Protein 4ZG4 (pdb70)

GO terms:
  GO:0005654 nucleoplasm (C, IDA)
  GO:0005829 cytosol (C, IDA)
  GO:0070062 extracellular exosome (C, HDA)

Sequence (1416 aa):
MAVAELYTQYNRVWIPDPEEVWKSAEIAKDYRVGKVLRLLLEDGELDYSVNPESLPPLRNPDILVGEENDLTALSYLHEPAVLHNLRIRFAESKLIYTYSGIILVAMNPYKQLPIYGDAIIHAYSGQNMGDMDPHIFAVAEEAYKQMARNNRNQSIIVSGESGAGKTVSARYAMRYFATVSKSGSHVEDKVLASNPITEAVGNAKTTRNDNSSRFGKYTEISFDEQNQIIGANMSTYLLEKSRVVFQSENERNYHIFYQLCASAQQSEFKHLKLGSAEEEFNYTRMGGNTVIEGVNDRAEMVETQKTFTLLGFKEDFQMDVFKILAAILHLGNVQITAVGNERSSVSEDDSHLKVFCELLGLESGRVAQWLCNRKIVTSSETVVKPMTRPQAVNARDALAKKIYAHLFDFIVERINQALQFSGKQHTFIGVLDIYGFETFDVNSFEQFCINYANEKLQQQFNMHVFKLEQEEYMKEDIPWTLIDFYDNQPVIDLIEAKMGILELLDEECLLPHGTDENWLQKLYNNFVNRNPLFEKPRMSNNTSFVIQHFADKVEYKCEGFLEKNRDTVYDMLVEILRASKFHLCANFFQENRTTVGSKFRSSLYLLMETLNATTPHYVRCIKPNDEKLPFEFDSKRIVQQLRACGVLETIRISAQSYPSRYIEFYSRYKKEVCKVVLHRLIQDSNQYQFGKTKIFFRGQVAYLEKLRMAVAELYTQYNRVWIPDPEEVWKSAEIAKDYRVGDKVLRLLLELDYSVNPESLPPLRNPDILVGENDLTALSYLHEPAVLHNLRIRFAESKLIYTYSGIILVAMNPYKQLPIYGDAIIHAYSGQNMGDMDPHIFAVAEEAYKQMARNNRNQSIIVSGESGAGKTVSARYAMRYFATVSKSGSNAHVEDKVLASNPITEAVGNAKTTRNDNSSRFGKYTEISFDEQNQIIGANMSTYLLEKSRVVFQSENERNYHIFYQLCASAQQSEFKHLKLGSAEEEFNYTRMGGNTVIEGVNDRAEMVETQKTFTLLGFKEDFQMDVFKILAAILHLGNVQITAVGNERSSVSEDDSHLKVFCELLGLESGRVAQWLCNRKIVTSSETVVKPMTRPQAVNARDALAKKIYAHLFDFIVERINQALQFSGKQHTFIGVLDIYGFETFDVNSFEQFCINYANEKLQQQFNMHVFKLEQEEYMKEDIWTLIDFYDNQPVIDLIEAKMGILELLDEECLLPHGTDENWLQKLYNNFVNRNPLFEKPRMSNTSFVIQHFADKVEYKCEGFLEKNRDTVYDMLVEILRASKFHLCANFFQENRTTVGSKFRSSLYLLMETLNATTPHYVRCIKPNDEKLPFEFDSKRIVQQLRACGVLETIRISAQSYPWTYIEFYSRYGILKQELSFVCKVVLHRLIQDSNQYQFGKTKIFFRAVAYLEKLRLD

Solvent-accessible surface area: 63047 Å² total; per-residue (Å²): 132,71,83,16,74,77,10,40,48,80,54,74,1,14,10,84,34,111,113,79,21,54,48,38,3,71,4,59,61,92,28,76,92,56,76,57,7,35,0,88,45,116,96,40,97,75,109,50,86,20,74,56,158,74,27,8,32,23,46,21,97,99,95,107,73,9,76,55,40,0,40,59,18,91,65,37,27,32,5,0,4,2,40,15,2,48,29,2,0,37,126,41,102,64,9,10,1,7,1,22,105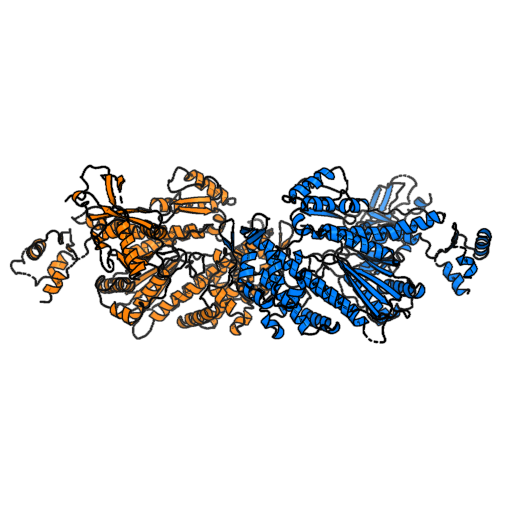,14,0,1,6,3,24,22,53,116,156,27,127,50,29,40,78,86,55,0,103,48,14,39,68,72,92,51,53,93,58,92,10,9,0,0,7,1,0,14,25,0,36,58,42,0,41,185,82,91,99,42,0,0,0,5,0,15,10,30,8,10,1,18,14,22,86,6,5,89,48,0,4,104,0,0,4,20,26,5,66,96,15,142,134,59,2,60,68,1,35,5,1,7,42,1,0,20,4,1,0,1,0,26,0,65,69,38,44,55,4,14,1,5,0,11,4,2,39,1,3,0,32,93,106,24,72,9,34,0,3,73,6,41,41,27,49,9,16,46,19,15,0,17,117,5,54,64,41,12,1,0,0,20,0,0,5,10,0,6,52,0,9,129,69,92,73,0,114,91,0,133,22,11,42,10,34,20,2,50,5,3,39,89,3,38,49,24,88,7,164,91,57,94,16,67,47,69,0,50,86,12,37,123,19,0,84,88,4,52,19,90,109,111,33,6,27,31,0,0,49,0,0,0,0,0,0,3,0,1,12,3,31,2,22,53,74,72,104,65,127,13,46,13,65,97,113,19,74,22,0,110,17,0,7,131,10,0,22,20,97,30,29,81,1,6,73,24,0,4,27,78,83,53,107,74,130,104,103,78,51,72,94,45,1,38,91,95,86,0,36,69,4,18,23,15,0,0,26,51,0,1,14,58,1,4,84,22,0,11,67,85,0,23,93,35,3,129,71,116,49,89,81,66,2,18,0,0,4,0,8,9,10,4,11,4,28,45,144,98,3,16,8,23,16,1,2,5,0,0,2,11,0,15,11,12,37,8,1,7,47,69,18,2,44,97,66,8,77,95,6,81,137,18,103,12,103,25,106,108,18,122,61,122,75,1,65,69,2,0,57,7,0,26,39,74,138,2,0,2,54,12,0,24,76,0,16,150,73,127,161,13,53,24,87,71,0,2,76,72,0,13,96,60,18,39,149,176,37,122,22,5,68,74,34,103,182,26,91,59,0,0,18,0,57,2,37,30,72,98,1,69,0,59,0,86,19,0,10,79,54,0,88,45,102,22,89,120,20,1,31,78,4,0,97,64,13,172,18,122,6,0,26,60,17,7,90,141,166,157,87,20,14,0,22,119,6,16,61,40,6,88,114,4,16,109,42,0,87,59,5,37,12,3,11,0,8,2,0,5,0,5,66,127,71,71,75,26,81,27,48,5,93,50,0,4,84,12,10,128,15,11,6,3,32,37,2,0,102,5,29,57,75,31,46,100,35,105,47,96,79,54,80,97,90,126,122,50,80,66,37,33,63,62,62,80,95,85,56,120,51,87,89,31,48,54,49,12,102,83,21,50,5,17,49,72,43,46,66,75,74,69,97,93,122,163,72,94,18,69,65,14,55,78,163,54,68,0,14,25,91,29,113,87,78,23,52,92,37,5,62,1,53,57,90,19,53,118,61,57,66,68,3,26,11,110,76,152,102,116,65,84,17,90,59,163,72,29,14,31,9,46,20,93,105,84,109,91,3,41,62,39,0,41,61,22,86,65,41,30,35,3,5,3,2,50,6,2,47,32,2,0,36,135,40,107,68,7,12,2,8,0,22,81,5,1,1,6,3,24,22,55,120,156,27,126,51,31,40,92,82,49,0,106,46,15,43,67,71,99,60,62,71,54,92,10,9,0,0,7,8,0,10,22,0,36,63,43,0,42,174,69,93,97,45,0,0,0,5,0,13,8,26,8,10,1,18,14,23,87,5,6,86,47,0,4,114,0,0,12,37,32,2,101,6,25,121,98,71,84,34,6,57,68,2,34,5,0,4,39,2,0,22,5,2,0,1,0,26,0,67,68,38,46,54,4,15,1,4,0,12,4,2,41,1,4,0,36,152,142,21,55,4,34,0,3,70,6,43,42,25,49,9,16,46,18,14,0,17,117,5,54,65,44,13,1,0,0,21,0,0,4,10,0,7,49,1,10,135,67,89,75,0,116,78,0,107,23,8,41,9,38,23,1,49,5,4,42,88,4,42,53,25,89,3,168,87,58,91,19,74,44,68,0,50,83,11,33,120,19,1,88,89,3,58,16,79,100,66,27,6,28,29,0,0,52,0,0,0,0,0,0,2,0,1,11,4,26,2,23,51,77,63,157,67,129,13,45,13,66,101,105,18,63,23,0,102,15,0,4,98,8,0,19,24,101,23,16,88,2,9,74,24,0,4,23,75,82,55,109,63,130,101,103,77,45,73,90,44,1,38,94,95,83,0,34,66,2,19,25,18,0,0,27,60,0,2,17,46,2,5,74,14,0,10,102,91,0,23,99,32,3,130,68,132,46,96,80,65,2,20,0,0,3,0,6,6,11,4,11,3,27,48,144,100,4,16,10,25,15,1,4,6,0,1,1,8,0,13,11,16,32,8,1,8,59,65,21,3,49,96,66,14,105,106,22,106,73,34,84,57,82,107,129,11,118,59,118,80,2,65,68,2,0,55,5,0,30,34,87,141,2,0,4,48,16,1,17,81,1,13,147,75,123,156,11,54,24,96,70,0,4,97,76,0,21,86,48,18,44,147,170,41,120,25,5,73,82,29,105,162,26,113,48,0,0,19,0,65,2,39,30,69,101,1,60,0,60,0,94,18,1,9,84,52,0,87,62,100,22,89,118,14,2,22,72,6,1,114,70,12,141,18,117,6,0,26,69,15,6,101,69,184,155,79,15,16,2,24,106,8,24,59,38,4,86,113,3,16,109,46,0,90,60,4,37,21,13,11,0,7,1,0,6,0,8,63,126,74,69,69,28,85,32,49,4,103,49,0,4,82,12,10,134,13,9,7,5,40,36,3,0,95,6,24,61,63,40,73,122,120,48,64,78,36,28,64,86,20,22,48,115,92,76,98,96,66,71,140,106,31,91,68,49,37,54,91,88,57,100,52,94,90,41,43,29,81,18,77,95,43,29,25,34,42,140,45,83,85,56,70,69,68,144,87,169

B-factor: mean 79.87, std 28.93, range [34.48, 226.2]

Organism: Homo sapiens (NCBI:txid9606)

Structure (mmCIF, N/CA/C/O backbone):
data_4ZG4
#
_entry.id   4ZG4
#
_cell.length_a   118.280
_cell.length_b   67.320
_cell.length_c   133.180
_cell.angle_alpha   90.00
_cell.angle_beta   108.48
_cell.angle_gamma   90.00
#
_symmetry.space_group_name_H-M   'P 1 21 1'
#
loop_
_entity.id
_entity.type
_entity.pdbx_description
1 polymer myosin-Vc
2 non-polymer 'MAGNESIUM ION'
3 non-polymer 'VANADATE ION'
4 non-polymer "ADENOSINE-5'-DIPHOSPHATE"
5 non-polymer 1,2-ETHANEDIOL
6 water water
#
loop_
_atom_site.group_PDB
_atom_site.id
_atom_site.type_symbol
_atom_site.label_atom_id
_atom_site.label_alt_id
_atom_site.label_comp_id
_atom_site.label_asym_id
_atom_site.label_entity_id
_atom_site.label_seq_id
_atom_site.pdbx_PDB_ins_code
_atom_site.Cartn_x
_atom_site.Cartn_y
_atom_site.Cartn_z
_atom_site.occupancy
_atom_site.B_iso_or_equiv
_atom_site.auth_seq_id
_atom_site.auth_comp_id
_atom_site.auth_asym_id
_atom_site.auth_atom_id
_atom_site.pdbx_PDB_model_num
ATOM 1 N N . MET A 1 1 ? 53.251 27.966 26.511 1.00 129.21 1 MET B N 1
ATOM 2 C CA . MET A 1 1 ? 54.208 28.392 25.450 1.00 133.55 1 MET B CA 1
ATOM 3 C C . MET A 1 1 ? 53.564 29.447 24.548 1.00 134.95 1 MET B C 1
ATOM 4 O O . MET A 1 1 ? 53.299 30.566 24.990 1.00 130.41 1 MET B O 1
ATOM 10 N N . ALA A 1 2 ? 53.314 29.096 23.289 1.00 146.24 2 ALA B N 1
ATOM 11 C CA . ALA A 1 2 ? 52.654 30.007 22.359 1.00 148.22 2 ALA B CA 1
ATOM 12 C C . ALA A 1 2 ? 51.167 30.111 22.675 1.00 147.99 2 ALA B C 1
ATOM 13 O O . ALA A 1 2 ? 50.499 31.061 22.264 1.00 147.29 2 ALA B O 1
ATOM 20 N N . VAL A 1 3 ? 50.664 29.119 23.404 1.00 143.63 3 VAL B N 1
ATOM 21 C CA . VAL A 1 3 ? 49.249 29.021 23.754 1.00 140.04 3 VAL B CA 1
ATOM 22 C C . VAL A 1 3 ? 48.649 30.326 24.279 1.00 137.23 3 VAL B C 1
ATOM 23 O O . VAL A 1 3 ? 47.539 30.696 23.899 1.00 135.68 3 VAL B O 1
ATOM 36 N N . ALA A 1 4 ? 49.380 31.020 25.144 1.00 125.11 4 ALA B N 1
ATOM 37 C CA . ALA A 1 4 ? 48.888 32.263 25.728 1.00 122.07 4 ALA B CA 1
ATOM 38 C C . ALA A 1 4 ? 48.785 33.356 24.669 1.00 123.13 4 ALA B C 1
ATOM 39 O O . ALA A 1 4 ? 47.911 34.221 24.737 1.00 114.14 4 ALA B O 1
ATOM 46 N N . GLU A 1 5 ? 49.682 33.305 23.688 1.00 122.19 5 GLU B N 1
ATOM 47 C CA . GLU A 1 5 ? 49.722 34.305 22.627 1.00 117.64 5 GLU B CA 1
ATOM 48 C C . GLU A 1 5 ? 48.498 34.220 21.716 1.00 112.70 5 GLU B C 1
ATOM 49 O O . GLU A 1 5 ? 48.222 35.146 20.952 1.00 107.22 5 GLU B O 1
ATOM 53 N N . LEU A 1 6 ? 47.770 33.111 21.796 1.00 115.24 6 LEU B N 1
ATOM 54 C CA . LEU A 1 6 ? 46.566 32.925 20.991 1.00 109.31 6 LEU B CA 1
ATOM 55 C C . LEU A 1 6 ? 45.354 33.597 21.637 1.00 101.60 6 LEU B C 1
ATOM 56 O O . LEU A 1 6 ? 44.402 33.965 20.948 1.00 100.16 6 LEU B O 1
ATOM 72 N N . TYR A 1 7 ? 45.396 33.752 22.958 1.00 99.09 7 TYR B N 1
ATOM 73 C CA . TYR A 1 7 ? 44.320 34.411 23.694 1.00 98.39 7 TYR B CA 1
ATOM 74 C C . TYR A 1 7 ? 44.593 35.908 23.795 1.00 101.82 7 TYR B C 1
ATOM 75 O O . TYR A 1 7 ? 45.254 36.366 24.729 1.00 111.66 7 TYR B O 1
ATOM 93 N N . THR A 1 8 ? 44.074 36.660 22.829 1.00 111.00 8 THR B N 1
ATOM 94 C CA . THR A 1 8 ? 44.354 38.088 22.713 1.00 115.14 8 THR B CA 1
ATOM 95 C C . THR A 1 8 ? 43.070 38.893 22.576 1.00 115.06 8 THR B C 1
ATOM 96 O O . THR A 1 8 ? 41.978 38.334 22.566 1.00 116.90 8 THR B O 1
ATOM 107 N N . GLN A 1 9 ? 43.209 40.211 22.474 1.00 117.27 9 GLN B N 1
ATOM 108 C CA . GLN A 1 9 ? 42.069 41.075 22.197 1.00 114.44 9 GLN B CA 1
ATOM 109 C C . GLN A 1 9 ? 41.458 40.698 20.852 1.00 111.53 9 GLN B C 1
ATOM 110 O O . GLN A 1 9 ? 42.155 40.197 19.969 1.00 106.35 9 GLN B O 1
ATOM 114 N N . TYR A 1 10 ? 40.153 40.923 20.717 1.00 115.68 10 TYR B N 1
ATOM 115 C CA . TYR A 1 10 ? 39.416 40.630 19.485 1.00 112.47 10 TYR B CA 1
ATOM 116 C C . TYR A 1 10 ? 39.138 39.135 19.294 1.00 114.84 10 TYR B C 1
ATOM 117 O O . TYR A 1 10 ? 38.337 38.761 18.437 1.00 105.11 10 TYR B O 1
ATOM 121 N N . ASN A 1 11 ? 39.788 38.285 20.088 1.00 125.98 11 ASN B N 1
ATOM 122 C CA . ASN A 1 11 ? 39.573 36.842 19.997 1.00 120.82 11 ASN B CA 1
ATOM 123 C C . ASN A 1 11 ? 38.414 36.386 20.876 1.00 114.16 11 ASN B C 1
ATOM 124 O O . ASN A 1 11 ? 38.061 37.050 21.853 1.00 117.70 11 ASN B O 1
ATOM 135 N N . ARG A 1 12 ? 37.835 35.243 20.517 1.00 97.16 12 ARG B N 1
ATOM 136 C CA . ARG A 1 12 ? 36.641 34.723 21.175 1.00 91.52 12 ARG B CA 1
ATOM 137 C C . ARG A 1 12 ? 36.875 33.321 21.732 1.00 80.66 12 ARG B C 1
ATOM 138 O O . ARG A 1 12 ? 37.645 32.542 21.168 1.00 79.13 12 ARG B O 1
ATOM 159 N N . VAL A 1 13 ? 36.203 33.007 22.836 1.00 81.49 13 VAL B N 1
ATOM 160 C CA . VAL A 1 13 ? 36.274 31.677 23.436 1.00 88.19 13 VAL B CA 1
ATOM 161 C C . VAL A 1 13 ? 34.886 31.171 23.813 1.00 87.40 13 VAL B C 1
ATOM 162 O O . VAL A 1 13 ? 33.911 31.924 23.793 1.00 84.84 13 VAL B O 1
ATOM 175 N N . TRP A 1 14 ? 34.813 29.888 24.157 1.00 81.91 14 TRP B N 1
ATOM 176 C CA . TRP A 1 14 ? 33.573 29.262 24.599 1.00 83.99 14 TRP B CA 1
ATOM 177 C C . TRP A 1 14 ? 33.583 29.104 26.116 1.00 74.37 14 TRP B C 1
ATOM 178 O O . TRP A 1 14 ? 34.575 28.652 26.685 1.00 79.02 14 TRP B O 1
ATOM 199 N N . ILE A 1 15 ? 32.488 29.485 26.766 1.00 71.07 15 ILE B N 1
ATOM 200 C CA . ILE A 1 15 ? 32.336 29.267 28.202 1.00 73.63 15 ILE B CA 1
ATOM 201 C C . ILE A 1 15 ? 30.994 28.595 28.485 1.00 78.10 15 ILE B C 1
ATOM 202 O O . ILE A 1 15 ? 30.040 28.783 27.731 1.00 86.25 15 ILE B O 1
ATOM 218 N N . PRO A 1 16 ? 30.920 27.800 29.568 1.00 78.09 16 PRO B N 1
ATOM 219 C CA . PRO A 1 16 ? 29.687 27.097 29.939 1.00 81.04 16 PRO B CA 1
ATOM 220 C C . PRO A 1 16 ? 28.444 27.977 30.001 1.00 88.66 16 PRO B C 1
ATOM 221 O O . PRO A 1 16 ? 28.473 29.064 30.580 1.00 98.72 16 PRO B O 1
ATOM 232 N N . ASP A 1 17 ? 27.365 27.494 29.393 1.00 76.01 17 ASP B N 1
ATOM 233 C CA . ASP A 1 17 ? 26.053 28.113 29.514 1.00 75.93 17 ASP B CA 1
ATOM 234 C C . ASP A 1 17 ? 25.031 27.018 29.793 1.00 86.37 17 ASP B C 1
ATOM 235 O O . ASP A 1 17 ? 25.106 25.944 29.195 1.00 84.34 17 ASP B O 1
ATOM 244 N N . PRO A 1 18 ? 24.083 27.272 30.712 1.00 92.41 18 PRO B N 1
ATOM 245 C CA . PRO A 1 18 ? 23.065 26.253 31.000 1.00 89.89 18 PRO B CA 1
ATOM 246 C C . PRO A 1 18 ? 22.273 25.828 29.767 1.00 86.74 18 PRO B C 1
ATOM 247 O O . PRO A 1 18 ? 22.121 24.634 29.508 1.00 85.09 18 PRO B O 1
ATOM 258 N N . GLU A 1 19 ? 21.785 26.807 29.014 1.00 97.50 19 GLU B N 1
ATOM 259 C CA . GLU A 1 19 ? 20.854 26.551 27.921 1.00 100.98 19 GLU B CA 1
ATOM 260 C C . GLU A 1 19 ? 21.512 25.937 26.687 1.00 94.72 19 GLU B C 1
ATOM 261 O O . GLU A 1 19 ? 21.098 24.873 26.227 1.00 90.22 19 GLU B O 1
ATOM 273 N N . GLU A 1 20 ? 22.528 26.608 26.151 1.00 89.75 20 GLU B N 1
ATOM 274 C CA . GLU A 1 20 ? 23.168 26.168 24.915 1.00 78.51 20 GLU B CA 1
ATOM 275 C C . GLU A 1 20 ? 24.443 25.373 25.181 1.00 75.89 20 GLU B C 1
ATOM 276 O O . GLU A 1 20 ? 25.259 25.188 24.279 1.00 75.68 20 GLU B O 1
ATOM 288 N N . VAL A 1 21 ? 24.603 24.907 26.420 1.00 64.52 21 VAL B N 1
ATOM 289 C CA . VAL A 1 21 ? 25.783 24.148 26.846 1.00 65.98 21 VAL B CA 1
ATOM 290 C C . VAL A 1 21 ? 27.032 25.035 26.873 1.00 76.40 21 VAL B C 1
ATOM 291 O O . VAL A 1 21 ? 27.714 25.122 27.895 1.00 75.02 21 VAL B O 1
ATOM 304 N N . TRP A 1 22 ? 27.328 25.678 25.747 1.00 75.31 22 TRP B N 1
ATOM 305 C CA . TRP A 1 22 ? 28.435 26.625 25.654 1.00 77.44 22 TRP B CA 1
ATOM 306 C C . TRP A 1 22 ? 27.945 27.949 25.070 1.00 79.72 22 TRP B C 1
ATOM 307 O O . TRP A 1 22 ? 27.066 27.960 24.207 1.00 74.57 22 TRP B O 1
ATOM 328 N N . LYS A 1 23 ? 28.510 29.056 25.546 1.00 73.23 23 LYS B N 1
ATOM 329 C CA . LYS A 1 23 ? 28.220 30.376 24.989 1.00 75.04 23 LYS B CA 1
ATOM 330 C C . LYS A 1 23 ? 29.519 31.087 24.632 1.00 81.30 23 LYS B C 1
ATOM 331 O O . LYS A 1 23 ? 30.561 30.836 25.239 1.00 79.41 23 LYS B O 1
ATOM 341 N N . SER A 1 24 ? 29.452 31.974 23.645 1.00 80.68 24 SER B N 1
ATOM 342 C CA . SER A 1 24 ? 30.634 32.694 23.188 1.00 85.94 24 SER B CA 1
ATOM 343 C C . SER A 1 24 ? 30.924 33.903 24.073 1.00 87.50 24 SER B C 1
ATOM 344 O O . SER A 1 24 ? 30.017 34.472 24.683 1.00 93.72 24 SER B O 1
ATOM 352 N N . ALA A 1 25 ? 32.195 34.287 24.133 1.00 96.95 25 ALA B N 1
ATOM 353 C CA . ALA A 1 25 ? 32.627 35.434 24.925 1.00 100.54 25 ALA B CA 1
ATOM 354 C C . ALA A 1 25 ? 33.921 36.006 24.356 1.00 105.66 25 ALA B C 1
ATOM 355 O O . ALA A 1 25 ? 34.879 35.269 24.122 1.00 105.23 25 ALA B O 1
ATOM 362 N N . GLU A 1 26 ? 33.945 37.318 24.138 1.00 110.37 26 GLU B N 1
ATOM 363 C CA . GLU A 1 26 ? 35.092 37.971 23.514 1.00 112.18 26 GLU B CA 1
ATOM 364 C C . GLU A 1 26 ? 36.106 38.441 24.551 1.00 111.28 26 GLU B C 1
ATOM 365 O O . GLU A 1 26 ? 35.741 38.978 25.595 1.00 110.98 26 GLU B O 1
ATOM 377 N N . ILE A 1 27 ? 37.384 38.238 24.248 1.00 108.49 27 ILE B N 1
ATOM 378 C CA . ILE A 1 27 ? 38.467 38.642 25.136 1.00 119.74 27 ILE B CA 1
ATOM 379 C C . ILE A 1 27 ? 38.657 40.157 25.107 1.00 123.13 27 ILE B C 1
ATOM 380 O O . ILE A 1 27 ? 38.815 40.752 24.040 1.00 115.59 27 ILE B O 1
ATOM 396 N N . ALA A 1 28 ? 38.643 40.773 26.285 1.00 128.87 28 ALA B N 1
ATOM 397 C CA . ALA A 1 28 ? 38.819 42.216 26.402 1.00 135.67 28 ALA B CA 1
ATOM 398 C C . ALA A 1 28 ? 40.295 42.594 26.314 1.00 130.81 28 ALA B C 1
ATOM 399 O O . ALA A 1 28 ? 40.696 43.354 25.432 1.00 129.29 28 ALA B O 1
ATOM 406 N N . LYS A 1 29 ? 41.093 42.059 27.235 1.00 118.96 29 LYS B N 1
ATOM 407 C CA . LYS A 1 29 ? 42.530 42.317 27.271 1.00 119.71 29 LYS B CA 1
ATOM 408 C C . LYS A 1 29 ? 43.316 41.022 27.105 1.00 121.73 29 LYS B C 1
ATOM 409 O O . LYS A 1 29 ? 42.882 39.962 27.556 1.00 114.11 29 LYS B O 1
ATOM 413 N N . ASP A 1 30 ? 44.475 41.122 26.458 1.00 133.28 30 ASP B N 1
ATOM 414 C CA . ASP A 1 30 ? 45.331 39.968 26.196 1.00 134.96 30 ASP B CA 1
ATOM 415 C C . ASP A 1 30 ? 45.658 39.189 27.469 1.00 129.56 30 ASP B C 1
ATOM 416 O O . ASP A 1 30 ? 45.650 39.742 28.569 1.00 131.25 30 ASP B O 1
ATOM 425 N N . TYR A 1 31 ? 45.953 37.903 27.304 1.00 115.47 31 TYR B N 1
ATOM 426 C CA . TYR A 1 31 ? 46.189 37.011 28.434 1.00 110.06 31 TYR B CA 1
ATOM 427 C C . TYR A 1 31 ? 47.655 37.001 28.856 1.00 108.46 31 TYR B C 1
ATOM 428 O O . TYR A 1 31 ? 48.552 37.133 28.023 1.00 108.58 31 TYR B O 1
ATOM 446 N N . ARG A 1 32 ? 47.881 36.845 30.158 1.00 123.31 32 ARG B N 1
ATOM 447 C CA . ARG A 1 32 ? 49.225 36.735 30.716 1.00 132.55 32 ARG B CA 1
ATOM 448 C C . ARG A 1 32 ? 49.471 35.307 31.188 1.00 132.29 32 ARG B C 1
ATOM 449 O O . ARG A 1 32 ? 48.674 34.755 31.948 1.00 126.36 32 ARG B O 1
ATOM 453 N N . VAL A 1 33 ? 50.571 34.716 30.726 1.00 130.39 33 VAL B N 1
ATOM 454 C CA . VAL A 1 33 ? 50.937 33.350 31.095 1.00 124.24 33 VAL B CA 1
ATOM 455 C C . VAL A 1 33 ? 50.907 33.163 32.609 1.00 125.61 33 VAL B C 1
ATOM 456 O O . VAL A 1 33 ? 51.519 33.933 33.350 1.00 134.85 33 VAL B O 1
ATOM 460 N N . GLY A 1 34 ? 50.193 32.137 33.061 1.00 114.11 34 GLY B N 1
ATOM 461 C CA . GLY A 1 34 ? 49.968 31.936 34.479 1.00 106.75 34 GLY B CA 1
ATOM 462 C C . GLY A 1 34 ? 48.998 32.967 35.024 1.00 106.91 34 GLY B C 1
ATOM 463 O O . GLY A 1 34 ? 48.257 32.699 35.967 1.00 110.29 34 GLY B O 1
ATOM 467 N N . LYS A 1 36 ? 46.016 33.385 35.781 1.00 131.10 36 LYS B N 1
ATOM 468 C CA . LYS A 1 36 ? 45.068 32.709 36.659 1.00 130.77 36 LYS B CA 1
ATOM 469 C C . LYS A 1 36 ? 43.634 33.127 36.344 1.00 131.14 36 LYS B C 1
ATOM 470 O O . LYS A 1 36 ? 42.686 32.406 36.658 1.00 131.37 36 LYS B O 1
ATOM 473 N N . VAL A 1 37 ? 43.489 34.296 35.725 1.00 122.88 37 VAL B N 1
ATOM 474 C CA . VAL A 1 37 ? 42.180 34.816 35.340 1.00 115.01 37 VAL B CA 1
ATOM 475 C C . VAL A 1 37 ? 42.198 35.310 33.897 1.00 115.25 37 VAL B C 1
ATOM 476 O O . VAL A 1 37 ? 43.252 35.377 33.264 1.00 106.16 37 VAL B O 1
ATOM 480 N N . LEU A 1 38 ? 41.020 35.654 33.388 1.00 117.03 38 LEU B N 1
ATOM 481 C CA . LEU A 1 38 ? 40.876 36.129 32.018 1.00 111.61 38 LEU B CA 1
ATOM 482 C C . LEU A 1 38 ? 39.623 36.988 31.881 1.00 111.09 38 LEU B C 1
ATOM 483 O O . LEU A 1 38 ? 38.511 36.523 32.126 1.00 104.29 38 LEU B O 1
ATOM 499 N N . ARG A 1 39 ? 39.814 38.246 31.492 1.00 131.07 39 ARG B N 1
ATOM 500 C CA . ARG A 1 39 ? 38.706 39.181 31.338 1.00 131.30 39 ARG B CA 1
ATOM 501 C C . ARG A 1 39 ? 38.055 39.040 29.966 1.00 119.90 39 ARG B C 1
ATOM 502 O O . ARG A 1 39 ? 38.723 39.159 28.938 1.00 119.84 39 ARG B O 1
ATOM 506 N N . LEU A 1 40 ? 36.748 38.789 29.964 1.00 100.87 40 LEU B N 1
ATOM 507 C CA . LEU A 1 40 ? 35.988 38.620 28.729 1.00 102.88 40 LEU B CA 1
ATOM 508 C C . LEU A 1 40 ? 34.805 39.583 28.673 1.00 110.57 40 LEU B C 1
ATOM 509 O O . LEU A 1 40 ? 34.227 39.927 29.703 1.00 113.60 40 LEU B O 1
ATOM 525 N N . LEU A 1 41 ? 34.462 40.018 27.463 1.00 128.14 41 LEU B N 1
ATOM 526 C CA . LEU A 1 41 ? 33.249 40.794 27.225 1.00 131.15 41 LEU B CA 1
ATOM 527 C C . LEU A 1 41 ? 32.162 39.897 26.637 1.00 124.66 41 LEU B C 1
ATOM 528 O O . LEU A 1 41 ? 32.258 39.468 25.487 1.00 124.00 41 LEU B O 1
ATOM 544 N N . LEU A 1 42 ? 31.133 39.611 27.430 1.00 115.47 42 LEU B N 1
ATOM 545 C CA . LEU A 1 42 ? 30.010 38.795 26.967 1.00 109.95 42 LEU B CA 1
ATOM 546 C C . LEU A 1 42 ? 29.219 39.524 25.888 1.00 110.16 42 LEU B C 1
ATOM 547 O O . LEU A 1 42 ? 29.550 40.648 25.508 1.00 111.40 42 LEU B O 1
ATOM 563 N N . GLU A 1 43 ? 28.168 38.874 25.400 1.00 113.11 43 GLU B N 1
ATOM 564 C CA . GLU A 1 43 ? 27.239 39.515 24.481 1.00 115.81 43 GLU B CA 1
ATOM 565 C C . GLU A 1 43 ? 26.526 40.645 25.218 1.00 123.12 43 GLU B C 1
ATOM 566 O O . GLU A 1 43 ? 26.122 41.638 24.615 1.00 116.63 43 GLU B O 1
ATOM 570 N N . ASP A 1 44 ? 26.375 40.474 26.531 1.00 147.64 44 ASP B N 1
ATOM 571 C CA . ASP A 1 44 ? 25.793 41.501 27.395 1.00 148.83 44 ASP B CA 1
ATOM 572 C C . ASP A 1 44 ? 26.573 41.673 28.698 1.00 146.94 44 ASP B C 1
ATOM 573 O O . ASP A 1 44 ? 26.177 41.152 29.741 1.00 146.06 44 ASP B O 1
ATOM 577 N N . GLY A 1 45 ? 27.673 42.420 28.628 1.00 134.48 45 GLY B N 1
ATOM 578 C CA . GLY A 1 45 ? 28.476 42.729 29.799 1.00 129.83 45 GLY B CA 1
ATOM 579 C C . GLY A 1 45 ? 29.773 41.954 29.854 1.00 135.03 45 GLY B C 1
ATOM 580 O O . GLY A 1 45 ? 30.089 41.180 28.953 1.00 137.67 45 GLY B O 1
ATOM 584 N N . GLU A 1 47 ? 30.525 42.170 30.928 1.00 147.31 47 GLU B N 1
ATOM 585 C CA . GLU A 1 47 ? 31.857 41.598 31.067 1.00 150.29 47 GLU B CA 1
ATOM 586 C C . GLU A 1 47 ? 32.101 41.028 32.454 1.00 149.29 47 GLU B C 1
ATOM 587 O O . GLU A 1 47 ? 31.425 41.392 33.418 1.00 152.32 47 GLU B O 1
ATOM 593 N N . LEU A 1 48 ? 33.084 40.133 32.527 1.00 139.94 48 LEU B N 1
ATOM 594 C CA . LEU A 1 48 ? 33.504 39.501 33.778 1.00 138.21 48 LEU B CA 1
ATOM 595 C C . LEU A 1 48 ? 34.923 38.925 33.686 1.00 138.63 48 LEU B C 1
ATOM 596 O O . LEU A 1 48 ? 35.382 38.563 32.601 1.00 139.82 48 LEU B O 1
ATOM 612 N N . ASP A 1 49 ? 35.604 38.838 34.829 1.00 139.51 49 ASP B N 1
ATOM 613 C CA . ASP A 1 49 ? 36.903 38.169 34.910 1.00 143.02 49 ASP B CA 1
ATOM 614 C C . ASP A 1 49 ? 36.711 36.665 35.063 1.00 142.58 49 ASP B C 1
ATOM 615 O O . ASP A 1 49 ? 36.535 36.156 36.171 1.00 144.52 49 ASP B O 1
ATOM 624 N N . TYR A 1 50 ? 36.762 35.966 33.935 1.00 125.74 50 TYR B N 1
ATOM 625 C CA . TYR A 1 50 ? 36.520 34.531 33.892 1.00 110.34 50 TYR B CA 1
ATOM 626 C C . TYR A 1 50 ? 37.616 33.786 34.637 1.00 105.68 50 TYR B C 1
ATOM 627 O O . TYR A 1 50 ? 38.797 33.930 34.325 1.00 98.42 50 TYR B O 1
ATOM 645 N N . SER A 1 51 ? 37.222 33.009 35.641 1.00 124.91 51 SER B N 1
ATOM 646 C CA . SER A 1 51 ? 38.160 32.142 36.338 1.00 127.93 51 SER B CA 1
ATOM 647 C C . SER A 1 51 ? 38.708 31.119 35.351 1.00 129.80 51 SER B C 1
ATOM 648 O O . SER A 1 51 ? 37.949 30.521 34.588 1.00 136.56 51 SER B O 1
ATOM 652 N N . VAL A 1 52 ? 40.024 30.929 35.366 1.00 122.13 52 VAL B N 1
ATOM 653 C CA . VAL A 1 52 ? 40.689 30.105 34.362 1.00 116.98 52 VAL B CA 1
ATOM 654 C C . VAL A 1 52 ? 41.793 29.242 34.961 1.00 122.69 52 VAL B C 1
ATOM 655 O O . VAL A 1 52 ? 42.484 29.649 35.895 1.00 128.60 52 VAL B O 1
ATOM 668 N N . ASN A 1 53 ? 41.939 28.042 34.406 1.00 127.57 53 ASN B N 1
ATOM 669 C CA . ASN A 1 53 ? 43.042 27.153 34.734 1.00 131.07 53 ASN B CA 1
ATOM 670 C C . ASN A 1 53 ? 44.185 27.355 33.737 1.00 130.40 53 ASN B C 1
ATOM 671 O O . ASN A 1 53 ? 44.031 27.034 32.558 1.00 130.52 53 ASN B O 1
ATOM 682 N N . PRO A 1 54 ? 45.331 27.896 34.199 1.00 119.89 54 PRO B N 1
ATOM 683 C CA . PRO A 1 54 ? 46.450 28.195 33.292 1.00 115.07 54 PRO B CA 1
ATOM 684 C C . PRO A 1 54 ? 46.911 27.010 32.440 1.00 115.85 54 PRO B C 1
ATOM 685 O O . PRO A 1 54 ? 47.608 27.217 31.446 1.00 109.45 54 PRO B O 1
ATOM 696 N N . GLU A 1 55 ? 46.528 25.796 32.823 1.00 145.87 55 GLU B N 1
ATOM 697 C CA . GLU A 1 55 ? 46.876 24.606 32.053 1.00 150.20 55 GLU B CA 1
ATOM 698 C C . GLU A 1 55 ? 45.834 24.346 30.969 1.00 140.08 55 GLU B C 1
ATOM 699 O O . GLU A 1 55 ? 46.178 24.113 29.809 1.00 142.14 55 GLU B O 1
ATOM 711 N N . SER A 1 56 ? 44.562 24.391 31.358 1.00 113.93 56 SER B N 1
ATOM 712 C CA . SER A 1 56 ? 43.452 24.164 30.438 1.00 99.26 56 SER B CA 1
ATOM 713 C C . SER A 1 56 ? 42.643 25.440 30.234 1.00 94.12 56 SER B C 1
ATOM 714 O O . SER A 1 56 ? 41.577 25.612 30.825 1.00 86.51 56 SER B O 1
ATOM 718 N N . LEU A 1 57 ? 43.156 26.331 29.393 1.00 92.56 57 LEU B N 1
ATOM 719 C CA . LEU A 1 57 ? 42.481 27.589 29.101 1.00 89.77 57 LEU B CA 1
ATOM 720 C C . LEU A 1 57 ? 41.180 27.323 28.343 1.00 96.91 57 LEU B C 1
ATOM 721 O O . LEU A 1 57 ? 41.016 26.249 27.759 1.00 87.29 57 LEU B O 1
ATOM 737 N N . PRO A 1 58 ? 40.249 28.294 28.353 1.00 98.40 58 PRO B N 1
ATOM 738 C CA . PRO A 1 58 ? 38.962 28.126 27.664 1.00 90.03 58 PRO B CA 1
ATOM 739 C C . PRO A 1 58 ? 39.129 27.747 26.190 1.00 89.41 58 PRO B C 1
ATOM 740 O O . PRO A 1 58 ? 40.092 28.195 25.568 1.00 94.63 58 PRO B O 1
ATOM 751 N N . PRO A 1 59 ? 38.210 26.931 25.639 1.00 78.95 59 PRO B N 1
ATOM 752 C CA . PRO A 1 59 ? 38.354 26.501 24.242 1.00 79.47 59 PRO B CA 1
ATOM 753 C C . PRO A 1 59 ? 38.344 27.665 23.254 1.00 74.61 59 PRO B C 1
ATOM 754 O O . PRO A 1 59 ? 37.396 28.451 23.242 1.00 73.73 59 PRO B O 1
ATOM 765 N N . LEU A 1 60 ? 39.389 27.769 22.439 1.00 76.31 60 LEU B N 1
ATOM 766 C CA . LEU A 1 60 ? 39.452 28.804 21.414 1.00 83.38 60 LEU B CA 1
ATOM 767 C C . LEU A 1 60 ? 38.353 28.611 20.380 1.00 82.64 60 LEU B C 1
ATOM 768 O O . LEU A 1 60 ? 38.010 27.483 20.027 1.00 85.19 60 LEU B O 1
ATOM 784 N N . ARG A 1 61 ? 37.806 29.721 19.898 1.00 81.73 61 ARG B N 1
ATOM 785 C CA . ARG A 1 61 ? 36.808 29.683 18.841 1.00 82.10 61 ARG B CA 1
ATOM 786 C C . ARG A 1 61 ? 37.471 29.674 17.469 1.00 84.05 61 ARG B C 1
ATOM 787 O O . ARG A 1 61 ? 38.530 30.272 17.276 1.00 87.55 61 ARG B O 1
ATOM 808 N N . ASN A 1 62 ? 36.840 28.992 16.520 1.00 82.64 62 ASN B N 1
ATOM 809 C CA . ASN A 1 62 ? 37.340 28.933 15.153 1.00 84.33 62 ASN B CA 1
ATOM 810 C C . ASN A 1 62 ? 36.882 30.148 14.349 1.00 83.87 62 ASN B C 1
ATOM 811 O O . ASN A 1 62 ? 35.874 30.770 14.685 1.00 82.70 62 ASN B O 1
ATOM 822 N N . PRO A 1 63 ? 37.622 30.495 13.284 1.00 97.69 63 PRO B N 1
ATOM 823 C CA . PRO A 1 63 ? 37.213 31.606 12.419 1.00 100.58 63 PRO B CA 1
ATOM 824 C C . PRO A 1 63 ? 35.930 31.298 11.655 1.00 104.82 63 PRO B C 1
ATOM 825 O O . PRO A 1 63 ? 35.791 30.201 11.113 1.00 108.40 63 PRO B O 1
ATOM 836 N N . ASP A 1 64 ? 35.004 32.251 11.622 1.00 99.53 64 ASP B N 1
ATOM 837 C CA . ASP A 1 64 ? 33.752 32.077 10.895 1.00 99.47 64 ASP B CA 1
ATOM 838 C C . ASP A 1 64 ? 33.995 31.843 9.407 1.00 108.63 64 ASP B C 1
ATOM 839 O O . ASP A 1 64 ? 34.902 32.426 8.812 1.00 114.39 64 ASP B O 1
ATOM 848 N N . ILE A 1 65 ? 33.176 30.974 8.825 1.00 112.20 65 ILE B N 1
ATOM 849 C CA . ILE A 1 65 ? 33.192 30.706 7.392 1.00 118.31 65 ILE B CA 1
ATOM 850 C C . ILE A 1 65 ? 31.749 30.761 6.894 1.00 121.21 65 ILE B C 1
ATOM 851 O O . ILE A 1 65 ? 30.818 30.548 7.672 1.00 117.55 65 ILE B O 1
ATOM 861 N N . LEU A 1 66 ? 31.570 31.062 5.611 1.00 113.00 66 LEU B N 1
ATOM 862 C CA . LEU A 1 66 ? 30.238 31.238 5.032 1.00 108.46 66 LEU B CA 1
ATOM 863 C C . LEU A 1 66 ? 29.329 30.039 5.302 1.00 115.57 66 LEU B C 1
ATOM 864 O O . LEU A 1 66 ? 28.140 30.199 5.580 1.00 108.64 66 LEU B O 1
ATOM 868 N N . VAL A 1 67 ? 29.901 28.842 5.217 1.00 119.24 67 VAL B N 1
ATOM 869 C CA . VAL A 1 67 ? 29.173 27.609 5.495 1.00 115.38 67 VAL B CA 1
ATOM 870 C C . VAL A 1 67 ? 30.044 26.700 6.352 1.00 115.27 67 VAL B C 1
ATOM 871 O O . VAL A 1 67 ? 31.256 26.625 6.146 1.00 115.39 67 VAL B O 1
ATOM 884 N N . GLY A 1 68 ? 29.427 26.026 7.319 1.00 88.08 68 GLY B N 1
ATOM 885 C CA . GLY A 1 68 ? 30.139 25.090 8.171 1.00 76.04 68 GLY B CA 1
ATOM 886 C C . GLY A 1 68 ? 30.891 24.076 7.334 1.00 81.22 68 GLY B C 1
ATOM 887 O O . GLY A 1 68 ? 30.368 23.581 6.336 1.00 91.97 68 GLY B O 1
ATOM 891 N N A GLU A 1 69 ? 32.120 23.769 7.741 0.50 91.46 69 GLU B N 1
ATOM 892 N N B GLU A 1 69 ? 32.121 23.771 7.736 0.50 91.43 69 GLU B N 1
ATOM 893 C CA A GLU A 1 69 ? 32.976 22.866 6.980 0.50 90.05 69 GLU B CA 1
ATOM 894 C CA B GLU A 1 69 ? 32.981 22.880 6.964 0.50 89.47 69 GLU B CA 1
ATOM 895 C C A GLU A 1 69 ? 32.335 21.493 6.813 0.50 85.34 69 GLU B C 1
ATOM 896 C C B GLU A 1 69 ? 32.375 21.485 6.821 0.50 84.60 69 GLU B C 1
ATOM 897 O O A GLU A 1 69 ? 31.757 20.945 7.753 0.50 86.97 69 GLU B O 1
ATOM 898 O O B GLU A 1 69 ? 31.859 20.917 7.784 0.50 87.69 69 GLU B O 1
ATOM 921 N N . ASN A 1 70 ? 32.437 20.949 5.605 1.00 85.26 70 ASN B N 1
ATOM 922 C CA . ASN A 1 70 ? 31.863 19.643 5.290 1.00 70.28 70 ASN B CA 1
ATOM 923 C C . ASN A 1 70 ? 32.436 18.503 6.128 1.00 76.14 70 ASN B C 1
ATOM 924 O O . ASN A 1 70 ? 31.739 17.527 6.407 1.00 61.34 70 ASN B O 1
ATOM 936 N N . ASP A 1 71 ? 33.703 18.629 6.517 1.00 82.76 71 ASP B N 1
ATOM 937 C CA . ASP A 1 71 ? 34.372 17.619 7.334 1.00 71.54 71 ASP B CA 1
ATOM 938 C C . ASP A 1 71 ? 34.924 18.264 8.602 1.00 72.20 71 ASP B C 1
ATOM 939 O O . ASP A 1 71 ? 35.653 19.256 8.543 1.00 69.93 71 ASP B O 1
ATOM 948 N N . LEU A 1 72 ? 34.574 17.688 9.748 1.00 56.50 72 LEU B N 1
ATOM 949 C CA . LEU A 1 72 ? 34.926 18.263 11.042 1.00 61.39 72 LEU B CA 1
ATOM 950 C C . LEU A 1 72 ? 36.411 18.116 11.373 1.00 59.62 72 LEU B C 1
ATOM 951 O O . LEU A 1 72 ? 36.917 18.782 12.275 1.00 63.93 72 LEU B O 1
ATOM 967 N N . THR A 1 73 ? 37.107 17.247 10.648 1.00 62.20 73 THR B N 1
ATOM 968 C CA . THR A 1 73 ? 38.547 17.106 10.828 1.00 66.81 73 THR B CA 1
ATOM 969 C C . THR A 1 73 ? 39.274 18.371 10.376 1.00 72.88 73 THR B C 1
ATOM 970 O O . THR A 1 73 ? 40.440 18.577 10.709 1.00 78.94 73 THR B O 1
ATOM 981 N N . ALA A 1 74 ? 38.576 19.216 9.621 1.00 68.57 74 ALA B N 1
ATOM 982 C CA . ALA A 1 74 ? 39.157 20.445 9.089 1.00 72.17 74 ALA B CA 1
ATOM 983 C C . ALA A 1 74 ? 39.241 21.554 10.137 1.00 75.87 74 ALA B C 1
ATOM 984 O O . ALA A 1 74 ? 39.897 22.572 9.917 1.00 79.38 74 ALA B O 1
ATOM 991 N N . LEU A 1 75 ? 38.576 21.361 11.272 1.00 67.37 75 LEU B N 1
ATOM 992 C CA . LEU A 1 75 ? 38.572 22.369 12.329 1.00 68.59 75 LEU B CA 1
ATOM 993 C C . LEU A 1 75 ? 39.963 22.552 12.926 1.00 76.93 75 LEU B C 1
ATOM 994 O O . LEU A 1 75 ? 40.604 21.587 13.342 1.00 82.21 75 LEU B O 1
ATOM 1010 N N . SER A 1 76 ? 40.423 23.798 12.960 1.00 79.99 76 SER B N 1
ATOM 1011 C CA . SER A 1 76 ? 41.725 24.123 13.530 1.00 89.86 76 SER B CA 1
ATOM 1012 C C . SER A 1 76 ? 41.754 23.785 15.016 1.00 80.29 76 SER B C 1
ATOM 1013 O O . SER A 1 76 ? 42.623 23.043 15.478 1.00 75.34 76 SER B O 1
ATOM 1021 N N . TYR A 1 77 ? 40.795 24.336 15.755 1.00 75.25 77 TYR B N 1
ATOM 1022 C CA . TYR A 1 77 ? 40.656 24.059 17.180 1.00 74.44 77 TYR B CA 1
ATOM 1023 C C . TYR A 1 77 ? 39.603 22.980 17.395 1.00 81.49 77 TYR B C 1
ATOM 1024 O O . TYR A 1 77 ? 38.404 23.262 17.416 1.00 73.56 77 TYR B O 1
ATOM 1042 N N . LEU A 1 78 ? 40.058 21.741 17.547 1.00 82.27 78 LEU B N 1
ATOM 1043 C CA . LEU A 1 78 ? 39.153 20.609 17.689 1.00 72.83 78 LEU B CA 1
ATOM 1044 C C . LEU A 1 78 ? 38.790 20.370 19.150 1.00 78.69 78 LEU B C 1
ATOM 1045 O O . LEU A 1 78 ? 39.604 19.883 19.935 1.00 71.31 78 LEU B O 1
ATOM 1061 N N . HIS A 1 79 ? 37.558 20.723 19.503 1.00 73.92 79 HIS B N 1
ATOM 1062 C CA . HIS A 1 79 ? 37.034 20.493 20.842 1.00 67.95 79 HIS B CA 1
ATOM 1063 C C . HIS A 1 79 ? 35.510 20.423 20.779 1.00 66.51 79 HIS B C 1
ATOM 1064 O O . HIS A 1 79 ? 34.918 20.654 19.724 1.00 63.57 79 HIS B O 1
ATOM 1078 N N . GLU A 1 80 ? 34.877 20.097 21.902 1.00 65.92 80 GLU B N 1
ATOM 1079 C CA . GLU A 1 80 ? 33.435 19.852 21.919 1.00 60.90 80 GLU B CA 1
ATOM 1080 C C . GLU A 1 80 ? 32.614 21.062 21.454 1.00 63.24 80 GLU B C 1
ATOM 1081 O O . GLU A 1 80 ? 31.720 20.911 20.622 1.00 67.65 80 GLU B O 1
ATOM 1093 N N . PRO A 1 81 ? 32.906 22.263 21.986 1.00 70.00 81 PRO B N 1
ATOM 1094 C CA . PRO A 1 81 ? 32.159 23.451 21.549 1.00 69.42 81 PRO B CA 1
ATOM 1095 C C . PRO A 1 81 ? 32.220 23.696 20.043 1.00 64.16 81 PRO B C 1
ATOM 1096 O O . PRO A 1 81 ? 31.251 24.187 19.463 1.00 70.42 81 PRO B O 1
ATOM 1107 N N . ALA A 1 82 ? 33.350 23.368 19.424 1.00 65.35 82 ALA B N 1
ATOM 1108 C CA . ALA A 1 82 ? 33.518 23.566 17.988 1.00 63.87 82 ALA B CA 1
ATOM 1109 C C . ALA A 1 82 ? 32.595 22.641 17.206 1.00 59.38 82 ALA B C 1
ATOM 1110 O O . ALA A 1 82 ? 31.928 23.066 16.262 1.00 62.75 82 ALA B O 1
ATOM 1117 N N . VAL A 1 83 ? 32.566 21.373 17.605 1.00 60.35 83 VAL B N 1
ATOM 1118 C CA . VAL A 1 83 ? 31.738 20.373 16.944 1.00 65.88 83 VAL B CA 1
ATOM 1119 C C . VAL A 1 83 ? 30.259 20.703 17.113 1.00 55.15 83 VAL B C 1
ATOM 1120 O O . VAL A 1 83 ? 29.492 20.651 16.152 1.00 62.89 83 VAL B O 1
ATOM 1133 N N . LEU A 1 84 ? 29.864 21.035 18.338 1.00 56.97 84 LEU B N 1
ATOM 1134 C CA . LEU A 1 84 ? 28.478 21.384 18.624 1.00 61.07 84 LEU B CA 1
ATOM 1135 C C . LEU A 1 84 ? 28.040 22.596 17.815 1.00 64.39 84 LEU B C 1
ATOM 1136 O O . LEU A 1 84 ? 26.908 22.659 17.340 1.00 67.90 84 LEU B O 1
ATOM 1152 N N . HIS A 1 85 ? 28.943 23.559 17.661 1.00 69.28 85 HIS B N 1
ATOM 1153 C CA . HIS A 1 85 ? 28.617 24.801 16.972 1.00 65.79 85 HIS B CA 1
ATOM 1154 C C . HIS A 1 85 ? 28.572 24.615 15.457 1.00 67.70 85 HIS B C 1
ATOM 1155 O O . HIS A 1 85 ? 27.698 25.167 14.785 1.00 61.55 85 HIS B O 1
ATOM 1169 N N . ASN A 1 86 ? 29.507 23.836 14.920 1.00 56.08 86 ASN B N 1
ATOM 1170 C CA . ASN A 1 86 ? 29.564 23.606 13.479 1.00 58.16 86 ASN B CA 1
ATOM 1171 C C . ASN A 1 86 ? 28.328 22.860 12.989 1.00 52.18 86 ASN B C 1
ATOM 1172 O O . ASN A 1 86 ? 27.795 23.156 11.921 1.00 58.01 86 ASN B O 1
ATOM 1183 N N . LEU A 1 87 ? 27.876 21.893 13.780 1.00 50.70 87 LEU B N 1
ATOM 1184 C CA . LEU A 1 87 ? 26.687 21.126 13.439 1.00 58.48 87 LEU B CA 1
ATOM 1185 C C . LEU A 1 87 ? 25.431 21.985 13.564 1.00 55.82 87 LEU B C 1
ATOM 1186 O O . LEU A 1 87 ? 24.517 21.871 12.749 1.00 56.53 87 LEU B O 1
ATOM 1202 N N . ARG A 1 88 ? 25.394 22.850 14.576 1.00 58.42 88 ARG B N 1
ATOM 1203 C CA . ARG A 1 88 ? 24.258 23.747 14.774 1.00 65.22 88 ARG B CA 1
ATOM 1204 C C . ARG A 1 88 ? 24.098 24.685 13.583 1.00 69.82 88 ARG B C 1
ATOM 1205 O O . ARG A 1 88 ? 22.988 24.910 13.100 1.00 64.93 88 ARG B O 1
ATOM 1226 N N . ILE A 1 89 ? 25.214 25.232 13.117 1.00 64.32 89 ILE B N 1
ATOM 1227 C CA . ILE A 1 89 ? 25.195 26.185 12.015 1.00 62.97 89 ILE B CA 1
ATOM 1228 C C . ILE A 1 89 ? 24.808 25.495 10.710 1.00 64.24 89 ILE B C 1
ATOM 1229 O O . ILE A 1 89 ? 24.060 26.047 9.906 1.00 61.96 89 ILE B O 1
ATOM 1239 N N . ARG A 1 90 ? 25.317 24.286 10.503 1.00 55.16 90 ARG B N 1
ATOM 1240 C CA . ARG A 1 90 ? 25.012 23.534 9.293 1.00 52.84 90 ARG B CA 1
ATOM 1241 C C . ARG A 1 90 ? 23.564 23.065 9.284 1.00 62.44 90 ARG B C 1
ATOM 1242 O O . ARG A 1 90 ? 22.952 22.912 8.227 1.00 56.30 90 ARG B O 1
ATOM 1263 N N . PHE A 1 91 ? 23.023 22.847 10.477 1.00 55.58 91 PHE B N 1
ATOM 1264 C CA . PHE A 1 91 ? 21.677 22.316 10.638 1.00 57.40 91 PHE B CA 1
ATOM 1265 C C . PHE A 1 91 ? 20.627 23.424 10.602 1.00 59.59 91 PHE B C 1
ATOM 1266 O O . PHE A 1 91 ? 19.812 23.490 9.684 1.00 64.09 91 PHE B O 1
ATOM 1283 N N . ALA A 1 92 ? 20.663 24.297 11.604 1.00 70.87 92 ALA B N 1
ATOM 1284 C CA . ALA A 1 92 ? 19.660 25.347 11.760 1.00 68.85 92 ALA B CA 1
ATOM 1285 C C . ALA A 1 92 ? 19.625 26.330 10.590 1.00 76.44 92 ALA B C 1
ATOM 1286 O O . ALA A 1 92 ? 18.549 26.760 10.172 1.00 89.92 92 ALA B O 1
ATOM 1293 N N . GLU A 1 93 ? 20.795 26.682 10.062 1.00 74.53 93 GLU B N 1
ATOM 1294 C CA . GLU A 1 93 ? 20.895 27.758 9.076 1.00 76.83 93 GLU B CA 1
ATOM 1295 C C . GLU A 1 93 ? 20.982 27.256 7.633 1.00 73.51 93 GLU B C 1
ATOM 1296 O O . GLU A 1 93 ? 20.277 27.760 6.757 1.00 80.19 93 GLU B O 1
ATOM 1308 N N . SER A 1 94 ? 21.841 26.270 7.385 1.00 67.16 94 SER B N 1
ATOM 1309 C CA . SER A 1 94 ? 22.082 25.793 6.023 1.00 62.95 94 SER B CA 1
ATOM 1310 C C . SER A 1 94 ? 21.189 24.606 5.647 1.00 56.84 94 SER B C 1
ATOM 1311 O O . SER A 1 94 ? 21.182 24.176 4.492 1.00 54.94 94 SER B O 1
ATOM 1319 N N . LYS A 1 95 ? 20.436 24.089 6.617 1.00 60.35 95 LYS B N 1
ATOM 1320 C CA . LYS A 1 95 ? 19.542 22.952 6.389 1.00 59.67 95 LYS B CA 1
ATOM 1321 C C . LYS A 1 95 ? 20.321 21.738 5.870 1.00 56.05 95 LYS B C 1
ATOM 1322 O O . LYS A 1 95 ? 19.842 20.983 5.022 1.00 57.04 95 LYS B O 1
ATOM 1341 N N . LEU A 1 96 ? 21.531 21.565 6.395 1.00 65.15 96 LEU B N 1
ATOM 1342 C CA . LEU A 1 96 ? 22.368 20.413 6.073 1.00 54.91 96 LEU B CA 1
ATOM 1343 C C . LEU A 1 96 ? 22.312 19.385 7.200 1.00 51.41 96 LEU B C 1
ATOM 1344 O O . LEU A 1 96 ? 22.714 19.674 8.327 1.00 62.71 96 LEU B O 1
ATOM 1360 N N . ILE A 1 97 ? 21.812 18.189 6.896 1.00 49.31 97 ILE B N 1
ATOM 1361 C CA . ILE A 1 97 ? 21.686 17.141 7.905 1.00 44.11 97 ILE B CA 1
ATOM 1362 C C . ILE A 1 97 ? 22.911 16.230 7.968 1.00 49.00 97 ILE B C 1
ATOM 1363 O O . ILE A 1 97 ? 23.143 15.564 8.980 1.00 54.19 97 ILE B O 1
ATOM 1379 N N . TYR A 1 98 ? 23.685 16.197 6.886 1.00 45.44 98 TYR B N 1
ATOM 1380 C CA . TYR A 1 98 ? 24.848 15.320 6.800 1.00 54.57 98 TYR B CA 1
ATOM 1381 C C . TYR A 1 98 ? 26.154 16.092 6.959 1.00 48.20 98 TYR B C 1
ATOM 1382 O O . TYR A 1 98 ? 26.326 17.170 6.391 1.00 49.62 98 TYR B O 1
ATOM 1400 N N . THR A 1 99 ? 27.070 15.523 7.738 1.00 53.56 99 THR B N 1
ATOM 1401 C CA . THR A 1 99 ? 28.392 16.104 7.941 1.00 47.04 99 THR B CA 1
ATOM 1402 C C . THR A 1 99 ? 29.410 14.995 8.177 1.00 45.77 99 THR B C 1
ATOM 1403 O O . THR A 1 99 ? 29.124 14.019 8.871 1.00 47.03 99 THR B O 1
ATOM 1414 N N . TYR A 1 100 ? 30.595 15.145 7.594 1.00 51.05 100 TYR B N 1
ATOM 1415 C CA . TYR A 1 100 ? 31.652 14.146 7.735 1.00 52.98 100 TYR B CA 1
ATOM 1416 C C . TYR A 1 100 ? 32.463 14.283 9.016 1.00 51.24 100 TYR B C 1
ATOM 1417 O O . TYR A 1 100 ? 32.711 15.386 9.502 1.00 53.66 100 TYR B O 1
ATOM 1435 N N . SER A 1 101 ? 32.864 13.133 9.547 1.00 64.94 101 SER B N 1
ATOM 1436 C CA . SER A 1 101 ? 33.942 13.040 10.522 1.00 65.57 101 SER B CA 1
ATOM 1437 C C . SER A 1 101 ? 34.939 12.022 9.984 1.00 62.18 101 SER B C 1
ATOM 1438 O O . SER A 1 101 ? 35.084 10.926 10.523 1.00 66.18 101 SER B O 1
ATOM 1446 N N . GLY A 1 102 ? 35.616 12.395 8.904 1.00 65.05 102 GLY B N 1
ATOM 1447 C CA . GLY A 1 102 ? 36.436 11.460 8.159 1.00 70.96 102 GLY B CA 1
ATOM 1448 C C . GLY A 1 102 ? 35.555 10.566 7.308 1.00 79.81 102 GLY B C 1
ATOM 1449 O O . GLY A 1 102 ? 34.771 11.049 6.491 1.00 85.18 102 GLY B O 1
ATOM 1453 N N . ILE A 1 103 ? 35.676 9.258 7.508 1.00 93.72 103 ILE B N 1
ATOM 1454 C CA . ILE A 1 103 ? 34.852 8.290 6.795 1.00 104.02 103 ILE B CA 1
ATOM 1455 C C . ILE A 1 103 ? 33.510 8.140 7.512 1.00 92.25 103 ILE B C 1
ATOM 1456 O O . ILE A 1 103 ? 32.499 7.801 6.897 1.00 96.73 103 ILE B O 1
ATOM 1472 N N . ILE A 1 104 ? 33.514 8.406 8.815 1.00 66.70 104 ILE B N 1
ATOM 1473 C CA . ILE A 1 104 ? 32.308 8.332 9.634 1.00 74.96 104 ILE B CA 1
ATOM 1474 C C . ILE A 1 104 ? 31.344 9.468 9.295 1.00 65.30 104 ILE B C 1
ATOM 1475 O O . ILE A 1 104 ? 31.729 10.637 9.298 1.00 54.52 104 ILE B O 1
ATOM 1485 N N . LEU A 1 105 ? 30.092 9.116 9.013 1.00 50.50 105 LEU B N 1
ATOM 1486 C CA . LEU A 1 105 ? 29.066 10.100 8.669 1.00 48.65 105 LEU B CA 1
ATOM 1487 C C . LEU A 1 105 ? 28.170 10.432 9.864 1.00 47.37 105 LEU B C 1
ATOM 1488 O O . LEU A 1 105 ? 27.709 9.537 10.571 1.00 49.51 105 LEU B O 1
ATOM 1504 N N . VAL A 1 106 ? 27.930 11.724 10.074 1.00 48.14 106 VAL B N 1
ATOM 1505 C CA . VAL A 1 106 ? 26.982 12.195 11.079 1.00 47.51 106 VAL B CA 1
ATOM 1506 C C . VAL A 1 106 ? 25.691 12.639 10.391 1.00 55.44 106 VAL B C 1
ATOM 1507 O O . VAL A 1 106 ? 25.729 13.480 9.493 1.00 51.14 106 VAL B O 1
ATOM 1520 N N . ALA A 1 107 ? 24.560 12.072 10.812 1.00 49.48 107 ALA B N 1
ATOM 1521 C CA . ALA A 1 107 ? 23.264 12.376 10.203 1.00 52.39 107 ALA B CA 1
ATOM 1522 C C . ALA A 1 107 ? 22.257 12.907 11.224 1.00 49.38 107 ALA B C 1
ATOM 1523 O O . ALA A 1 107 ? 21.867 12.205 12.154 1.00 48.04 107 ALA B O 1
ATOM 1530 N N . MET A 1 108 ? 21.833 14.150 11.028 1.00 53.70 108 MET B N 1
ATOM 1531 C CA . MET A 1 108 ? 20.862 14.787 11.909 1.00 48.32 108 MET B CA 1
ATOM 1532 C C . MET A 1 108 ? 19.444 14.596 11.373 1.00 46.46 108 MET B C 1
ATOM 1533 O O . MET A 1 108 ? 19.188 14.833 10.198 1.00 54.62 108 MET B O 1
ATOM 1547 N N . ASN A 1 109 ? 18.523 14.169 12.232 1.00 45.52 109 ASN B N 1
ATOM 1548 C CA . ASN A 1 109 ? 17.136 13.956 11.814 1.00 44.74 109 ASN B CA 1
ATOM 1549 C C . ASN A 1 109 ? 16.438 15.279 11.502 1.00 43.28 109 ASN B C 1
ATOM 1550 O O . ASN A 1 109 ? 16.233 16.093 12.400 1.00 44.63 109 ASN B O 1
ATOM 1561 N N . PRO A 1 110 ? 16.053 15.496 10.234 1.00 42.52 110 PRO B N 1
ATOM 1562 C CA . PRO A 1 110 ? 15.418 16.774 9.895 1.00 41.12 110 PRO B CA 1
ATOM 1563 C C . PRO A 1 110 ? 13.957 16.873 10.323 1.00 48.27 110 PRO B C 1
ATOM 1564 O O . PRO A 1 110 ? 13.461 17.986 10.483 1.00 46.73 110 PRO B O 1
ATOM 1575 N N . TYR A 1 111 ? 13.291 15.735 10.498 1.00 46.85 111 TYR B N 1
ATOM 1576 C CA . TYR A 1 111 ? 11.854 15.703 10.775 1.00 55.22 111 TYR B CA 1
ATOM 1577 C C . TYR A 1 111 ? 11.107 16.521 9.724 1.00 59.52 111 TYR B C 1
ATOM 1578 O O . TYR A 1 111 ? 10.191 17.284 10.028 1.00 56.25 111 TYR B O 1
ATOM 1596 N N . LYS A 1 112 ? 11.521 16.334 8.477 1.00 58.31 112 LYS B N 1
ATOM 1597 C CA . LYS A 1 112 ? 10.987 17.073 7.345 1.00 56.46 112 LYS B CA 1
ATOM 1598 C C . LYS A 1 112 ? 11.499 16.409 6.082 1.00 51.05 112 LYS B C 1
ATOM 1599 O O . LYS A 1 112 ? 12.676 16.063 6.002 1.00 52.49 112 LYS B O 1
ATOM 1618 N N . GLN A 1 113 ? 10.627 16.218 5.100 1.00 48.48 113 GLN B N 1
ATOM 1619 C CA . GLN A 1 113 ? 11.052 15.597 3.856 1.00 56.67 113 GLN B CA 1
ATOM 1620 C C . GLN A 1 113 ? 11.980 16.547 3.114 1.00 54.75 113 GLN B C 1
ATOM 1621 O O . GLN A 1 113 ? 11.711 17.744 3.011 1.00 54.93 113 GLN B O 1
ATOM 1635 N N . LEU A 1 114 ? 13.082 16.000 2.614 1.00 56.91 114 LEU B N 1
ATOM 1636 C CA . LEU A 1 114 ? 14.064 16.776 1.868 1.00 55.52 114 LEU B CA 1
ATOM 1637 C C . LEU A 1 114 ? 14.211 16.194 0.466 1.00 50.52 114 LEU B C 1
ATOM 1638 O O . LEU A 1 114 ? 14.292 14.975 0.311 1.00 53.34 114 LEU B O 1
ATOM 1654 N N . PRO A 1 115 ? 14.243 17.060 -0.565 1.00 50.60 115 PRO B N 1
ATOM 1655 C CA . PRO A 1 115 ? 14.314 16.572 -1.945 1.00 54.42 115 PRO B CA 1
ATOM 1656 C C . PRO A 1 115 ? 15.751 16.272 -2.387 1.00 48.87 115 PRO B C 1
ATOM 1657 O O . PRO A 1 115 ? 16.195 16.761 -3.425 1.00 55.55 115 PRO B O 1
ATOM 1668 N N . ILE A 1 116 ? 16.454 15.457 -1.605 1.00 55.97 116 ILE B N 1
ATOM 1669 C CA . ILE A 1 116 ? 17.871 15.183 -1.838 1.00 58.00 116 ILE B CA 1
ATOM 1670 C C . ILE A 1 116 ? 18.158 13.698 -2.062 1.00 58.66 116 ILE B C 1
ATOM 1671 O O . ILE A 1 116 ? 19.310 13.273 -1.978 1.00 52.35 116 ILE B O 1
ATOM 1687 N N . TYR A 1 117 ? 17.119 12.915 -2.346 1.00 50.28 117 TYR B N 1
ATOM 1688 C CA . TYR A 1 117 ? 17.269 11.467 -2.498 1.00 45.14 117 TYR B CA 1
ATOM 1689 C C . TYR A 1 117 ? 16.826 10.952 -3.868 1.00 55.22 117 TYR B C 1
ATOM 1690 O O . TYR A 1 117 ? 16.664 9.746 -4.053 1.00 47.53 117 TYR B O 1
ATOM 1708 N N . GLY A 1 118 ? 16.643 11.860 -4.824 1.00 52.65 118 GLY B N 1
ATOM 1709 C CA . GLY A 1 118 ? 16.211 11.485 -6.162 1.00 49.66 118 GLY B CA 1
ATOM 1710 C C . GLY A 1 118 ? 17.263 10.724 -6.956 1.00 59.39 118 GLY B C 1
ATOM 1711 O O . GLY A 1 118 ? 18.432 10.678 -6.574 1.00 55.62 118 GLY B O 1
ATOM 1715 N N . ASP A 1 119 ? 16.840 10.132 -8.070 1.00 58.47 119 ASP B N 1
ATOM 1716 C CA . ASP A 1 119 ? 17.723 9.333 -8.919 1.00 65.95 119 ASP B CA 1
ATOM 1717 C C . ASP A 1 119 ? 18.863 10.155 -9.519 1.00 62.49 119 ASP B C 1
ATOM 1718 O O . ASP A 1 119 ? 19.975 9.652 -9.683 1.00 69.21 119 ASP B O 1
ATOM 1727 N N . ALA A 1 120 ? 18.589 11.411 -9.858 1.00 61.09 120 ALA B N 1
ATOM 1728 C CA . ALA A 1 120 ? 19.605 12.267 -10.464 1.00 67.15 120 ALA B CA 1
ATOM 1729 C C . ALA A 1 120 ? 20.766 12.476 -9.497 1.00 64.11 120 ALA B C 1
ATOM 1730 O O . ALA A 1 120 ? 21.933 12.456 -9.890 1.00 64.36 120 ALA B O 1
ATOM 1737 N N . ILE A 1 121 ? 20.432 12.667 -8.227 1.00 59.40 121 ILE B N 1
ATOM 1738 C CA . ILE A 1 121 ? 21.433 12.863 -7.189 1.00 62.59 121 ILE B CA 1
ATOM 1739 C C . ILE A 1 121 ? 22.193 11.563 -6.926 1.00 67.64 121 ILE B C 1
ATOM 1740 O O . ILE A 1 121 ? 23.404 11.585 -6.707 1.00 56.80 121 ILE B O 1
ATOM 1756 N N . ILE A 1 122 ? 21.481 10.439 -6.953 1.00 54.39 122 ILE B N 1
ATOM 1757 C CA . ILE A 1 122 ? 22.102 9.121 -6.806 1.00 60.65 122 ILE B CA 1
ATOM 1758 C C . ILE A 1 122 ? 23.235 8.915 -7.810 1.00 63.28 122 ILE B C 1
ATOM 1759 O O . ILE A 1 122 ? 24.321 8.455 -7.454 1.00 60.32 122 ILE B O 1
ATOM 1775 N N . HIS A 1 123 ? 22.970 9.249 -9.067 1.00 59.33 123 HIS B N 1
ATOM 1776 C CA . HIS A 1 123 ? 23.934 9.023 -10.137 1.00 75.33 123 HIS B CA 1
ATOM 1777 C C . HIS A 1 123 ? 25.035 10.078 -10.143 1.00 61.90 123 HIS B C 1
ATOM 1778 O O . HIS A 1 123 ? 26.107 9.854 -10.700 1.00 73.05 123 HIS B O 1
ATOM 1792 N N . ALA A 1 124 ? 24.767 11.223 -9.524 1.00 61.40 124 ALA B N 1
ATOM 1793 C CA . ALA A 1 124 ? 25.787 12.252 -9.353 1.00 67.07 124 ALA B CA 1
ATOM 1794 C C . ALA A 1 124 ? 26.838 11.802 -8.341 1.00 64.81 124 ALA B C 1
ATOM 1795 O O . ALA A 1 124 ? 27.994 12.215 -8.411 1.00 63.35 124 ALA B O 1
ATOM 1802 N N . TYR A 1 125 ? 26.429 10.959 -7.397 1.00 58.85 125 TYR B N 1
ATOM 1803 C CA . TYR A 1 125 ? 27.349 10.436 -6.392 1.00 56.91 125 TYR B CA 1
ATOM 1804 C C . TYR A 1 125 ? 28.079 9.196 -6.898 1.00 59.92 125 TYR B C 1
ATOM 1805 O O . TYR A 1 125 ? 29.126 8.826 -6.368 1.00 62.42 125 TYR B O 1
ATOM 1823 N N . SER A 1 126 ? 27.527 8.564 -7.928 1.00 61.67 126 SER B N 1
ATOM 1824 C CA . SER A 1 126 ? 28.108 7.348 -8.481 1.00 72.45 126 SER B CA 1
ATOM 1825 C C . SER A 1 126 ? 29.380 7.655 -9.266 1.00 76.18 126 SER B C 1
ATOM 1826 O O . SER A 1 126 ? 29.404 8.559 -10.102 1.00 81.03 126 SER B O 1
ATOM 1834 N N . GLY A 1 127 ? 30.437 6.899 -8.985 1.00 78.44 127 GLY B N 1
ATOM 1835 C CA . GLY A 1 127 ? 31.706 7.062 -9.672 1.00 77.96 127 GLY B CA 1
ATOM 1836 C C . GLY A 1 127 ? 32.591 8.131 -9.057 1.00 77.88 127 GLY B C 1
ATOM 1837 O O . GLY A 1 127 ? 33.733 8.315 -9.479 1.00 88.81 127 GLY B O 1
ATOM 1841 N N . GLN A 1 128 ? 32.067 8.832 -8.055 1.00 73.39 128 GLN B N 1
ATOM 1842 C CA . GLN A 1 128 ? 32.811 9.889 -7.377 1.00 73.97 128 GLN B CA 1
ATOM 1843 C C . GLN A 1 128 ? 33.574 9.345 -6.176 1.00 82.20 128 GLN B C 1
ATOM 1844 O O . GLN A 1 128 ? 33.206 8.311 -5.617 1.00 77.12 128 GLN B O 1
ATOM 1858 N N . ASN A 1 129 ? 34.635 10.046 -5.784 1.00 82.00 129 ASN B N 1
ATOM 1859 C CA . ASN A 1 129 ? 35.394 9.681 -4.594 1.00 79.32 129 ASN B CA 1
ATOM 1860 C C . ASN A 1 129 ? 34.780 10.279 -3.338 1.00 77.23 129 ASN B C 1
ATOM 1861 O O . ASN A 1 129 ? 34.258 11.394 -3.359 1.00 75.21 129 ASN B O 1
ATOM 1872 N N . MET A 1 130 ? 34.839 9.517 -2.252 1.00 81.74 130 MET B N 1
ATOM 1873 C CA . MET A 1 130 ? 34.458 10.002 -0.934 1.00 88.12 130 MET B CA 1
ATOM 1874 C C . MET A 1 130 ? 35.170 11.317 -0.627 1.00 82.96 130 MET B C 1
ATOM 1875 O O . MET A 1 130 ? 36.397 11.361 -0.544 1.00 92.65 130 MET B O 1
ATOM 1889 N N . GLY A 1 131 ? 34.390 12.384 -0.473 1.00 82.13 131 GLY B N 1
ATOM 1890 C CA . GLY A 1 131 ? 34.929 13.700 -0.176 1.00 88.09 131 GLY B CA 1
ATOM 1891 C C . GLY A 1 131 ? 34.809 14.677 -1.331 1.00 83.48 131 GLY B C 1
ATOM 1892 O O . GLY A 1 131 ? 34.813 15.889 -1.123 1.00 85.99 131 GLY B O 1
ATOM 1896 N N . ASP A 1 132 ? 34.708 14.158 -2.551 1.00 81.46 132 ASP B N 1
ATOM 1897 C CA . ASP A 1 132 ? 34.517 15.012 -3.720 1.00 84.62 132 ASP B CA 1
ATOM 1898 C C . ASP A 1 132 ? 33.164 15.712 -3.663 1.00 86.19 132 ASP B C 1
ATOM 1899 O O . ASP A 1 132 ? 33.047 16.892 -3.994 1.00 89.88 132 ASP B O 1
ATOM 1908 N N . MET A 1 133 ? 32.145 14.971 -3.241 1.00 76.98 133 MET B N 1
ATOM 1909 C CA . MET A 1 133 ? 30.787 15.491 -3.159 1.00 73.44 133 MET B CA 1
ATOM 1910 C C . MET A 1 133 ? 30.471 15.953 -1.742 1.00 63.31 133 MET B C 1
ATOM 1911 O O . MET A 1 133 ? 31.189 15.619 -0.799 1.00 63.35 133 MET B O 1
ATOM 1925 N N . ASP A 1 134 ? 29.396 16.720 -1.595 1.00 59.46 134 ASP B N 1
ATOM 1926 C CA . ASP A 1 134 ? 28.906 17.095 -0.273 1.00 59.72 134 ASP B CA 1
ATOM 1927 C C . ASP A 1 134 ? 28.550 15.837 0.520 1.00 59.14 134 ASP B C 1
ATOM 1928 O O . ASP A 1 134 ? 28.186 14.815 -0.065 1.00 53.67 134 ASP B O 1
ATOM 1937 N N . PRO A 1 135 ? 28.656 15.900 1.855 1.00 49.06 135 PRO B N 1
ATOM 1938 C CA . PRO A 1 135 ? 28.347 14.715 2.663 1.00 48.04 135 PRO B CA 1
ATOM 1939 C C . PRO A 1 135 ? 26.906 14.245 2.461 1.00 55.21 135 PRO B C 1
ATOM 1940 O O . PRO A 1 135 ? 25.993 15.066 2.379 1.00 52.15 135 PRO B O 1
ATOM 1951 N N . HIS A 1 136 ? 26.718 12.932 2.379 1.00 55.29 136 HIS B N 1
ATOM 1952 C CA . HIS A 1 136 ? 25.423 12.351 2.042 1.00 50.77 136 HIS B CA 1
ATOM 1953 C C . HIS A 1 136 ? 25.473 10.851 2.305 1.00 47.21 136 HIS B C 1
ATOM 1954 O O . HIS A 1 136 ? 26.527 10.230 2.161 1.00 50.60 136 HIS B O 1
ATOM 1968 N N . ILE A 1 137 ? 24.345 10.271 2.699 1.00 42.05 137 ILE B N 1
ATOM 1969 C CA . ILE A 1 137 ? 24.277 8.835 2.962 1.00 45.23 137 ILE B CA 1
ATOM 1970 C C . ILE A 1 137 ? 24.652 8.038 1.706 1.00 44.96 137 ILE B C 1
ATOM 1971 O O . ILE A 1 137 ? 25.186 6.933 1.796 1.00 50.21 137 ILE B O 1
ATOM 1987 N N . PHE A 1 138 ? 24.387 8.618 0.540 1.00 42.73 138 PHE B N 1
ATOM 1988 C CA . PHE A 1 138 ? 24.726 7.996 -0.737 1.00 51.32 138 PHE B CA 1
ATOM 1989 C C . PHE A 1 138 ? 26.239 7.857 -0.884 1.00 53.41 138 PHE B C 1
ATOM 1990 O O . PHE A 1 138 ? 26.728 6.872 -1.437 1.00 54.82 138 PHE B O 1
ATOM 2007 N N . ALA A 1 139 ? 26.975 8.847 -0.388 1.00 49.30 139 ALA B N 1
ATOM 2008 C CA . ALA A 1 139 ? 28.431 8.833 -0.482 1.00 53.73 139 ALA B CA 1
ATOM 2009 C C . ALA A 1 139 ? 29.005 7.679 0.332 1.00 49.88 139 ALA B C 1
ATOM 2010 O O . ALA A 1 139 ? 29.922 6.988 -0.114 1.00 57.84 139 ALA B O 1
ATOM 2017 N N . VAL A 1 140 ? 28.459 7.479 1.528 1.00 54.91 140 VAL B N 1
ATOM 2018 C CA . VAL A 1 140 ? 28.832 6.347 2.366 1.00 53.23 140 VAL B CA 1
ATOM 2019 C C . VAL A 1 140 ? 28.537 5.046 1.630 1.00 54.19 140 VAL B C 1
ATOM 2020 O O . VAL A 1 140 ? 29.330 4.105 1.665 1.00 55.61 140 VAL B O 1
ATOM 2033 N N . ALA A 1 141 ? 27.390 5.003 0.963 1.00 50.43 141 ALA B N 1
ATOM 2034 C CA . ALA A 1 141 ? 26.967 3.811 0.239 1.00 52.88 141 ALA B CA 1
ATOM 2035 C C . ALA A 1 141 ? 27.824 3.579 -1.002 1.00 49.74 141 ALA B C 1
ATOM 2036 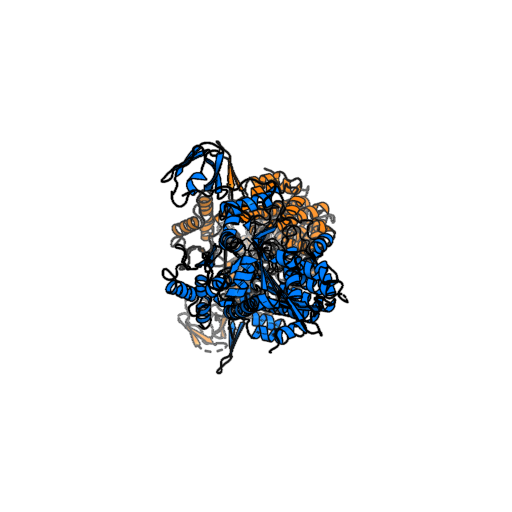O O . ALA A 1 141 ? 28.161 2.439 -1.322 1.00 48.04 141 ALA B O 1
ATOM 2043 N N . GLU A 1 142 ? 28.172 4.658 -1.697 1.00 52.68 142 GLU B N 1
ATOM 2044 C CA . GLU A 1 142 ? 29.029 4.566 -2.877 1.00 58.01 142 GLU B CA 1
ATOM 2045 C C . GLU A 1 142 ? 30.417 4.064 -2.500 1.00 52.74 142 GLU B C 1
ATOM 2046 O O . GLU A 1 142 ? 30.999 3.228 -3.191 1.00 60.72 142 GLU B O 1
ATOM 2058 N N . GLU A 1 143 ? 30.940 4.590 -1.398 1.00 51.57 143 GLU B N 1
ATOM 2059 C CA . GLU A 1 143 ? 32.274 4.232 -0.933 1.00 63.58 143 GLU B CA 1
ATOM 2060 C C . GLU A 1 143 ? 32.373 2.739 -0.631 1.00 54.59 143 GLU B C 1
ATOM 2061 O O . GLU A 1 143 ? 33.372 2.100 -0.952 1.00 62.56 143 GLU B O 1
ATOM 2073 N N . ALA A 1 144 ? 31.332 2.187 -0.016 1.00 63.95 144 ALA B N 1
ATOM 2074 C CA . ALA A 1 144 ? 31.297 0.760 0.281 1.00 59.56 144 ALA B CA 1
ATOM 2075 C C . ALA A 1 144 ? 31.210 -0.043 -1.015 1.00 55.85 144 ALA B C 1
ATOM 2076 O O . ALA A 1 144 ? 31.841 -1.089 -1.155 1.00 59.32 144 ALA B O 1
ATOM 2083 N N . TYR A 1 145 ? 30.429 0.463 -1.964 1.00 57.94 145 TYR B N 1
ATOM 2084 C CA . TYR A 1 145 ? 30.284 -0.173 -3.269 1.00 61.35 145 TYR B CA 1
ATOM 2085 C C . TYR A 1 145 ? 31.614 -0.135 -4.021 1.00 57.76 145 TYR B C 1
ATOM 2086 O O . TYR A 1 145 ? 32.020 -1.120 -4.642 1.00 57.00 145 TYR B O 1
ATOM 2104 N N . LYS A 1 146 ? 32.293 1.006 -3.951 1.00 63.36 146 LYS B N 1
ATOM 2105 C CA . LYS A 1 146 ? 33.587 1.174 -4.602 1.00 65.19 146 LYS B CA 1
ATOM 2106 C C . LYS A 1 146 ? 34.619 0.184 -4.067 1.00 64.41 146 LYS B C 1
ATOM 2107 O O . LYS A 1 146 ? 35.379 -0.405 -4.836 1.00 69.47 146 LYS B O 1
ATOM 2117 N N . GLN A 1 147 ? 34.644 0.008 -2.749 1.00 59.55 147 GLN B N 1
ATOM 2118 C CA . GLN A 1 147 ? 35.630 -0.858 -2.109 1.00 61.38 147 GLN B CA 1
ATOM 2119 C C . GLN A 1 147 ? 35.319 -2.334 -2.326 1.00 65.84 147 GLN B C 1
ATOM 2120 O O . GLN A 1 147 ? 36.232 -3.153 -2.444 1.00 65.14 147 GLN B O 1
ATOM 2134 N N . MET A 1 148 ? 34.034 -2.674 -2.371 1.00 62.05 148 MET B N 1
ATOM 2135 C CA . MET A 1 148 ? 33.625 -4.052 -2.609 1.00 65.70 148 MET B CA 1
ATOM 2136 C C . MET A 1 148 ? 34.106 -4.517 -3.977 1.00 67.52 148 MET B C 1
ATOM 2137 O O . MET A 1 148 ? 34.647 -5.611 -4.117 1.00 66.37 148 MET B O 1
ATOM 2151 N N . ALA A 1 149 ? 33.899 -3.677 -4.984 1.00 76.72 149 ALA B N 1
ATOM 2152 C CA . ALA A 1 149 ? 34.263 -4.015 -6.354 1.00 84.42 149 ALA B CA 1
ATOM 2153 C C . ALA A 1 149 ? 35.775 -4.077 -6.532 1.00 74.24 149 ALA B C 1
ATOM 2154 O O . ALA A 1 149 ? 36.293 -4.962 -7.212 1.00 68.20 149 ALA B O 1
ATOM 2161 N N . ARG A 1 150 ? 36.471 -3.134 -5.907 1.00 79.64 150 ARG B N 1
ATOM 2162 C CA . ARG A 1 150 ? 37.903 -2.948 -6.117 1.00 83.13 150 ARG B CA 1
ATOM 2163 C C . ARG A 1 150 ? 38.753 -3.917 -5.293 1.00 81.50 150 ARG B C 1
ATOM 2164 O O . ARG A 1 150 ? 39.871 -4.252 -5.686 1.00 87.20 150 ARG B O 1
ATOM 2185 N N . ASN A 1 151 ? 38.220 -4.368 -4.160 1.00 76.47 151 ASN B N 1
ATOM 2186 C CA . ASN A 1 151 ? 38.961 -5.246 -3.256 1.00 71.85 151 ASN B CA 1
ATOM 2187 C C . ASN A 1 151 ? 38.311 -6.619 -3.101 1.00 70.00 151 ASN B C 1
ATOM 2188 O O . ASN A 1 151 ? 38.872 -7.497 -2.446 1.00 67.82 151 ASN B O 1
ATOM 2199 N N . ASN A 1 152 ? 37.138 -6.803 -3.704 1.00 66.58 152 ASN B N 1
ATOM 2200 C CA . ASN A 1 152 ? 36.400 -8.058 -3.585 1.00 69.91 152 ASN B CA 1
ATOM 2201 C C . ASN A 1 152 ? 36.236 -8.449 -2.117 1.00 64.92 152 ASN B C 1
ATOM 2202 O O . ASN A 1 152 ? 36.361 -9.617 -1.747 1.00 72.69 152 ASN B O 1
ATOM 2213 N N . ARG A 1 153 ? 35.952 -7.440 -1.297 1.00 68.24 153 ARG B N 1
ATOM 2214 C CA . ARG A 1 153 ? 35.849 -7.575 0.153 1.00 67.50 153 ARG B CA 1
ATOM 2215 C C . ARG A 1 153 ? 34.434 -7.222 0.607 1.00 70.61 153 ARG B C 1
ATOM 2216 O O . ARG A 1 153 ? 33.844 -6.254 0.129 1.00 54.38 153 ARG B O 1
ATOM 2237 N N . ASN A 1 154 ? 33.890 -8.012 1.527 1.00 66.67 154 ASN B N 1
ATOM 2238 C CA . ASN A 1 154 ? 32.554 -7.764 2.049 1.00 61.17 154 ASN B CA 1
ATOM 2239 C C . ASN A 1 154 ? 32.499 -6.482 2.876 1.00 56.80 154 ASN B C 1
ATOM 2240 O O . ASN A 1 154 ? 33.432 -6.181 3.621 1.00 55.72 154 ASN B O 1
ATOM 2251 N N . GLN A 1 155 ? 31.400 -5.741 2.750 1.00 53.66 155 GLN B N 1
ATOM 2252 C CA . GLN A 1 155 ? 31.245 -4.466 3.445 1.00 53.13 155 GLN B CA 1
ATOM 2253 C C . GLN A 1 155 ? 30.042 -4.487 4.379 1.00 63.01 155 GLN B C 1
ATOM 2254 O O . GLN A 1 155 ? 29.149 -5.323 4.241 1.00 50.57 155 GLN B O 1
ATOM 2268 N N . SER A 1 156 ? 30.029 -3.559 5.331 1.00 55.96 156 SER B N 1
ATOM 2269 C CA . SER A 1 156 ? 28.873 -3.364 6.192 1.00 49.11 156 SER B CA 1
ATOM 2270 C C . SER A 1 156 ? 28.513 -1.889 6.300 1.00 49.98 156 SER B C 1
ATOM 2271 O O . SER A 1 156 ? 29.391 -1.043 6.467 1.00 55.92 156 SER B O 1
ATOM 2279 N N . ILE A 1 157 ? 27.221 -1.589 6.182 1.00 52.33 157 ILE B N 1
ATOM 2280 C CA . ILE A 1 157 ? 26.702 -0.275 6.543 1.00 45.96 157 ILE B CA 1
ATOM 2281 C C . ILE A 1 157 ? 26.099 -0.398 7.935 1.00 45.64 157 ILE B C 1
ATOM 2282 O O . ILE A 1 157 ? 25.117 -1.117 8.135 1.00 47.06 157 ILE B O 1
ATOM 2298 N N . ILE A 1 158 ? 26.699 0.300 8.892 1.00 49.98 158 ILE B N 1
ATOM 2299 C CA . ILE A 1 158 ? 26.313 0.183 10.292 1.00 47.48 158 ILE B CA 1
ATOM 2300 C C . ILE A 1 158 ? 25.856 1.527 10.829 1.00 46.46 158 ILE B C 1
ATOM 2301 O O . ILE A 1 158 ? 26.670 2.405 11.121 1.00 45.36 158 ILE B O 1
ATOM 2317 N N . VAL A 1 159 ? 24.542 1.670 10.961 1.00 49.28 159 VAL B N 1
ATOM 2318 C CA . VAL A 1 159 ? 23.943 2.903 11.448 1.00 45.07 159 VAL B CA 1
ATOM 2319 C C . VAL A 1 159 ? 23.635 2.773 12.938 1.00 45.77 159 VAL B C 1
ATOM 2320 O O . VAL A 1 159 ? 23.240 1.706 13.411 1.00 48.75 159 VAL B O 1
ATOM 2333 N N . SER A 1 160 ? 23.818 3.867 13.669 1.00 42.37 160 SER B N 1
ATOM 2334 C CA . SER A 1 160 ? 23.638 3.874 15.114 1.00 50.98 160 SER B CA 1
ATOM 2335 C C . SER A 1 160 ? 22.974 5.164 15.572 1.00 38.16 160 SER B C 1
ATOM 2336 O O . SER A 1 160 ? 22.843 6.117 14.806 1.00 43.20 160 SER B O 1
ATOM 2344 N N . GLY A 1 161 ? 22.573 5.181 16.839 1.00 43.89 161 GLY B N 1
ATOM 2345 C CA . GLY A 1 161 ? 21.867 6.306 17.423 1.00 43.65 161 GLY B CA 1
ATOM 2346 C C . GLY A 1 161 ? 20.679 5.815 18.225 1.00 38.70 161 GLY B C 1
ATOM 2347 O O . GLY A 1 161 ? 20.264 4.663 18.094 1.00 46.42 161 GLY B O 1
ATOM 2351 N N . GLU A 1 162 ? 20.139 6.692 19.064 1.00 36.21 162 GLU B N 1
ATOM 2352 C CA . GLU A 1 162 ? 19.031 6.339 19.935 1.00 59.20 162 GLU B CA 1
ATOM 2353 C C . GLU A 1 162 ? 17.731 6.295 19.147 1.00 44.80 162 GLU B C 1
ATOM 2354 O O . GLU A 1 162 ? 17.701 6.607 17.956 1.00 41.75 162 GLU B O 1
ATOM 2366 N N . SER A 1 163 ? 16.661 5.898 19.822 1.00 44.80 163 SER B N 1
ATOM 2367 C CA . SER A 1 163 ? 15.359 5.764 19.190 1.00 42.65 163 SER B CA 1
ATOM 2368 C C . SER A 1 163 ? 14.930 7.054 18.500 1.00 42.86 163 SER B C 1
ATOM 2369 O O . SER A 1 163 ? 14.978 8.134 19.089 1.00 43.88 163 SER B O 1
ATOM 2377 N N . GLY A 1 164 ? 14.528 6.927 17.241 1.00 35.14 164 GLY B N 1
ATOM 2378 C CA . GLY A 1 164 ? 14.016 8.046 16.468 1.00 42.37 164 GLY B CA 1
ATOM 2379 C C . GLY A 1 164 ? 15.085 8.941 15.868 1.00 43.55 164 GLY B C 1
ATOM 2380 O O . GLY A 1 164 ? 14.771 9.991 15.309 1.00 41.06 164 GLY B O 1
ATOM 2384 N N . ALA A 1 165 ? 16.346 8.534 15.971 1.00 39.40 165 ALA B N 1
ATOM 2385 C CA . ALA A 1 165 ? 17.440 9.347 15.451 1.00 44.22 165 ALA B CA 1
ATOM 2386 C C . ALA A 1 165 ? 17.476 9.327 13.926 1.00 42.67 165 ALA B C 1
ATOM 2387 O O . ALA A 1 165 ? 17.954 10.274 13.306 1.00 42.38 165 ALA B O 1
ATOM 2394 N N . GLY A 1 166 ? 16.982 8.243 13.329 1.00 40.62 166 GLY B N 1
ATOM 2395 C CA . GLY A 1 166 ? 16.882 8.140 11.881 1.00 38.96 166 GLY B CA 1
ATOM 2396 C C . GLY A 1 166 ? 17.643 6.972 11.273 1.00 39.19 166 GLY B C 1
ATOM 2397 O O . GLY A 1 166 ? 18.016 7.016 10.099 1.00 40.64 166 GLY B O 1
ATOM 2401 N N . LYS A 1 167 ? 17.867 5.922 12.059 1.00 42.58 167 LYS B N 1
ATOM 2402 C CA . LYS A 1 167 ? 18.629 4.767 11.589 1.00 42.32 167 LYS B CA 1
ATOM 2403 C C . LYS A 1 167 ? 17.935 4.033 10.439 1.00 45.97 167 LYS B C 1
ATOM 2404 O O . LYS A 1 167 ? 18.551 3.751 9.409 1.00 42.69 167 LYS B O 1
ATOM 2423 N N . THR A 1 168 ? 16.656 3.720 10.621 1.00 51.92 168 THR B N 1
ATOM 2424 C CA . THR A 1 168 ? 15.906 2.960 9.628 1.00 38.38 168 THR B CA 1
ATOM 2425 C C . THR A 1 168 ? 15.818 3.728 8.308 1.00 45.41 168 THR B C 1
ATOM 2426 O O . THR A 1 168 ? 15.967 3.148 7.233 1.00 42.34 168 THR B O 1
ATOM 2436 N N . VAL A 1 169 ? 15.588 5.033 8.395 1.00 43.04 169 VAL B N 1
ATOM 2437 C CA . VAL A 1 169 ? 15.557 5.890 7.212 1.00 38.91 169 VAL B CA 1
ATOM 2438 C C . VAL A 1 169 ? 16.914 5.914 6.497 1.00 40.34 169 VAL B C 1
ATOM 2439 O O . VAL A 1 169 ? 16.984 5.879 5.267 1.00 40.33 169 VAL B O 1
ATOM 2452 N N . SER A 1 170 ? 17.991 5.989 7.271 1.00 39.41 170 SER B N 1
ATOM 2453 C CA . SER A 1 170 ? 19.335 5.990 6.697 1.00 46.83 170 SER B CA 1
ATOM 2454 C C . SER A 1 170 ? 19.638 4.656 6.025 1.00 43.66 170 SER B C 1
ATOM 2455 O O . SER A 1 170 ? 20.215 4.612 4.938 1.00 46.39 170 SER B O 1
ATOM 2463 N N . ALA A 1 171 ? 19.255 3.571 6.688 1.00 41.70 171 ALA B N 1
ATOM 2464 C CA . ALA A 1 171 ? 19.460 2.230 6.156 1.00 46.02 171 ALA B CA 1
ATOM 2465 C C . ALA A 1 171 ? 18.712 2.026 4.842 1.00 48.71 171 ALA B C 1
ATOM 2466 O O . ALA A 1 171 ? 19.233 1.418 3.908 1.00 52.42 171 ALA B O 1
ATOM 2473 N N . ARG A 1 172 ? 17.489 2.536 4.770 1.00 42.14 172 ARG B N 1
ATOM 2474 C CA . ARG A 1 172 ? 16.673 2.358 3.572 1.00 43.22 172 ARG B CA 1
ATOM 2475 C C . ARG A 1 172 ? 17.217 3.148 2.385 1.00 38.78 172 ARG B C 1
ATOM 2476 O O . ARG A 1 172 ? 17.181 2.669 1.251 1.00 42.65 172 ARG B O 1
ATOM 2497 N N . TYR A 1 173 ? 17.719 4.352 2.640 1.00 41.68 173 TYR B N 1
ATOM 2498 C CA . TYR A 1 173 ? 18.266 5.182 1.573 1.00 55.31 173 TYR B CA 1
ATOM 2499 C C . TYR A 1 173 ? 19.589 4.619 1.064 1.00 43.92 173 TYR B C 1
ATOM 2500 O O . TYR A 1 173 ? 19.928 4.778 -0.109 1.00 46.34 173 TYR B O 1
ATOM 2518 N N . ALA A 1 174 ? 20.336 3.964 1.946 1.00 44.41 174 ALA B N 1
ATOM 2519 C CA . ALA A 1 174 ? 21.554 3.277 1.536 1.00 47.58 174 ALA B CA 1
ATOM 2520 C C . ALA A 1 174 ? 21.199 2.110 0.622 1.00 46.53 174 ALA B C 1
ATOM 2521 O O . ALA A 1 174 ? 21.862 1.871 -0.389 1.00 48.60 174 ALA B O 1
ATOM 2528 N N . MET A 1 175 ? 20.141 1.390 0.978 1.00 50.16 175 MET B N 1
ATOM 2529 C CA . MET A 1 175 ? 19.700 0.252 0.184 1.00 45.09 175 MET B CA 1
ATOM 2530 C C . MET A 1 175 ? 19.140 0.713 -1.153 1.00 55.14 175 MET B C 1
ATOM 2531 O O . MET A 1 175 ? 19.274 0.023 -2.165 1.00 57.26 175 MET B O 1
ATOM 2545 N N . ARG A 1 176 ? 18.518 1.886 -1.158 1.00 54.26 176 ARG B N 1
ATOM 2546 C CA . ARG A 1 176 ? 17.968 2.431 -2.389 1.00 51.63 176 ARG B CA 1
ATOM 2547 C C . ARG A 1 176 ? 19.093 2.790 -3.350 1.00 47.75 176 ARG B C 1
ATOM 2548 O O . ARG A 1 176 ? 18.979 2.584 -4.559 1.00 46.15 176 ARG B O 1
ATOM 2569 N N . TYR A 1 177 ? 20.177 3.333 -2.806 1.00 53.76 177 TYR B N 1
ATOM 2570 C CA . TYR A 1 177 ? 21.336 3.674 -3.617 1.00 62.93 177 TYR B CA 1
ATOM 2571 C C . TYR A 1 177 ? 21.890 2.436 -4.313 1.00 56.69 177 TYR B C 1
ATOM 2572 O O . TYR A 1 177 ? 22.072 2.433 -5.529 1.00 51.38 177 TYR B O 1
ATOM 2590 N N . PHE A 1 178 ? 22.163 1.393 -3.533 1.00 52.39 178 PHE B N 1
ATOM 2591 C CA . PHE A 1 178 ? 22.679 0.140 -4.074 1.00 49.62 178 PHE B CA 1
ATOM 2592 C C . PHE A 1 178 ? 21.776 -0.389 -5.182 1.00 54.79 178 PHE B C 1
ATOM 2593 O O . PHE A 1 178 ? 22.247 -0.778 -6.250 1.00 56.39 178 PHE B O 1
ATOM 2610 N N . ALA A 1 179 ? 20.474 -0.392 -4.916 1.00 49.50 179 ALA B N 1
ATOM 2611 C CA . ALA A 1 179 ? 19.493 -0.934 -5.849 1.00 54.05 179 ALA B CA 1
ATOM 2612 C C . ALA A 1 179 ? 19.459 -0.168 -7.167 1.00 64.87 179 ALA B C 1
ATOM 2613 O O . ALA A 1 179 ? 19.139 -0.736 -8.210 1.00 71.40 179 ALA B O 1
ATOM 2620 N N . THR A 1 180 ? 19.787 1.119 -7.122 1.00 55.55 180 THR B N 1
ATOM 2621 C CA . THR A 1 180 ? 19.695 1.961 -8.309 1.00 60.27 180 THR B CA 1
ATOM 2622 C C . THR A 1 180 ? 20.936 1.840 -9.196 1.00 60.41 180 THR B C 1
ATOM 2623 O O . THR A 1 180 ? 20.817 1.793 -10.420 1.00 62.52 180 THR B O 1
ATOM 2634 N N . VAL A 1 181 ? 22.119 1.783 -8.588 1.00 63.17 181 VAL B N 1
ATOM 2635 C CA . VAL A 1 181 ? 23.362 1.706 -9.356 1.00 70.18 181 VAL B CA 1
ATOM 2636 C C . VAL A 1 181 ? 23.648 0.282 -9.831 1.00 74.92 181 VAL B C 1
ATOM 2637 O O . VAL A 1 181 ? 24.454 0.078 -10.739 1.00 95.45 181 VAL B O 1
ATOM 2650 N N . SER A 1 182 ? 22.991 -0.698 -9.216 1.00 72.80 182 SER B N 1
ATOM 2651 C CA . SER A 1 182 ? 23.082 -2.081 -9.674 1.00 81.49 182 SER B CA 1
ATOM 2652 C C . SER A 1 182 ? 22.183 -2.286 -10.887 1.00 90.01 182 SER B C 1
ATOM 2653 O O . SER A 1 182 ? 22.428 -3.167 -11.712 1.00 101.17 182 SER B O 1
ATOM 2661 N N . LYS A 1 183 ? 21.140 -1.470 -10.990 1.00 89.52 183 LYS B N 1
ATOM 2662 C CA . LYS A 1 183 ? 20.243 -1.533 -12.136 1.00 99.61 183 LYS B CA 1
ATOM 2663 C C . LYS A 1 183 ? 20.939 -0.982 -13.381 1.00 108.33 183 LYS B C 1
ATOM 2664 O O . LYS A 1 183 ? 21.800 -0.111 -13.265 1.00 94.99 183 LYS B O 1
ATOM 2674 N N . SER A 1 184 ? 20.578 -1.473 -14.567 1.00 130.17 184 SER B N 1
ATOM 2675 C CA . SER A 1 184 ? 19.555 -2.500 -14.742 1.00 139.06 184 SER B CA 1
ATOM 2676 C C . SER A 1 184 ? 20.139 -3.903 -14.659 1.00 144.26 184 SER B C 1
ATOM 2677 O O . SER A 1 184 ? 20.938 -4.302 -15.507 1.00 147.18 184 SER B O 1
ATOM 2685 N N . GLY A 1 185 ? 19.741 -4.649 -13.633 1.00 128.76 185 GLY B N 1
ATOM 2686 C CA . GLY A 1 185 ? 19.976 -6.078 -13.617 1.00 122.36 185 GLY B CA 1
ATOM 2687 C C . GLY A 1 185 ? 19.211 -6.667 -14.786 1.00 132.24 185 GLY B C 1
ATOM 2688 O O . GLY A 1 185 ? 18.261 -6.051 -15.273 1.00 130.82 185 GLY B O 1
ATOM 2692 N N . SER A 1 186 ? 19.619 -7.849 -15.237 1.00 140.62 186 SER B N 1
ATOM 2693 C CA . SER A 1 186 ? 19.047 -8.465 -16.435 1.00 136.21 186 SER B CA 1
ATOM 2694 C C . SER A 1 186 ? 17.519 -8.502 -16.413 1.00 129.72 186 SER B C 1
ATOM 2695 O O . SER A 1 186 ? 16.898 -8.503 -15.349 1.00 125.54 186 SER B O 1
ATOM 2699 N N . HIS A 1 189 ? 14.025 -8.021 -12.289 1.00 87.01 189 HIS B N 1
ATOM 2700 C CA . HIS A 1 189 ? 14.200 -6.867 -11.415 1.00 91.48 189 HIS B CA 1
ATOM 2701 C C . HIS A 1 189 ? 14.248 -7.293 -9.949 1.00 86.09 189 HIS B C 1
ATOM 2702 O O . HIS A 1 189 ? 13.312 -7.061 -9.182 1.00 79.16 189 HIS B O 1
ATOM 2715 N N . VAL A 1 190 ? 15.357 -7.920 -9.573 1.00 70.96 190 VAL B N 1
ATOM 2716 C CA . VAL A 1 190 ? 15.574 -8.385 -8.209 1.00 62.42 190 VAL B CA 1
ATOM 2717 C C . VAL A 1 190 ? 15.704 -7.216 -7.236 1.00 63.08 190 VAL B C 1
ATOM 2718 O O . VAL A 1 190 ? 15.379 -7.341 -6.053 1.00 52.72 190 VAL B O 1
ATOM 2731 N N . GLU A 1 191 ? 16.178 -6.081 -7.737 1.00 61.31 191 GLU B N 1
ATOM 2732 C CA . GLU A 1 191 ? 16.419 -4.917 -6.890 1.00 57.88 191 GLU B CA 1
ATOM 2733 C C . GLU A 1 191 ? 15.138 -4.423 -6.221 1.00 56.14 191 GLU B C 1
ATOM 2734 O O . GLU A 1 191 ? 15.146 -4.061 -5.043 1.00 55.22 191 GLU B O 1
ATOM 2746 N N . ASP A 1 192 ? 14.040 -4.411 -6.970 1.00 65.26 192 ASP B N 1
ATOM 2747 C CA . ASP A 1 192 ? 12.756 -3.970 -6.438 1.00 61.65 192 ASP B CA 1
ATOM 2748 C C . ASP A 1 192 ? 12.317 -4.822 -5.250 1.00 58.31 192 ASP B C 1
ATOM 2749 O O . ASP A 1 192 ? 11.748 -4.309 -4.288 1.00 57.26 192 ASP B O 1
ATOM 2758 N N . LYS A 1 193 ? 12.589 -6.122 -5.319 1.00 52.26 193 LYS B N 1
ATOM 2759 C CA . LYS A 1 193 ? 12.168 -7.047 -4.272 1.00 50.19 193 LYS B CA 1
ATOM 2760 C C . LYS A 1 193 ? 12.992 -6.903 -2.996 1.00 57.06 193 LYS B C 1
ATOM 2761 O O . LYS A 1 193 ? 12.463 -7.038 -1.893 1.00 47.37 193 LYS B O 1
ATOM 2780 N N . VAL A 1 194 ? 14.289 -6.649 -3.145 1.00 50.67 194 VAL B N 1
ATOM 2781 C CA . VAL A 1 194 ? 15.156 -6.435 -1.993 1.00 54.73 194 VAL B CA 1
ATOM 2782 C C . VAL A 1 194 ? 14.668 -5.227 -1.202 1.00 47.47 194 VAL B C 1
ATOM 2783 O O . VAL A 1 194 ? 14.618 -5.254 0.026 1.00 53.50 194 VAL B O 1
ATOM 2796 N N . LEU A 1 195 ? 14.309 -4.170 -1.922 1.00 50.30 195 LEU B N 1
ATOM 2797 C CA . LEU A 1 195 ? 13.799 -2.953 -1.304 1.00 54.70 195 LEU B CA 1
ATOM 2798 C C . LEU A 1 195 ? 12.432 -3.177 -0.667 1.00 51.44 195 LEU B C 1
ATOM 2799 O O . LEU A 1 195 ? 12.105 -2.560 0.346 1.00 64.52 195 LEU B O 1
ATOM 2815 N N . ALA A 1 196 ? 11.640 -4.061 -1.265 1.00 50.88 196 ALA B N 1
ATOM 2816 C CA . ALA A 1 196 ? 10.295 -4.344 -0.769 1.00 57.54 196 ALA B CA 1
ATOM 2817 C C . ALA A 1 196 ? 10.324 -5.018 0.601 1.00 56.75 196 ALA B C 1
ATOM 2818 O O . ALA A 1 196 ? 9.347 -4.965 1.345 1.00 50.15 196 ALA B O 1
ATOM 2825 N N . SER A 1 197 ? 11.447 -5.644 0.936 1.00 52.64 197 SER B N 1
ATOM 2826 C CA . SER A 1 197 ? 11.555 -6.385 2.187 1.00 47.66 197 SER B CA 1
ATOM 2827 C C . SER A 1 197 ? 11.467 -5.465 3.402 1.00 52.91 197 SER B C 1
ATOM 2828 O O . SER A 1 197 ? 11.057 -5.893 4.479 1.00 50.28 197 SER B O 1
ATOM 2836 N N . ASN A 1 198 ? 11.840 -4.201 3.231 1.00 45.78 198 ASN B N 1
ATOM 2837 C CA . ASN A 1 198 ? 11.830 -3.262 4.346 1.00 44.44 198 ASN B CA 1
ATOM 2838 C C . ASN A 1 198 ? 10.414 -2.876 4.783 1.00 55.27 198 ASN B C 1
ATOM 2839 O O . ASN A 1 198 ? 10.065 -3.051 5.948 1.00 42.19 198 ASN B O 1
ATOM 2850 N N . PRO A 1 199 ? 9.588 -2.358 3.858 1.00 46.32 199 PRO B N 1
ATOM 2851 C CA . PRO A 1 199 ? 8.241 -1.947 4.278 1.00 49.81 199 PRO B CA 1
ATOM 2852 C C . PRO A 1 199 ? 7.359 -3.091 4.794 1.00 47.31 199 PRO B C 1
ATOM 2853 O O . PRO A 1 199 ? 6.512 -2.840 5.651 1.00 53.95 199 PRO B O 1
ATOM 2864 N N . ILE A 1 200 ? 7.545 -4.311 4.292 1.00 46.10 200 ILE B N 1
ATOM 2865 C CA . ILE A 1 200 ? 6.808 -5.458 4.820 1.00 44.81 200 ILE B CA 1
ATOM 2866 C C . ILE A 1 200 ? 7.157 -5.672 6.287 1.00 48.31 200 ILE B C 1
ATOM 2867 O O . ILE A 1 200 ? 6.268 -5.778 7.129 1.00 47.07 200 ILE B O 1
ATOM 2883 N N . THR A 1 201 ? 8.451 -5.727 6.594 1.00 40.27 201 THR B N 1
ATOM 2884 C CA . THR A 1 201 ? 8.884 -5.980 7.963 1.00 39.72 201 THR B CA 1
ATOM 2885 C C . THR A 1 201 ? 8.548 -4.802 8.873 1.00 37.30 201 THR B C 1
ATOM 2886 O O . THR A 1 201 ? 8.438 -4.968 10.087 1.00 44.07 201 THR B O 1
ATOM 2897 N N . GLU A 1 202 ? 8.394 -3.617 8.290 1.00 38.28 202 GLU B N 1
ATOM 2898 C CA . GLU A 1 202 ? 7.962 -2.461 9.064 1.00 52.84 202 GLU B CA 1
ATOM 2899 C C . GLU A 1 202 ? 6.509 -2.629 9.488 1.00 50.32 202 GLU B C 1
ATOM 2900 O O . GLU A 1 202 ? 6.144 -2.302 10.612 1.00 43.26 202 GLU B O 1
ATOM 2912 N N . ALA A 1 203 ? 5.684 -3.155 8.590 1.00 38.64 203 ALA B N 1
ATOM 2913 C CA . ALA A 1 203 ? 4.263 -3.333 8.871 1.00 47.49 203 ALA B CA 1
ATOM 2914 C C . ALA A 1 203 ? 4.033 -4.302 10.028 1.00 43.95 203 ALA B C 1
ATOM 2915 O O . ALA A 1 203 ? 3.159 -4.077 10.863 1.00 45.86 203 ALA B O 1
ATOM 2922 N N . VAL A 1 204 ? 4.821 -5.374 10.072 1.00 42.07 204 VAL B N 1
ATOM 2923 C CA . VAL A 1 204 ? 4.665 -6.399 11.104 1.00 39.12 204 VAL B CA 1
ATOM 2924 C C . VAL A 1 204 ? 5.688 -6.260 12.229 1.00 40.15 204 VAL B C 1
ATOM 2925 O O . VAL A 1 204 ? 5.599 -6.965 13.240 1.00 41.14 204 VAL B O 1
ATOM 2938 N N . GLY A 1 205 ? 6.644 -5.347 12.062 1.00 41.00 205 GLY B N 1
ATOM 2939 C CA . GLY A 1 205 ? 7.748 -5.217 13.002 1.00 37.77 205 GLY B CA 1
ATOM 2940 C C . GLY A 1 205 ? 7.903 -3.848 13.641 1.00 42.23 205 GLY B C 1
ATOM 2941 O O . GLY A 1 205 ? 8.641 -3.709 14.618 1.00 43.77 205 GLY B O 1
ATOM 2945 N N . ASN A 1 206 ? 7.228 -2.836 13.098 1.00 40.34 206 ASN B N 1
ATOM 2946 C CA . ASN A 1 206 ? 7.294 -1.491 13.669 1.00 40.26 206 ASN B CA 1
ATOM 2947 C C . ASN A 1 206 ? 5.987 -1.068 14.331 1.00 41.58 206 ASN B C 1
ATOM 2948 O O . ASN A 1 206 ? 4.915 -1.574 14.010 1.00 36.34 206 ASN B O 1
ATOM 2959 N N . ALA A 1 207 ? 6.096 -0.131 15.264 1.00 42.34 207 ALA B N 1
ATOM 2960 C CA . ALA A 1 207 ? 4.945 0.374 15.991 1.00 53.54 207 ALA B CA 1
ATOM 2961 C C . ALA A 1 207 ? 5.257 1.752 16.550 1.00 52.34 207 ALA B C 1
ATOM 2962 O O . ALA A 1 207 ? 6.422 2.111 16.717 1.00 38.48 207 ALA B O 1
ATOM 2969 N N . LYS A 1 208 ? 4.215 2.524 16.835 1.00 45.56 208 LYS B N 1
ATOM 2970 C CA . LYS A 1 208 ? 4.388 3.834 17.443 1.00 39.64 208 LYS B CA 1
ATOM 2971 C C . LYS A 1 208 ? 4.734 3.719 18.918 1.00 35.57 208 LYS B C 1
ATOM 2972 O O . LYS A 1 208 ? 3.997 3.115 19.696 1.00 40.45 208 LYS B O 1
ATOM 2991 N N . THR A 1 209 ? 5.861 4.312 19.287 1.00 37.35 209 THR B N 1
ATOM 2992 C CA . THR A 1 209 ? 6.195 4.555 20.681 1.00 41.46 209 THR B CA 1
ATOM 2993 C C . THR A 1 209 ? 6.158 6.060 20.887 1.00 37.34 209 THR B C 1
ATOM 2994 O O . THR A 1 209 ? 5.958 6.811 19.933 1.00 45.37 209 THR B O 1
ATOM 3005 N N . THR A 1 210 ? 6.362 6.510 22.119 1.00 43.28 210 THR B N 1
ATOM 3006 C CA . THR A 1 210 ? 6.358 7.941 22.393 1.00 46.40 210 THR B CA 1
ATOM 3007 C C . THR A 1 210 ? 7.646 8.607 21.904 1.00 50.53 210 THR B C 1
ATOM 3008 O O . THR A 1 210 ? 7.717 9.834 21.823 1.00 45.97 210 THR B O 1
ATOM 3019 N N . ARG A 1 211 ? 8.652 7.804 21.562 1.00 40.37 211 ARG B N 1
ATOM 3020 C CA . ARG A 1 211 ? 9.904 8.332 21.007 1.00 42.44 211 ARG B CA 1
ATOM 3021 C C . ARG A 1 211 ? 9.846 8.402 19.487 1.00 38.22 211 ARG B C 1
ATOM 3022 O O . ARG A 1 211 ? 10.466 9.272 18.873 1.00 49.47 211 ARG B O 1
ATOM 3043 N N . ASN A 1 212 ? 9.105 7.476 18.885 1.00 41.08 212 ASN B N 1
ATOM 3044 C CA . ASN A 1 212 ? 9.108 7.321 17.436 1.00 38.86 212 ASN B CA 1
ATOM 3045 C C . ASN A 1 212 ? 7.811 6.703 16.911 1.00 41.68 212 ASN B C 1
ATOM 3046 O O . ASN A 1 212 ? 7.452 5.582 17.271 1.00 44.51 212 ASN B O 1
ATOM 3057 N N . ASP A 1 213 ? 7.122 7.443 16.048 1.00 40.00 213 ASP B N 1
ATOM 3058 C CA . ASP A 1 213 ? 5.865 6.986 15.459 1.00 38.39 213 ASP B CA 1
ATOM 3059 C C . ASP A 1 213 ? 6.046 5.717 14.623 1.00 39.91 213 ASP B C 1
ATOM 3060 O O . ASP A 1 213 ? 5.084 4.984 14.389 1.00 45.36 213 ASP B O 1
ATOM 3069 N N . ASN A 1 214 ? 7.277 5.470 14.172 1.00 43.73 214 ASN B N 1
ATOM 3070 C CA . ASN A 1 214 ? 7.590 4.285 13.378 1.00 43.93 214 ASN B CA 1
ATOM 3071 C C . ASN A 1 214 ? 8.809 3.555 13.935 1.00 40.70 214 ASN B C 1
ATOM 3072 O O . ASN A 1 214 ? 9.765 3.267 13.217 1.00 39.14 214 ASN B O 1
ATOM 3083 N N . SER A 1 215 ? 8.754 3.256 15.228 1.00 45.39 215 SER B N 1
ATOM 3084 C CA . SER A 1 215 ? 9.839 2.585 15.937 1.00 55.02 215 SER B CA 1
ATOM 3085 C C . SER A 1 215 ? 10.000 1.125 15.517 1.00 54.10 215 SER B C 1
ATOM 3086 O O . SER A 1 215 ? 9.028 0.374 15.487 1.00 40.40 215 SER B O 1
ATOM 3094 N N . SER A 1 216 ? 11.230 0.729 15.200 1.00 40.88 216 SER B N 1
ATOM 3095 C CA . SER A 1 216 ? 11.548 -0.671 14.929 1.00 42.78 216 SER B CA 1
ATOM 3096 C C . SER A 1 216 ? 11.599 -1.449 16.240 1.00 39.69 216 SER B C 1
ATOM 3097 O O . SER A 1 216 ? 12.362 -1.098 17.136 1.00 46.35 216 SER B O 1
ATOM 3104 N N . ARG A 1 217 ? 10.791 -2.500 16.356 1.00 38.30 217 ARG B N 1
ATOM 3105 C CA . ARG A 1 217 ? 10.771 -3.308 17.571 1.00 37.13 217 ARG B CA 1
ATOM 3106 C C . ARG A 1 217 ? 11.510 -4.629 17.368 1.00 45.70 217 ARG B C 1
ATOM 3107 O O . ARG A 1 217 ? 11.317 -5.580 18.125 1.00 44.81 217 ARG B O 1
ATOM 3128 N N . PHE A 1 218 ? 12.355 -4.672 16.343 1.00 44.28 218 PHE B N 1
ATOM 3129 C CA . PHE A 1 218 ? 13.205 -5.825 16.077 1.00 36.08 218 PHE B CA 1
ATOM 3130 C C . PHE A 1 218 ? 14.514 -5.338 15.473 1.00 44.08 218 PHE B C 1
ATOM 3131 O O . PHE A 1 218 ? 14.593 -4.216 14.969 1.00 48.31 218 PHE B O 1
ATOM 3148 N N . GLY A 1 219 ? 15.537 -6.182 15.534 1.00 46.31 219 GLY B N 1
ATOM 3149 C CA . GLY A 1 219 ? 16.812 -5.877 14.918 1.00 49.71 219 GLY B CA 1
ATOM 3150 C C . GLY A 1 219 ? 16.875 -6.503 13.541 1.00 47.68 219 GLY B C 1
ATOM 3151 O O . GLY A 1 219 ? 16.289 -7.559 13.320 1.00 49.02 219 GLY B O 1
ATOM 3155 N N . LYS A 1 220 ? 17.585 -5.856 12.623 1.00 47.18 220 LYS B N 1
ATOM 3156 C CA . LYS A 1 220 ? 17.672 -6.329 11.246 1.00 46.40 220 LYS B CA 1
ATOM 3157 C C . LYS A 1 220 ? 19.092 -6.230 10.699 1.00 49.17 220 LYS B C 1
ATOM 3158 O O . LYS A 1 220 ? 19.726 -5.180 10.784 1.00 43.92 220 LYS B O 1
ATOM 3177 N N . TYR A 1 221 ? 19.583 -7.337 10.149 1.00 46.17 221 TYR B N 1
ATOM 3178 C CA . TYR A 1 221 ? 20.808 -7.334 9.357 1.00 42.43 221 TYR B CA 1
ATOM 3179 C C . TYR A 1 221 ? 20.506 -7.950 7.994 1.00 45.56 221 TYR B C 1
ATOM 3180 O O . TYR A 1 221 ? 20.162 -9.128 7.893 1.00 49.74 221 TYR B O 1
ATOM 3198 N N . THR A 1 222 ? 20.623 -7.132 6.953 1.00 48.17 222 THR B N 1
ATOM 3199 C CA . THR A 1 222 ? 20.310 -7.550 5.593 1.00 46.66 222 THR B CA 1
ATOM 3200 C C . THR A 1 222 ? 21.576 -7.683 4.756 1.00 47.51 222 THR B C 1
ATOM 3201 O O . THR A 1 222 ? 22.206 -6.686 4.407 1.00 49.62 222 THR B O 1
ATOM 3212 N N . GLU A 1 223 ? 21.938 -8.917 4.430 1.00 49.16 223 GLU B N 1
ATOM 3213 C CA . GLU A 1 223 ? 23.060 -9.163 3.536 1.00 54.35 223 GLU B CA 1
ATOM 3214 C C . GLU A 1 223 ? 22.602 -9.076 2.087 1.00 60.43 223 GLU B C 1
ATOM 3215 O O . GLU A 1 223 ? 21.799 -9.890 1.636 1.00 60.32 223 GLU B O 1
ATOM 3227 N N . ILE A 1 224 ? 23.115 -8.081 1.369 1.00 53.73 224 ILE B N 1
ATOM 3228 C CA . ILE A 1 224 ? 22.815 -7.903 -0.048 1.00 52.23 224 ILE B CA 1
ATOM 3229 C C . ILE A 1 224 ? 23.896 -8.574 -0.894 1.00 60.55 224 ILE B C 1
ATOM 3230 O O . ILE A 1 224 ? 25.053 -8.169 -0.853 1.00 56.72 224 ILE B O 1
ATOM 3246 N N . SER A 1 225 ? 23.511 -9.584 -1.670 1.00 62.29 225 SER B N 1
ATOM 3247 C CA . SER A 1 225 ? 24.471 -10.391 -2.424 1.00 56.29 225 SER B CA 1
ATOM 3248 C C . SER A 1 225 ? 24.752 -9.849 -3.829 1.00 59.19 225 SER B C 1
ATOM 3249 O O . SER A 1 225 ? 23.832 -9.451 -4.543 1.00 58.95 225 SER B O 1
ATOM 3257 N N . PHE A 1 226 ? 26.029 -9.856 -4.214 1.00 56.87 226 PHE B N 1
ATOM 3258 C CA . PHE A 1 226 ? 26.463 -9.379 -5.529 1.00 59.83 226 PHE B CA 1
ATOM 3259 C C . PHE A 1 226 ? 27.178 -10.477 -6.316 1.00 70.68 226 PHE B C 1
ATOM 3260 O O . PHE A 1 226 ? 27.789 -11.373 -5.730 1.00 64.86 226 PHE B O 1
ATOM 3277 N N . ASP A 1 227 ? 27.093 -10.404 -7.643 1.00 67.32 227 ASP B N 1
ATOM 3278 C CA . ASP A 1 227 ? 27.866 -11.287 -8.514 1.00 70.95 227 ASP B CA 1
ATOM 3279 C C . ASP A 1 227 ? 29.198 -10.624 -8.865 1.00 66.43 227 ASP B C 1
ATOM 3280 O O . ASP A 1 227 ? 29.493 -9.524 -8.394 1.00 64.87 227 ASP B O 1
ATOM 3289 N N . GLU A 1 228 ? 29.996 -11.291 -9.693 1.00 74.20 228 GLU B N 1
ATOM 3290 C CA . GLU A 1 228 ? 31.340 -10.815 -10.012 1.00 79.40 228 GLU B CA 1
ATOM 3291 C C . GLU A 1 228 ? 31.329 -9.483 -10.761 1.00 81.67 228 GLU B C 1
ATOM 3292 O O . GLU A 1 228 ? 32.310 -8.741 -10.722 1.00 89.59 228 GLU B O 1
ATOM 3299 N N . GLN A 1 229 ? 30.224 -9.185 -11.438 1.00 84.54 229 GLN B N 1
ATOM 3300 C CA . GLN A 1 229 ? 30.068 -7.908 -12.133 1.00 79.88 229 GLN B CA 1
ATOM 3301 C C . GLN A 1 229 ? 29.449 -6.860 -11.206 1.00 76.19 229 GLN B C 1
ATOM 3302 O O . GLN A 1 229 ? 29.024 -5.793 -11.654 1.00 72.99 229 GLN B O 1
ATOM 3312 N N . ASN A 1 230 ? 29.399 -7.180 -9.915 1.00 71.91 230 ASN B N 1
ATOM 3313 C CA . ASN A 1 230 ? 28.911 -6.263 -8.887 1.00 74.77 230 ASN B CA 1
ATOM 3314 C C . ASN A 1 230 ? 27.467 -5.806 -9.114 1.00 72.85 230 ASN B C 1
ATOM 3315 O O . ASN A 1 230 ? 27.113 -4.662 -8.825 1.00 66.91 230 ASN B O 1
ATOM 3326 N N . GLN A 1 231 ? 26.644 -6.711 -9.633 1.00 67.86 231 GLN B N 1
ATOM 3327 C CA . GLN A 1 231 ? 25.210 -6.481 -9.765 1.00 70.77 231 GLN B CA 1
ATOM 3328 C C . GLN A 1 231 ? 24.475 -7.288 -8.699 1.00 72.47 231 GLN B C 1
ATOM 3329 O O . GLN A 1 231 ? 24.854 -8.423 -8.410 1.00 64.59 231 GLN B O 1
ATOM 3343 N N . ILE A 1 232 ? 23.435 -6.705 -8.109 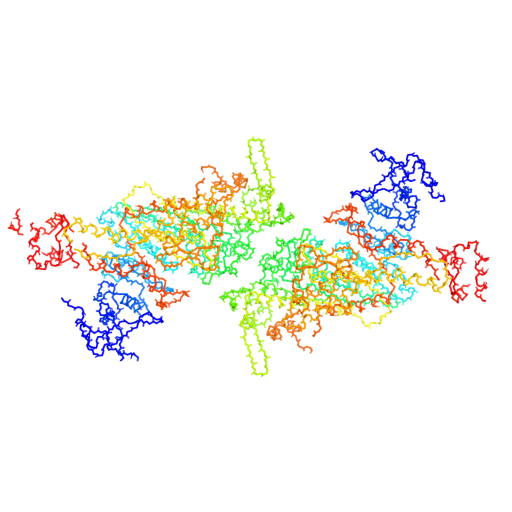1.00 64.38 232 ILE B N 1
ATOM 3344 C CA . ILE A 1 232 ? 22.656 -7.401 -7.088 1.00 63.13 232 ILE B CA 1
ATOM 3345 C C . ILE A 1 232 ? 21.992 -8.641 -7.681 1.00 61.85 232 ILE B C 1
ATOM 3346 O O . ILE A 1 232 ? 21.445 -8.588 -8.782 1.00 59.55 232 ILE B O 1
ATOM 3362 N N . ILE A 1 233 ? 22.042 -9.751 -6.947 1.00 54.90 233 ILE B N 1
ATOM 3363 C CA . ILE A 1 233 ? 21.430 -11.002 -7.392 1.00 58.43 233 ILE B CA 1
ATOM 3364 C C . ILE A 1 233 ? 20.474 -11.572 -6.350 1.00 57.17 233 ILE B C 1
ATOM 3365 O O . ILE A 1 233 ? 19.722 -12.503 -6.633 1.00 58.57 233 ILE B O 1
ATOM 3381 N N . GLY A 1 234 ? 20.501 -11.012 -5.146 1.00 61.78 234 GLY B N 1
ATOM 3382 C CA . GLY A 1 234 ? 19.628 -11.473 -4.083 1.00 60.03 234 GLY B CA 1
ATOM 3383 C C . GLY A 1 234 ? 19.978 -10.861 -2.743 1.00 67.15 234 GLY B C 1
ATOM 3384 O O . GLY A 1 234 ? 20.816 -9.961 -2.660 1.00 60.31 234 GLY B O 1
ATOM 3388 N N . ALA A 1 235 ? 19.333 -11.352 -1.690 1.00 51.48 235 ALA B N 1
ATOM 3389 C CA . ALA A 1 235 ? 19.590 -10.862 -0.341 1.00 50.60 235 ALA B CA 1
ATOM 3390 C C . ALA A 1 235 ? 19.082 -11.840 0.715 1.00 46.12 235 ALA B C 1
ATOM 3391 O O . ALA A 1 235 ? 18.300 -12.743 0.417 1.00 50.74 235 ALA B O 1
ATOM 3398 N N . ASN A 1 236 ? 19.543 -11.655 1.949 1.00 51.76 236 ASN B N 1
ATOM 3399 C CA . ASN A 1 236 ? 19.104 -12.475 3.071 1.00 56.68 236 ASN B CA 1
ATOM 3400 C C . ASN A 1 236 ? 18.997 -11.647 4.342 1.00 50.97 236 ASN B C 1
ATOM 3401 O O . ASN A 1 236 ? 19.946 -10.969 4.739 1.00 60.46 236 ASN B O 1
ATOM 3412 N N . MET A 1 237 ? 17.833 -11.721 4.976 1.00 50.41 237 MET B N 1
ATOM 3413 C CA . MET A 1 237 ? 17.537 -10.936 6.167 1.00 53.33 237 MET B CA 1
ATOM 3414 C C . MET A 1 237 ? 17.686 -11.771 7.431 1.00 56.98 237 MET B C 1
ATOM 3415 O O . MET A 1 237 ? 17.042 -12.812 7.572 1.00 52.76 237 MET B O 1
ATOM 3429 N N . SER A 1 238 ? 18.545 -11.314 8.338 1.00 50.05 238 SER B N 1
ATOM 3430 C CA . SER A 1 238 ? 18.624 -11.873 9.684 1.00 52.00 238 SER B CA 1
ATOM 3431 C C . SER A 1 238 ? 17.929 -10.919 10.648 1.00 49.15 238 SER B C 1
ATOM 3432 O O . SER A 1 238 ? 18.219 -9.723 10.650 1.00 51.43 238 SER B O 1
ATOM 3440 N N . THR A 1 239 ? 17.010 -11.446 11.455 1.00 56.00 239 THR B N 1
ATOM 3441 C CA . THR A 1 239 ? 16.271 -10.627 12.414 1.00 51.00 239 THR B CA 1
ATOM 3442 C C . THR A 1 239 ? 16.678 -10.939 13.843 1.00 52.24 239 THR B C 1
ATOM 3443 O O . THR A 1 239 ? 17.094 -12.056 14.156 1.00 52.74 239 THR B O 1
ATOM 3454 N N . TYR A 1 240 ? 16.534 -9.944 14.712 1.00 42.52 240 TYR B N 1
ATOM 3455 C CA . TYR A 1 240 ? 16.908 -10.086 16.110 1.00 44.91 240 TYR B CA 1
ATOM 3456 C C . TYR A 1 240 ? 15.759 -9.693 17.037 1.00 42.96 240 TYR B C 1
ATOM 3457 O O . TYR A 1 240 ? 15.006 -8.763 16.755 1.00 43.84 240 TYR B O 1
ATOM 3475 N N . LEU A 1 241 ? 15.675 -10.427 18.146 1.00 46.33 241 LEU B N 1
ATOM 3476 C CA . LEU A 1 241 ? 14.520 -10.491 19.052 1.00 46.43 241 LEU B CA 1
ATOM 3477 C C . LEU A 1 241 ? 13.420 -9.429 18.875 1.00 44.97 241 LEU B C 1
ATOM 3478 O O . LEU A 1 241 ? 13.593 -8.248 19.193 1.00 45.30 241 LEU B O 1
ATOM 3494 N N . LEU A 1 242 ? 12.284 -9.884 18.358 1.00 41.27 242 LEU B N 1
ATOM 3495 C CA . LEU A 1 242 ? 11.088 -9.058 18.227 1.00 44.81 242 LEU B CA 1
ATOM 3496 C C . LEU A 1 242 ? 10.440 -8.815 19.587 1.00 38.65 242 LEU B C 1
ATOM 3497 O O . LEU A 1 242 ? 10.388 -9.713 20.424 1.00 43.02 242 LEU B O 1
ATOM 3513 N N . GLU A 1 243 ? 9.943 -7.602 19.801 1.00 40.17 243 GLU B N 1
ATOM 3514 C CA . GLU A 1 243 ? 9.220 -7.273 21.028 1.00 38.33 243 GLU B CA 1
ATOM 3515 C C . GLU A 1 243 ? 7.835 -7.924 21.031 1.00 39.23 243 GLU B C 1
ATOM 3516 O O . GLU A 1 243 ? 6.924 -7.458 20.352 1.00 43.17 243 GLU B O 1
ATOM 3528 N N . LYS A 1 244 ? 7.675 -8.992 21.805 1.00 46.96 244 LYS B N 1
ATOM 3529 C CA . LYS A 1 244 ? 6.431 -9.760 21.788 1.00 53.32 244 LYS B CA 1
ATOM 3530 C C . LYS A 1 244 ? 5.328 -9.140 22.643 1.00 46.28 244 LYS B C 1
ATOM 3531 O O . LYS A 1 244 ? 4.155 -9.191 22.275 1.00 45.28 244 LYS B O 1
ATOM 3550 N N . SER A 1 245 ? 5.703 -8.555 23.777 1.00 48.75 245 SER B N 1
ATOM 3551 C CA . SER A 1 245 ? 4.731 -7.969 24.697 1.00 47.12 245 SER B CA 1
ATOM 3552 C C . SER A 1 245 ? 3.928 -6.854 24.027 1.00 43.27 245 SER B C 1
ATOM 3553 O O . SER A 1 245 ? 2.858 -6.471 24.503 1.00 41.82 245 SER B O 1
ATOM 3561 N N . ARG A 1 246 ? 4.456 -6.343 22.920 1.00 41.29 246 ARG B N 1
ATOM 3562 C CA . ARG A 1 246 ? 3.798 -5.306 22.133 1.00 46.16 246 ARG B CA 1
ATOM 3563 C C . ARG A 1 246 ? 2.445 -5.785 21.594 1.00 55.32 246 ARG B C 1
ATOM 3564 O O . ARG A 1 246 ? 1.535 -4.989 21.375 1.00 40.16 246 ARG B O 1
ATOM 3585 N N . VAL A 1 247 ? 2.322 -7.092 21.382 1.00 41.00 247 VAL B N 1
ATOM 3586 C CA . VAL A 1 247 ? 1.115 -7.667 20.797 1.00 48.84 247 VAL B CA 1
ATOM 3587 C C . VAL A 1 247 ? -0.076 -7.561 21.744 1.00 47.72 247 VAL B C 1
ATOM 3588 O O . VAL A 1 247 ? -1.210 -7.419 21.290 1.00 38.38 247 VAL B O 1
ATOM 3601 N N . VAL A 1 248 ? 0.182 -7.616 23.050 1.00 39.70 248 VAL B N 1
ATOM 3602 C CA . VAL A 1 248 ? -0.886 -7.677 24.047 1.00 42.63 248 VAL B CA 1
ATOM 3603 C C . VAL A 1 248 ? -0.875 -6.501 25.022 1.00 55.11 248 VAL B C 1
ATOM 3604 O O . VAL A 1 248 ? -1.703 -6.442 25.932 1.00 51.19 248 VAL B O 1
ATOM 3617 N N . PHE A 1 249 ? 0.057 -5.572 24.838 1.00 39.13 249 PHE B N 1
ATOM 3618 C CA . PHE A 1 249 ? 0.187 -4.442 25.753 1.00 38.22 249 PHE B CA 1
ATOM 3619 C C . PHE A 1 249 ? 0.742 -3.201 25.071 1.00 45.53 249 PHE B C 1
ATOM 3620 O O . PHE A 1 249 ? 1.695 -3.283 24.297 1.00 42.70 249 PHE B O 1
ATOM 3637 N N . GLN A 1 250 ? 0.141 -2.054 25.380 1.00 38.18 250 GLN B N 1
ATOM 3638 C CA . GLN A 1 250 ? 0.698 -0.759 25.006 1.00 37.34 250 GLN B CA 1
ATOM 3639 C C . GLN A 1 250 ? 0.501 0.233 26.143 1.00 45.30 250 GLN B C 1
ATOM 3640 O O . GLN A 1 250 ? -0.536 0.232 26.806 1.00 45.08 250 GLN B O 1
ATOM 3654 N N . SER A 1 251 ? 1.505 1.072 26.372 1.00 40.20 251 SER B N 1
ATOM 3655 C CA . SER A 1 251 ? 1.378 2.165 27.322 1.00 41.43 251 SER B CA 1
ATOM 3656 C C . SER A 1 251 ? 0.711 3.350 26.630 1.00 44.91 251 SER B C 1
ATOM 3657 O O . SER A 1 251 ? 0.451 3.309 25.426 1.00 39.16 251 SER B O 1
ATOM 3665 N N . GLU A 1 252 ? 0.440 4.401 27.395 1.00 37.60 252 GLU B N 1
ATOM 3666 C CA . GLU A 1 252 ? -0.261 5.573 26.887 1.00 44.36 252 GLU B CA 1
ATOM 3667 C C . GLU A 1 252 ? 0.355 6.120 25.598 1.00 42.98 252 GLU B C 1
ATOM 3668 O O . GLU A 1 252 ? 1.569 6.284 25.499 1.00 47.77 252 GLU B O 1
ATOM 3680 N N . ASN A 1 253 ? -0.511 6.385 24.620 1.00 45.09 253 ASN B N 1
ATOM 3681 C CA . ASN A 1 253 ? -0.138 6.966 23.324 1.00 41.75 253 ASN B CA 1
ATOM 3682 C C . ASN A 1 253 ? 0.737 6.072 22.442 1.00 40.13 253 ASN B C 1
ATOM 3683 O O . ASN A 1 253 ? 1.234 6.524 21.411 1.00 47.79 253 ASN B O 1
ATOM 3694 N N . GLU A 1 254 ? 0.908 4.809 22.825 1.00 43.95 254 GLU B N 1
ATOM 3695 C CA . GLU A 1 254 ? 1.627 3.855 21.984 1.00 46.11 254 GLU B CA 1
ATOM 3696 C C . GLU A 1 254 ? 0.648 2.931 21.272 1.00 39.51 254 GLU B C 1
ATOM 3697 O O . GLU A 1 254 ? -0.475 2.734 21.736 1.00 44.37 254 GLU B O 1
ATOM 3709 N N . ARG A 1 255 ? 1.079 2.379 20.141 1.00 43.62 255 ARG B N 1
ATOM 3710 C CA . ARG A 1 255 ? 0.253 1.465 19.366 1.00 44.42 255 ARG B CA 1
ATOM 3711 C C . ARG A 1 255 ? 0.861 0.074 19.293 1.00 41.15 255 ARG B C 1
ATOM 3712 O O . ARG A 1 255 ? 2.054 -0.118 19.538 1.00 44.62 255 ARG B O 1
ATOM 3733 N N . ASN A 1 256 ? 0.017 -0.893 18.952 1.00 37.74 256 ASN B N 1
ATOM 3734 C CA . ASN A 1 256 ? 0.472 -2.210 18.544 1.00 38.79 256 ASN B CA 1
ATOM 3735 C C . ASN A 1 256 ? 1.169 -2.074 17.198 1.00 38.42 256 ASN B C 1
ATOM 3736 O O . ASN A 1 256 ? 1.302 -0.968 16.673 1.00 38.26 256 ASN B O 1
ATOM 3747 N N . TYR A 1 257 ? 1.604 -3.193 16.635 1.00 38.80 257 TYR B N 1
ATOM 3748 C CA . TYR A 1 257 ? 2.234 -3.184 15.323 1.00 46.30 257 TYR B CA 1
ATOM 3749 C C . TYR A 1 257 ? 1.286 -2.628 14.263 1.00 43.01 257 TYR B C 1
ATOM 3750 O O . TYR A 1 257 ? 0.073 -2.826 14.335 1.00 42.99 257 TYR B O 1
ATOM 3768 N N . HIS A 1 258 ? 1.859 -1.916 13.295 1.00 38.35 258 HIS B N 1
ATOM 3769 C CA . HIS A 1 258 ? 1.097 -1.163 12.299 1.00 47.67 258 HIS B CA 1
ATOM 3770 C C . HIS A 1 258 ? 0.024 -1.991 11.600 1.00 43.52 258 HIS B C 1
ATOM 3771 O O . HIS A 1 258 ? -1.099 -1.520 11.403 1.00 46.12 258 HIS B O 1
ATOM 3785 N N . ILE A 1 259 ? 0.365 -3.224 11.233 1.00 39.80 259 ILE B N 1
ATOM 3786 C CA . ILE A 1 259 ? -0.481 -4.004 10.338 1.00 41.29 259 ILE B CA 1
ATOM 3787 C C . ILE A 1 259 ? -1.844 -4.309 10.956 1.00 39.58 259 ILE B C 1
ATOM 3788 O O . ILE A 1 259 ? -2.821 -4.517 10.239 1.00 45.85 259 ILE B O 1
ATOM 3804 N N . PHE A 1 260 ? -1.908 -4.329 12.283 1.00 41.25 260 PHE B N 1
ATOM 3805 C CA . PHE A 1 260 ? -3.179 -4.527 12.971 1.00 41.87 260 PHE B CA 1
ATOM 3806 C C . PHE A 1 260 ? -4.132 -3.373 12.665 1.00 50.05 260 PHE B C 1
ATOM 3807 O O . PHE A 1 260 ? -5.333 -3.576 12.489 1.00 45.48 260 PHE B O 1
ATOM 3824 N N . TYR A 1 261 ? -3.586 -2.162 12.592 1.00 42.96 261 TYR B N 1
ATOM 3825 C CA . TYR A 1 261 ? -4.391 -0.968 12.355 1.00 44.84 261 TYR B CA 1
ATOM 3826 C C . TYR A 1 261 ? -4.711 -0.803 10.876 1.00 41.39 261 TYR B C 1
ATOM 3827 O O . TYR A 1 261 ? -5.727 -0.211 10.509 1.00 47.07 261 TYR B O 1
ATOM 3845 N N . GLN A 1 262 ? -3.833 -1.324 10.032 1.00 41.33 262 GLN B N 1
ATOM 3846 C CA . GLN A 1 262 ? -4.084 -1.368 8.604 1.00 40.19 262 GLN B CA 1
ATOM 3847 C C . GLN A 1 262 ? -5.245 -2.314 8.329 1.00 44.31 262 GLN B C 1
ATOM 3848 O O . GLN A 1 262 ? -6.102 -2.043 7.489 1.00 45.71 262 GLN B O 1
ATOM 3862 N N . LEU A 1 263 ? -5.266 -3.418 9.068 1.00 42.62 263 LEU B N 1
ATOM 3863 C CA . LEU A 1 263 ? -6.305 -4.428 8.934 1.00 48.54 263 LEU B CA 1
ATOM 3864 C C . LEU A 1 263 ? -7.654 -3.943 9.467 1.00 56.01 263 LEU B C 1
ATOM 3865 O O . LEU A 1 263 ? -8.679 -4.111 8.810 1.00 41.54 263 LEU B O 1
ATOM 3881 N N . CYS A 1 264 ? -7.657 -3.339 10.651 1.00 43.68 264 CYS B N 1
ATOM 3882 C CA . CYS A 1 264 ? -8.900 -2.853 11.247 1.00 44.86 264 CYS B CA 1
ATOM 3883 C C . CYS A 1 264 ? -9.497 -1.707 10.439 1.00 58.09 264 CYS B C 1
ATOM 3884 O O . CYS A 1 264 ? -10.715 -1.551 10.381 1.00 48.45 264 CYS B O 1
ATOM 3892 N N . ALA A 1 265 ? -8.638 -0.907 9.816 1.00 47.09 265 ALA B N 1
ATOM 3893 C CA . ALA A 1 265 ? -9.100 0.194 8.978 1.00 41.25 265 ALA B CA 1
ATOM 3894 C C . ALA A 1 265 ? -9.729 -0.332 7.688 1.00 48.58 265 ALA B C 1
ATOM 3895 O O . ALA A 1 265 ? -10.383 0.415 6.963 1.00 49.33 265 ALA B O 1
ATOM 3902 N N . SER A 1 266 ? -9.527 -1.620 7.417 1.00 45.25 266 SER B N 1
ATOM 3903 C CA . SER A 1 266 ? -10.073 -2.268 6.229 1.00 51.99 266 SER B CA 1
ATOM 3904 C C . SER A 1 266 ? -11.203 -3.230 6.592 1.00 55.97 266 SER B C 1
ATOM 3905 O O . SER A 1 266 ? -11.594 -4.074 5.786 1.00 49.39 266 SER B O 1
ATOM 3913 N N . ALA A 1 267 ? -11.725 -3.085 7.806 1.00 46.82 267 ALA B N 1
ATOM 3914 C CA . ALA A 1 267 ? -12.726 -4.001 8.348 1.00 51.02 267 ALA B CA 1
ATOM 3915 C C . ALA A 1 267 ? -13.973 -4.129 7.477 1.00 50.01 267 ALA B C 1
ATOM 3916 O O . ALA A 1 267 ? -14.513 -5.223 7.320 1.00 52.61 267 ALA B O 1
ATOM 3923 N N . GLN A 1 268 ? -14.427 -3.013 6.918 1.00 52.22 268 GLN B N 1
ATOM 3924 C CA . GLN A 1 268 ? -15.684 -2.987 6.176 1.00 73.94 268 GLN B CA 1
ATOM 3925 C C . GLN A 1 268 ? -15.494 -3.162 4.667 1.00 62.26 268 GLN B C 1
ATOM 3926 O O . GLN A 1 268 ? -16.413 -2.906 3.893 1.00 63.55 268 GLN B O 1
ATOM 3940 N N . GLN A 1 269 ? -14.307 -3.599 4.254 1.00 60.00 269 GLN B N 1
ATOM 3941 C CA . GLN A 1 269 ? -14.075 -3.971 2.860 1.00 58.55 269 GLN B CA 1
ATOM 3942 C C . GLN A 1 269 ? -14.557 -5.401 2.628 1.00 60.57 269 GLN B C 1
ATOM 3943 O O . GLN A 1 269 ? -14.432 -6.250 3.511 1.00 55.38 269 GLN B O 1
ATOM 3957 N N . SER A 1 270 ? -15.096 -5.659 1.438 1.00 57.09 270 SER B N 1
ATOM 3958 C CA . SER A 1 270 ? -15.705 -6.949 1.115 1.00 62.56 270 SER B CA 1
ATOM 3959 C C . SER A 1 270 ? -14.763 -8.123 1.367 1.00 60.94 270 SER B C 1
ATOM 3960 O O . SER A 1 270 ? -15.164 -9.128 1.952 1.00 62.43 270 SER B O 1
ATOM 3968 N N . GLU A 1 271 ? -13.512 -7.988 0.937 1.00 56.72 271 GLU B N 1
ATOM 3969 C CA . GLU A 1 271 ? -12.542 -9.078 1.041 1.00 61.12 271 GLU B CA 1
ATOM 3970 C C . GLU A 1 271 ? -12.260 -9.466 2.497 1.00 55.20 271 GLU B C 1
ATOM 3971 O O . GLU A 1 271 ? -11.802 -10.578 2.766 1.00 53.31 271 GLU B O 1
ATOM 3983 N N . PHE A 1 272 ? -12.535 -8.551 3.425 1.00 56.27 272 PHE B N 1
ATOM 3984 C CA . PHE A 1 272 ? -12.161 -8.731 4.828 1.00 67.47 272 PHE B CA 1
ATOM 3985 C C . PHE A 1 272 ? -13.340 -9.042 5.756 1.00 56.27 272 PHE B C 1
ATOM 3986 O O . PHE A 1 272 ? -13.138 -9.316 6.939 1.00 56.01 272 PHE B O 1
ATOM 4003 N N . LYS A 1 273 ? -14.561 -9.003 5.229 1.00 54.31 273 LYS B N 1
ATOM 4004 C CA . LYS A 1 273 ? -15.762 -9.166 6.054 1.00 55.33 273 LYS B CA 1
ATOM 4005 C C . LYS A 1 273 ? -15.755 -10.459 6.869 1.00 48.33 273 LYS B C 1
ATOM 4006 O O . LYS A 1 273 ? -16.216 -10.487 8.011 1.00 49.97 273 LYS B O 1
ATOM 4025 N N . HIS A 1 274 ? -15.228 -11.524 6.275 1.00 48.72 274 HIS B N 1
ATOM 4026 C CA . HIS A 1 274 ? -15.209 -12.837 6.915 1.00 49.95 274 HIS B CA 1
ATOM 4027 C C . HIS A 1 274 ? -14.301 -12.881 8.143 1.00 53.20 274 HIS B C 1
ATOM 4028 O O . HIS A 1 274 ? -14.360 -13.825 8.931 1.00 62.46 274 HIS B O 1
ATOM 4042 N N . LEU A 1 275 ? -13.457 -11.866 8.299 1.00 45.01 275 LEU B N 1
ATOM 4043 C CA . LEU A 1 275 ? -12.582 -11.775 9.463 1.00 44.86 275 LEU B CA 1
ATOM 4044 C C . LEU A 1 275 ? -13.310 -11.140 10.647 1.00 50.19 275 LEU B C 1
ATOM 4045 O O . LEU A 1 275 ? -12.797 -11.133 11.769 1.00 49.67 275 LEU B O 1
ATOM 4061 N N . LYS A 1 276 ? -14.503 -10.611 10.383 1.00 47.29 276 LYS B N 1
ATOM 4062 C CA . LYS A 1 276 ? -15.386 -10.085 11.424 1.00 48.80 276 LYS B CA 1
ATOM 4063 C C . LYS A 1 276 ? -14.680 -9.087 12.334 1.00 49.10 276 LYS B C 1
ATOM 4064 O O . LYS A 1 276 ? -14.784 -9.147 13.557 1.00 52.08 276 LYS B O 1
ATOM 4083 N N . LEU A 1 277 ? -13.966 -8.157 11.711 1.00 56.98 277 LEU B N 1
ATOM 4084 C CA . LEU A 1 277 ? -13.241 -7.130 12.436 1.00 60.14 277 LEU B CA 1
ATOM 4085 C C . LEU A 1 277 ? -14.082 -5.875 12.597 1.00 55.54 277 LEU B C 1
ATOM 4086 O O . LEU A 1 277 ? -15.063 -5.670 11.885 1.00 63.10 277 LEU B O 1
ATOM 4102 N N . GLY A 1 278 ? -13.684 -5.047 13.553 1.00 58.79 278 GLY B N 1
ATOM 4103 C CA . GLY A 1 278 ? -14.236 -3.717 13.709 1.00 55.75 278 GLY B CA 1
ATOM 4104 C C . GLY A 1 278 ? -13.095 -2.723 13.771 1.00 60.08 278 GLY B C 1
ATOM 4105 O O . GLY A 1 278 ? -11.971 -3.034 13.370 1.00 54.39 278 GLY B O 1
ATOM 4109 N N . SER A 1 279 ? -13.372 -1.527 14.275 1.00 55.71 279 SER B N 1
ATOM 4110 C CA . SER A 1 279 ? -12.333 -0.522 14.437 1.00 58.30 279 SER B CA 1
ATOM 4111 C C . SER A 1 279 ? -11.276 -0.991 15.436 1.00 48.23 279 SER B C 1
ATOM 4112 O O . SER A 1 279 ? -11.527 -1.870 16.260 1.00 45.50 279 SER B O 1
ATOM 4120 N N . ALA A 1 280 ? -10.094 -0.390 15.362 1.00 40.32 280 ALA B N 1
ATOM 4121 C CA . ALA A 1 280 ? -9.012 -0.714 16.277 1.00 37.31 280 ALA B CA 1
ATOM 4122 C C . ALA A 1 280 ? -9.413 -0.436 17.725 1.00 40.74 280 ALA B C 1
ATOM 4123 O O . ALA A 1 280 ? -8.794 -0.948 18.658 1.00 43.78 280 ALA B O 1
ATOM 4130 N N . GLU A 1 281 ? -10.453 0.370 17.910 1.00 41.87 281 GLU B N 1
ATOM 4131 C CA . GLU A 1 281 ? -10.920 0.712 19.248 1.00 48.85 281 GLU B CA 1
ATOM 4132 C C . GLU A 1 281 ? -11.786 -0.377 19.883 1.00 43.47 281 GLU B C 1
ATOM 4133 O O . GLU A 1 281 ? -12.051 -0.331 21.083 1.00 43.17 281 GLU B O 1
ATOM 4145 N N A GLU A 1 282 ? -12.228 -1.345 19.085 0.50 47.46 282 GLU B N 1
ATOM 4146 N N B GLU A 1 282 ? -12.223 -1.342 19.082 0.50 47.44 282 GLU B N 1
ATOM 4147 C CA A GLU A 1 282 ? -13.021 -2.458 19.609 0.50 47.17 282 GLU B CA 1
ATOM 4148 C CA B GLU A 1 282 ? -13.029 -2.446 19.592 0.50 47.30 282 GLU B CA 1
ATOM 4149 C C A GLU A 1 282 ? -12.153 -3.455 20.356 0.50 46.80 282 GLU B C 1
ATOM 4150 C C B GLU A 1 282 ? -12.165 -3.463 20.333 0.50 46.79 282 GLU B C 1
ATOM 4151 O O A GLU A 1 282 ? -12.577 -4.040 21.352 0.50 48.01 282 GLU B O 1
ATOM 4152 O O B GLU A 1 282 ? -12.607 -4.067 21.311 0.50 47.85 282 GLU B O 1
ATOM 4175 N N . PHE A 1 283 ? -10.929 -3.635 19.869 1.00 39.50 283 PHE B N 1
ATOM 4176 C CA . PHE A 1 283 ? -10.064 -4.697 20.361 1.00 46.42 283 PHE B CA 1
ATOM 4177 C C . PHE A 1 283 ? -9.109 -4.234 21.451 1.00 42.72 283 PHE B C 1
ATOM 4178 O O . PHE A 1 283 ? -8.435 -3.212 21.322 1.00 41.20 283 PHE B O 1
ATOM 4196 N N . ASN A 1 284 ? -9.067 -5.008 22.530 1.00 43.05 284 ASN B N 1
ATOM 4197 C CA . ASN A 1 284 ? -8.199 -4.724 23.664 1.00 40.61 284 ASN B CA 1
ATOM 4198 C C . ASN A 1 284 ? -6.723 -4.632 23.285 1.00 36.42 284 ASN B C 1
ATOM 4199 O O . ASN A 1 284 ? -5.964 -3.884 23.899 1.00 37.62 284 ASN B O 1
ATOM 4210 N N . TYR A 1 285 ? -6.319 -5.397 22.275 1.00 36.60 285 TYR B N 1
ATOM 4211 C CA . TYR A 1 285 ? -4.911 -5.471 21.890 1.00 40.86 285 TYR B CA 1
ATOM 4212 C C . TYR A 1 285 ? -4.445 -4.262 21.070 1.00 41.72 285 TYR B C 1
ATOM 4213 O O . TYR A 1 285 ? -3.244 -4.095 20.851 1.00 44.72 285 TYR B O 1
ATOM 4231 N N . THR A 1 286 ? -5.381 -3.427 20.618 1.00 39.42 286 THR B N 1
ATOM 4232 C CA . THR A 1 286 ? -5.046 -2.272 19.781 1.00 37.08 286 THR B CA 1
ATOM 4233 C C . THR A 1 286 ? -5.527 -0.939 20.363 1.00 38.28 286 THR B C 1
ATOM 4234 O O . THR A 1 286 ? -5.125 0.124 19.887 1.00 44.77 286 THR B O 1
ATOM 4245 N N . ARG A 1 287 ? -6.378 -0.995 21.386 1.00 44.96 287 ARG B N 1
ATOM 4246 C CA . ARG A 1 287 ? -7.012 0.209 21.932 1.00 42.67 287 ARG B CA 1
ATOM 4247 C C . ARG A 1 287 ? -6.311 0.768 23.173 1.00 36.49 287 ARG B C 1
ATOM 4248 O O . ARG A 1 287 ? -6.583 1.890 23.594 1.00 44.82 287 ARG B O 1
ATOM 4269 N N . MET A 1 288 ? -5.410 -0.018 23.750 1.00 42.31 288 MET B N 1
ATOM 4270 C CA . MET A 1 288 ? -4.914 0.227 25.102 1.00 42.46 288 MET B CA 1
ATOM 4271 C C . MET A 1 288 ? -4.241 1.586 25.288 1.00 39.01 288 MET B C 1
ATOM 4272 O O . MET A 1 288 ? -4.359 2.198 26.348 1.00 47.49 288 MET B O 1
ATOM 4286 N N . GLY A 1 289 ? -3.539 2.055 24.262 1.00 40.73 289 GLY B N 1
ATOM 4287 C CA . GLY A 1 289 ? -2.795 3.297 24.364 1.00 39.15 289 GLY B CA 1
ATOM 4288 C C . GLY A 1 289 ? -3.665 4.543 24.373 1.00 42.10 289 GLY B C 1
ATOM 4289 O O . GLY A 1 289 ? -3.198 5.627 24.726 1.00 47.87 289 GLY B O 1
ATOM 4293 N N . GLY A 1 290 ? -4.926 4.397 23.975 1.00 41.85 290 GLY B N 1
ATOM 4294 C CA . GLY A 1 290 ? -5.880 5.494 24.030 1.00 41.50 290 GLY B CA 1
ATOM 4295 C C . GLY A 1 290 ? -5.977 6.307 22.749 1.00 43.11 290 GLY B C 1
ATOM 4296 O O . GLY A 1 290 ? -6.805 7.213 22.648 1.00 46.41 290 GLY B O 1
ATOM 4300 N N . ASN A 1 291 ? -5.135 5.987 21.771 1.00 48.34 291 ASN B N 1
ATOM 4301 C CA . ASN A 1 291 ? -5.139 6.692 20.490 1.00 47.12 291 ASN B CA 1
ATOM 4302 C C . ASN A 1 291 ? -4.674 5.769 19.369 1.00 47.20 291 ASN B C 1
ATOM 4303 O O . ASN A 1 291 ? -3.503 5.392 19.308 1.00 48.19 291 ASN B O 1
ATOM 4314 N N . THR A 1 292 ? -5.604 5.415 18.485 1.00 45.46 292 THR B N 1
ATOM 4315 C CA . THR A 1 292 ? -5.351 4.430 17.437 1.00 41.43 292 THR B CA 1
ATOM 4316 C C . THR A 1 292 ? -4.861 5.026 16.114 1.00 41.65 292 THR B C 1
ATOM 4317 O O . THR A 1 292 ? -4.602 4.278 15.169 1.00 41.35 292 THR B O 1
ATOM 4328 N N . VAL A 1 293 ? -4.742 6.352 16.038 1.00 41.88 293 VAL B N 1
ATOM 4329 C CA . VAL A 1 293 ? -4.300 7.004 14.804 1.00 49.62 293 VAL B CA 1
ATOM 4330 C C . VAL A 1 293 ? -2.958 7.708 14.981 1.00 51.68 293 VAL B C 1
ATOM 4331 O O . VAL A 1 293 ? -2.707 8.370 15.989 1.00 48.50 293 VAL B O 1
ATOM 4344 N N . ILE A 1 294 ? -2.095 7.536 13.987 1.00 47.35 294 ILE B N 1
ATOM 4345 C CA . ILE A 1 294 ? -0.836 8.262 13.915 1.00 46.56 294 ILE B CA 1
ATOM 4346 C C . ILE A 1 294 ? -1.036 9.462 13.002 1.00 49.09 294 ILE B C 1
ATOM 4347 O O . ILE A 1 294 ? -1.498 9.315 11.872 1.00 49.27 294 ILE B O 1
ATOM 4363 N N . GLU A 1 295 ? -0.701 10.647 13.498 1.00 55.89 295 GLU B N 1
ATOM 4364 C CA . GLU A 1 295 ? -0.796 11.864 12.702 1.00 57.78 295 GLU B CA 1
ATOM 4365 C C . GLU A 1 295 ? -0.059 11.712 11.373 1.00 57.17 295 GLU B C 1
ATOM 4366 O O . GLU A 1 295 ? 1.110 11.333 11.343 1.00 55.54 295 GLU B O 1
ATOM 4378 N N . GLY A 1 296 ? -0.757 11.997 10.278 1.00 63.26 296 GLY B N 1
ATOM 4379 C CA . GLY A 1 296 ? -0.158 11.958 8.955 1.00 65.87 296 GLY B CA 1
ATOM 4380 C C . GLY A 1 296 ? -0.214 10.594 8.289 1.00 61.16 296 GLY B C 1
ATOM 4381 O O . GLY A 1 296 ? 0.160 10.458 7.124 1.00 62.01 296 GLY B O 1
ATOM 4385 N N . VAL A 1 297 ? -0.680 9.587 9.024 1.00 54.13 297 VAL B N 1
ATOM 4386 C CA . VAL A 1 297 ? -0.744 8.220 8.514 1.00 49.38 297 VAL B CA 1
ATOM 4387 C C . VAL A 1 297 ? -2.187 7.773 8.309 1.00 52.30 297 VAL B C 1
ATOM 4388 O O . VAL A 1 297 ? -2.995 7.788 9.239 1.00 52.09 297 VAL B O 1
ATOM 4401 N N . ASN A 1 298 ? -2.495 7.382 7.077 1.00 58.72 298 ASN B N 1
ATOM 4402 C CA . ASN A 1 298 ? -3.783 6.792 6.737 1.00 53.03 298 ASN B CA 1
ATOM 4403 C C . ASN A 1 298 ? -3.645 5.274 6.703 1.00 50.03 298 ASN B C 1
ATOM 4404 O O . ASN A 1 298 ? -3.166 4.712 5.718 1.00 50.68 298 ASN B O 1
ATOM 4415 N N . ASP A 1 299 ? -4.075 4.612 7.772 1.00 49.68 299 ASP B N 1
ATOM 4416 C CA . ASP A 1 299 ? -3.837 3.179 7.925 1.00 48.33 299 ASP B CA 1
ATOM 4417 C C . ASP A 1 299 ? -4.512 2.347 6.838 1.00 48.79 299 ASP B C 1
ATOM 4418 O O . ASP A 1 299 ? -4.023 1.275 6.481 1.00 54.52 299 ASP B O 1
ATOM 4427 N N . ARG A 1 300 ? -5.629 2.837 6.312 1.00 48.57 300 ARG B N 1
ATOM 4428 C CA . ARG A 1 300 ? -6.304 2.152 5.215 1.00 52.36 300 ARG B CA 1
ATOM 4429 C C . ARG A 1 300 ? -5.452 2.235 3.956 1.00 43.76 300 ARG B C 1
ATOM 4430 O O . ARG A 1 300 ? -5.305 1.254 3.231 1.00 47.89 300 ARG B O 1
ATOM 4451 N N . ALA A 1 301 ? -4.889 3.411 3.702 1.00 51.02 301 ALA B N 1
ATOM 4452 C CA . ALA A 1 301 ? -4.031 3.596 2.543 1.00 48.09 301 ALA B CA 1
ATOM 4453 C C . ALA A 1 301 ? -2.754 2.765 2.681 1.00 51.09 301 ALA B C 1
ATOM 4454 O O . ALA A 1 301 ? -2.208 2.288 1.686 1.00 53.64 301 ALA B O 1
ATOM 4461 N N . GLU A 1 302 ? -2.287 2.586 3.915 1.00 53.14 302 GLU B N 1
ATOM 4462 C CA . GLU A 1 302 ? -1.085 1.795 4.169 1.00 49.26 302 GLU B CA 1
ATOM 4463 C C . GLU A 1 302 ? -1.345 0.309 3.939 1.00 46.35 302 GLU B C 1
ATOM 4464 O O . GLU A 1 302 ? -0.455 -0.418 3.494 1.00 51.15 302 GLU B O 1
ATOM 4476 N N . MET A 1 303 ? -2.557 -0.138 4.260 1.00 47.36 303 MET B N 1
ATOM 4477 C CA . MET A 1 303 ? -2.966 -1.513 3.979 1.00 48.02 303 MET B CA 1
ATOM 4478 C C . MET A 1 303 ? -2.844 -1.807 2.493 1.00 47.49 303 MET B C 1
ATOM 4479 O O . MET A 1 303 ? -2.348 -2.859 2.091 1.00 57.31 303 MET B O 1
ATOM 4493 N N . VAL A 1 304 ? -3.318 -0.870 1.682 1.00 46.98 304 VAL B N 1
ATOM 4494 C CA . VAL A 1 304 ? -3.286 -1.022 0.238 1.00 45.47 304 VAL B CA 1
ATOM 4495 C C . VAL A 1 304 ? -1.846 -1.107 -0.268 1.00 52.28 304 VAL B C 1
ATOM 4496 O O . VAL A 1 304 ? -1.546 -1.904 -1.155 1.00 50.96 304 VAL B O 1
ATOM 4509 N N . GLU A 1 305 ? -0.958 -0.295 0.300 1.00 55.48 305 GLU B N 1
ATOM 4510 C CA . GLU A 1 305 ? 0.448 -0.319 -0.090 1.00 55.10 305 GLU B CA 1
ATOM 4511 C C . GLU A 1 305 ? 1.114 -1.609 0.375 1.00 46.01 305 GLU B C 1
ATOM 4512 O O . GLU A 1 305 ? 1.912 -2.200 -0.351 1.00 50.50 305 GLU B O 1
ATOM 4524 N N . THR A 1 306 ? 0.781 -2.040 1.588 1.00 46.16 306 THR B N 1
ATOM 4525 C CA . THR A 1 306 ? 1.281 -3.304 2.117 1.00 42.39 306 THR B CA 1
ATOM 4526 C C . THR A 1 306 ? 0.882 -4.468 1.210 1.00 57.01 306 THR B C 1
ATOM 4527 O O . THR A 1 306 ? 1.682 -5.369 0.962 1.00 50.80 306 THR B O 1
ATOM 4538 N N . GLN A 1 307 ? -0.350 -4.446 0.711 1.00 49.91 307 GLN B N 1
ATOM 4539 C CA . GLN A 1 307 ? -0.825 -5.503 -0.177 1.00 49.61 307 GLN B CA 1
ATOM 4540 C C . GLN A 1 307 ? -0.066 -5.485 -1.500 1.00 48.68 307 GLN B C 1
ATOM 4541 O O . GLN A 1 307 ? 0.281 -6.537 -2.035 1.00 53.47 307 GLN B O 1
ATOM 4555 N N . LYS A 1 308 ? 0.194 -4.289 -2.022 1.00 51.66 308 LYS B N 1
ATOM 4556 C CA . LYS A 1 308 ? 0.975 -4.148 -3.246 1.00 53.85 308 LYS B CA 1
ATOM 4557 C C . LYS A 1 308 ? 2.385 -4.699 -3.056 1.00 65.08 308 LYS B C 1
ATOM 4558 O O . LYS A 1 308 ? 2.948 -5.313 -3.962 1.00 56.96 308 LYS B O 1
ATOM 4577 N N . THR A 1 309 ? 2.953 -4.472 -1.874 1.00 55.76 309 THR B N 1
ATOM 4578 C CA . THR A 1 309 ? 4.328 -4.877 -1.596 1.00 52.76 309 THR B CA 1
ATOM 4579 C C . THR A 1 309 ? 4.432 -6.393 -1.459 1.00 51.07 309 THR B C 1
ATOM 4580 O O . THR A 1 309 ? 5.376 -6.998 -1.965 1.00 50.19 309 THR B O 1
ATOM 4591 N N . PHE A 1 310 ? 3.468 -6.999 -0.770 1.00 47.05 310 PHE B N 1
ATOM 4592 C CA . PHE A 1 310 ? 3.368 -8.455 -0.722 1.00 51.62 310 PHE B CA 1
ATOM 4593 C C . PHE A 1 310 ? 3.325 -9.020 -2.141 1.00 53.01 310 PHE B C 1
ATOM 4594 O O . PHE A 1 310 ? 4.022 -9.983 -2.465 1.00 53.48 310 PHE B O 1
ATOM 4611 N N . THR A 1 311 ? 2.505 -8.400 -2.982 1.00 49.38 311 THR B N 1
ATOM 4612 C CA . THR A 1 311 ? 2.328 -8.837 -4.362 1.00 54.86 311 THR B CA 1
ATOM 4613 C C . THR A 1 311 ? 3.625 -8.679 -5.152 1.00 57.56 311 THR B C 1
ATOM 4614 O O . THR A 1 311 ? 3.982 -9.534 -5.962 1.00 61.08 311 THR B O 1
ATOM 4625 N N . LEU A 1 312 ? 4.318 -7.571 -4.916 1.00 62.79 312 LEU B N 1
ATOM 4626 C CA . LEU A 1 312 ? 5.602 -7.312 -5.558 1.00 60.87 312 LEU B CA 1
ATOM 4627 C C . LEU A 1 312 ? 6.611 -8.409 -5.226 1.00 58.62 312 LEU B C 1
ATOM 4628 O O . LEU A 1 312 ? 7.414 -8.798 -6.072 1.00 60.17 312 LEU B O 1
ATOM 4644 N N . LEU A 1 313 ? 6.560 -8.910 -3.995 1.00 49.59 313 LEU B N 1
ATOM 4645 C CA . LEU A 1 313 ? 7.461 -9.973 -3.558 1.00 50.68 313 LEU B CA 1
ATOM 4646 C C . LEU A 1 313 ? 7.003 -11.358 -4.023 1.00 54.69 313 LEU B C 1
ATOM 4647 O O . LEU A 1 313 ? 7.682 -12.356 -3.777 1.00 74.74 313 LEU B O 1
ATOM 4663 N N . GLY A 1 314 ? 5.855 -11.413 -4.692 1.00 55.25 314 GLY B N 1
ATOM 4664 C CA . GLY A 1 314 ? 5.339 -12.660 -5.231 1.00 52.13 314 GLY B CA 1
ATOM 4665 C C . GLY A 1 314 ? 4.374 -13.375 -4.301 1.00 55.20 314 GLY B C 1
ATOM 4666 O O . GLY A 1 314 ? 4.072 -14.553 -4.499 1.00 67.85 314 GLY B O 1
ATOM 4670 N N . PHE A 1 315 ? 3.897 -12.665 -3.282 1.00 54.55 315 PHE B N 1
ATOM 4671 C CA . PHE A 1 315 ? 2.914 -13.214 -2.353 1.00 55.53 315 PHE B CA 1
ATOM 4672 C C . PHE A 1 315 ? 1.501 -12.840 -2.785 1.00 57.87 315 PHE B C 1
ATOM 4673 O O . PHE A 1 315 ? 1.053 -11.710 -2.589 1.00 59.39 315 PHE B O 1
ATOM 4690 N N . LYS A 1 316 ? 0.807 -13.813 -3.364 1.00 54.50 316 LYS B N 1
ATOM 4691 C CA . LYS A 1 316 ? -0.497 -13.590 -3.973 1.00 67.85 316 LYS B CA 1
ATOM 4692 C C . LYS A 1 316 ? -1.578 -13.334 -2.927 1.00 56.52 316 LYS B C 1
ATOM 4693 O O . LYS A 1 316 ? -1.313 -13.365 -1.725 1.00 49.59 316 LYS B O 1
ATOM 4700 N N . GLU A 1 317 ? -2.795 -13.084 -3.399 1.00 66.03 317 GLU B N 1
ATOM 4701 C CA . GLU A 1 317 ? -3.902 -12.691 -2.533 1.00 59.70 317 GLU B CA 1
ATOM 4702 C C . GLU A 1 317 ? -4.200 -13.730 -1.452 1.00 51.29 317 GLU B C 1
ATOM 4703 O O . GLU A 1 317 ? -4.518 -13.375 -0.317 1.00 50.19 317 GLU B O 1
ATOM 4715 N N . ASP A 1 318 ? -4.093 -15.006 -1.801 1.00 50.14 318 ASP B N 1
ATOM 4716 C CA . ASP A 1 318 ? -4.414 -16.074 -0.863 1.00 52.88 318 ASP B CA 1
ATOM 4717 C C . ASP A 1 318 ? -3.400 -16.125 0.274 1.00 64.26 318 ASP B C 1
ATOM 4718 O O . ASP A 1 318 ? -3.761 -16.330 1.434 1.00 52.11 318 ASP B O 1
ATOM 4727 N N . PHE A 1 319 ? -2.130 -15.938 -0.063 1.00 52.95 319 PHE B N 1
ATOM 4728 C CA . PHE A 1 319 ? -1.082 -15.885 0.946 1.00 50.06 319 PHE B CA 1
ATOM 4729 C C . PHE A 1 319 ? -1.342 -14.721 1.894 1.00 46.05 319 PHE B C 1
ATOM 4730 O O . PHE A 1 319 ? -1.169 -14.845 3.105 1.00 46.34 319 PHE B O 1
ATOM 4747 N N . GLN A 1 320 ? -1.765 -13.594 1.333 1.00 46.58 320 GLN B N 1
ATOM 4748 C CA . GLN A 1 320 ? -2.030 -12.396 2.120 1.00 48.00 320 GLN B CA 1
ATOM 4749 C C . GLN A 1 320 ? -3.209 -12.603 3.060 1.00 46.11 320 GLN B C 1
ATOM 4750 O O . GLN A 1 320 ? -3.154 -12.220 4.228 1.00 46.48 320 GLN B O 1
ATOM 4764 N N . MET A 1 321 ? -4.276 -13.210 2.551 1.00 46.65 321 MET B N 1
ATOM 4765 C CA . MET A 1 321 ? -5.458 -13.469 3.366 1.00 47.19 321 MET B CA 1
ATOM 4766 C C . MET A 1 321 ? -5.128 -14.404 4.519 1.00 43.85 321 MET B C 1
ATOM 4767 O O . MET A 1 321 ? -5.679 -14.271 5.609 1.00 54.55 321 MET B O 1
ATOM 4781 N N . ASP A 1 322 ? -4.223 -15.345 4.275 1.00 48.08 322 ASP B N 1
ATOM 4782 C CA . ASP A 1 322 ? -3.822 -16.296 5.304 1.00 48.81 322 ASP B CA 1
ATOM 4783 C C . ASP A 1 322 ? -3.134 -15.622 6.496 1.00 51.42 322 ASP B C 1
ATOM 4784 O O . ASP A 1 322 ? -3.380 -16.010 7.639 1.00 49.68 322 ASP B O 1
ATOM 4793 N N . VAL A 1 323 ? -2.281 -14.626 6.254 1.00 43.13 323 VAL B N 1
ATOM 4794 C CA . VAL A 1 323 ? -1.635 -13.938 7.374 1.00 55.76 323 VAL B CA 1
ATOM 4795 C C . VAL A 1 323 ? -2.633 -12.997 8.041 1.00 45.72 323 VAL B C 1
ATOM 4796 O O . VAL A 1 323 ? -2.614 -12.832 9.259 1.00 48.97 323 VAL B O 1
ATOM 4809 N N . PHE A 1 324 ? -3.500 -12.382 7.241 1.00 43.01 324 PHE B N 1
ATOM 4810 C CA . PHE A 1 324 ? -4.547 -11.514 7.768 1.00 44.96 324 PHE B CA 1
ATOM 4811 C C . PHE A 1 324 ? -5.483 -12.300 8.679 1.00 43.24 324 PHE B C 1
ATOM 4812 O O . PHE A 1 324 ? -6.014 -11.761 9.649 1.00 47.77 324 PHE B O 1
ATOM 4829 N N . LYS A 1 325 ? -5.680 -13.576 8.361 1.00 40.53 325 LYS B N 1
ATOM 4830 C CA . LYS A 1 325 ? -6.536 -14.439 9.164 1.00 46.06 325 LYS B CA 1
ATOM 4831 C C . LYS A 1 325 ? -5.900 -14.687 10.529 1.00 47.16 325 LYS B C 1
ATOM 4832 O O . LYS A 1 325 ? -6.584 -14.654 11.554 1.00 53.02 325 LYS B O 1
ATOM 4851 N N . ILE A 1 326 ? -4.592 -14.928 10.537 1.00 45.27 326 ILE B N 1
ATOM 4852 C CA . ILE A 1 326 ? -3.847 -15.075 11.782 1.00 51.86 326 ILE B CA 1
ATOM 4853 C C . ILE A 1 326 ? -3.950 -13.794 12.605 1.00 42.47 326 ILE B C 1
ATOM 4854 O O . ILE A 1 326 ? -4.206 -13.837 13.808 1.00 46.13 326 ILE B O 1
ATOM 4870 N N . LEU A 1 327 ? -3.758 -12.653 11.949 1.00 41.39 327 LEU B N 1
ATOM 4871 C CA . LEU A 1 327 ? -3.788 -11.366 12.637 1.00 44.35 327 LEU B CA 1
ATOM 4872 C C . LEU A 1 327 ? -5.175 -11.074 13.210 1.00 49.37 327 LEU B C 1
ATOM 4873 O O . LEU A 1 327 ? -5.299 -10.598 14.338 1.00 43.31 327 LEU B O 1
ATOM 4889 N N . ALA A 1 328 ? -6.214 -11.352 12.430 1.00 41.74 328 ALA B N 1
ATOM 4890 C CA . ALA A 1 328 ? -7.582 -11.170 12.899 1.00 42.24 328 ALA B CA 1
ATOM 4891 C C . ALA A 1 328 ? -7.871 -12.075 14.098 1.00 42.76 328 ALA B C 1
ATOM 4892 O O . ALA A 1 328 ? -8.519 -11.659 15.059 1.00 42.47 328 ALA B O 1
ATOM 4899 N N . ALA A 1 329 ? -7.382 -13.310 14.032 1.00 40.66 329 ALA B N 1
ATOM 4900 C CA . ALA A 1 329 ? -7.585 -14.281 15.103 1.00 38.35 329 ALA B CA 1
ATOM 4901 C C . ALA A 1 329 ? -6.969 -13.799 16.416 1.00 40.06 329 ALA B C 1
ATOM 4902 O O . ALA A 1 329 ? -7.570 -13.942 17.483 1.00 49.32 329 ALA B O 1
ATOM 4909 N N . ILE A 1 330 ? -5.778 -13.214 16.329 1.00 43.12 330 ILE B N 1
ATOM 4910 C CA . ILE A 1 330 ? -5.096 -12.683 17.504 1.00 45.72 330 ILE B CA 1
ATOM 4911 C C . ILE A 1 330 ? -5.908 -11.558 18.139 1.00 37.04 330 ILE B C 1
ATOM 4912 O O . ILE A 1 330 ? -5.979 -11.447 19.364 1.00 40.58 330 ILE B O 1
ATOM 4928 N N . LEU A 1 331 ? -6.498 -10.710 17.305 1.00 36.92 331 LEU B N 1
ATOM 4929 C CA . LEU A 1 331 ? -7.301 -9.601 17.801 1.00 37.02 331 LEU B CA 1
ATOM 4930 C C . LEU A 1 331 ? -8.524 -10.114 18.548 1.00 43.97 331 LEU B C 1
ATOM 4931 O O . LEU A 1 331 ? -8.838 -9.636 19.636 1.00 43.17 331 LEU B O 1
ATOM 4947 N N . HIS A 1 332 ? -9.205 -11.093 17.960 1.00 45.76 332 HIS B N 1
ATOM 4948 C CA . HIS A 1 332 ? -10.383 -11.685 18.583 1.00 47.96 332 HIS B CA 1
ATOM 4949 C C . HIS A 1 332 ? -10.031 -12.408 19.878 1.00 46.17 332 HIS B C 1
ATOM 4950 O O . HIS A 1 332 ? -10.814 -12.399 20.826 1.00 46.75 332 HIS B O 1
ATOM 4964 N N . LEU A 1 333 ? -8.859 -13.037 19.916 1.00 40.94 333 LEU B N 1
ATOM 4965 C CA . LEU A 1 333 ? -8.416 -13.738 21.116 1.00 40.53 333 LEU B CA 1
ATOM 4966 C C . LEU A 1 333 ? -8.341 -12.778 22.298 1.00 45.61 333 LEU B C 1
ATOM 4967 O O . LEU A 1 333 ? -8.709 -13.131 23.417 1.00 46.35 333 LEU B O 1
ATOM 4983 N N . GLY A 1 334 ? -7.885 -11.557 22.039 1.00 40.02 334 GLY B N 1
ATOM 4984 C CA . GLY A 1 334 ? -7.750 -10.556 23.081 1.00 39.88 334 GLY B CA 1
ATOM 4985 C C . GLY A 1 334 ? -9.073 -10.066 23.650 1.00 38.41 334 GLY B C 1
ATOM 4986 O O . GLY A 1 334 ? -9.100 -9.473 24.733 1.00 40.99 334 GLY B O 1
ATOM 4990 N N . ASN A 1 335 ? -10.164 -10.297 22.922 1.00 40.22 335 ASN B N 1
ATOM 4991 C CA . ASN A 1 335 ? -11.494 -9.886 23.374 1.00 43.56 335 ASN B CA 1
ATOM 4992 C C . ASN A 1 335 ? -12.329 -11.053 23.901 1.00 45.48 335 ASN B C 1
ATOM 4993 O O . ASN A 1 335 ? -13.512 -10.891 24.189 1.00 49.21 335 ASN B O 1
ATOM 5004 N N . VAL A 1 336 ? -11.717 -12.227 24.025 1.00 45.75 336 VAL B N 1
ATOM 5005 C CA . VAL A 1 336 ? -12.389 -13.359 24.655 1.00 45.39 336 VAL B CA 1
ATOM 5006 C C . VAL A 1 336 ? -12.596 -13.042 26.130 1.00 49.20 336 VAL B C 1
ATOM 5007 O O . VAL A 1 336 ? -11.633 -12.813 26.859 1.00 48.49 336 VAL B O 1
ATOM 5020 N N . GLN A 1 337 ? -13.850 -13.025 26.569 1.00 59.80 337 GLN B N 1
ATOM 5021 C CA . GLN A 1 337 ? -14.153 -12.691 27.953 1.00 49.22 337 GLN B CA 1
ATOM 5022 C C . GLN A 1 337 ? -13.733 -13.819 28.886 1.00 47.51 337 GLN B C 1
ATOM 5023 O O . GLN A 1 337 ? -14.136 -14.967 28.708 1.00 45.88 337 GLN B O 1
ATOM 5037 N N . ILE A 1 338 ? -12.916 -13.475 29.877 1.00 45.03 338 ILE B N 1
ATOM 5038 C CA . ILE A 1 338 ? -12.580 -14.390 30.961 1.00 44.04 338 ILE B CA 1
ATOM 5039 C C . ILE A 1 338 ? -13.156 -13.823 32.254 1.00 47.78 338 ILE B C 1
ATOM 5040 O O . ILE A 1 338 ? -12.770 -12.737 32.684 1.00 48.79 338 ILE B O 1
ATOM 5056 N N . THR A 1 339 ? -14.087 -14.555 32.861 1.00 52.93 339 THR B N 1
ATOM 5057 C CA . THR A 1 339 ? -14.769 -14.088 34.063 1.00 51.77 339 THR B CA 1
ATOM 5058 C C . THR A 1 339 ? -14.244 -14.775 35.313 1.00 59.61 339 THR B C 1
ATOM 5059 O O . THR A 1 339 ? -13.765 -15.908 35.263 1.00 49.35 339 THR B O 1
ATOM 5070 N N . ALA A 1 340 ? -14.343 -14.070 36.435 1.00 56.21 340 ALA B N 1
ATOM 5071 C CA . ALA A 1 340 ? -13.958 -14.612 37.729 1.00 63.12 340 ALA B CA 1
ATOM 5072 C C . ALA A 1 340 ? -15.076 -15.470 38.308 1.00 65.21 340 ALA B C 1
ATOM 5073 O O . ALA A 1 340 ? -16.243 -15.075 38.299 1.00 81.71 340 ALA B O 1
ATOM 5080 N N . VAL A 1 341 ? -14.705 -16.648 38.799 1.00 64.91 341 VAL B N 1
ATOM 5081 C CA . VAL A 1 341 ? -15.615 -17.509 39.547 1.00 73.20 341 VAL B CA 1
ATOM 5082 C C . VAL A 1 341 ? -15.054 -17.682 40.950 1.00 80.24 341 VAL B C 1
ATOM 5083 O O . VAL A 1 341 ? -14.123 -18.456 41.167 1.00 72.83 341 VAL B O 1
ATOM 5096 N N . GLY A 1 342 ? -15.626 -16.950 41.898 1.00 86.47 342 GLY B N 1
ATOM 5097 C CA . GLY A 1 342 ? -15.092 -16.906 43.244 1.00 92.17 342 GLY B CA 1
ATOM 5098 C C . GLY A 1 342 ? -13.774 -16.156 43.250 1.00 95.57 342 GLY B C 1
ATOM 5099 O O . GLY A 1 342 ? -13.630 -15.144 42.561 1.00 89.09 342 GLY B O 1
ATOM 5103 N N . ASN A 1 343 ? -12.812 -16.659 44.018 1.00 88.08 343 ASN B N 1
ATOM 5104 C CA . ASN A 1 343 ? -11.504 -16.020 44.138 1.00 92.49 343 ASN B CA 1
ATOM 5105 C C . ASN A 1 343 ? -10.375 -16.867 43.556 1.00 87.69 343 ASN B C 1
ATOM 5106 O O . ASN A 1 343 ? -9.257 -16.380 43.382 1.00 80.89 343 ASN B O 1
ATOM 5110 N N . GLU A 1 344 ? -10.673 -18.126 43.244 1.00 85.30 344 GLU B N 1
ATOM 5111 C CA . GLU A 1 344 ? -9.643 -19.086 42.856 1.00 89.63 344 GLU B CA 1
ATOM 5112 C C . GLU A 1 344 ? -9.796 -19.608 41.428 1.00 83.92 344 GLU B C 1
ATOM 5113 O O . GLU A 1 344 ? -8.877 -20.235 40.899 1.00 80.77 344 GLU B O 1
ATOM 5117 N N . ARG A 1 345 ? -10.942 -19.344 40.806 1.00 69.14 345 ARG B N 1
ATOM 5118 C CA . ARG A 1 345 ? -11.263 -19.942 39.511 1.00 63.64 345 ARG B CA 1
ATOM 5119 C C . ARG A 1 345 ? -11.638 -18.911 38.455 1.00 57.30 345 ARG B C 1
ATOM 5120 O O . ARG A 1 345 ? -12.076 -17.807 38.772 1.00 57.07 345 ARG B O 1
ATOM 5141 N N . SER A 1 346 ? -11.452 -19.295 37.196 1.00 62.83 346 SER B N 1
ATOM 5142 C CA . SER A 1 346 ? -11.866 -18.486 36.058 1.00 55.57 346 SER B CA 1
ATOM 5143 C C . SER A 1 346 ? -12.727 -19.324 35.123 1.00 52.90 346 SER B C 1
ATOM 5144 O O . SER A 1 346 ? -12.778 -20.548 35.248 1.00 50.22 346 SER B O 1
ATOM 5152 N N . SER A 1 347 ? -13.399 -18.663 34.187 1.00 53.29 347 SER B N 1
ATOM 5153 C CA . SER A 1 347 ? -14.264 -19.354 33.242 1.00 50.12 347 SER B CA 1
ATOM 5154 C C . SER A 1 347 ? -14.364 -18.605 31.916 1.00 52.56 347 SER B C 1
ATOM 5155 O O . SER A 1 347 ? -14.424 -17.377 31.884 1.00 48.94 347 SER B O 1
ATOM 5163 N N . VAL A 1 348 ? -14.362 -19.367 30.828 1.00 46.91 348 VAL B N 1
ATOM 5164 C CA . VAL A 1 348 ? -14.635 -18.839 29.500 1.00 46.91 348 VAL B CA 1
ATOM 5165 C C . VAL A 1 348 ? -15.824 -19.591 28.923 1.00 51.58 348 VAL B C 1
ATOM 5166 O O . VAL A 1 348 ? -15.852 -20.820 28.937 1.00 54.22 348 VAL B O 1
ATOM 5179 N N . SER A 1 349 ? -16.804 -18.848 28.425 1.00 49.20 349 SER B N 1
ATOM 5180 C CA . SER A 1 349 ? -17.969 -19.451 27.796 1.00 53.34 349 SER B CA 1
ATOM 5181 C C . SER A 1 349 ? -17.636 -19.888 26.376 1.00 57.63 349 SER B C 1
ATOM 5182 O O . SER A 1 349 ? -17.044 -19.131 25.607 1.00 59.16 349 SER B O 1
ATOM 5190 N N . GLU A 1 350 ? -18.018 -21.114 26.036 1.00 61.31 350 GLU B N 1
ATOM 5191 C CA . GLU A 1 350 ? -17.810 -21.640 24.691 1.00 72.37 350 GLU B CA 1
ATOM 5192 C C . GLU A 1 350 ? -18.606 -20.847 23.659 1.00 67.88 350 GLU B C 1
ATOM 5193 O O . GLU A 1 350 ? -18.332 -20.927 22.462 1.00 72.36 350 GLU B O 1
ATOM 5205 N N . ASP A 1 351 ? -19.588 -20.082 24.132 1.00 63.75 351 ASP B N 1
ATOM 5206 C CA . ASP A 1 351 ? -20.437 -19.280 23.257 1.00 60.55 351 ASP B CA 1
ATOM 5207 C C . ASP A 1 351 ? -19.947 -17.842 23.175 1.00 58.22 351 ASP B C 1
ATOM 5208 O O . ASP A 1 351 ? -20.610 -16.990 22.582 1.00 60.86 351 ASP B O 1
ATOM 5217 N N . ASP A 1 352 ? -18.794 -17.572 23.781 1.00 57.31 352 ASP B N 1
ATOM 5218 C CA . ASP A 1 352 ? -18.153 -16.270 23.645 1.00 52.87 352 ASP B CA 1
ATOM 5219 C C . ASP A 1 352 ? -17.971 -15.951 22.163 1.00 47.84 352 ASP B C 1
ATOM 5220 O O . ASP A 1 352 ? -17.311 -16.697 21.436 1.00 51.97 352 ASP B O 1
ATOM 5229 N N . SER A 1 353 ? -18.569 -14.848 21.721 1.00 49.03 353 SER B N 1
ATOM 5230 C CA . SER A 1 353 ? -18.623 -14.515 20.299 1.00 57.15 353 SER B CA 1
ATOM 5231 C C . SER A 1 353 ? -17.232 -14.381 19.687 1.00 53.59 353 SER B C 1
ATOM 5232 O O . SER A 1 353 ? -17.008 -14.770 18.542 1.00 51.41 353 SER B O 1
ATOM 5240 N N . HIS A 1 354 ? -16.298 -13.834 20.455 1.00 43.94 354 HIS B N 1
ATOM 5241 C CA . HIS A 1 354 ? -14.938 -13.651 19.970 1.00 40.59 354 HIS B CA 1
ATOM 5242 C C . HIS A 1 354 ? -14.165 -14.965 19.999 1.00 40.36 354 HIS B C 1
ATOM 5243 O O . HIS A 1 354 ? -13.309 -15.204 19.147 1.00 48.50 354 HIS B O 1
ATOM 5258 N N . LEU A 1 355 ? -14.478 -15.825 20.963 1.00 42.65 355 LEU B N 1
ATOM 5259 C CA . LEU A 1 355 ? -13.869 -17.150 21.008 1.00 45.25 355 LEU B CA 1
ATOM 5260 C C . LEU A 1 355 ? -14.274 -17.976 19.789 1.00 50.44 355 LEU B C 1
ATOM 5261 O O . LEU A 1 355 ? -13.476 -18.748 19.258 1.00 54.17 355 LEU B O 1
ATOM 5277 N N . LYS A 1 356 ? -15.517 -17.813 19.350 1.00 54.06 356 LYS B N 1
ATOM 5278 C CA . LYS A 1 356 ? -16.027 -18.585 18.221 1.00 65.49 356 LYS B CA 1
ATOM 5279 C C . LYS A 1 356 ? -15.371 -18.166 16.908 1.00 49.73 356 LYS B C 1
ATOM 5280 O O . LYS A 1 356 ? -15.061 -19.009 16.068 1.00 49.92 356 LYS B O 1
ATOM 5299 N N . VAL A 1 357 ? -15.163 -16.866 16.731 1.00 44.53 357 VAL B N 1
ATOM 5300 C CA . VAL A 1 357 ? -14.488 -16.370 15.539 1.00 52.79 357 VAL B CA 1
ATOM 5301 C C . VAL A 1 357 ? -13.037 -16.843 15.557 1.00 56.22 357 VAL B C 1
ATOM 5302 O O . VAL A 1 357 ? -12.521 -17.334 14.554 1.00 49.79 357 VAL B O 1
ATOM 5315 N N . PHE A 1 358 ? -12.396 -16.711 16.714 1.00 44.83 358 PHE B N 1
ATOM 5316 C CA . PHE A 1 358 ? -11.021 -17.173 16.909 1.00 46.11 358 PHE B CA 1
ATOM 5317 C C . PHE A 1 358 ? -10.846 -18.624 16.469 1.00 47.96 358 PHE B C 1
ATOM 5318 O O . PHE A 1 358 ? -9.866 -18.973 15.811 1.00 53.05 358 PHE B O 1
ATOM 5335 N N . CYS A 1 359 ? -11.811 -19.461 16.829 1.00 49.18 359 CYS B N 1
ATOM 5336 C CA . CYS A 1 359 ? -11.738 -20.888 16.549 1.00 53.48 359 CYS B CA 1
ATOM 5337 C C . CYS A 1 359 ? -12.163 -21.228 15.126 1.00 48.04 359 CYS B C 1
ATOM 5338 O O . CYS A 1 359 ? -11.678 -22.195 14.538 1.00 55.79 359 CYS B O 1
ATOM 5346 N N . GLU A 1 360 ? -13.074 -20.434 14.582 1.00 52.58 360 GLU B N 1
ATOM 5347 C CA . GLU A 1 360 ? -13.467 -20.569 13.189 1.00 52.62 360 GLU B CA 1
ATOM 5348 C C . GLU A 1 360 ? -12.271 -20.274 12.288 1.00 51.57 360 GLU B C 1
ATOM 5349 O O . GLU A 1 360 ? -11.991 -21.013 11.346 1.00 50.99 360 GLU B O 1
ATOM 5361 N N . LEU A 1 361 ? -11.563 -19.192 12.590 1.00 52.17 361 LEU B N 1
ATOM 5362 C CA . LEU A 1 361 ? -10.443 -18.757 11.763 1.00 55.17 361 LEU B CA 1
ATOM 5363 C C . LEU A 1 361 ? -9.247 -19.709 11.838 1.00 60.74 361 LEU B C 1
ATOM 5364 O O . LEU A 1 361 ? -8.569 -19.927 10.833 1.00 51.42 361 LEU B O 1
ATOM 5380 N N . LEU A 1 362 ? -8.989 -20.271 13.018 1.00 55.09 362 LEU B N 1
ATOM 5381 C CA . LEU A 1 362 ? -7.842 -21.162 13.212 1.00 59.22 362 LEU B CA 1
ATOM 5382 C C . LEU A 1 362 ? -8.243 -22.637 13.247 1.00 54.19 362 LEU B C 1
ATOM 5383 O O . LEU A 1 362 ? -7.400 -23.506 13.477 1.00 62.92 362 LEU B O 1
ATOM 5399 N N . GLY A 1 363 ? -9.523 -22.915 13.021 1.00 62.91 363 GLY B N 1
ATOM 5400 C CA . GLY A 1 363 ? -10.009 -24.283 12.973 1.00 54.85 363 GLY B CA 1
ATOM 5401 C C . GLY A 1 363 ? -9.746 -25.048 14.255 1.00 58.19 363 GLY B C 1
ATOM 5402 O O . GLY A 1 363 ? -9.080 -26.085 14.238 1.00 57.81 363 GLY B O 1
ATOM 5406 N N . LEU A 1 364 ? -10.269 -24.530 15.363 1.00 58.22 364 LEU B N 1
ATOM 5407 C CA . LEU A 1 364 ? -10.091 -25.146 16.675 1.00 55.60 364 LEU B CA 1
ATOM 5408 C C . LEU A 1 364 ? -11.437 -25.512 17.296 1.00 54.35 364 LEU B C 1
ATOM 5409 O O . LEU A 1 364 ? -12.485 -25.067 16.828 1.00 56.11 364 LEU B O 1
ATOM 5425 N N . GLU A 1 365 ? -11.400 -26.323 18.351 1.00 63.50 365 GLU B N 1
ATOM 5426 C CA . GLU A 1 365 ? -12.598 -26.640 19.127 1.00 71.85 365 GLU B CA 1
ATOM 5427 C C . GLU A 1 365 ? -12.744 -25.656 20.286 1.00 66.36 365 GLU B C 1
ATOM 5428 O O . GLU A 1 365 ? -11.843 -25.535 21.119 1.00 67.38 365 GLU B O 1
ATOM 5440 N N . SER A 1 366 ? -13.879 -24.961 20.336 1.00 57.12 366 SER B N 1
ATOM 5441 C CA . SER A 1 366 ? -14.101 -23.911 21.325 1.00 59.11 366 SER B CA 1
ATOM 5442 C C . SER A 1 366 ? -14.195 -24.463 22.743 1.00 60.84 366 SER B C 1
ATOM 5443 O O . SER A 1 366 ? -13.779 -23.806 23.696 1.00 60.11 366 SER B O 1
ATOM 5451 N N . GLY A 1 367 ? -14.743 -25.664 22.885 1.00 60.60 367 GLY B N 1
ATOM 5452 C CA . GLY A 1 367 ? -14.822 -26.300 24.186 1.00 67.46 367 GLY B CA 1
ATOM 5453 C C . GLY A 1 367 ? -13.436 -26.560 24.746 1.00 59.35 367 GLY B C 1
ATOM 5454 O O . GLY A 1 367 ? -13.210 -26.443 25.951 1.00 59.18 367 GLY B O 1
ATOM 5458 N N . ARG A 1 368 ? -12.499 -26.895 23.864 1.00 54.34 368 ARG B N 1
ATOM 5459 C CA . ARG A 1 368 ? -11.134 -27.199 24.280 1.00 54.28 368 ARG B CA 1
ATOM 5460 C C . ARG A 1 368 ? -10.375 -25.942 24.691 1.00 52.17 368 ARG B C 1
ATOM 5461 O O . ARG A 1 368 ? -9.658 -25.941 25.692 1.00 57.76 368 ARG B O 1
ATOM 5482 N N . VAL A 1 369 ? -10.529 -24.875 23.914 1.00 50.88 369 VAL B N 1
ATOM 5483 C CA . VAL A 1 369 ? -9.817 -23.629 24.180 1.00 51.31 369 VAL B CA 1
ATOM 5484 C C . VAL A 1 369 ? -10.305 -23.006 25.481 1.00 49.92 369 VAL B C 1
ATOM 5485 O O . VAL A 1 369 ? -9.502 -22.603 26.319 1.00 51.05 369 VAL B O 1
ATOM 5498 N N . ALA A 1 370 ? -11.622 -22.934 25.646 1.00 49.63 370 ALA B N 1
ATOM 5499 C CA . ALA A 1 370 ? -12.213 -22.376 26.856 1.00 53.17 370 ALA B CA 1
ATOM 5500 C C . ALA A 1 370 ? -11.749 -23.141 28.090 1.00 62.85 370 ALA B C 1
ATOM 5501 O O . ALA A 1 370 ? -11.431 -22.544 29.117 1.00 50.85 370 ALA B O 1
ATOM 5508 N N . GLN A 1 371 ? -11.715 -24.465 27.979 1.00 55.02 371 GLN B N 1
ATOM 5509 C CA . GLN A 1 371 ? -11.268 -25.327 29.068 1.00 55.77 371 GLN B CA 1
ATOM 5510 C C . GLN A 1 371 ? -9.837 -25.011 29.510 1.00 60.87 371 GLN B C 1
ATOM 5511 O O . GLN A 1 371 ? -9.563 -24.855 30.702 1.00 54.60 371 GLN B O 1
ATOM 5525 N N . TRP A 1 372 ? -8.934 -24.905 28.540 1.00 47.41 372 TRP B N 1
ATOM 5526 C CA . TRP A 1 372 ? -7.502 -24.856 28.822 1.00 52.00 372 TRP B CA 1
ATOM 5527 C C . TRP A 1 372 ? -6.926 -23.442 28.838 1.00 45.92 372 TRP B C 1
ATOM 5528 O O . TRP A 1 372 ? -5.714 -23.258 28.949 1.00 52.67 372 TRP B O 1
ATOM 5549 N N . LEU A 1 373 ? -7.800 -22.447 28.742 1.00 51.00 373 LEU B N 1
ATOM 5550 C CA . LEU A 1 373 ? -7.430 -21.079 29.081 1.00 47.83 373 LEU B CA 1
ATOM 5551 C C . LEU A 1 373 ? -7.564 -20.872 30.588 1.00 53.88 373 LEU B C 1
ATOM 5552 O O . LEU A 1 373 ? -6.944 -19.969 31.148 1.00 48.66 373 LEU B O 1
ATOM 5568 N N . CYS A 1 374 ? -8.362 -21.722 31.234 1.00 52.40 374 CYS B N 1
ATOM 5569 C CA . CYS A 1 374 ? -8.747 -21.525 32.631 1.00 55.53 374 CYS B CA 1
ATOM 5570 C C . CYS A 1 374 ? -8.337 -22.685 33.533 1.00 53.29 374 CYS B C 1
ATOM 5571 O O . CYS A 1 374 ? -8.664 -22.705 34.721 1.00 55.91 374 CYS B O 1
ATOM 5579 N N . ASN A 1 375 ? -7.632 -23.655 32.964 1.00 69.16 375 ASN B N 1
ATOM 5580 C CA . ASN A 1 375 ? -7.092 -24.763 33.737 1.00 51.83 375 ASN B CA 1
ATOM 5581 C C . ASN A 1 375 ? -5.720 -25.147 33.203 1.00 52.95 375 ASN B C 1
ATOM 5582 O O . ASN A 1 375 ? -5.405 -24.876 32.045 1.00 57.71 375 ASN B O 1
ATOM 5593 N N . ARG A 1 376 ? -4.902 -25.757 34.056 1.00 58.33 376 ARG B N 1
ATOM 5594 C CA . ARG A 1 376 ? -3.585 -26.231 33.645 1.00 59.65 376 ARG B CA 1
ATOM 5595 C C . ARG A 1 376 ? -3.383 -27.675 34.075 1.00 56.60 376 ARG B C 1
ATOM 5596 O O . ARG A 1 376 ? -3.760 -28.070 35.179 1.00 53.55 376 ARG B O 1
ATOM 5617 N N . LYS A 1 377 ? -2.787 -28.456 33.181 1.00 63.98 377 LYS B N 1
ATOM 5618 C CA . LYS A 1 377 ? -2.560 -29.874 33.416 1.00 61.46 377 LYS B CA 1
ATOM 5619 C C . LYS A 1 377 ? -1.168 -30.088 33.997 1.00 67.10 377 LYS B C 1
ATOM 5620 O O . LYS A 1 377 ? -0.190 -29.521 33.508 1.00 76.19 377 LYS B O 1
ATOM 5639 N N . ILE A 1 378 ? -1.091 -30.896 35.050 1.00 72.46 378 ILE B N 1
ATOM 5640 C CA . ILE A 1 378 ? 0.178 -31.217 35.694 1.00 83.31 378 ILE B CA 1
ATOM 5641 C C . ILE A 1 378 ? 0.397 -32.724 35.658 1.00 81.22 378 ILE B C 1
ATOM 5642 O O . ILE A 1 378 ? -0.260 -33.473 36.382 1.00 80.84 378 ILE B O 1
ATOM 5658 N N . VAL A 1 379 ? 1.326 -33.156 34.812 1.00 71.73 379 VAL B N 1
ATOM 5659 C CA . VAL A 1 379 ? 1.581 -34.576 34.603 1.00 75.07 379 VAL B CA 1
ATOM 5660 C C . VAL A 1 379 ? 2.820 -35.050 35.357 1.00 80.16 379 VAL B C 1
ATOM 5661 O O . VAL A 1 379 ? 3.947 -34.705 34.999 1.00 90.77 379 VAL B O 1
ATOM 5674 N N . THR A 1 380 ? 2.596 -35.834 36.407 1.00 82.57 380 THR B N 1
ATOM 5675 C CA . THR A 1 380 ? 3.665 -36.573 37.068 1.00 85.25 380 THR B CA 1
ATOM 5676 C C . THR A 1 380 ? 3.592 -38.020 36.596 1.00 88.22 380 THR B C 1
ATOM 5677 O O . THR A 1 380 ? 2.744 -38.366 35.774 1.00 92.90 380 THR B O 1
ATOM 5688 N N . SER A 1 381 ? 4.477 -38.867 37.108 1.00 99.56 381 SER B N 1
ATOM 5689 C CA . SER A 1 381 ? 4.456 -40.281 36.754 1.00 108.53 381 SER B CA 1
ATOM 5690 C C . SER A 1 381 ? 3.302 -40.976 37.464 1.00 106.43 381 SER B C 1
ATOM 5691 O O . SER A 1 381 ? 2.625 -41.831 36.892 1.00 107.87 381 SER B O 1
ATOM 5699 N N . SER A 1 382 ? 3.087 -40.592 38.716 1.00 99.94 382 SER B N 1
ATOM 5700 C CA . SER A 1 382 ? 2.064 -41.202 39.554 1.00 89.60 382 SER B CA 1
ATOM 5701 C C . SER A 1 382 ? 0.644 -40.832 39.134 1.00 94.18 382 SER B C 1
ATOM 5702 O O . SER A 1 382 ? -0.298 -41.577 39.403 1.00 95.00 382 SER B O 1
ATOM 5710 N N . GLU A 1 383 ? 0.488 -39.688 38.475 1.00 91.71 383 GLU B N 1
ATOM 5711 C CA . GLU A 1 383 ? -0.843 -39.150 38.225 1.00 86.89 383 GLU B CA 1
ATOM 5712 C C . GLU A 1 383 ? -0.842 -37.949 37.284 1.00 88.55 383 GLU B C 1
ATOM 5713 O O . GLU A 1 383 ? 0.212 -37.431 36.912 1.00 86.89 383 GLU B O 1
ATOM 5725 N N . THR A 1 384 ? -2.044 -37.529 36.901 1.00 75.02 384 THR B N 1
ATOM 5726 C CA . THR A 1 384 ? -2.255 -36.292 36.159 1.00 69.03 384 THR B CA 1
ATOM 5727 C C . THR A 1 384 ? -3.234 -35.425 36.943 1.00 67.38 384 THR B C 1
ATOM 5728 O O . THR A 1 384 ? -4.353 -35.848 37.242 1.00 68.39 384 THR B O 1
ATOM 5739 N N . VAL A 1 385 ? -2.803 -34.213 37.275 1.00 65.11 385 VAL B N 1
ATOM 5740 C CA . VAL A 1 385 ? -3.617 -33.289 38.053 1.00 68.37 385 VAL B CA 1
ATOM 5741 C C . VAL A 1 385 ? -4.045 -32.113 37.188 1.00 66.10 385 VAL B C 1
ATOM 5742 O O . VAL A 1 385 ? -3.271 -31.617 36.368 1.00 61.89 385 VAL B O 1
ATOM 5755 N N . VAL A 1 386 ? -5.286 -31.679 37.379 1.00 64.66 386 VAL B N 1
ATOM 5756 C CA . VAL A 1 386 ? -5.809 -30.499 36.706 1.00 58.82 386 VAL B CA 1
ATOM 5757 C C . VAL A 1 386 ? -6.193 -29.462 37.753 1.00 55.73 386 VAL B C 1
ATOM 5758 O O . VAL A 1 386 ? -7.088 -29.692 38.564 1.00 56.46 386 VAL B O 1
ATOM 5771 N N . LYS A 1 387 ? -5.503 -28.325 37.728 1.00 62.78 387 LYS B N 1
ATOM 5772 C CA . LYS A 1 387 ? -5.739 -27.252 38.686 1.00 68.09 387 LYS B CA 1
ATOM 5773 C C . LYS A 1 387 ? -6.419 -26.069 38.007 1.00 57.60 387 LYS B C 1
ATOM 5774 O O . LYS A 1 387 ? -6.083 -25.728 36.872 1.00 54.54 387 LYS B O 1
ATOM 5793 N N . PRO A 1 388 ? -7.381 -25.433 38.696 1.00 58.35 388 PRO B N 1
ATOM 5794 C CA . PRO A 1 388 ? -7.982 -24.237 38.099 1.00 66.63 388 PRO B CA 1
ATOM 5795 C C . PRO A 1 388 ? -6.996 -23.078 38.074 1.00 59.66 388 PRO B C 1
ATOM 5796 O O . PRO A 1 388 ? -6.079 -23.045 38.895 1.00 59.37 388 PRO B O 1
ATOM 5807 N N . MET A 1 389 ? -7.180 -22.147 37.144 1.00 69.09 389 MET B N 1
ATOM 5808 C CA . MET A 1 389 ? -6.385 -20.925 37.116 1.00 57.68 389 MET B CA 1
ATOM 5809 C C . MET A 1 389 ? -7.234 -19.752 37.583 1.00 51.80 389 MET B C 1
ATOM 5810 O O . MET A 1 389 ? -8.430 -19.681 37.292 1.00 51.16 389 MET B O 1
ATOM 5824 N N . THR A 1 390 ? -6.611 -18.845 38.326 1.00 49.69 390 THR B N 1
ATOM 5825 C CA . THR A 1 390 ? -7.246 -17.586 38.690 1.00 56.62 390 THR B CA 1
ATOM 5826 C C . THR A 1 390 ? -7.456 -16.785 37.414 1.00 51.94 390 THR B C 1
ATOM 5827 O O . THR A 1 390 ? -6.839 -17.082 36.389 1.00 46.99 390 THR B O 1
ATOM 5838 N N . ARG A 1 391 ? -8.309 -15.767 37.465 1.00 52.09 391 ARG B N 1
ATOM 5839 C CA . ARG A 1 391 ? -8.547 -14.956 36.276 1.00 52.12 391 ARG B CA 1
ATOM 5840 C C . ARG A 1 391 ? -7.254 -14.282 35.803 1.00 49.62 391 ARG B C 1
ATOM 5841 O O . ARG A 1 391 ? -6.964 -14.290 34.606 1.00 53.21 391 ARG B O 1
ATOM 5862 N N . PRO A 1 392 ? -6.470 -13.702 36.732 1.00 47.93 392 PRO B N 1
ATOM 5863 C CA . PRO A 1 392 ? -5.199 -13.106 36.298 1.00 44.90 392 PRO B CA 1
ATOM 5864 C C . PRO A 1 392 ? -4.288 -14.099 35.582 1.00 45.85 392 PRO B C 1
ATOM 5865 O O . PRO A 1 392 ? -3.682 -13.766 34.563 1.00 52.55 392 PRO B O 1
ATOM 5876 N N . GLN A 1 393 ? -4.192 -15.307 36.124 1.00 48.86 393 GLN B N 1
ATOM 5877 C CA . GLN A 1 393 ? -3.383 -16.353 35.515 1.00 63.03 393 GLN B CA 1
ATOM 5878 C C . GLN A 1 393 ? -3.943 -16.735 34.145 1.00 57.16 393 GLN B C 1
ATOM 5879 O O . GLN A 1 393 ? -3.185 -16.985 33.209 1.00 46.16 393 GLN B O 1
ATOM 5893 N N . ALA A 1 394 ? -5.268 -16.769 34.026 1.00 41.81 394 ALA B N 1
ATOM 5894 C CA . ALA A 1 394 ? -5.908 -17.143 32.768 1.00 43.26 394 ALA B CA 1
ATOM 5895 C C . ALA A 1 394 ? -5.666 -16.077 31.702 1.00 39.20 394 ALA B C 1
ATOM 5896 O O . ALA A 1 394 ? -5.408 -16.398 30.541 1.00 38.92 394 ALA B O 1
ATOM 5903 N N . VAL A 1 395 ? -5.750 -14.811 32.102 1.00 42.72 395 VAL B N 1
ATOM 5904 C CA . VAL A 1 395 ? -5.470 -13.699 31.201 1.00 44.93 395 VAL B CA 1
ATOM 5905 C C . VAL A 1 395 ? -4.034 -13.790 30.701 1.00 45.81 395 VAL B C 1
ATOM 5906 O O . VAL A 1 395 ? -3.762 -13.598 29.517 1.00 45.05 395 VAL B O 1
ATOM 5919 N N . ASN A 1 396 ? -3.120 -14.089 31.616 1.00 47.23 396 ASN B N 1
ATOM 5920 C CA . ASN A 1 396 ? -1.709 -14.194 31.281 1.00 47.77 396 ASN B CA 1
ATOM 5921 C C . ASN A 1 396 ? -1.444 -15.343 30.311 1.00 50.71 396 ASN B C 1
ATOM 5922 O O . ASN A 1 396 ? -0.655 -15.207 29.376 1.00 45.42 396 ASN B O 1
ATOM 5933 N N . ALA A 1 397 ? -2.106 -16.473 30.540 1.00 44.82 397 ALA B N 1
ATOM 5934 C CA . ALA A 1 397 ? -1.988 -17.623 29.652 1.00 44.95 397 ALA B CA 1
ATOM 5935 C C . ALA A 1 397 ? -2.547 -17.273 28.278 1.00 49.53 397 ALA B C 1
ATOM 5936 O O . ALA A 1 397 ? -1.964 -17.614 27.249 1.00 50.89 397 ALA B O 1
ATOM 5943 N N . ARG A 1 398 ? -3.684 -16.586 28.283 1.00 46.14 398 ARG B N 1
ATOM 5944 C CA . ARG A 1 398 ? -4.335 -16.133 27.059 1.00 42.39 398 ARG B CA 1
ATOM 5945 C C . ARG A 1 398 ? -3.412 -15.227 26.240 1.00 44.22 398 ARG B C 1
ATOM 5946 O O . ARG A 1 398 ? -3.232 -15.427 25.038 1.00 42.98 398 ARG B O 1
ATOM 5967 N N . ASP A 1 399 ? -2.828 -14.232 26.898 1.00 45.38 399 ASP B N 1
ATOM 5968 C CA . ASP A 1 399 ? -1.963 -13.272 26.221 1.00 43.66 399 ASP B CA 1
ATOM 5969 C C . ASP A 1 399 ? -0.647 -13.902 25.762 1.00 40.58 399 ASP B C 1
ATOM 5970 O O . ASP A 1 399 ? -0.099 -13.522 24.728 1.00 35.07 399 ASP B O 1
ATOM 5979 N N . ALA A 1 400 ? -0.145 -14.867 26.526 1.00 39.77 400 ALA B N 1
ATOM 5980 C CA . ALA A 1 400 ? 1.078 -15.566 26.148 1.00 54.23 400 ALA B CA 1
ATOM 5981 C C . ALA A 1 400 ? 0.882 -16.292 24.821 1.00 46.43 400 ALA B C 1
ATOM 5982 O O . ALA A 1 400 ? 1.772 -16.306 23.974 1.00 50.66 400 ALA B O 1
ATOM 5989 N N . LEU A 1 401 ? -0.291 -16.894 24.652 1.00 48.72 401 LEU B N 1
ATOM 5990 C CA . LEU A 1 401 ? -0.628 -17.596 23.420 1.00 40.47 401 LEU B CA 1
ATOM 5991 C C . LEU A 1 401 ? -0.652 -16.627 22.239 1.00 41.05 401 LEU B C 1
ATOM 5992 O O . LEU A 1 401 ? -0.131 -16.927 21.164 1.00 44.02 401 LEU B O 1
ATOM 6008 N N . ALA A 1 402 ? -1.257 -15.463 22.453 1.00 41.50 402 ALA B N 1
ATOM 6009 C CA . ALA A 1 402 ? -1.317 -14.422 21.434 1.00 42.90 402 ALA B CA 1
ATOM 6010 C C . ALA A 1 402 ? 0.084 -14.006 20.996 1.00 44.75 402 ALA B C 1
ATOM 6011 O O . ALA A 1 402 ? 0.371 -13.928 19.803 1.00 41.24 402 ALA B O 1
ATOM 6018 N N . LYS A 1 403 ? 0.953 -13.746 21.966 1.00 42.91 403 LYS B N 1
ATOM 6019 C CA . LYS A 1 403 ? 2.330 -13.368 21.672 1.00 40.56 403 LYS B CA 1
ATOM 6020 C C . LYS A 1 403 ? 3.033 -14.447 20.861 1.00 39.89 403 LYS B C 1
ATOM 6021 O O . LYS A 1 403 ? 3.740 -14.152 19.895 1.00 44.71 403 LYS B O 1
ATOM 6040 N N . LYS A 1 404 ? 2.825 -15.699 21.255 1.00 44.36 404 LYS B N 1
ATOM 6041 C CA . LYS A 1 404 ? 3.467 -16.831 20.598 1.00 40.19 404 LYS B CA 1
ATOM 6042 C C . LYS A 1 404 ? 3.018 -16.975 19.143 1.00 50.11 404 LYS B C 1
ATOM 6043 O O . LYS A 1 404 ? 3.834 -17.233 18.260 1.00 51.73 404 LYS B O 1
ATOM 6062 N N . ILE A 1 405 ? 1.720 -16.821 18.900 1.00 45.61 405 ILE B N 1
ATOM 6063 C CA . ILE A 1 405 ? 1.186 -16.898 17.543 1.00 45.11 405 ILE B CA 1
ATOM 6064 C C . ILE A 1 405 ? 1.800 -15.812 16.664 1.00 46.18 405 ILE B C 1
ATOM 6065 O O . ILE A 1 405 ? 2.177 -16.069 15.520 1.00 44.80 405 ILE B O 1
ATOM 6081 N N . TYR A 1 406 ? 1.897 -14.599 17.198 1.00 41.87 406 TYR B N 1
ATOM 6082 C CA . TYR A 1 406 ? 2.447 -13.490 16.432 1.00 40.99 406 TYR B CA 1
ATOM 6083 C C . TYR A 1 406 ? 3.932 -13.693 16.139 1.00 39.18 406 TYR B C 1
ATOM 6084 O O . TYR A 1 406 ? 4.407 -13.371 15.050 1.00 43.36 406 TYR B O 1
ATOM 6102 N N . ALA A 1 407 ? 4.663 -14.226 17.112 1.00 40.38 407 ALA B N 1
ATOM 6103 C CA . ALA A 1 407 ? 6.092 -14.470 16.943 1.00 39.37 407 ALA B CA 1
ATOM 6104 C C . ALA A 1 407 ? 6.345 -15.437 15.790 1.00 49.69 407 ALA B C 1
ATOM 6105 O O . ALA A 1 407 ? 7.230 -15.214 14.962 1.00 53.51 407 ALA B O 1
ATOM 6112 N N . HIS A 1 408 ? 5.565 -16.512 15.745 1.00 44.02 408 HIS B N 1
ATOM 6113 C CA . HIS A 1 408 ? 5.663 -17.484 14.665 1.00 42.34 408 HIS B CA 1
ATOM 6114 C C . HIS A 1 408 ? 5.339 -16.845 13.318 1.00 44.53 408 HIS B C 1
ATOM 6115 O O . HIS A 1 408 ? 6.012 -17.104 12.319 1.00 53.45 408 HIS B O 1
ATOM 6129 N N . LEU A 1 409 ? 4.305 -16.009 13.303 1.00 42.82 409 LEU B N 1
ATOM 6130 C CA . LEU A 1 409 ? 3.859 -15.352 12.081 1.00 46.41 409 LEU B CA 1
ATOM 6131 C C . LEU A 1 409 ? 4.953 -14.450 11.527 1.00 44.67 409 LEU B C 1
ATOM 6132 O O . LEU A 1 409 ? 5.193 -14.419 10.319 1.00 43.96 409 LEU B O 1
ATOM 6148 N N . PHE A 1 410 ? 5.614 -13.718 12.417 1.00 43.32 410 PHE B N 1
ATOM 6149 C CA . PHE A 1 410 ? 6.685 -12.814 12.020 1.00 41.49 410 PHE B CA 1
ATOM 6150 C C . PHE A 1 410 ? 7.872 -13.586 11.445 1.00 48.80 410 PHE B C 1
ATOM 6151 O O . PHE A 1 410 ? 8.417 -13.213 10.407 1.00 44.62 410 PHE B O 1
ATOM 6168 N N . ASP A 1 411 ? 8.269 -14.661 12.117 1.00 48.51 411 ASP B N 1
ATOM 6169 C CA . ASP A 1 411 ? 9.361 -15.496 11.628 1.00 47.61 411 ASP B CA 1
ATOM 6170 C C . ASP A 1 411 ? 9.009 -16.099 10.273 1.00 52.37 411 ASP B C 1
ATOM 6171 O O . ASP A 1 411 ? 9.860 -16.203 9.391 1.00 51.93 411 ASP B O 1
ATOM 6180 N N . PHE A 1 412 ? 7.745 -16.480 10.112 1.00 45.84 412 PHE B N 1
ATOM 6181 C CA . PHE A 1 412 ? 7.278 -17.107 8.882 1.00 41.28 412 PHE B CA 1
ATOM 6182 C C . PHE A 1 412 ? 7.356 -16.143 7.698 1.00 44.96 412 PHE B C 1
ATOM 6183 O O . PHE A 1 412 ? 7.769 -16.529 6.607 1.00 48.91 412 PHE B O 1
ATOM 6200 N N . ILE A 1 413 ? 6.958 -14.892 7.917 1.00 47.33 413 ILE B N 1
ATOM 6201 C CA . ILE A 1 413 ? 7.030 -13.869 6.876 1.00 45.32 413 ILE B CA 1
ATOM 6202 C C . ILE A 1 413 ? 8.481 -13.610 6.473 1.00 48.44 413 ILE B C 1
ATOM 6203 O O . ILE A 1 413 ? 8.793 -13.517 5.287 1.00 46.30 413 ILE B O 1
ATOM 6219 N N . VAL A 1 414 ? 9.361 -13.492 7.463 1.00 43.16 414 VAL B N 1
ATOM 6220 C CA . VAL A 1 414 ? 10.777 -13.264 7.203 1.00 42.32 414 VAL B CA 1
ATOM 6221 C C . VAL A 1 414 ? 11.365 -14.402 6.381 1.00 44.33 414 VAL B C 1
ATOM 6222 O O . VAL A 1 414 ? 12.122 -14.172 5.438 1.00 51.20 414 VAL B O 1
ATOM 6235 N N . GLU A 1 415 ? 11.015 -15.630 6.750 1.00 43.17 415 GLU B N 1
ATOM 6236 C CA . GLU A 1 415 ? 11.540 -16.810 6.076 1.00 48.23 415 GLU B CA 1
ATOM 6237 C C . GLU A 1 415 ? 11.113 -16.835 4.613 1.00 56.54 415 GLU B C 1
ATOM 6238 O O . GLU A 1 415 ? 11.900 -17.176 3.731 1.00 56.32 415 GLU B O 1
ATOM 6245 N N . ARG A 1 416 ? 9.863 -16.464 4.360 1.00 56.58 416 ARG B N 1
ATOM 6246 C CA . ARG A 1 416 ? 9.329 -16.470 3.006 1.00 58.00 416 ARG B CA 1
ATOM 6247 C C . ARG A 1 416 ? 9.875 -15.302 2.182 1.00 52.01 416 ARG B C 1
ATOM 6248 O O . ARG A 1 416 ? 10.019 -15.417 0.964 1.00 58.89 416 ARG B O 1
ATOM 6269 N N . ILE A 1 417 ? 10.177 -14.184 2.838 1.00 49.81 417 ILE B N 1
ATOM 6270 C CA . ILE A 1 417 ? 10.866 -13.085 2.168 1.00 59.58 417 ILE B CA 1
ATOM 6271 C C . ILE A 1 417 ? 12.245 -13.562 1.728 1.00 59.39 417 ILE B C 1
ATOM 6272 O O . ILE A 1 417 ? 12.696 -13.262 0.622 1.00 47.93 417 ILE B O 1
ATOM 6288 N N . ASN A 1 418 ? 12.912 -14.312 2.598 1.00 51.16 418 ASN B N 1
ATOM 6289 C CA . ASN A 1 418 ? 14.242 -14.814 2.289 1.00 52.15 418 ASN B CA 1
ATOM 6290 C C . ASN A 1 418 ? 14.210 -15.827 1.153 1.00 54.65 418 ASN B C 1
ATOM 6291 O O . ASN A 1 418 ? 15.131 -15.876 0.340 1.00 51.37 418 ASN B O 1
ATOM 6302 N N . GLN A 1 419 ? 13.149 -16.625 1.086 1.00 58.19 419 GLN B N 1
ATOM 6303 C CA . GLN A 1 419 ? 12.978 -17.556 -0.024 1.00 67.09 419 GLN B CA 1
ATOM 6304 C C . GLN A 1 419 ? 12.787 -16.802 -1.339 1.00 61.83 419 GLN B C 1
ATOM 6305 O O . GLN A 1 419 ? 13.312 -17.205 -2.377 1.00 64.18 419 GLN B O 1
ATOM 6319 N N . ALA A 1 420 ? 12.034 -15.707 -1.288 1.00 60.29 420 ALA B N 1
ATOM 6320 C CA . ALA A 1 420 ? 11.758 -14.905 -2.477 1.00 53.67 420 ALA B CA 1
ATOM 6321 C C . ALA A 1 420 ? 12.999 -14.154 -2.969 1.00 57.63 420 ALA B C 1
ATOM 6322 O O . ALA A 1 420 ? 13.066 -13.752 -4.130 1.00 62.20 420 ALA B O 1
ATOM 6329 N N . LEU A 1 421 ? 13.978 -13.974 -2.084 1.00 56.24 421 LEU B N 1
ATOM 6330 C CA . LEU A 1 421 ? 15.182 -13.207 -2.404 1.00 56.84 421 LEU B CA 1
ATOM 6331 C C . LEU A 1 421 ? 16.403 -14.099 -2.637 1.00 58.39 421 LEU B C 1
ATOM 6332 O O . LEU A 1 421 ? 17.511 -13.601 -2.828 1.00 60.53 421 LEU B O 1
ATOM 6348 N N . GLN A 1 422 ? 16.200 -15.414 -2.618 1.00 61.66 422 GLN B N 1
ATOM 6349 C CA . GLN A 1 422 ? 17.278 -16.363 -2.890 1.00 68.09 422 GLN B CA 1
ATOM 6350 C C . GLN A 1 422 ? 17.823 -16.227 -4.312 1.00 71.09 422 GLN B C 1
ATOM 6351 O O . GLN A 1 422 ? 17.180 -15.636 -5.181 1.00 68.14 422 GLN B O 1
ATOM 6365 N N . PHE A 1 423 ? 19.014 -16.778 -4.532 1.00 71.26 423 PHE B N 1
ATOM 6366 C CA . PHE A 1 423 ? 19.647 -16.779 -5.850 1.00 80.07 423 PHE B CA 1
ATOM 6367 C C . PHE A 1 423 ? 20.323 -18.115 -6.141 1.00 86.99 423 PHE B C 1
ATOM 6368 O O . PHE A 1 423 ? 20.804 -18.793 -5.232 1.00 81.57 423 PHE B O 1
ATOM 6385 N N . SER A 1 424 ? 20.363 -18.479 -7.419 1.00 100.01 424 SER B N 1
ATOM 6386 C CA . SER A 1 424 ? 20.982 -19.727 -7.851 1.00 100.49 424 SER B CA 1
ATOM 6387 C C . SER A 1 424 ? 22.473 -19.545 -8.114 1.00 110.53 424 SER B C 1
ATOM 6388 O O . SER A 1 424 ? 23.256 -20.486 -7.982 1.00 102.74 424 SER B O 1
ATOM 6392 N N . GLY A 1 425 ? 22.860 -18.328 -8.483 1.00 117.86 425 GLY B N 1
ATOM 6393 C CA . GLY A 1 425 ? 24.246 -18.027 -8.793 1.00 114.68 425 GLY B CA 1
ATOM 6394 C C . GLY A 1 425 ? 25.146 -18.099 -7.575 1.00 110.80 425 GLY B C 1
ATOM 6395 O O . GLY A 1 425 ? 24.691 -18.393 -6.469 1.00 110.23 425 GLY B O 1
ATOM 6399 N N . LYS A 1 426 ? 26.432 -17.833 -7.786 1.00 102.50 426 LYS B N 1
ATOM 6400 C CA . LYS A 1 426 ? 27.409 -17.822 -6.704 1.00 94.23 426 LYS B CA 1
ATOM 6401 C C . LYS A 1 426 ? 27.547 -16.419 -6.122 1.00 91.55 426 LYS B C 1
ATOM 6402 O O . LYS A 1 426 ? 27.593 -15.437 -6.864 1.00 88.47 426 LYS B O 1
ATOM 6406 N N . GLN A 1 427 ? 27.607 -16.327 -4.796 1.00 90.86 427 GLN B N 1
ATOM 6407 C CA . GLN A 1 427 ? 27.805 -15.043 -4.137 1.00 87.34 427 GLN B CA 1
ATOM 6408 C C . GLN A 1 427 ? 29.274 -14.644 -4.182 1.00 81.51 427 GLN B C 1
ATOM 6409 O O . GLN A 1 427 ? 30.109 -15.218 -3.483 1.00 80.69 427 GLN B O 1
ATOM 6423 N N . HIS A 1 428 ? 29.581 -13.655 -5.014 1.00 76.94 428 HIS B N 1
ATOM 6424 C CA . HIS A 1 428 ? 30.932 -13.116 -5.106 1.00 78.47 428 HIS B CA 1
ATOM 6425 C C . HIS A 1 428 ? 31.267 -12.338 -3.837 1.00 78.13 428 HIS B C 1
ATOM 6426 O O . HIS A 1 428 ? 32.223 -12.658 -3.129 1.00 80.82 428 HIS B O 1
ATOM 6440 N N . THR A 1 429 ? 30.465 -11.313 -3.564 1.00 66.05 429 THR B N 1
ATOM 6441 C CA . THR A 1 429 ? 30.609 -10.497 -2.364 1.00 63.62 429 THR B CA 1
ATOM 6442 C C . THR A 1 429 ? 29.233 -10.131 -1.827 1.00 71.58 429 THR B C 1
ATOM 6443 O O . THR A 1 429 ? 28.214 -10.435 -2.451 1.00 63.37 429 THR B O 1
ATOM 6454 N N . PHE A 1 430 ? 29.202 -9.482 -0.669 1.00 67.40 430 PHE B N 1
ATOM 6455 C CA . PHE A 1 430 ? 27.958 -8.923 -0.160 1.00 61.70 430 PHE B CA 1
ATOM 6456 C C . PHE A 1 430 ? 28.203 -7.629 0.603 1.00 58.43 430 PHE B C 1
ATOM 6457 O O . PHE A 1 430 ? 29.293 -7.399 1.130 1.00 55.21 430 PHE B O 1
ATOM 6474 N N . ILE A 1 431 ? 27.176 -6.786 0.637 1.00 52.56 431 ILE B N 1
ATOM 6475 C CA . ILE A 1 431 ? 27.155 -5.617 1.503 1.00 49.06 431 ILE B CA 1
ATOM 6476 C C . ILE A 1 431 ? 26.031 -5.807 2.507 1.00 50.78 431 ILE B C 1
ATOM 6477 O O . ILE A 1 431 ? 24.870 -5.981 2.129 1.00 49.62 431 ILE B O 1
ATOM 6493 N N . GLY A 1 432 ? 26.387 -5.785 3.785 1.00 48.51 432 GLY B N 1
ATOM 6494 C CA . GLY A 1 432 ? 25.420 -5.956 4.849 1.00 52.25 432 GLY B CA 1
ATOM 6495 C C . GLY A 1 432 ? 24.970 -4.620 5.402 1.00 59.33 432 GLY B C 1
ATOM 6496 O O . GLY A 1 432 ? 25.791 -3.745 5.662 1.00 48.20 432 GLY B O 1
ATOM 6500 N N . VAL A 1 433 ? 23.662 -4.458 5.574 1.00 47.75 433 VAL B N 1
ATOM 6501 C CA . VAL A 1 433 ? 23.119 -3.238 6.151 1.00 41.21 433 VAL B CA 1
ATOM 6502 C C . VAL A 1 433 ? 22.503 -3.555 7.504 1.00 43.64 433 VAL B C 1
ATOM 6503 O O . VAL A 1 433 ? 21.590 -4.374 7.606 1.00 50.66 433 VAL B O 1
ATOM 6516 N N . LEU A 1 434 ? 23.019 -2.901 8.539 1.00 47.66 434 LEU B N 1
ATOM 6517 C CA . LEU A 1 434 ? 22.562 -3.133 9.898 1.00 48.10 434 LEU B CA 1
ATOM 6518 C C . LEU A 1 434 ? 21.599 -2.043 10.330 1.00 54.84 434 LEU B C 1
ATOM 6519 O O . LEU A 1 434 ? 21.900 -0.853 10.241 1.00 55.69 434 LEU B O 1
ATOM 6535 N N . ASP A 1 435 ? 20.438 -2.471 10.806 1.00 48.61 435 ASP B N 1
ATOM 6536 C CA . ASP A 1 435 ? 19.440 -1.568 11.347 1.00 49.75 435 ASP B CA 1
ATOM 6537 C C . ASP A 1 435 ? 18.759 -2.233 12.532 1.00 46.36 435 ASP B C 1
ATOM 6538 O O . ASP A 1 435 ? 17.883 -3.080 12.352 1.00 47.31 435 ASP B O 1
ATOM 6547 N N . ILE A 1 436 ? 19.177 -1.860 13.739 1.00 45.77 436 ILE B N 1
ATOM 6548 C CA . ILE A 1 436 ? 18.586 -2.406 14.954 1.00 57.66 436 ILE B CA 1
ATOM 6549 C C . ILE A 1 436 ? 17.920 -1.302 15.758 1.00 56.89 436 ILE B C 1
ATOM 6550 O O . ILE A 1 436 ? 18.204 -0.120 15.557 1.00 46.69 436 ILE B O 1
ATOM 6566 N N . TYR A 1 437 ? 17.024 -1.693 16.659 1.00 48.12 437 TYR B N 1
ATOM 6567 C CA . TYR A 1 437 ? 16.420 -0.739 17.579 1.00 46.76 437 TYR B CA 1
ATOM 6568 C C . TYR A 1 437 ? 17.502 0.005 18.349 1.00 49.02 437 TYR B C 1
ATOM 6569 O O . TYR A 1 437 ? 18.472 -0.593 18.817 1.00 44.06 437 TYR B O 1
ATOM 6587 N N . GLY A 1 438 ? 17.321 1.314 18.474 1.00 46.41 438 GLY B N 1
ATOM 6588 C CA . GLY A 1 438 ? 18.298 2.170 19.118 1.00 35.91 438 GLY B CA 1
ATOM 6589 C C . GLY A 1 438 ? 18.015 2.353 20.592 1.00 36.31 438 GLY B C 1
ATOM 6590 O O . GLY A 1 438 ? 16.944 1.985 21.079 1.00 44.97 438 GLY B O 1
ATOM 6594 N N . PHE A 1 439 ? 18.989 2.923 21.296 1.00 40.39 439 PHE B N 1
ATOM 6595 C CA . PHE A 1 439 ? 18.878 3.192 22.724 1.00 38.21 439 PHE B CA 1
ATOM 6596 C C . PHE A 1 439 ? 17.572 3.908 23.053 1.00 41.27 439 PHE B C 1
ATOM 6597 O O . PHE A 1 439 ? 17.182 4.855 22.370 1.00 45.06 439 PHE B O 1
ATOM 6614 N N . GLU A 1 440 ? 16.887 3.435 24.088 1.00 41.17 440 GLU B N 1
ATOM 6615 C CA . GLU A 1 440 ? 15.612 4.022 24.490 1.00 57.96 440 GLU B CA 1
ATOM 6616 C C . GLU A 1 440 ? 15.362 3.878 25.986 1.00 49.90 440 GLU B C 1
ATOM 6617 O O . GLU A 1 440 ? 15.739 2.881 26.598 1.00 47.68 440 GLU B O 1
ATOM 6629 N N . THR A 1 441 ? 14.715 4.887 26.560 1.00 47.62 441 THR B N 1
ATOM 6630 C CA . THR A 1 441 ? 14.321 4.866 27.964 1.00 53.18 441 THR B CA 1
ATOM 6631 C C . THR A 1 441 ? 12.998 5.604 28.150 1.00 48.53 441 THR B C 1
ATOM 6632 O O . THR A 1 441 ? 12.749 6.629 27.515 1.00 57.47 441 THR B O 1
ATOM 6643 N N . PHE A 1 442 ? 12.152 5.061 29.020 1.00 47.34 442 PHE B N 1
ATOM 6644 C CA . PHE A 1 442 ? 10.840 5.627 29.304 1.00 46.11 442 PHE B CA 1
ATOM 6645 C C . PHE A 1 442 ? 10.669 5.763 30.810 1.00 51.06 442 PHE B C 1
ATOM 6646 O O . PHE A 1 442 ? 11.568 5.409 31.571 1.00 52.45 442 PHE B O 1
ATOM 6663 N N . ASP A 1 443 ? 9.518 6.274 31.239 1.00 53.48 443 ASP B N 1
ATOM 6664 C CA . ASP A 1 443 ? 9.214 6.369 32.663 1.00 63.50 443 ASP B CA 1
ATOM 6665 C C . ASP A 1 443 ? 9.257 4.982 33.297 1.00 57.32 443 ASP B C 1
ATOM 6666 O O . ASP A 1 443 ? 9.636 4.827 34.459 1.00 59.98 443 ASP B O 1
ATOM 6675 N N . VAL A 1 444 ? 8.870 3.980 32.514 1.00 51.67 444 VAL B N 1
ATOM 6676 C CA . VAL A 1 444 ? 8.889 2.590 32.950 1.00 59.76 444 VAL B CA 1
ATOM 6677 C C . VAL A 1 444 ? 9.687 1.752 31.960 1.00 46.32 444 VAL B C 1
ATOM 6678 O O . VAL A 1 444 ? 9.269 1.556 30.820 1.00 50.50 444 VAL B O 1
ATOM 6691 N N . ASN A 1 445 ? 10.841 1.268 32.407 1.00 45.82 445 ASN B N 1
ATOM 6692 C CA . ASN A 1 445 ? 11.692 0.404 31.597 1.00 43.36 445 ASN B CA 1
ATOM 6693 C C . ASN A 1 445 ? 11.695 -1.014 32.141 1.00 50.12 445 ASN B C 1
ATOM 6694 O O . ASN A 1 445 ? 11.770 -1.224 33.353 1.00 57.01 445 ASN B O 1
ATOM 6705 N N . SER A 1 446 ? 11.611 -1.980 31.233 1.00 46.60 446 SER B N 1
ATOM 6706 C CA . SER A 1 446 ? 11.561 -3.387 31.605 1.00 52.19 446 SER B CA 1
ATOM 6707 C C . SER A 1 446 ? 12.534 -4.229 30.788 1.00 46.53 446 SER B C 1
ATOM 6708 O O . SER A 1 446 ? 13.489 -3.712 30.202 1.00 47.00 446 SER B O 1
ATOM 6716 N N . PHE A 1 447 ? 12.265 -5.530 30.760 1.00 47.59 447 PHE B N 1
ATOM 6717 C CA . PHE A 1 447 ? 13.080 -6.510 30.054 1.00 52.55 447 PHE B CA 1
ATOM 6718 C C . PHE A 1 447 ? 13.355 -6.107 28.606 1.00 59.59 447 PHE B C 1
ATOM 6719 O O . PHE A 1 447 ? 14.452 -6.318 28.089 1.00 48.51 447 PHE B O 1
ATOM 6736 N N . GLU A 1 448 ? 12.354 -5.518 27.962 1.00 52.43 448 GLU B N 1
ATOM 6737 C CA . GLU A 1 448 ? 12.468 -5.107 26.566 1.00 50.08 448 GLU B CA 1
ATOM 6738 C C . GLU A 1 448 ? 13.563 -4.063 26.358 1.00 48.12 448 GLU B C 1
ATOM 6739 O O . GLU A 1 448 ? 14.389 -4.188 25.454 1.00 40.26 448 GLU B O 1
ATOM 6751 N N . GLN A 1 449 ? 13.559 -3.032 27.194 1.00 38.95 449 GLN B N 1
ATOM 6752 C CA . GLN A 1 449 ? 14.508 -1.938 27.064 1.00 50.29 449 GLN B CA 1
ATOM 6753 C C . GLN A 1 449 ? 15.905 -2.403 27.446 1.00 50.15 449 GLN B C 1
ATOM 6754 O O . GLN A 1 449 ? 16.893 -1.996 26.837 1.00 43.70 449 GLN B O 1
ATOM 6768 N N . PHE A 1 450 ? 15.973 -3.267 28.453 1.00 43.53 450 PHE B N 1
ATOM 6769 C CA . PHE A 1 450 ? 17.234 -3.840 28.901 1.00 43.97 450 PHE B CA 1
ATOM 6770 C C . PHE A 1 450 ? 17.935 -4.564 27.750 1.00 44.08 450 PHE B C 1
ATOM 6771 O O . PHE A 1 450 ? 19.139 -4.404 27.545 1.00 49.76 450 PHE B O 1
ATOM 6788 N N . CYS A 1 451 ? 17.176 -5.349 26.990 1.00 48.37 451 CYS B N 1
ATOM 6789 C CA . CYS A 1 451 ? 17.736 -6.091 25.865 1.00 48.43 451 CYS B CA 1
ATOM 6790 C C . CYS A 1 451 ? 18.166 -5.153 24.733 1.00 43.44 451 CYS B C 1
ATOM 6791 O O . CYS A 1 451 ? 19.266 -5.284 24.197 1.00 47.91 451 CYS B O 1
ATOM 6799 N N . ILE A 1 452 ? 17.301 -4.206 24.379 1.00 43.97 452 ILE B N 1
ATOM 6800 C CA . ILE A 1 452 ? 17.609 -3.242 23.322 1.00 47.07 452 ILE B CA 1
ATOM 6801 C C . ILE A 1 452 ? 18.868 -2.454 23.652 1.00 54.13 452 ILE B C 1
ATOM 6802 O O . ILE A 1 452 ? 19.744 -2.269 22.808 1.00 45.64 452 ILE B O 1
ATOM 6818 N N . ASN A 1 453 ? 18.948 -1.986 24.889 1.00 41.10 453 ASN B N 1
ATOM 6819 C CA . ASN A 1 453 ? 20.053 -1.140 25.303 1.00 44.59 453 ASN B CA 1
ATOM 6820 C C . ASN A 1 453 ? 21.352 -1.933 25.437 1.00 47.66 453 ASN B C 1
ATOM 6821 O O . ASN A 1 453 ? 22.435 -1.401 25.208 1.00 53.26 453 ASN B O 1
ATOM 6832 N N . TYR A 1 454 ? 21.238 -3.205 25.806 1.00 46.35 454 TYR B N 1
ATOM 6833 C CA . TYR A 1 454 ? 22.396 -4.095 25.844 1.00 45.19 454 TYR B CA 1
ATOM 6834 C C . TYR A 1 454 ? 22.936 -4.320 24.433 1.00 47.85 454 TYR B C 1
ATOM 6835 O O . TYR A 1 454 ? 24.148 -4.369 24.223 1.00 57.95 454 TYR B O 1
ATOM 6853 N N . ALA A 1 455 ? 22.033 -4.447 23.465 1.00 48.48 455 ALA B N 1
ATOM 6854 C CA . ALA A 1 455 ? 22.425 -4.625 22.070 1.00 49.36 455 ALA B CA 1
ATOM 6855 C C . ALA A 1 455 ? 23.177 -3.398 21.565 1.00 55.05 455 ALA B C 1
ATOM 6856 O O . ALA A 1 455 ? 24.114 -3.514 20.775 1.00 49.41 455 ALA B O 1
ATOM 6863 N N . ASN A 1 456 ? 22.767 -2.223 22.033 1.00 41.56 456 ASN B N 1
ATOM 6864 C CA . ASN A 1 456 ? 23.395 -0.976 21.620 1.00 53.84 456 ASN B CA 1
ATOM 6865 C C . ASN A 1 456 ? 24.762 -0.790 22.260 1.00 60.90 456 ASN B C 1
ATOM 6866 O O . ASN A 1 456 ? 25.640 -0.156 21.678 1.00 48.25 456 ASN B O 1
ATOM 6877 N N . GLU A 1 457 ? 24.941 -1.337 23.458 1.00 46.59 457 GLU B N 1
ATOM 6878 C CA . GLU A 1 457 ? 26.257 -1.359 24.082 1.00 44.69 457 GLU B CA 1
ATOM 6879 C C . GLU A 1 457 ? 27.225 -2.170 23.228 1.00 55.15 457 GLU B C 1
ATOM 6880 O O . GLU A 1 457 ? 28.343 -1.733 22.957 1.00 48.44 457 GLU B O 1
ATOM 6892 N N . LYS A 1 458 ? 26.783 -3.350 22.802 1.00 45.95 458 LYS B N 1
ATOM 6893 C CA . LYS A 1 458 ? 27.617 -4.244 22.004 1.00 54.78 458 LYS B CA 1
ATOM 6894 C C . LYS A 1 458 ? 28.014 -3.612 20.671 1.00 63.41 458 LYS B C 1
ATOM 6895 O O . LYS A 1 458 ? 29.121 -3.833 20.180 1.00 51.86 458 LYS B O 1
ATOM 6914 N N . LEU A 1 459 ? 27.114 -2.830 20.084 1.00 57.77 459 LEU B N 1
ATOM 6915 C CA . LEU A 1 459 ? 27.418 -2.140 18.836 1.00 63.60 459 LEU B CA 1
ATOM 6916 C C . LEU A 1 459 ? 28.423 -1.016 19.048 1.00 48.49 459 LEU B C 1
ATOM 6917 O O . LEU A 1 459 ? 29.270 -0.767 18.192 1.00 48.77 459 LEU B O 1
ATOM 6933 N N . GLN A 1 460 ? 28.324 -0.335 20.187 1.00 39.10 460 GLN B N 1
ATOM 6934 C CA . GLN A 1 460 ? 29.278 0.713 20.525 1.00 46.08 460 GLN B CA 1
ATOM 6935 C C . GLN A 1 460 ? 30.653 0.096 20.771 1.00 52.01 460 GLN B C 1
ATOM 6936 O O . GLN A 1 460 ? 31.682 0.707 20.480 1.00 54.62 460 GLN B O 1
ATOM 6950 N N . GLN A 1 461 ? 30.658 -1.121 21.308 1.00 58.07 461 GLN B N 1
ATOM 6951 C CA . GLN A 1 461 ? 31.891 -1.866 21.532 1.00 56.88 461 GLN B CA 1
ATOM 6952 C C . GLN A 1 461 ? 32.532 -2.261 20.206 1.00 53.69 461 GLN B C 1
ATOM 6953 O O . GLN A 1 461 ? 33.749 -2.184 20.049 1.00 52.04 461 GLN B O 1
ATOM 6967 N N . GLN A 1 462 ? 31.707 -2.689 19.256 1.00 48.70 462 GLN B N 1
ATOM 6968 C CA . GLN A 1 462 ? 32.201 -3.086 17.944 1.00 54.70 462 GLN B CA 1
ATOM 6969 C C . GLN A 1 462 ? 32.757 -1.872 17.208 1.00 56.74 462 GLN B C 1
ATOM 6970 O O . GLN A 1 462 ? 33.769 -1.967 16.511 1.00 61.76 462 GLN B O 1
ATOM 6984 N N . PHE A 1 463 ? 32.093 -0.732 17.372 1.00 50.23 463 PHE B N 1
ATOM 6985 C CA . PHE A 1 463 ? 32.561 0.524 16.797 1.00 50.13 463 PHE B CA 1
ATOM 6986 C C . PHE A 1 463 ? 33.906 0.921 17.396 1.00 55.73 463 PHE B C 1
ATOM 6987 O O . PHE A 1 463 ? 34.841 1.260 16.674 1.00 52.08 463 PHE B O 1
ATOM 7004 N N . ASN A 1 464 ? 33.991 0.873 18.723 1.00 49.91 464 ASN B N 1
ATOM 7005 C CA . ASN A 1 464 ? 35.200 1.266 19.433 1.00 51.80 464 ASN B CA 1
ATOM 7006 C C . ASN A 1 464 ? 36.369 0.345 19.111 1.00 60.34 464 ASN B C 1
ATOM 7007 O O . ASN A 1 464 ? 37.487 0.806 18.879 1.00 60.11 464 ASN B O 1
ATOM 7018 N N . MET A 1 465 ? 36.106 -0.958 19.103 1.00 62.69 465 MET B N 1
ATOM 7019 C CA . MET A 1 465 ? 37.133 -1.944 18.794 1.00 60.02 465 MET B CA 1
ATOM 7020 C C . MET A 1 465 ? 37.772 -1.656 17.439 1.00 70.51 465 MET B C 1
ATOM 7021 O O . MET A 1 465 ? 38.984 -1.783 17.276 1.00 70.36 465 MET B O 1
ATOM 7028 N N . HIS A 1 466 ? 36.958 -1.249 16.472 1.00 61.56 466 HIS B N 1
ATOM 7029 C CA . HIS A 1 466 ? 37.458 -0.996 15.127 1.00 70.88 466 HIS B CA 1
ATOM 7030 C C . HIS A 1 466 ? 38.114 0.376 14.996 1.00 67.13 466 HIS B C 1
ATOM 7031 O O . HIS A 1 466 ? 39.217 0.497 14.463 1.00 64.87 466 HIS B O 1
ATOM 7045 N N . VAL A 1 467 ? 37.429 1.407 15.480 1.00 60.27 467 VAL B N 1
ATOM 7046 C CA . VAL A 1 467 ? 37.867 2.784 15.266 1.00 61.45 467 VAL B CA 1
ATOM 7047 C C . VAL A 1 467 ? 39.031 3.171 16.174 1.00 74.77 467 VAL B C 1
ATOM 7048 O O . VAL A 1 467 ? 39.894 3.949 15.769 1.00 70.61 467 VAL B O 1
ATOM 7061 N N . PHE A 1 468 ? 39.058 2.630 17.390 1.00 64.93 468 PHE B N 1
ATOM 7062 C CA . PHE A 1 468 ? 40.052 3.038 18.381 1.00 60.44 468 PHE B CA 1
ATOM 7063 C C . PHE A 1 468 ? 41.079 1.955 18.719 1.00 72.65 468 PHE B C 1
ATOM 7064 O O . PHE A 1 468 ? 42.277 2.232 18.747 1.00 69.78 468 PHE B O 1
ATOM 7081 N N . LYS A 1 469 ? 40.625 0.734 18.983 1.00 61.72 469 LYS B N 1
ATOM 7082 C CA . LYS A 1 469 ? 41.536 -0.324 19.414 1.00 65.88 469 LYS B CA 1
ATOM 7083 C C . LYS A 1 469 ? 42.379 -0.858 18.256 1.00 71.63 469 LYS B C 1
ATOM 7084 O O . LYS A 1 469 ? 43.587 -0.625 18.205 1.00 77.23 469 LYS B O 1
ATOM 7091 N N . LEU A 1 470 ? 41.739 -1.575 17.335 1.00 82.45 470 LEU B N 1
ATOM 7092 C CA . LEU A 1 470 ? 42.424 -2.176 16.190 1.00 74.89 470 LEU B CA 1
ATOM 7093 C C . LEU A 1 470 ? 43.274 -1.173 15.412 1.00 79.68 470 LEU B C 1
ATOM 7094 O O . LEU A 1 470 ? 44.401 -1.477 15.019 1.00 83.69 470 LEU B O 1
ATOM 7110 N N . GLU A 1 471 ? 42.731 0.020 15.190 1.00 80.25 471 GLU B N 1
ATOM 7111 C CA . GLU A 1 471 ? 43.409 1.030 14.381 1.00 82.75 471 GLU B CA 1
ATOM 7112 C C . GLU A 1 471 ? 44.693 1.527 15.040 1.00 87.57 471 GLU B C 1
ATOM 7113 O O . GLU A 1 471 ? 45.740 1.598 14.396 1.00 84.18 471 GLU B O 1
ATOM 7125 N N . GLN A 1 472 ? 44.613 1.876 16.320 1.00 78.42 472 GLN B N 1
ATOM 7126 C CA . GLN A 1 472 ? 45.766 2.429 17.022 1.00 82.31 472 GLN B CA 1
ATOM 7127 C C . GLN A 1 472 ? 46.816 1.360 17.319 1.00 83.64 472 GLN B C 1
ATOM 7128 O O . GLN A 1 472 ? 48.003 1.668 17.423 1.00 81.56 472 GLN B O 1
ATOM 7142 N N . GLU A 1 473 ? 46.384 0.110 17.449 1.00 78.53 473 GLU B N 1
ATOM 7143 C CA . GLU A 1 473 ? 47.317 -0.993 17.653 1.00 84.58 473 GLU B CA 1
ATOM 7144 C C . GLU A 1 473 ? 48.186 -1.200 16.418 1.00 95.81 473 GLU B C 1
ATOM 7145 O O . GLU A 1 473 ? 49.380 -1.479 16.533 1.00 93.90 473 GLU B O 1
ATOM 7157 N N . GLU A 1 474 ? 47.580 -1.061 15.242 1.00 93.24 474 GLU B N 1
ATOM 7158 C CA . GLU A 1 474 ? 48.297 -1.208 13.978 1.00 103.24 474 GLU B CA 1
ATOM 7159 C C . GLU A 1 474 ? 49.516 -0.294 13.940 1.00 107.58 474 GLU B C 1
ATOM 7160 O O . GLU A 1 474 ? 50.594 -0.694 13.502 1.00 100.01 474 GLU B O 1
ATOM 7172 N N . TYR A 1 475 ? 49.333 0.935 14.408 1.00 102.61 475 TYR B N 1
ATOM 7173 C CA . TYR A 1 475 ? 50.405 1.919 14.423 1.00 105.86 475 TYR B CA 1
ATOM 7174 C C . TYR A 1 475 ? 51.493 1.545 15.425 1.00 104.00 475 TYR B C 1
ATOM 7175 O O . TYR A 1 475 ? 52.681 1.672 15.131 1.00 105.47 475 TYR B O 1
ATOM 7193 N N . MET A 1 476 ? 51.088 1.081 16.603 1.00 102.84 476 MET B N 1
ATOM 7194 C CA . MET A 1 476 ? 52.044 0.721 17.645 1.00 108.96 476 MET B CA 1
ATOM 7195 C C . MET A 1 476 ? 52.876 -0.497 17.250 1.00 116.80 476 MET B C 1
ATOM 7196 O O . MET A 1 476 ? 54.063 -0.572 17.569 1.00 127.37 476 MET B O 1
ATOM 7210 N N . LYS A 1 477 ? 52.256 -1.449 16.561 1.00 121.46 477 LYS B N 1
ATOM 7211 C CA . LYS A 1 477 ? 52.968 -2.639 16.107 1.00 117.97 477 LYS B CA 1
ATOM 7212 C C . LYS A 1 477 ? 53.874 -2.316 14.923 1.00 118.07 477 LYS B C 1
ATOM 7213 O O . LYS A 1 477 ? 54.932 -2.925 14.761 1.00 121.96 477 LYS B O 1
ATOM 7232 N N . GLU A 1 478 ? 53.459 -1.359 14.098 1.00 112.57 478 GLU B N 1
ATOM 7233 C CA . GLU A 1 478 ? 54.282 -0.905 12.981 1.00 114.87 478 GLU B CA 1
ATOM 7234 C C . GLU A 1 478 ? 55.322 0.107 13.467 1.00 118.92 478 GLU B C 1
ATOM 7235 O O . GLU A 1 478 ? 56.100 0.643 12.676 1.00 119.23 478 GLU B O 1
ATOM 7247 N N . ASP A 1 479 ? 55.314 0.360 14.774 1.00 113.79 479 ASP B N 1
ATOM 7248 C CA . ASP A 1 479 ? 56.340 1.152 15.450 1.00 112.21 479 ASP B CA 1
ATOM 7249 C C . ASP A 1 479 ? 56.606 2.514 14.798 1.00 106.59 479 ASP B C 1
ATOM 7250 O O . ASP A 1 479 ? 57.708 2.778 14.316 1.00 106.43 479 ASP B O 1
ATOM 7259 N N . ILE A 1 480 ? 55.586 3.369 14.790 1.00 86.24 480 ILE B N 1
ATOM 7260 C CA . ILE A 1 480 ? 55.739 4.762 14.380 1.00 83.27 480 ILE B CA 1
ATOM 7261 C C . ILE A 1 480 ? 55.338 5.661 15.547 1.00 83.77 480 ILE B C 1
ATOM 7262 O O . ILE A 1 480 ? 54.687 5.201 16.486 1.00 92.15 480 ILE B O 1
ATOM 7278 N N . PRO A 1 481 ? 55.725 6.945 15.503 1.00 99.69 481 PRO B N 1
ATOM 7279 C CA . PRO A 1 481 ? 55.281 7.821 16.592 1.00 103.73 481 PRO B CA 1
ATOM 7280 C C . PRO A 1 481 ? 53.778 8.083 16.537 1.00 101.28 481 PRO B C 1
ATOM 7281 O O . PRO A 1 481 ? 53.288 8.635 15.550 1.00 93.60 481 PRO B O 1
ATOM 7292 N N . TRP A 1 482 ? 53.063 7.676 17.583 1.00 87.24 482 TRP B N 1
ATOM 7293 C CA . TRP A 1 482 ? 51.616 7.846 17.639 1.00 72.58 482 TRP B CA 1
ATOM 7294 C C . TRP A 1 482 ? 51.152 8.244 19.031 1.00 70.22 482 TRP B C 1
ATOM 7295 O O . TRP A 1 482 ? 51.344 7.502 19.990 1.00 67.05 482 TRP B O 1
ATOM 7316 N N . THR A 1 483 ? 50.533 9.415 19.133 1.00 65.04 483 THR B N 1
ATOM 7317 C CA . THR A 1 483 ? 49.929 9.848 20.385 1.00 65.99 483 THR B CA 1
ATOM 7318 C C . THR A 1 483 ? 48.541 9.226 20.494 1.00 68.53 483 THR B C 1
ATOM 7319 O O . THR A 1 483 ? 47.724 9.342 19.580 1.00 68.97 483 THR B O 1
ATOM 7330 N N . LEU A 1 484 ? 48.280 8.562 21.614 1.00 70.31 484 LEU B N 1
ATOM 7331 C CA . LEU A 1 484 ? 47.045 7.808 21.777 1.00 71.93 484 LEU B CA 1
ATOM 7332 C C . LEU A 1 484 ? 45.828 8.703 21.981 1.00 67.85 484 LEU B C 1
ATOM 7333 O O . LEU A 1 484 ? 45.858 9.658 22.758 1.00 71.52 484 LEU B O 1
ATOM 7349 N N . ILE A 1 485 ? 44.759 8.375 21.263 1.00 62.36 485 ILE B N 1
ATOM 7350 C CA . ILE A 1 485 ? 43.468 9.023 21.440 1.00 72.64 485 ILE B CA 1
ATOM 7351 C C . ILE A 1 485 ? 42.637 8.205 22.419 1.00 63.91 485 ILE B C 1
ATOM 7352 O O . ILE A 1 485 ? 42.388 7.020 22.195 1.00 60.99 485 ILE B O 1
ATOM 7362 N N . ASP A 1 486 ? 42.217 8.838 23.508 1.00 68.37 486 ASP B N 1
ATOM 7363 C CA . ASP A 1 486 ? 41.423 8.158 24.524 1.00 71.54 486 ASP B CA 1
ATOM 7364 C C . ASP A 1 486 ? 39.974 7.997 24.081 1.00 66.15 486 ASP B C 1
ATOM 7365 O O . ASP A 1 486 ? 39.418 8.870 23.416 1.00 64.14 486 ASP B O 1
ATOM 7374 N N . PHE A 1 487 ? 39.377 6.870 24.455 1.00 68.20 487 PHE B N 1
ATOM 7375 C CA . PHE A 1 487 ? 37.957 6.627 24.237 1.00 74.25 487 PHE B CA 1
ATOM 7376 C C . PHE A 1 487 ? 37.394 5.958 25.478 1.00 70.36 487 PHE B C 1
ATOM 7377 O O . PHE A 1 487 ? 38.141 5.383 26.270 1.00 61.97 487 PHE B O 1
ATOM 7394 N N . TYR A 1 488 ? 36.079 6.030 25.648 1.00 66.00 488 TYR B N 1
ATOM 7395 C CA . TYR A 1 488 ? 35.428 5.377 26.774 1.00 68.05 488 TYR B CA 1
ATOM 7396 C C . TYR A 1 488 ? 35.158 3.913 26.453 1.00 63.05 488 TYR B C 1
ATOM 7397 O O . TYR A 1 488 ? 34.304 3.596 25.625 1.00 59.89 488 TYR B O 1
ATOM 7415 N N . ASP A 1 489 ? 35.898 3.026 27.107 1.00 61.18 489 ASP B N 1
ATOM 7416 C CA . ASP A 1 489 ? 35.714 1.594 26.919 1.00 66.67 489 ASP B CA 1
ATOM 7417 C C . ASP A 1 489 ? 34.501 1.125 27.713 1.00 66.37 489 ASP B C 1
ATOM 7418 O O . ASP A 1 489 ? 34.493 1.195 28.942 1.00 58.31 489 ASP B O 1
ATOM 7427 N N . ASN A 1 490 ? 33.482 0.647 27.005 1.00 62.24 490 ASN B N 1
ATOM 7428 C CA . ASN A 1 490 ? 32.240 0.226 27.643 1.00 57.04 490 ASN B CA 1
ATOM 7429 C C . ASN A 1 490 ? 32.229 -1.275 27.928 1.00 63.79 490 ASN B C 1
ATOM 7430 O O . ASN A 1 490 ? 31.180 -1.858 28.194 1.00 56.16 490 ASN B O 1
ATOM 7441 N N . GLN A 1 491 ? 33.404 -1.893 27.875 1.00 56.91 491 GLN B N 1
ATOM 7442 C CA . GLN A 1 491 ? 33.541 -3.309 28.198 1.00 59.64 491 GLN B CA 1
ATOM 7443 C C . GLN A 1 491 ? 32.993 -3.640 29.595 1.00 56.99 491 GLN B C 1
ATOM 7444 O O . GLN A 1 491 ? 32.369 -4.686 29.778 1.00 59.69 491 GLN B O 1
ATOM 7458 N N . PRO A 1 492 ? 33.222 -2.757 30.587 1.00 62.33 492 PRO B N 1
ATOM 7459 C CA . PRO A 1 492 ? 32.695 -3.025 31.933 1.00 67.73 492 PRO B CA 1
ATOM 7460 C C . PRO A 1 492 ? 31.174 -3.217 32.009 1.00 68.15 492 PRO B C 1
ATOM 7461 O O . PRO A 1 492 ? 30.738 -4.235 32.548 1.00 70.96 492 PRO B O 1
ATOM 7472 N N . VAL A 1 493 ? 30.384 -2.274 31.499 1.00 65.06 493 VAL B N 1
ATOM 7473 C CA . VAL A 1 493 ? 28.929 -2.403 31.578 1.00 59.46 493 VAL B CA 1
ATOM 7474 C C . VAL A 1 493 ? 28.476 -3.625 30.783 1.00 61.37 493 VAL B C 1
ATOM 7475 O O . VAL A 1 493 ? 27.483 -4.267 31.123 1.00 53.56 493 VAL B O 1
ATOM 7488 N N . ILE A 1 494 ? 29.219 -3.946 29.730 1.00 50.42 494 ILE B N 1
ATOM 7489 C CA . ILE A 1 494 ? 28.919 -5.117 28.919 1.00 52.05 494 ILE B CA 1
ATOM 7490 C C . ILE A 1 494 ? 29.124 -6.386 29.740 1.00 59.65 494 ILE B C 1
ATOM 7491 O O . ILE A 1 494 ? 28.292 -7.290 29.705 1.00 61.89 494 ILE B O 1
ATOM 7507 N N . ASP A 1 495 ? 30.217 -6.442 30.494 1.00 57.41 495 ASP B N 1
ATOM 7508 C CA . ASP A 1 495 ? 30.502 -7.603 31.331 1.00 61.75 495 ASP B CA 1
ATOM 7509 C C . ASP A 1 495 ? 29.455 -7.740 32.432 1.00 64.61 495 ASP B C 1
ATOM 7510 O O . ASP A 1 495 ? 29.006 -8.846 32.739 1.00 57.89 495 ASP B O 1
ATOM 7519 N N . LEU A 1 496 ? 29.067 -6.611 33.017 1.00 53.19 496 LEU B N 1
ATOM 7520 C CA . LEU A 1 496 ? 28.038 -6.591 34.053 1.00 58.56 496 LEU B CA 1
ATOM 7521 C C . LEU A 1 496 ? 26.742 -7.220 33.549 1.00 58.26 496 LEU B C 1
ATOM 7522 O O . LEU A 1 496 ? 25.972 -7.784 34.326 1.00 66.93 496 LEU B O 1
ATOM 7538 N N . ILE A 1 497 ? 26.514 -7.123 32.242 1.00 55.21 497 ILE B N 1
ATOM 7539 C CA . ILE A 1 497 ? 25.293 -7.634 31.633 1.00 55.79 497 ILE B CA 1
ATOM 7540 C C . ILE A 1 497 ? 25.429 -9.082 31.148 1.00 63.20 497 ILE B C 1
ATOM 7541 O O . ILE A 1 497 ? 24.538 -9.895 31.389 1.00 53.59 497 ILE B O 1
ATOM 7557 N N . GLU A 1 498 ? 26.532 -9.402 30.472 1.00 52.83 498 GLU B N 1
ATOM 7558 C CA . GLU A 1 498 ? 26.622 -10.657 29.716 1.00 57.13 498 GLU B CA 1
ATOM 7559 C C . GLU A 1 498 ? 27.573 -11.709 30.294 1.00 61.41 498 GLU B C 1
ATOM 7560 O O . GLU A 1 498 ? 27.455 -12.888 29.962 1.00 58.99 498 GLU B O 1
ATOM 7572 N N . ALA A 1 499 ? 28.509 -11.301 31.145 1.00 60.88 499 ALA B N 1
ATOM 7573 C CA . ALA A 1 499 ? 29.568 -12.211 31.591 1.00 70.43 499 ALA B CA 1
ATOM 7574 C C . ALA A 1 499 ? 29.081 -13.247 32.608 1.00 64.69 499 ALA B C 1
ATOM 7575 O O . ALA A 1 499 ? 27.907 -13.272 32.977 1.00 66.21 499 ALA B O 1
ATOM 7582 N N . LYS A 1 500 ? 30.008 -14.092 33.052 1.00 81.92 500 LYS B N 1
ATOM 7583 C CA . LYS A 1 500 ? 29.706 -15.245 33.900 1.00 81.18 500 LYS B CA 1
ATOM 7584 C C . LYS A 1 500 ? 28.901 -14.911 35.158 1.00 80.63 500 LYS B C 1
ATOM 7585 O O . LYS A 1 500 ? 27.986 -15.648 35.525 1.00 87.20 500 LYS B O 1
ATOM 7589 N N . MET A 1 501 ? 29.249 -13.808 35.815 1.00 81.52 501 MET B N 1
ATOM 7590 C CA . MET A 1 501 ? 28.595 -13.415 37.063 1.00 89.30 501 MET B CA 1
ATOM 7591 C C . MET A 1 501 ? 27.563 -12.320 36.813 1.00 81.51 501 MET B C 1
ATOM 7592 O O . MET A 1 501 ? 27.133 -11.634 37.742 1.00 73.82 501 MET B O 1
ATOM 7606 N N . GLY A 1 502 ? 27.163 -12.167 35.555 1.00 56.87 502 GLY B N 1
ATOM 7607 C CA . GLY A 1 502 ? 26.395 -11.010 35.138 1.00 64.52 502 GLY B CA 1
ATOM 7608 C C . GLY A 1 502 ? 24.910 -11.054 35.444 1.00 63.40 502 GLY B C 1
ATOM 7609 O O . GLY A 1 502 ? 24.376 -12.065 35.901 1.00 63.08 502 GLY B O 1
ATOM 7613 N N . ILE A 1 503 ? 24.253 -9.930 35.176 1.00 62.09 503 ILE B N 1
ATOM 7614 C CA . ILE A 1 503 ? 22.820 -9.769 35.397 1.00 58.27 503 ILE B CA 1
ATOM 7615 C C . ILE A 1 503 ? 22.005 -10.837 34.667 1.00 55.67 503 ILE B C 1
ATOM 7616 O O . ILE A 1 503 ? 21.101 -11.437 35.247 1.00 57.63 503 ILE B O 1
ATOM 7632 N N . LEU A 1 504 ? 22.328 -11.077 33.400 1.00 53.83 504 LEU B N 1
ATOM 7633 C CA . LEU A 1 504 ? 21.579 -12.041 32.601 1.00 49.95 504 LEU B CA 1
ATOM 7634 C C . LEU A 1 504 ? 21.824 -13.477 33.050 1.00 56.61 504 LEU B C 1
ATOM 7635 O O . LEU A 1 504 ? 20.922 -14.312 32.977 1.00 56.76 504 LEU B O 1
ATOM 7651 N N . GLU A 1 505 ? 23.035 -13.772 33.510 1.00 60.43 505 GLU B N 1
ATOM 7652 C CA . GLU A 1 505 ? 23.336 -15.116 33.987 1.00 69.01 505 GLU B CA 1
ATOM 7653 C C . GLU A 1 505 ? 22.598 -15.374 35.297 1.00 62.44 505 GLU B C 1
ATOM 7654 O O . GLU A 1 505 ? 22.124 -16.482 35.543 1.00 63.11 505 GLU B O 1
ATOM 7666 N N . LEU A 1 506 ? 22.502 -14.342 36.130 1.00 59.78 506 LEU B N 1
ATOM 7667 C CA . LEU A 1 506 ? 21.763 -14.438 37.384 1.00 56.93 506 LEU B CA 1
ATOM 7668 C C . LEU A 1 506 ? 20.265 -14.578 37.125 1.00 57.58 506 LEU B C 1
ATOM 7669 O O . LEU A 1 506 ? 19.562 -15.257 37.872 1.00 65.41 506 LEU B O 1
ATOM 7685 N N . LEU A 1 507 ? 19.779 -13.932 36.069 1.00 54.65 507 LEU B N 1
ATOM 7686 C CA . LEU A 1 507 ? 18.373 -14.046 35.696 1.00 59.74 507 LEU B CA 1
ATOM 7687 C C . LEU A 1 507 ? 18.076 -15.484 35.282 1.00 66.36 507 LEU B C 1
ATOM 7688 O O . LEU A 1 507 ? 17.062 -16.058 35.678 1.00 62.86 507 LEU B O 1
ATOM 7704 N N . ASP A 1 508 ? 18.978 -16.062 34.495 1.00 62.02 508 ASP B N 1
ATOM 7705 C CA . ASP A 1 508 ? 18.854 -17.453 34.072 1.00 69.42 508 ASP B CA 1
ATOM 7706 C C . ASP A 1 508 ? 18.871 -18.401 35.264 1.00 71.98 508 ASP B C 1
ATOM 7707 O O . ASP A 1 508 ? 18.150 -19.399 35.280 1.00 70.60 508 ASP B O 1
ATOM 7716 N N . GLU A 1 509 ? 19.697 -18.090 36.257 1.00 66.43 509 GLU B N 1
ATOM 7717 C CA . GLU A 1 509 ? 19.782 -18.914 37.456 1.00 74.42 509 GLU B CA 1
ATOM 7718 C C . GLU A 1 509 ? 18.448 -18.927 38.197 1.00 78.79 509 GLU B C 1
ATOM 7719 O O . GLU A 1 509 ? 17.939 -19.988 38.556 1.00 69.62 509 GLU B O 1
ATOM 7731 N N . GLU A 1 510 ? 17.881 -17.744 38.412 1.00 68.37 510 GLU B N 1
ATOM 7732 C CA . GLU A 1 510 ? 16.612 -17.617 39.119 1.00 67.20 510 GLU B CA 1
ATOM 7733 C C . GLU A 1 510 ? 15.481 -18.308 38.359 1.00 68.64 510 GLU B C 1
ATOM 7734 O O . GLU A 1 510 ? 14.540 -18.819 38.963 1.00 64.34 510 GLU B O 1
ATOM 7746 N N . CYS A 1 511 ? 15.579 -18.321 37.032 1.00 65.94 511 CYS B N 1
ATOM 7747 C CA . CYS A 1 511 ? 14.550 -18.933 36.194 1.00 67.97 511 CYS B CA 1
ATOM 7748 C C . CYS A 1 511 ? 14.532 -20.454 36.327 1.00 72.38 511 CYS B C 1
ATOM 7749 O O . CYS A 1 511 ? 13.516 -21.092 36.054 1.00 70.44 511 CYS B O 1
ATOM 7757 N N . LEU A 1 512 ? 15.656 -21.031 36.743 1.00 68.09 512 LEU B N 1
ATOM 7758 C CA . LEU A 1 512 ? 15.743 -22.475 36.938 1.00 78.49 512 LEU B CA 1
ATOM 7759 C C . LEU A 1 512 ? 15.042 -22.896 38.225 1.00 77.30 512 LEU B C 1
ATOM 7760 O O . LEU A 1 512 ? 14.518 -24.006 38.315 1.00 79.86 512 LEU B O 1
ATOM 7776 N N . LEU A 1 513 ? 15.038 -22.011 39.217 1.00 76.46 513 LEU B N 1
ATOM 7777 C CA . LEU A 1 513 ? 14.319 -22.262 40.461 1.00 77.32 513 LEU B CA 1
ATOM 7778 C C . LEU A 1 513 ? 12.824 -22.388 40.177 1.00 81.97 513 LEU B C 1
ATOM 7779 O O . LEU A 1 513 ? 12.254 -21.545 39.485 1.00 79.58 513 LEU B O 1
ATOM 7795 N N . PRO A 1 514 ? 12.178 -23.440 40.708 1.00 91.26 514 PRO B N 1
ATOM 7796 C CA . PRO A 1 514 ? 10.740 -23.570 40.458 1.00 89.44 514 PRO B CA 1
ATOM 7797 C C . PRO A 1 514 ? 9.958 -22.503 41.215 1.00 86.54 514 PRO B C 1
ATOM 7798 O O . PRO A 1 514 ? 8.855 -22.134 40.811 1.00 88.37 514 PRO B O 1
ATOM 7809 N N . HIS A 1 515 ? 10.547 -22.020 42.307 1.00 89.33 515 HIS B N 1
ATOM 7810 C CA . HIS A 1 515 ? 9.974 -20.941 43.102 1.00 90.06 515 HIS B CA 1
ATOM 7811 C C . HIS A 1 515 ? 10.794 -19.663 42.944 1.00 86.65 515 HIS B C 1
ATOM 7812 O O . HIS A 1 515 ? 10.921 -18.869 43.876 1.00 88.14 515 HIS B O 1
ATOM 7826 N N . GLY A 1 516 ? 11.354 -19.472 41.755 1.00 81.94 516 GLY B N 1
ATOM 7827 C CA . GLY A 1 516 ? 12.082 -18.256 41.451 1.00 78.37 516 GLY B CA 1
ATOM 7828 C C . GLY A 1 516 ? 11.144 -17.067 41.376 1.00 68.82 516 GLY B C 1
ATOM 7829 O O . GLY A 1 516 ? 9.974 -17.218 41.024 1.00 70.61 516 GLY B O 1
ATOM 7833 N N . THR A 1 517 ? 11.654 -15.885 41.713 1.00 68.46 517 THR B N 1
ATOM 7834 C CA . THR A 1 517 ? 10.858 -14.661 41.659 1.00 73.63 517 THR B CA 1
ATOM 7835 C C . THR A 1 517 ? 11.694 -13.473 41.193 1.00 65.60 517 THR B C 1
ATOM 7836 O O . THR A 1 517 ? 12.919 -13.480 41.307 1.00 73.77 517 THR B O 1
ATOM 7847 N N . ASP A 1 518 ? 11.018 -12.456 40.668 1.00 61.65 518 ASP B N 1
ATOM 7848 C CA . ASP A 1 518 ? 11.674 -11.219 40.265 1.00 60.57 518 ASP B CA 1
ATOM 7849 C C . ASP A 1 518 ? 12.343 -10.554 41.465 1.00 64.69 518 ASP B C 1
ATOM 7850 O O . ASP A 1 518 ? 13.450 -10.024 41.356 1.00 65.40 518 ASP B O 1
ATOM 7859 N N . GLU A 1 519 ? 11.667 -10.592 42.610 1.00 71.60 519 GLU B N 1
ATOM 7860 C CA . GLU A 1 519 ? 12.175 -9.962 43.826 1.00 70.04 519 GLU B CA 1
ATOM 7861 C C . GLU A 1 519 ? 13.451 -10.628 44.336 1.00 65.73 519 GLU B C 1
ATOM 7862 O O . GLU A 1 519 ? 14.402 -9.944 44.713 1.00 65.51 519 GLU B O 1
ATOM 7874 N N . ASN A 1 520 ? 13.467 -11.958 44.357 1.00 68.81 520 ASN B N 1
ATOM 7875 C CA . ASN A 1 520 ? 14.639 -12.695 44.817 1.00 71.00 520 ASN B CA 1
ATOM 7876 C C . ASN A 1 520 ? 15.828 -12.472 43.891 1.00 68.20 520 ASN B C 1
ATOM 7877 O O . ASN A 1 520 ? 16.972 -12.411 44.336 1.00 73.82 520 ASN B O 1
ATOM 7888 N N . TRP A 1 521 ? 15.546 -12.353 42.598 1.00 66.98 521 TRP B N 1
ATOM 7889 C CA . TRP A 1 521 ? 16.574 -12.061 41.606 1.00 70.00 521 TRP B CA 1
ATOM 7890 C C . TRP A 1 521 ? 17.139 -10.665 41.835 1.00 63.81 521 TRP B C 1
ATOM 7891 O O . TRP A 1 521 ? 18.351 -10.458 41.794 1.00 63.81 521 TRP B O 1
ATOM 7912 N N . LEU A 1 522 ? 16.248 -9.713 42.091 1.00 66.85 522 LEU B N 1
ATOM 7913 C CA . LEU A 1 522 ? 16.641 -8.331 42.345 1.00 70.22 522 LEU B CA 1
ATOM 7914 C C . LEU A 1 522 ? 17.534 -8.216 43.578 1.00 68.80 522 LEU B C 1
ATOM 7915 O O . LEU A 1 522 ? 18.501 -7.454 43.585 1.00 68.27 522 LEU B O 1
ATOM 7931 N N . GLN A 1 523 ? 17.206 -8.966 44.625 1.00 67.85 523 GLN B N 1
ATOM 7932 C CA . GLN A 1 523 ? 18.012 -8.954 45.840 1.00 74.32 523 GLN B CA 1
ATOM 7933 C C . GLN A 1 523 ? 19.414 -9.478 45.557 1.00 72.71 523 GLN B C 1
ATOM 7934 O O . GLN A 1 523 ? 20.398 -8.941 46.063 1.00 74.41 523 GLN B O 1
ATOM 7948 N N . LYS A 1 524 ? 19.497 -10.526 44.744 1.00 70.06 524 LYS B N 1
ATOM 7949 C CA . LYS A 1 524 ? 20.784 -11.082 44.348 1.00 72.39 524 LYS B CA 1
ATOM 7950 C C . LYS A 1 524 ? 21.586 -10.062 43.544 1.00 77.63 524 LYS B C 1
ATOM 7951 O O . LYS A 1 524 ? 22.815 -10.038 43.618 1.00 77.04 524 LYS B O 1
ATOM 7970 N N . LEU A 1 525 ? 20.895 -9.216 42.784 1.00 72.16 525 LEU B N 1
ATOM 7971 C CA . LEU A 1 525 ? 21.562 -8.141 42.053 1.00 70.91 525 LEU B CA 1
ATOM 7972 C C . LEU A 1 525 ? 22.101 -7.104 43.028 1.00 74.29 525 LEU B C 1
ATOM 7973 O O . LEU A 1 525 ? 23.253 -6.682 42.919 1.00 68.89 525 LEU B O 1
ATOM 7989 N N . TYR A 1 526 ? 21.259 -6.693 43.973 1.00 73.92 526 TYR B N 1
ATOM 7990 C CA . TYR A 1 526 ? 21.666 -5.733 44.993 1.00 71.98 526 TYR B CA 1
ATOM 7991 C C . TYR A 1 526 ? 22.912 -6.214 45.725 1.00 77.12 526 TYR B C 1
ATOM 7992 O O . TYR A 1 526 ? 23.911 -5.501 45.814 1.00 71.85 526 TYR B O 1
ATOM 8010 N N . ASN A 1 527 ? 22.840 -7.435 46.239 1.00 71.44 527 ASN B N 1
ATOM 8011 C CA . ASN A 1 527 ? 23.917 -8.004 47.034 1.00 77.46 527 ASN B CA 1
ATOM 8012 C C . ASN A 1 527 ? 25.233 -8.090 46.265 1.00 76.12 527 ASN B C 1
ATOM 8013 O O . ASN A 1 527 ? 26.294 -7.755 46.793 1.00 75.85 527 ASN B O 1
ATOM 8024 N N . ASN A 1 528 ? 25.158 -8.528 45.014 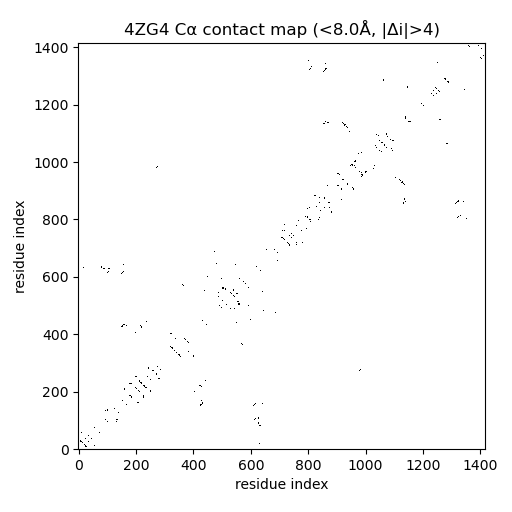1.00 74.44 528 ASN B N 1
ATOM 8025 C CA . ASN A 1 528 ? 26.356 -8.757 44.217 1.00 74.79 528 ASN B CA 1
ATOM 8026 C C . ASN A 1 528 ? 26.997 -7.480 43.673 1.00 75.13 528 ASN B C 1
ATOM 8027 O O . ASN A 1 528 ? 28.211 -7.445 43.466 1.00 70.67 528 ASN B O 1
ATOM 8038 N N . PHE A 1 529 ? 26.198 -6.433 43.458 1.00 69.85 529 PHE B N 1
ATOM 8039 C CA . PHE A 1 529 ? 26.669 -5.264 42.707 1.00 75.09 529 PHE B CA 1
ATOM 8040 C C . PHE A 1 529 ? 26.592 -3.913 43.434 1.00 71.58 529 PHE B C 1
ATOM 8041 O O . PHE A 1 529 ? 27.388 -3.023 43.137 1.00 73.52 529 PHE B O 1
ATOM 8058 N N . VAL A 1 530 ? 25.650 -3.738 44.360 1.00 74.67 530 VAL B N 1
ATOM 8059 C CA . VAL A 1 530 ? 25.545 -2.462 45.073 1.00 78.82 530 VAL B CA 1
ATOM 8060 C C . VAL A 1 530 ? 26.831 -2.183 45.838 1.00 83.54 530 VAL B C 1
ATOM 8061 O O . VAL A 1 530 ? 27.320 -3.035 46.578 1.00 83.68 530 VAL B O 1
ATOM 8074 N N . ASN A 1 531 ? 27.368 -0.981 45.646 1.00 82.04 531 ASN B N 1
ATOM 8075 C CA . ASN A 1 531 ? 28.604 -0.559 46.297 1.00 89.19 531 ASN B CA 1
ATOM 8076 C C . ASN A 1 531 ? 29.784 -1.479 45.987 1.00 87.88 531 ASN B C 1
ATOM 8077 O O . ASN A 1 531 ? 30.772 -1.495 46.721 1.00 97.06 531 ASN B O 1
ATOM 8088 N N . ARG A 1 532 ? 29.681 -2.233 44.895 1.00 81.93 532 ARG B N 1
ATOM 8089 C CA . ARG A 1 532 ? 30.742 -3.151 44.486 1.00 81.20 532 ARG B CA 1
ATOM 8090 C C . ARG A 1 532 ? 31.089 -2.953 43.010 1.00 77.69 532 ARG B C 1
ATOM 8091 O O . ARG A 1 532 ? 32.266 -2.918 42.646 1.00 78.92 532 ARG B O 1
ATOM 8112 N N . ASN A 1 533 ? 30.066 -2.830 42.167 1.00 74.27 533 ASN B N 1
ATOM 8113 C CA . ASN A 1 533 ? 30.253 -2.413 40.779 1.00 69.90 533 ASN B CA 1
ATOM 8114 C C . ASN A 1 533 ? 29.758 -0.973 40.623 1.00 72.14 533 ASN B C 1
ATOM 8115 O O . ASN A 1 533 ? 28.605 -0.683 40.940 1.00 86.92 533 ASN B O 1
ATOM 8126 N N . PRO A 1 534 ? 30.626 -0.061 40.143 1.00 74.27 534 PRO B N 1
ATOM 8127 C CA . PRO A 1 534 ? 30.221 1.352 40.103 1.00 78.69 534 PRO B CA 1
ATOM 8128 C C . PRO A 1 534 ? 29.084 1.640 39.122 1.00 73.66 534 PRO B C 1
ATOM 8129 O O . PRO A 1 534 ? 28.354 2.616 39.298 1.00 77.51 534 PRO B O 1
ATOM 8140 N N . LEU A 1 535 ? 28.939 0.795 38.107 1.00 66.93 535 LEU B N 1
ATOM 8141 C CA . LEU A 1 535 ? 27.949 1.014 37.057 1.00 63.12 535 LEU B CA 1
ATOM 8142 C C . LEU A 1 535 ? 26.554 0.545 37.467 1.00 71.89 535 LEU B C 1
ATOM 8143 O O . LEU A 1 535 ? 25.600 0.676 36.699 1.00 69.43 535 LEU B O 1
ATOM 8159 N N . PHE A 1 536 ? 26.443 0.007 38.678 1.00 71.26 536 PHE B N 1
ATOM 8160 C CA . PHE A 1 536 ? 25.175 -0.499 39.194 1.00 61.25 536 PHE B CA 1
ATOM 8161 C C . PHE A 1 536 ? 24.749 0.311 40.414 1.00 71.99 536 PHE B C 1
ATOM 8162 O O . PHE A 1 536 ? 25.563 0.584 41.296 1.00 74.92 536 PHE B O 1
ATOM 8179 N N . GLU A 1 537 ? 23.476 0.694 40.459 1.00 72.46 537 GLU B N 1
ATOM 8180 C CA . GLU A 1 537 ? 22.953 1.480 41.573 1.00 67.65 537 GLU B CA 1
ATOM 8181 C C . GLU A 1 537 ? 21.557 1.036 41.994 1.00 76.11 537 GLU B C 1
ATOM 8182 O O . GLU A 1 537 ? 20.797 0.474 41.202 1.00 63.72 537 GLU B O 1
ATOM 8194 N N . LYS A 1 538 ? 21.241 1.300 43.257 1.00 73.84 538 LYS B N 1
ATOM 8195 C CA . LYS A 1 538 ? 19.892 1.156 43.780 1.00 71.24 538 LYS B CA 1
ATOM 8196 C C . LYS A 1 538 ? 19.370 2.539 44.161 1.00 70.37 538 LYS B C 1
ATOM 8197 O O . LYS A 1 538 ? 20.028 3.254 44.917 1.00 74.91 538 LYS B O 1
ATOM 8216 N N . PRO A 1 539 ? 18.197 2.934 43.632 1.00 73.22 539 PRO B N 1
ATOM 8217 C CA . PRO A 1 539 ? 17.658 4.227 44.067 1.00 77.30 539 PRO B CA 1
ATOM 8218 C C . PRO A 1 539 ? 17.366 4.229 45.561 1.00 84.95 539 PRO B C 1
ATOM 8219 O O . PRO A 1 539 ? 16.906 3.216 46.088 1.00 83.54 539 PRO B O 1
ATOM 8230 N N . ARG A 1 540 ? 17.638 5.345 46.229 1.00 106.64 540 ARG B N 1
ATOM 8231 C CA . ARG A 1 540 ? 17.438 5.442 47.670 1.00 111.89 540 ARG B CA 1
ATOM 8232 C C . ARG A 1 540 ? 15.978 5.202 48.042 1.00 109.18 540 ARG B C 1
ATOM 8233 O O . ARG A 1 540 ? 15.679 4.734 49.141 1.00 112.65 540 ARG B O 1
ATOM 8237 N N . MET A 1 541 ? 15.079 5.514 47.112 1.00 113.31 541 MET B N 1
ATOM 8238 C CA . MET A 1 541 ? 13.643 5.418 47.349 1.00 113.76 541 MET B CA 1
ATOM 8239 C C . MET A 1 541 ? 12.989 4.314 46.520 1.00 111.77 541 MET B C 1
ATOM 8240 O O . MET A 1 541 ? 11.945 4.534 45.903 1.00 118.41 541 MET B O 1
ATOM 8254 N N . SER A 1 542 ? 13.593 3.129 46.505 1.00 86.24 542 SER B N 1
ATOM 8255 C CA . SER A 1 542 ? 13.017 2.004 45.772 1.00 82.12 542 SER B CA 1
ATOM 8256 C C . SER A 1 542 ? 13.654 0.664 46.124 1.00 79.14 542 SER B C 1
ATOM 8257 O O . SER A 1 542 ? 14.875 0.551 46.233 1.00 80.74 542 SER B O 1
ATOM 8265 N N . ASN A 1 543 ? 12.796 -0.341 46.295 1.00 74.08 543 ASN B N 1
ATOM 8266 C CA A ASN A 1 543 ? 13.236 -1.709 46.547 0.50 73.90 543 ASN B CA 1
ATOM 8267 C CA B ASN A 1 543 ? 13.220 -1.711 46.555 0.50 74.04 543 ASN B CA 1
ATOM 8268 C C . ASN A 1 543 ? 12.681 -2.646 45.477 1.00 71.67 543 ASN B C 1
ATOM 8269 O O . ASN A 1 543 ? 12.520 -3.845 45.704 1.00 68.67 543 ASN B O 1
ATOM 8290 N N . THR A 1 544 ? 12.396 -2.082 44.304 1.00 72.24 544 THR B N 1
ATOM 8291 C CA . THR A 1 544 ? 11.817 -2.833 43.193 1.00 72.57 544 THR B CA 1
ATOM 8292 C C . THR A 1 544 ? 12.516 -2.569 41.860 1.00 74.83 544 THR B C 1
ATOM 8293 O O . THR A 1 544 ? 12.136 -3.140 40.836 1.00 65.52 544 THR B O 1
ATOM 8304 N N . SER A 1 545 ? 13.531 -1.708 41.871 1.00 63.93 545 SER B N 1
ATOM 8305 C CA . SER A 1 545 ? 14.205 -1.317 40.638 1.00 59.52 545 SER B CA 1
ATOM 8306 C C . SER A 1 545 ? 15.717 -1.198 40.812 1.00 72.43 545 SER B C 1
ATOM 8307 O O . SER A 1 545 ? 16.211 -1.026 41.927 1.00 60.86 545 SER B O 1
ATOM 8315 N N . PHE A 1 546 ? 16.441 -1.297 39.699 1.00 56.78 546 PHE B N 1
ATOM 8316 C CA . PHE A 1 546 ? 17.885 -1.078 39.691 1.00 59.22 546 PHE B CA 1
ATOM 8317 C C . PHE A 1 546 ? 18.280 -0.179 38.525 1.00 62.97 546 PHE B C 1
ATOM 8318 O O . PHE A 1 546 ? 17.571 -0.101 37.520 1.00 62.16 546 PHE B O 1
ATOM 8335 N N . VAL A 1 547 ? 19.421 0.490 38.667 1.00 58.16 547 VAL B N 1
ATOM 8336 C CA . VAL A 1 547 ? 19.883 1.459 37.679 1.00 57.34 547 VAL B CA 1
ATOM 8337 C C . VAL A 1 547 ? 21.229 1.046 37.084 1.00 70.47 547 VAL B C 1
ATOM 8338 O O . VAL A 1 547 ? 22.125 0.593 37.798 1.00 65.48 547 VAL B O 1
ATOM 8351 N N . ILE A 1 548 ? 21.352 1.209 35.769 1.00 57.96 548 ILE B N 1
ATOM 8352 C CA . ILE A 1 548 ? 22.569 0.868 35.038 1.00 53.72 548 ILE B CA 1
ATOM 8353 C C . ILE A 1 548 ? 23.142 2.103 34.354 1.00 53.82 548 ILE B C 1
ATOM 8354 O O . ILE A 1 548 ? 22.409 2.859 33.716 1.00 54.90 548 ILE B O 1
ATOM 8370 N N . GLN A 1 549 ? 24.450 2.300 34.481 1.00 54.79 549 GLN B N 1
ATOM 8371 C CA . GLN A 1 549 ? 25.135 3.359 33.750 1.00 55.69 549 GLN B CA 1
ATOM 8372 C C . GLN A 1 549 ? 25.495 2.874 32.353 1.00 66.44 549 GLN B C 1
ATOM 8373 O O . GLN A 1 549 ? 26.540 2.253 32.153 1.00 64.21 549 GLN B O 1
ATOM 8387 N N . HIS A 1 550 ? 24.621 3.149 31.390 1.00 58.17 550 HIS B N 1
ATOM 8388 C CA . HIS A 1 550 ? 24.909 2.834 29.997 1.00 66.27 550 HIS B CA 1
ATOM 8389 C C . HIS A 1 550 ? 25.783 3.921 29.390 1.00 56.37 550 HIS B C 1
ATOM 8390 O O . HIS A 1 550 ? 25.932 5.003 29.958 1.00 59.60 550 HIS B O 1
ATOM 8404 N N . PHE A 1 551 ? 26.362 3.620 28.234 1.00 66.24 551 PHE B N 1
ATOM 8405 C CA . PHE A 1 551 ? 27.236 4.553 27.535 1.00 72.77 551 PHE B CA 1
ATOM 8406 C C . PHE A 1 551 ? 26.539 5.877 27.225 1.00 76.51 551 PHE B C 1
ATOM 8407 O O . PHE A 1 551 ? 27.191 6.916 27.116 1.00 72.85 551 PHE B O 1
ATOM 8424 N N . ALA A 1 552 ? 25.215 5.837 27.098 1.00 60.13 552 ALA B N 1
ATOM 8425 C CA . ALA A 1 552 ? 24.455 6.986 26.617 1.00 59.76 552 ALA B CA 1
ATOM 8426 C C . ALA A 1 552 ? 23.681 7.692 27.726 1.00 65.59 552 ALA B C 1
ATOM 8427 O O . ALA A 1 552 ? 23.397 8.887 27.629 1.00 69.57 552 ALA B O 1
ATOM 8434 N N . ASP A 1 553 ? 23.342 6.956 28.777 1.00 57.76 553 ASP B N 1
ATOM 8435 C CA . ASP A 1 553 ? 22.524 7.500 29.856 1.00 58.12 553 ASP B CA 1
ATOM 8436 C C . ASP A 1 553 ? 22.431 6.499 31.001 1.00 55.52 553 ASP B C 1
ATOM 8437 O O . ASP A 1 553 ? 22.810 5.340 30.849 1.00 68.37 553 ASP B O 1
ATOM 8446 N N . LYS A 1 554 ? 21.935 6.953 32.147 1.00 53.14 554 LYS B N 1
ATOM 8447 C CA . LYS A 1 554 ? 21.548 6.047 33.221 1.00 54.51 554 LYS B CA 1
ATOM 8448 C C . LYS A 1 554 ? 20.099 5.625 33.006 1.00 56.96 554 LYS B C 1
ATOM 8449 O O . LYS A 1 554 ? 19.257 6.454 32.660 1.00 61.47 554 LYS B O 1
ATOM 8468 N N . VAL A 1 555 ? 19.819 4.338 33.201 1.00 52.93 555 VAL B N 1
ATOM 8469 C CA . VAL A 1 555 ? 18.478 3.794 32.997 1.00 60.48 555 VAL B CA 1
ATOM 8470 C C . VAL A 1 555 ? 18.010 2.991 34.208 1.00 58.66 555 VAL B C 1
ATOM 8471 O O . VAL A 1 555 ? 18.715 2.100 34.676 1.00 54.16 555 VAL B O 1
ATOM 8484 N N . GLU A 1 556 ? 16.812 3.305 34.697 1.00 54.45 556 GLU B N 1
ATOM 8485 C CA . GLU A 1 556 ? 16.208 2.577 35.810 1.00 56.32 556 GLU B CA 1
ATOM 8486 C C . GLU A 1 556 ? 15.277 1.484 35.298 1.00 54.26 556 GLU B C 1
ATOM 8487 O O . GLU A 1 556 ? 14.354 1.762 34.536 1.00 52.05 556 GLU B O 1
ATOM 8499 N N . TYR A 1 557 ? 15.519 0.249 35.731 1.00 57.93 557 TYR B N 1
ATOM 8500 C CA . TYR A 1 557 ? 14.718 -0.896 35.303 1.00 51.29 557 TYR B CA 1
ATOM 8501 C C . TYR A 1 557 ? 13.868 -1.455 36.442 1.00 51.77 557 TYR B C 1
ATOM 8502 O O . TYR A 1 557 ? 14.379 -1.726 37.528 1.00 58.77 557 TYR B O 1
ATOM 8520 N N . LYS A 1 558 ? 12.573 -1.625 36.186 1.00 54.94 558 LYS B N 1
ATOM 8521 C CA . LYS A 1 558 ? 11.684 -2.301 37.128 1.00 55.39 558 LYS B CA 1
ATOM 8522 C C . LYS A 1 558 ? 11.859 -3.809 36.979 1.00 54.13 558 LYS B C 1
ATOM 8523 O O . LYS A 1 558 ? 11.924 -4.323 35.863 1.00 54.31 558 LYS B O 1
ATOM 8542 N N . CYS A 1 559 ? 11.936 -4.517 38.101 1.00 56.72 559 CYS B N 1
ATOM 8543 C CA . CYS A 1 559 ? 12.224 -5.947 38.074 1.00 56.54 559 CYS B CA 1
ATOM 8544 C C . CYS A 1 559 ? 11.019 -6.780 37.646 1.00 59.29 559 CYS B C 1
ATOM 8545 O O . CYS A 1 559 ? 11.178 -7.909 37.183 1.00 55.52 559 CYS B O 1
ATOM 8553 N N . GLU A 1 560 ? 9.823 -6.219 37.797 1.00 58.12 560 GLU B N 1
ATOM 8554 C CA . GLU A 1 560 ? 8.585 -6.959 37.555 1.00 57.47 560 GLU B CA 1
ATOM 8555 C C . GLU A 1 560 ? 8.499 -7.532 36.141 1.00 53.29 560 GLU B C 1
ATOM 8556 O O . GLU A 1 560 ? 8.553 -6.794 35.156 1.00 55.82 560 GLU B O 1
ATOM 8568 N N . GLY A 1 561 ? 8.370 -8.853 36.053 1.00 53.45 561 GLY B N 1
ATOM 8569 C CA . GLY A 1 561 ? 8.116 -9.521 34.788 1.00 50.36 561 GLY B CA 1
ATOM 8570 C C . GLY A 1 561 ? 9.356 -10.014 34.065 1.00 50.52 561 GLY B C 1
ATOM 8571 O O . GLY A 1 561 ? 9.260 -10.516 32.944 1.00 56.32 561 GLY B O 1
ATOM 8575 N N . PHE A 1 562 ? 10.517 -9.885 34.699 1.00 50.24 562 PHE B N 1
ATOM 8576 C CA . PHE A 1 562 ? 11.772 -10.289 34.072 1.00 49.42 562 PHE B CA 1
ATOM 8577 C C . PHE A 1 562 ? 11.873 -11.805 33.904 1.00 52.38 562 PHE B C 1
ATOM 8578 O O . PHE A 1 562 ? 12.314 -12.286 32.861 1.00 54.40 562 PHE B O 1
ATOM 8595 N N . LEU A 1 563 ? 11.470 -12.557 34.924 1.00 51.58 563 LEU B N 1
ATOM 8596 C CA . LEU A 1 563 ? 11.481 -14.015 34.835 1.00 59.39 563 LEU B CA 1
ATOM 8597 C C . LEU A 1 563 ? 10.553 -14.488 33.729 1.00 61.80 563 LEU B C 1
ATOM 8598 O O . LEU A 1 563 ? 10.964 -15.230 32.836 1.00 62.00 563 LEU B O 1
ATOM 8614 N N . GLU A 1 564 ? 9.296 -14.058 33.804 1.00 57.22 564 GLU B N 1
ATOM 8615 C CA . GLU A 1 564 ? 8.280 -14.457 32.840 1.00 55.49 564 GLU B CA 1
ATOM 8616 C C . GLU A 1 564 ? 8.737 -14.193 31.409 1.00 53.09 564 GLU B C 1
ATOM 8617 O O . GLU A 1 564 ? 8.680 -15.078 30.555 1.00 50.56 564 GLU B O 1
ATOM 8629 N N . LYS A 1 565 ? 9.202 -12.974 31.161 1.00 50.41 565 LYS B N 1
ATOM 8630 C CA . LYS A 1 565 ? 9.626 -12.572 29.826 1.00 60.14 565 LYS B CA 1
ATOM 8631 C C . LYS A 1 565 ? 10.887 -13.310 29.383 1.00 52.07 565 LYS B C 1
ATOM 8632 O O . LYS A 1 565 ? 11.100 -13.514 28.188 1.00 62.58 565 LYS B O 1
ATOM 8651 N N . ASN A 1 566 ? 11.717 -13.715 30.339 1.00 54.44 566 ASN B N 1
ATOM 8652 C CA . ASN A 1 566 ? 12.922 -14.476 30.018 1.00 52.05 566 ASN B CA 1
ATOM 8653 C C . ASN A 1 566 ? 12.599 -15.935 29.706 1.00 60.02 566 ASN B C 1
ATOM 8654 O O . ASN A 1 566 ? 13.274 -16.566 28.893 1.00 56.16 566 ASN B O 1
ATOM 8665 N N . ARG A 1 567 ? 11.567 -16.466 30.360 1.00 55.48 567 ARG B N 1
ATOM 8666 C CA . ARG A 1 567 ? 11.124 -17.838 30.125 1.00 53.61 567 ARG B CA 1
ATOM 8667 C C . ARG A 1 567 ? 10.343 -17.947 28.818 1.00 56.90 567 ARG B C 1
ATOM 8668 O O . ARG A 1 567 ? 10.624 -18.817 27.994 1.00 59.22 567 ARG B O 1
ATOM 8689 N N . ASP A 1 568 ? 9.357 -17.070 28.645 1.00 54.70 568 ASP B N 1
ATOM 8690 C CA . ASP A 1 568 ? 8.620 -16.960 27.386 1.00 55.70 568 ASP B CA 1
ATOM 8691 C C . ASP A 1 568 ? 7.876 -18.244 27.007 1.00 59.61 568 ASP B C 1
ATOM 8692 O O . ASP A 1 568 ? 8.001 -18.727 25.881 1.00 58.31 568 ASP B O 1
ATOM 8701 N N . THR A 1 569 ? 7.090 -18.781 27.937 1.00 56.54 569 THR B N 1
ATOM 8702 C CA . THR A 1 569 ? 6.408 -20.055 27.719 1.00 58.43 569 THR B CA 1
ATOM 8703 C C . THR A 1 569 ? 4.909 -19.913 27.472 1.00 51.87 569 THR B C 1
ATOM 8704 O O . THR A 1 569 ? 4.286 -18.920 27.851 1.00 53.26 569 THR B O 1
ATOM 8715 N N . VAL A 1 570 ? 4.352 -20.933 26.826 1.00 54.10 570 VAL B N 1
ATOM 8716 C CA . VAL A 1 570 ? 2.912 -21.109 26.683 1.00 56.58 570 VAL B CA 1
ATOM 8717 C C . VAL A 1 570 ? 2.557 -22.457 27.298 1.00 54.13 570 VAL B C 1
ATOM 8718 O O . VAL A 1 570 ? 3.358 -23.390 27.245 1.00 57.29 570 VAL B O 1
ATOM 8731 N N . TYR A 1 571 ? 1.369 -22.568 27.882 1.00 56.73 571 TYR B N 1
ATOM 8732 C CA . TYR A 1 571 ? 0.952 -23.832 28.476 1.00 54.41 571 TYR B CA 1
ATOM 8733 C C . TYR A 1 571 ? 0.820 -24.905 27.404 1.00 55.26 571 TYR B C 1
ATOM 8734 O O . TYR A 1 571 ? 0.352 -24.636 26.298 1.00 53.24 571 TYR B O 1
ATOM 8752 N N . ASP A 1 572 ? 1.242 -26.118 27.749 1.00 59.26 572 ASP B N 1
ATOM 8753 C CA . ASP A 1 572 ? 1.314 -27.223 26.799 1.00 66.89 572 ASP B CA 1
ATOM 8754 C C . ASP A 1 572 ? -0.033 -27.538 26.155 1.00 62.23 572 ASP B C 1
ATOM 8755 O O . ASP A 1 572 ? -0.103 -27.810 24.956 1.00 59.92 572 ASP B O 1
ATOM 8764 N N . MET A 1 573 ? -1.099 -27.505 26.948 1.00 56.11 573 MET B N 1
ATOM 8765 C CA . MET A 1 573 ? -2.417 -27.868 26.444 1.00 55.05 573 MET B CA 1
ATOM 8766 C C . MET A 1 573 ? -2.884 -26.887 25.375 1.00 53.74 573 MET B C 1
ATOM 8767 O O . MET A 1 573 ? -3.572 -27.275 24.435 1.00 50.37 573 MET B O 1
ATOM 8781 N N . LEU A 1 574 ? -2.507 -25.620 25.514 1.00 53.70 574 LEU B N 1
ATOM 8782 C CA . LEU A 1 574 ? -2.856 -24.621 24.512 1.00 51.17 574 LEU B CA 1
ATOM 8783 C C . LEU A 1 574 ? -2.066 -24.846 23.225 1.00 58.47 574 LEU B C 1
ATOM 8784 O O . LEU A 1 574 ? -2.620 -24.758 22.128 1.00 50.02 574 LEU B O 1
ATOM 8800 N N . VAL A 1 575 ? -0.777 -25.142 23.360 1.00 52.09 575 VAL B N 1
ATOM 8801 C CA . VAL A 1 575 ? 0.065 -25.439 22.205 1.00 51.14 575 VAL B CA 1
ATOM 8802 C C . VAL A 1 575 ? -0.440 -26.682 21.477 1.00 51.27 575 VAL B C 1
ATOM 8803 O O . VAL A 1 575 ? -0.478 -26.721 20.248 1.00 58.52 575 VAL B O 1
ATOM 8816 N N . GLU A 1 576 ? -0.814 -27.694 22.250 1.00 52.79 576 GLU B N 1
ATOM 8817 C CA . GLU A 1 576 ? -1.334 -28.944 21.705 1.00 60.58 576 GLU B CA 1
ATOM 8818 C C . GLU A 1 576 ? -2.601 -28.708 20.883 1.00 60.57 576 GLU B C 1
ATOM 8819 O O . GLU A 1 576 ? -2.813 -29.351 19.856 1.00 63.23 576 GLU B O 1
ATOM 8831 N N . ILE A 1 577 ? -3.442 -27.790 21.345 1.00 68.46 577 ILE B N 1
ATOM 8832 C CA . ILE A 1 577 ? -4.689 -27.480 20.656 1.00 54.55 577 ILE B CA 1
ATOM 8833 C C . ILE A 1 577 ? -4.408 -26.830 19.302 1.00 54.43 577 ILE B C 1
ATOM 8834 O O . ILE A 1 577 ? -5.008 -27.197 18.291 1.00 56.36 577 ILE B O 1
ATOM 8850 N N . LEU A 1 578 ? -3.491 -25.868 19.287 1.00 52.72 578 LEU B N 1
ATOM 8851 C CA . LEU A 1 578 ? -3.128 -25.180 18.054 1.00 54.02 578 LEU B CA 1
ATOM 8852 C C . LEU A 1 578 ? -2.314 -26.074 17.125 1.00 56.69 578 LEU B C 1
ATOM 8853 O O . LEU A 1 578 ? -2.300 -25.872 15.912 1.00 56.83 578 LEU B O 1
ATOM 8869 N N . ARG A 1 579 ? -1.628 -27.054 17.701 1.00 58.44 579 ARG B N 1
ATOM 8870 C CA . ARG A 1 579 ? -0.902 -28.045 16.918 1.00 57.77 579 ARG B CA 1
ATOM 8871 C C . ARG A 1 579 ? -1.869 -28.905 16.108 1.00 53.59 579 ARG B C 1
ATOM 8872 O O . ARG A 1 579 ? -1.534 -29.372 15.019 1.00 53.15 579 ARG B O 1
ATOM 8893 N N . ALA A 1 580 ? -3.068 -29.105 16.648 1.00 51.27 580 ALA B N 1
ATOM 8894 C CA . ALA A 1 580 ? -4.102 -29.888 15.980 1.00 63.84 580 ALA B CA 1
ATOM 8895 C C . ALA A 1 580 ? -5.006 -28.998 15.129 1.00 58.14 580 ALA B C 1
ATOM 8896 O O . ALA A 1 580 ? -6.106 -29.398 14.753 1.00 59.95 580 ALA B O 1
ATOM 8903 N N . SER A 1 581 ? -4.535 -27.789 14.835 1.00 56.09 581 SER B N 1
ATOM 8904 C CA . SER A 1 581 ? -5.284 -26.840 14.019 1.00 55.57 581 SER B CA 1
ATOM 8905 C C . SER A 1 581 ? -5.657 -27.420 12.660 1.00 55.86 581 SER B C 1
ATOM 8906 O O . SER A 1 581 ? -4.869 -28.136 12.045 1.00 58.89 581 SER B O 1
ATOM 8914 N N . LYS A 1 582 ? -6.865 -27.102 12.201 1.00 58.70 582 LYS B N 1
ATOM 8915 C CA . LYS A 1 582 ? -7.324 -27.511 10.878 1.00 59.32 582 LYS B CA 1
ATOM 8916 C C . LYS A 1 582 ? -6.978 -26.444 9.839 1.00 61.05 582 LYS B C 1
ATOM 8917 O O . LYS A 1 582 ? -7.191 -26.635 8.642 1.00 59.58 582 LYS B O 1
ATOM 8936 N N . PHE A 1 583 ? -6.445 -25.320 10.310 1.00 62.33 583 PHE B N 1
ATOM 8937 C CA . PHE A 1 583 ? -5.900 -24.290 9.432 1.00 57.77 583 PHE B CA 1
ATOM 8938 C C . PHE A 1 583 ? -4.430 -24.600 9.163 1.00 58.91 583 PHE B C 1
ATOM 8939 O O . PHE A 1 583 ? -3.632 -24.671 10.097 1.00 67.24 583 PHE B O 1
ATOM 8956 N N . HIS A 1 584 ? -4.080 -24.787 7.892 1.00 56.75 584 HIS B N 1
ATOM 8957 C CA . HIS A 1 584 ? -2.753 -25.274 7.514 1.00 61.67 584 HIS B CA 1
ATOM 8958 C C . HIS A 1 584 ? -1.620 -24.395 8.045 1.00 64.04 584 HIS B C 1
ATOM 8959 O O . HIS A 1 584 ? -0.631 -24.904 8.571 1.00 58.63 584 HIS B O 1
ATOM 8973 N N . LEU A 1 585 ? -1.767 -23.081 7.914 1.00 61.18 585 LEU B N 1
ATOM 8974 C CA . LEU A 1 585 ? -0.707 -22.156 8.300 1.00 64.35 585 LEU B CA 1
ATOM 8975 C C . LEU A 1 585 ? -0.483 -22.174 9.808 1.00 62.73 585 LEU B C 1
ATOM 8976 O O . LEU A 1 585 ? 0.651 -22.081 10.275 1.00 63.56 585 LEU B O 1
ATOM 8992 N N . CYS A 1 586 ? -1.567 -22.297 10.565 1.00 60.41 586 CYS B N 1
ATOM 8993 C CA . CYS A 1 586 ? -1.480 -22.318 12.020 1.00 51.23 586 CYS B CA 1
ATOM 8994 C C . CYS A 1 586 ? -0.861 -23.619 12.519 1.00 57.85 586 CYS B C 1
ATOM 8995 O O . CYS A 1 586 ? -0.038 -23.612 13.434 1.00 60.81 586 CYS B O 1
ATOM 9003 N N . ALA A 1 587 ? -1.264 -24.733 11.916 1.00 58.04 587 ALA B N 1
ATOM 9004 C CA . ALA A 1 587 ? -0.731 -26.039 12.284 1.00 58.87 587 ALA B CA 1
ATOM 9005 C C . ALA A 1 587 ? 0.771 -26.082 12.036 1.00 61.91 587 ALA B C 1
ATOM 9006 O O . ALA A 1 587 ? 1.520 -26.709 12.785 1.00 59.36 587 ALA B O 1
ATOM 9013 N N . ASN A 1 588 ? 1.200 -25.407 10.976 1.00 58.65 588 ASN B N 1
ATOM 9014 C CA . ASN A 1 588 ? 2.612 -25.321 10.631 1.00 61.13 588 ASN B CA 1
ATOM 9015 C C . ASN A 1 588 ? 3.414 -24.563 11.690 1.00 61.93 588 ASN B C 1
ATOM 9016 O O . ASN A 1 588 ? 4.552 -24.922 11.989 1.00 60.01 588 ASN B O 1
ATOM 9027 N N . PHE A 1 589 ? 2.816 -23.521 12.260 1.00 64.67 589 PHE B N 1
ATOM 9028 C CA . PHE A 1 589 ? 3.474 -22.732 13.298 1.00 55.86 589 PHE B CA 1
ATOM 9029 C C . PHE A 1 589 ? 3.785 -23.569 14.538 1.00 58.87 589 PHE B C 1
ATOM 9030 O O . PHE A 1 589 ? 4.865 -23.455 15.117 1.00 74.24 589 PHE B O 1
ATOM 9047 N N . PHE A 1 590 ? 2.832 -24.409 14.935 1.00 66.74 590 PHE B N 1
ATOM 9048 C CA . PHE A 1 590 ? 2.905 -25.112 16.213 1.00 63.59 590 PHE B CA 1
ATOM 9049 C C . PHE A 1 590 ? 3.207 -26.597 16.048 1.00 65.83 590 PHE B C 1
ATOM 9050 O O . PHE A 1 590 ? 2.934 -27.396 16.944 1.00 68.48 590 PHE B O 1
ATOM 9067 N N . GLN A 1 591 ? 3.771 -26.965 14.903 1.00 63.09 591 GLN B N 1
ATOM 9068 C CA . GLN A 1 591 ? 4.181 -28.343 14.675 1.00 76.28 591 GLN B CA 1
ATOM 9069 C C . GLN A 1 591 ? 5.393 -28.666 15.539 1.00 75.52 591 GLN B C 1
ATOM 9070 O O . GLN A 1 591 ? 6.155 -27.772 15.909 1.00 72.17 591 GLN B O 1
ATOM 9084 N N . GLU A 1 592 ? 5.565 -29.945 15.857 1.00 101.27 592 GLU B N 1
ATOM 9085 C CA . GLU A 1 592 ? 6.707 -30.393 16.644 1.00 111.61 592 GLU B CA 1
ATOM 9086 C C . GLU A 1 592 ? 7.877 -30.745 15.731 1.00 113.00 592 GLU B C 1
ATOM 9087 O O . GLU A 1 592 ? 7.810 -31.711 14.971 1.00 121.43 592 GLU B O 1
ATOM 9099 N N . ASN A 1 593 ? 8.945 -29.954 15.810 1.00 120.28 593 ASN B N 1
ATOM 9100 C CA . ASN A 1 593 ? 10.141 -30.179 15.002 1.00 124.53 593 ASN B CA 1
ATOM 9101 C C . ASN A 1 593 ? 11.215 -30.916 15.794 1.00 119.39 593 ASN B C 1
ATOM 9102 O O . ASN A 1 593 ? 10.965 -31.986 16.352 1.00 115.23 593 ASN B O 1
ATOM 9113 N N . ARG A 1 621 ? 14.797 -25.113 25.773 1.00 126.24 621 ARG B N 1
ATOM 9114 C CA . ARG A 1 621 ? 15.606 -25.155 26.985 1.00 124.54 621 ARG B CA 1
ATOM 9115 C C . ARG A 1 621 ? 16.133 -23.768 27.338 1.00 118.70 621 ARG B C 1
ATOM 9116 O O . ARG A 1 621 ? 15.815 -23.221 28.394 1.00 123.05 621 ARG B O 1
ATOM 9119 N N . THR A 1 622 ? 16.936 -23.205 26.441 1.00 93.57 622 THR B N 1
ATOM 9120 C CA . THR A 1 622 ? 17.584 -21.922 26.683 1.00 85.64 622 THR B CA 1
ATOM 9121 C C . THR A 1 622 ? 16.583 -20.772 26.788 1.00 75.47 622 THR B C 1
ATOM 9122 O O . THR A 1 622 ? 15.501 -20.813 26.205 1.00 70.00 622 THR B O 1
ATOM 9133 N N . THR A 1 623 ? 16.969 -19.745 27.537 1.00 71.87 623 THR B N 1
ATOM 9134 C CA . THR A 1 623 ? 16.110 -18.596 27.797 1.00 60.31 623 THR B CA 1
ATOM 9135 C C . THR A 1 623 ? 16.170 -17.572 26.669 1.00 59.63 623 THR B C 1
ATOM 9136 O O . THR A 1 623 ? 16.984 -17.693 25.756 1.00 58.66 623 THR B O 1
ATOM 9147 N N . VAL A 1 624 ? 15.304 -16.565 26.740 1.00 50.94 624 VAL B N 1
ATOM 9148 C CA . VAL A 1 624 ? 15.344 -15.452 25.799 1.00 47.44 624 VAL B CA 1
ATOM 9149 C C . VAL A 1 624 ? 16.680 -14.729 25.914 1.00 53.96 624 VAL B C 1
ATOM 9150 O O . VAL A 1 624 ? 17.342 -14.461 24.912 1.00 51.36 624 VAL B O 1
ATOM 9163 N N . GLY A 1 625 ? 17.065 -14.418 27.147 1.00 51.83 625 GLY B N 1
ATOM 9164 C CA . GLY A 1 625 ? 18.302 -13.708 27.411 1.00 56.33 625 GLY B CA 1
ATOM 9165 C C . GLY A 1 625 ? 19.536 -14.409 26.871 1.00 53.07 625 GLY B C 1
ATOM 9166 O O . GLY A 1 625 ? 20.468 -13.755 26.406 1.00 54.60 625 GLY B O 1
ATOM 9170 N N . SER A 1 626 ? 19.543 -15.738 26.926 1.00 53.06 626 SER B N 1
ATOM 9171 C CA . SER A 1 626 ? 20.697 -16.511 26.480 1.00 57.04 626 SER B CA 1
ATOM 9172 C C . SER A 1 626 ? 20.713 -16.671 24.962 1.00 64.12 626 SER B C 1
ATOM 9173 O O . SER A 1 626 ? 21.776 -16.620 24.343 1.00 57.37 626 SER B O 1
ATOM 9181 N N . LYS A 1 627 ? 19.542 -16.876 24.364 1.00 50.23 627 LYS B N 1
ATOM 9182 C CA . LYS A 1 627 ? 19.433 -16.893 22.908 1.00 54.24 627 LYS B CA 1
ATOM 9183 C C . LYS A 1 627 ? 19.890 -15.553 22.342 1.00 62.54 627 LYS B C 1
ATOM 9184 O O . LYS A 1 627 ? 20.514 -15.492 21.283 1.00 58.31 627 LYS B O 1
ATOM 9203 N N . PHE A 1 628 ? 19.574 -14.479 23.060 1.00 53.55 628 PHE B N 1
ATOM 9204 C CA . PHE A 1 628 ? 19.872 -13.129 22.595 1.00 53.71 628 PHE B CA 1
ATOM 9205 C C . PHE A 1 628 ? 21.377 -12.873 22.606 1.00 56.12 628 PHE B C 1
ATOM 9206 O O . PHE A 1 628 ? 21.932 -12.376 21.629 1.00 51.41 628 PHE B O 1
ATOM 9223 N N . ARG A 1 629 ? 22.030 -13.219 23.712 1.00 56.72 629 ARG B N 1
ATOM 9224 C CA . ARG A 1 629 ? 23.481 -13.087 23.820 1.00 64.26 629 ARG B CA 1
ATOM 9225 C C . ARG A 1 629 ? 24.189 -13.802 22.677 1.00 58.05 629 ARG B C 1
ATOM 9226 O O . ARG A 1 629 ? 25.054 -13.229 22.016 1.00 59.18 629 ARG B O 1
ATOM 9247 N N . SER A 1 630 ? 23.810 -15.054 22.449 1.00 56.44 630 SER B N 1
ATOM 9248 C CA . SER A 1 630 ? 24.408 -15.861 21.394 1.00 57.61 630 SER B CA 1
ATOM 9249 C C . SER A 1 630 ? 24.199 -15.224 20.024 1.00 64.43 630 SER B C 1
ATOM 9250 O O . SER A 1 630 ? 25.104 -15.226 19.190 1.00 67.10 630 SER B O 1
ATOM 9258 N N . SER A 1 631 ? 23.010 -14.673 19.802 1.00 52.98 631 SER B N 1
ATOM 9259 C CA . SER A 1 631 ? 22.675 -14.061 18.521 1.00 51.99 631 SER B CA 1
ATOM 9260 C C . SER A 1 631 ? 23.533 -12.827 18.269 1.00 48.51 631 SER B C 1
ATOM 9261 O O . SER A 1 631 ? 23.970 -12.584 17.145 1.00 54.41 631 SER B O 1
ATOM 9269 N N . LEU A 1 632 ? 23.779 -12.055 19.323 1.00 48.31 632 LEU B N 1
ATOM 9270 C CA . LEU A 1 632 ? 24.582 -10.845 19.206 1.00 56.84 632 LEU B CA 1
ATOM 9271 C C . LEU A 1 632 ? 26.052 -11.197 19.004 1.00 58.10 632 LEU B C 1
ATOM 9272 O O . LEU A 1 632 ? 26.757 -10.512 18.268 1.00 52.38 632 LEU B O 1
ATOM 9288 N N . TYR A 1 633 ? 26.509 -12.271 19.641 1.00 55.74 633 TYR B N 1
ATOM 9289 C CA . TYR A 1 633 ? 27.889 -12.713 19.473 1.00 69.35 633 TYR B CA 1
ATOM 9290 C C . TYR A 1 633 ? 28.166 -13.053 18.011 1.00 61.94 633 TYR B C 1
ATOM 9291 O O . TYR A 1 633 ? 29.176 -12.628 17.451 1.00 60.53 633 TYR B O 1
ATOM 9309 N N . LEU A 1 634 ? 27.261 -13.811 17.398 1.00 61.68 634 LEU B N 1
ATOM 9310 C CA . LEU A 1 634 ? 27.410 -14.194 15.998 1.00 59.12 634 LEU B CA 1
ATOM 9311 C C . LEU A 1 634 ? 27.319 -12.982 15.078 1.00 56.81 634 LEU B C 1
ATOM 9312 O O . LEU A 1 634 ? 27.990 -12.928 14.047 1.00 58.48 634 LEU B O 1
ATOM 9328 N N . LEU A 1 635 ? 26.487 -12.013 15.446 1.00 59.27 635 LEU B N 1
ATOM 9329 C CA . LEU A 1 635 ? 26.323 -10.812 14.635 1.00 62.33 635 LEU B CA 1
ATOM 9330 C C . LEU A 1 635 ? 27.574 -9.948 14.691 1.00 52.98 635 LEU B C 1
ATOM 9331 O O . LEU A 1 635 ? 28.011 -9.418 13.671 1.00 57.83 635 LEU B O 1
ATOM 9347 N N . MET A 1 636 ? 28.149 -9.806 15.881 1.00 58.26 636 MET B N 1
ATOM 9348 C CA . MET A 1 636 ? 29.341 -8.983 16.046 1.00 70.53 636 MET B CA 1
ATOM 9349 C C . MET A 1 636 ? 30.506 -9.546 15.232 1.00 62.36 636 MET B C 1
ATOM 9350 O O . MET A 1 636 ? 31.277 -8.785 14.648 1.00 62.55 636 MET B O 1
ATOM 9364 N N . GLU A 1 637 ? 30.634 -10.871 15.181 1.00 62.60 637 GLU B N 1
ATOM 9365 C CA . GLU A 1 637 ? 31.741 -11.481 14.446 1.00 75.01 637 GLU B CA 1
ATOM 9366 C C . GLU A 1 637 ? 31.468 -11.454 12.942 1.00 60.72 637 GLU B C 1
ATOM 9367 O O . GLU A 1 637 ? 32.400 -11.430 12.140 1.00 67.16 637 GLU B O 1
ATOM 9379 N N . THR A 1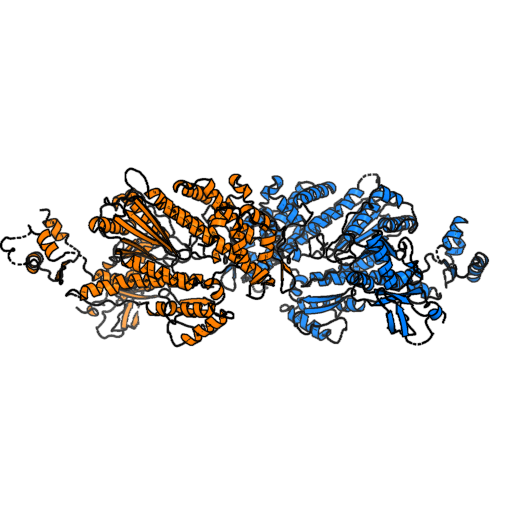 638 ? 30.193 -11.456 12.563 1.00 59.03 638 THR B N 1
ATOM 9380 C CA . THR A 1 638 ? 29.817 -11.251 11.167 1.00 56.34 638 THR B CA 1
ATOM 9381 C C . THR A 1 638 ? 30.275 -9.868 10.711 1.00 54.44 638 THR B C 1
ATOM 9382 O O . THR A 1 638 ? 30.869 -9.720 9.644 1.00 64.99 638 THR B O 1
ATOM 9393 N N . LEU A 1 639 ? 29.996 -8.858 11.530 1.00 48.30 639 LEU B N 1
ATOM 9394 C CA . LEU A 1 639 ? 30.378 -7.483 11.221 1.00 55.99 639 LEU B CA 1
ATOM 9395 C C . LEU A 1 639 ? 31.896 -7.305 11.197 1.00 62.35 639 LEU B C 1
ATOM 9396 O O . LEU A 1 639 ? 32.435 -6.599 10.343 1.00 59.13 639 LEU B O 1
ATOM 9412 N N . ASN A 1 640 ? 32.581 -7.943 12.141 1.00 60.72 640 ASN B N 1
ATOM 9413 C CA . ASN A 1 640 ? 34.032 -7.816 12.251 1.00 64.47 640 ASN B CA 1
ATOM 9414 C C . ASN A 1 640 ? 34.764 -8.395 11.039 1.00 57.93 640 ASN B C 1
ATOM 9415 O O . ASN A 1 640 ? 35.913 -8.043 10.779 1.00 60.57 640 ASN B O 1
ATOM 9426 N N . ALA A 1 641 ? 34.094 -9.280 10.305 1.00 52.23 641 ALA B N 1
ATOM 9427 C CA . ALA A 1 641 ? 34.668 -9.894 9.111 1.00 52.71 641 ALA B CA 1
ATOM 9428 C C . ALA A 1 641 ? 34.309 -9.107 7.852 1.00 62.20 641 ALA B C 1
ATOM 9429 O O . ALA A 1 641 ? 34.405 -9.626 6.739 1.00 66.46 641 ALA B O 1
ATOM 9436 N N . THR A 1 642 ? 33.884 -7.861 8.036 1.00 56.43 642 THR B N 1
ATOM 9437 C CA . THR A 1 642 ? 33.592 -6.966 6.921 1.00 53.85 642 THR B CA 1
ATOM 9438 C C . THR A 1 642 ? 34.300 -5.637 7.128 1.00 54.72 642 THR B C 1
ATOM 9439 O O . THR A 1 642 ? 34.748 -5.331 8.232 1.00 52.37 642 THR B O 1
ATOM 9450 N N . THR A 1 643 ? 34.400 -4.851 6.062 1.00 60.34 643 THR B N 1
ATOM 9451 C CA . THR A 1 643 ? 34.884 -3.483 6.171 1.00 63.75 643 THR B CA 1
ATOM 9452 C C . THR A 1 643 ? 33.710 -2.597 6.579 1.00 63.50 643 THR B C 1
ATOM 9453 O O . THR A 1 643 ? 32.769 -2.425 5.804 1.00 51.93 643 THR B O 1
ATOM 9464 N N . PRO A 1 644 ? 33.751 -2.034 7.798 1.00 57.85 644 PRO B N 1
ATOM 9465 C CA . PRO A 1 644 ? 32.600 -1.253 8.260 1.00 54.42 644 PRO B CA 1
ATOM 9466 C C . PRO A 1 644 ? 32.535 0.155 7.675 1.00 64.11 644 PRO B C 1
ATOM 9467 O O . PRO A 1 644 ? 33.563 0.733 7.325 1.00 56.12 644 PRO B O 1
ATOM 9478 N N . HIS A 1 645 ? 31.321 0.685 7.570 1.00 64.46 645 HIS B N 1
ATOM 9479 C CA . HIS A 1 645 ? 31.106 2.083 7.218 1.00 51.19 645 HIS B CA 1
ATOM 9480 C C . HIS A 1 645 ? 30.066 2.645 8.177 1.00 49.78 645 HIS B C 1
ATOM 9481 O O . HIS A 1 645 ? 28.889 2.287 8.114 1.00 48.36 645 HIS B O 1
ATOM 9495 N N . TYR A 1 646 ? 30.508 3.522 9.071 1.00 52.20 646 TYR B N 1
ATOM 9496 C CA . TYR A 1 646 ? 29.682 3.940 10.194 1.00 45.19 646 TYR B CA 1
ATOM 9497 C C . TYR A 1 646 ? 28.897 5.213 9.917 1.00 52.23 646 TYR B C 1
ATOM 9498 O O . TYR A 1 646 ? 29.438 6.203 9.421 1.00 53.52 646 TYR B O 1
ATOM 9516 N N . VAL A 1 647 ? 27.606 5.154 10.237 1.00 49.16 647 VAL B N 1
ATOM 9517 C CA . VAL A 1 647 ? 26.717 6.306 10.186 1.00 41.87 647 VAL B CA 1
ATOM 9518 C C . VAL A 1 647 ? 26.170 6.547 11.589 1.00 41.99 647 VAL B C 1
ATOM 9519 O O . VAL A 1 647 ? 25.533 5.669 12.173 1.00 49.64 647 VAL B O 1
ATOM 9532 N N . ARG A 1 648 ? 26.418 7.738 12.123 1.00 38.08 648 ARG B N 1
ATOM 9533 C CA . ARG A 1 648 ? 25.992 8.073 13.479 1.00 40.21 648 ARG B CA 1
ATOM 9534 C C . ARG A 1 648 ? 24.825 9.053 13.431 1.00 49.54 648 ARG B C 1
ATOM 9535 O O . ARG A 1 648 ? 24.997 10.229 13.105 1.00 45.28 648 ARG B O 1
ATOM 9556 N N . CYS A 1 649 ? 23.637 8.551 13.750 1.00 49.85 649 CYS B N 1
ATOM 9557 C CA . CYS A 1 649 ? 22.416 9.348 13.679 1.00 42.63 649 CYS B CA 1
ATOM 9558 C C . CYS A 1 649 ? 22.111 10.068 14.989 1.00 48.74 649 CYS B C 1
ATOM 9559 O O . CYS A 1 649 ? 22.218 9.487 16.069 1.00 37.35 649 CYS B O 1
ATOM 9567 N N . ILE A 1 650 ? 21.729 11.338 14.878 1.00 49.09 650 ILE B N 1
ATOM 9568 C CA . ILE A 1 650 ? 21.408 12.159 16.040 1.00 45.36 650 ILE B CA 1
ATOM 9569 C C . ILE A 1 650 ? 19.970 12.676 15.971 1.00 41.86 650 ILE B C 1
ATOM 9570 O O . ILE A 1 650 ? 19.551 13.250 14.968 1.00 46.91 650 ILE B O 1
ATOM 9586 N N . LYS A 1 651 ? 19.225 12.459 17.050 1.00 40.91 651 LYS B N 1
ATOM 9587 C CA . LYS A 1 651 ? 17.893 13.032 17.209 1.00 43.91 651 LYS B CA 1
ATOM 9588 C C . LYS A 1 651 ? 18.019 14.457 17.754 1.00 43.51 651 LYS B C 1
ATOM 9589 O O . LYS A 1 651 ? 18.336 14.638 18.929 1.00 53.20 651 LYS B O 1
ATOM 9608 N N . PRO A 1 652 ? 17.768 15.477 16.912 1.00 46.86 652 PRO B N 1
ATOM 9609 C CA . PRO A 1 652 ? 18.098 16.832 17.364 1.00 52.15 652 PRO B CA 1
ATOM 9610 C C . PRO A 1 652 ? 17.146 17.395 18.415 1.00 45.11 652 PRO B C 1
ATOM 9611 O O . PRO A 1 652 ? 17.558 18.288 19.150 1.00 49.56 652 PRO B O 1
ATOM 9622 N N . ASN A 1 653 ? 15.911 16.902 18.481 1.00 50.66 653 ASN B N 1
ATOM 9623 C CA . ASN A 1 653 ? 14.968 17.345 19.508 1.00 45.36 653 ASN B CA 1
ATOM 9624 C C . ASN A 1 653 ? 13.960 16.254 19.856 1.00 59.48 653 ASN B C 1
ATOM 9625 O O . ASN A 1 653 ? 13.841 15.257 19.142 1.00 52.63 653 ASN B O 1
ATOM 9636 N N . ASP A 1 654 ? 13.233 16.454 20.952 1.00 46.56 654 ASP B N 1
ATOM 9637 C CA . ASP A 1 654 ? 12.344 15.425 21.489 1.00 58.79 654 ASP B CA 1
ATOM 9638 C C . ASP A 1 654 ? 10.875 15.638 21.121 1.00 53.40 654 ASP B C 1
ATOM 9639 O O . ASP A 1 654 ? 9.994 14.998 21.696 1.00 49.57 654 ASP B O 1
ATOM 9648 N N . GLU A 1 655 ? 10.610 16.523 20.165 1.00 58.78 655 GLU B N 1
ATOM 9649 C CA . GLU A 1 655 ? 9.236 16.866 19.812 1.00 50.76 655 GLU B CA 1
ATOM 9650 C C . GLU A 1 655 ? 8.970 16.708 18.318 1.00 46.00 655 GLU B C 1
ATOM 9651 O O . GLU A 1 655 ? 7.971 17.210 17.802 1.00 50.31 655 GLU B O 1
ATOM 9663 N N . LYS A 1 656 ? 9.865 15.998 17.634 1.00 49.48 656 LYS B N 1
ATOM 9664 C CA . LYS A 1 656 ? 9.690 15.674 16.221 1.00 50.09 656 LYS B CA 1
ATOM 9665 C C . LYS A 1 656 ? 9.475 16.932 15.386 1.00 50.16 656 LYS B C 1
ATOM 9666 O O . LYS A 1 656 ? 8.712 16.936 14.420 1.00 57.32 656 LYS B O 1
ATOM 9685 N N . LEU A 1 657 ? 10.168 17.997 15.772 1.00 46.91 657 LEU B N 1
ATOM 9686 C CA . LEU A 1 657 ? 10.045 19.289 15.112 1.00 50.41 657 LEU B CA 1
ATOM 9687 C C . LEU A 1 657 ? 11.044 19.437 13.967 1.00 58.83 657 LEU B C 1
ATOM 9688 O O . LEU A 1 657 ? 12.181 18.978 14.075 1.00 52.96 657 LEU B O 1
ATOM 9704 N N . PRO A 1 658 ? 10.626 20.090 12.867 1.00 56.51 658 PRO B N 1
ATOM 9705 C CA . PRO A 1 658 ? 11.535 20.256 11.727 1.00 51.57 658 PRO B CA 1
ATOM 9706 C C . PRO A 1 658 ? 12.694 21.214 12.001 1.00 50.97 658 PRO B C 1
ATOM 9707 O O . PRO A 1 658 ? 12.466 22.340 12.442 1.00 56.85 658 PRO B O 1
ATOM 9718 N N . PHE A 1 659 ? 13.914 20.751 11.725 1.00 55.12 659 PHE B N 1
ATOM 9719 C CA . PHE A 1 659 ? 15.143 21.527 11.918 1.00 59.09 659 PHE B CA 1
ATOM 9720 C C . PHE A 1 659 ? 15.138 22.339 13.214 1.00 60.13 659 PHE B C 1
ATOM 9721 O O . PHE A 1 659 ? 15.281 23.563 13.199 1.00 72.13 659 PHE B O 1
ATOM 9738 N N . GLU A 1 660 ? 14.971 21.633 14.330 1.00 59.92 660 GLU B N 1
ATOM 9739 C CA . GLU A 1 660 ? 14.986 22.230 15.662 1.00 60.46 660 GLU B CA 1
ATOM 9740 C C . GLU A 1 660 ? 16.152 21.654 16.465 1.00 53.21 660 GLU B C 1
ATOM 9741 O O . GLU A 1 660 ? 16.237 20.443 16.664 1.00 49.05 660 GLU B O 1
ATOM 9753 N N . PHE A 1 661 ? 17.034 22.533 16.932 1.00 60.37 661 PHE B N 1
ATOM 9754 C CA . PHE A 1 661 ? 18.303 22.130 17.531 1.00 63.31 661 PHE B CA 1
ATOM 9755 C C . PHE A 1 661 ? 18.276 22.239 19.058 1.00 62.54 661 PHE B C 1
ATOM 9756 O O . PHE A 1 661 ? 18.365 23.334 19.612 1.00 64.09 661 PHE B O 1
ATOM 9773 N N . ASP A 1 662 ? 18.153 21.093 19.725 1.00 55.14 662 ASP B N 1
ATOM 9774 C CA . ASP A 1 662 ? 18.164 21.026 21.187 1.00 52.57 662 ASP B CA 1
ATOM 9775 C C . ASP A 1 662 ? 19.587 20.725 21.654 1.00 53.27 662 ASP B C 1
ATOM 9776 O O . ASP A 1 662 ? 20.032 19.576 21.635 1.00 56.86 662 ASP B O 1
ATOM 9785 N N . SER A 1 663 ? 20.288 21.772 22.079 1.00 64.37 663 SER B N 1
ATOM 9786 C CA . SER A 1 663 ? 21.719 21.696 22.364 1.00 56.57 663 SER B CA 1
ATOM 9787 C C . SER A 1 663 ? 22.086 20.672 23.438 1.00 56.28 663 SER B C 1
ATOM 9788 O O . SER A 1 663 ? 23.013 19.883 23.254 1.00 59.54 663 SER B O 1
ATOM 9796 N N . LYS A 1 664 ? 21.371 20.691 24.558 1.00 54.39 664 LYS B N 1
ATOM 9797 C CA . LYS A 1 664 ? 21.681 19.798 25.670 1.00 54.07 664 LYS B CA 1
ATOM 9798 C C . LYS A 1 664 ? 21.529 18.327 25.293 1.00 58.68 664 LYS B C 1
ATOM 9799 O O . LYS A 1 664 ? 22.346 17.496 25.677 1.00 60.46 664 LYS B O 1
ATOM 9818 N N . ARG A 1 665 ? 20.481 18.007 24.544 1.00 50.28 665 ARG B N 1
ATOM 9819 C CA . ARG A 1 665 ? 20.218 16.626 24.161 1.00 54.42 665 ARG B CA 1
ATOM 9820 C C . ARG A 1 665 ? 21.168 16.153 23.070 1.00 52.03 665 ARG B C 1
ATOM 9821 O O . ARG A 1 665 ? 21.540 14.981 23.025 1.00 51.06 665 ARG B O 1
ATOM 9842 N N . ILE A 1 666 ? 21.558 17.067 22.191 1.00 42.58 666 ILE B N 1
ATOM 9843 C CA . ILE A 1 666 ? 22.472 16.733 21.107 1.00 47.84 666 ILE B CA 1
ATOM 9844 C C . ILE A 1 666 ? 23.889 16.493 21.626 1.00 48.68 666 ILE B C 1
ATOM 9845 O O . ILE A 1 666 ? 24.545 15.543 21.205 1.00 54.95 666 ILE B O 1
ATOM 9861 N N . VAL A 1 667 ? 24.360 17.338 22.540 1.00 55.17 667 VAL B N 1
ATOM 9862 C CA . VAL A 1 667 ? 25.710 17.178 23.069 1.00 51.40 667 VAL B CA 1
ATOM 9863 C C . VAL A 1 667 ? 25.800 15.895 23.897 1.00 51.07 667 VAL B C 1
ATOM 9864 O O . VAL A 1 667 ? 26.850 15.258 23.951 1.00 53.37 667 VAL B O 1
ATOM 9877 N N . GLN A 1 668 ? 24.695 15.516 24.530 1.00 50.72 668 GLN B N 1
ATOM 9878 C CA . GLN A 1 668 ? 24.631 14.258 25.270 1.00 51.38 668 GLN B CA 1
ATOM 9879 C C . GLN A 1 668 ? 24.838 13.060 24.347 1.00 48.27 668 GLN B C 1
ATOM 9880 O O . GLN A 1 668 ? 25.453 12.067 24.733 1.00 58.19 668 GLN B O 1
ATOM 9894 N N . GLN A 1 669 ? 24.322 13.160 23.126 1.00 58.54 669 GLN B N 1
ATOM 9895 C CA . GLN A 1 669 ? 24.451 12.083 22.149 1.00 52.39 669 GLN B CA 1
ATOM 9896 C C . GLN A 1 669 ? 25.842 12.063 21.519 1.00 49.07 669 GLN B C 1
ATOM 9897 O O . GLN A 1 669 ? 26.379 10.997 21.217 1.00 47.57 669 GLN B O 1
ATOM 9911 N N . LEU A 1 670 ? 26.416 13.245 21.314 1.00 50.95 670 LEU B N 1
ATOM 9912 C CA . LEU A 1 670 ? 27.761 13.352 20.758 1.00 63.21 670 LEU B CA 1
ATOM 9913 C C . LEU A 1 670 ? 28.769 12.714 21.705 1.00 51.34 670 LEU B C 1
ATOM 9914 O O . LEU A 1 670 ? 29.645 11.961 21.281 1.00 51.24 670 LEU B O 1
ATOM 9930 N N . ARG A 1 671 ? 28.635 13.023 22.990 1.00 50.78 671 ARG B N 1
ATOM 9931 C CA . ARG A 1 671 ? 29.492 12.443 24.017 1.00 54.17 671 ARG B CA 1
ATOM 9932 C C . ARG A 1 671 ? 29.336 10.926 24.070 1.00 53.11 671 ARG B C 1
ATOM 9933 O O . ARG A 1 671 ? 30.322 10.192 24.100 1.00 56.65 671 ARG B O 1
ATOM 9954 N N . ALA A 1 672 ? 28.090 10.467 24.074 1.00 59.93 672 ALA B N 1
ATOM 9955 C CA . ALA A 1 672 ? 27.789 9.043 24.182 1.00 53.20 672 ALA B CA 1
ATOM 9956 C C . ALA A 1 672 ? 28.403 8.234 23.045 1.00 50.01 672 ALA B C 1
ATOM 9957 O O . ALA A 1 672 ? 28.864 7.114 23.254 1.00 53.88 672 ALA B O 1
ATOM 9964 N N . CYS A 1 673 ? 28.399 8.803 21.844 1.00 52.24 673 CYS B N 1
ATOM 9965 C CA . CYS A 1 673 ? 28.931 8.116 20.669 1.00 53.95 673 CYS B CA 1
ATOM 9966 C C . CYS A 1 673 ? 30.425 8.374 20.487 1.00 61.54 673 CYS B C 1
ATOM 9967 O O . CYS A 1 673 ? 31.045 7.828 19.575 1.00 58.21 673 CYS B O 1
ATOM 9975 N N . GLY A 1 674 ? 30.998 9.201 21.356 1.00 65.74 674 GLY B N 1
ATOM 9976 C CA . GLY A 1 674 ? 32.403 9.558 21.255 1.00 60.74 674 GLY B CA 1
ATOM 9977 C C . GLY A 1 674 ? 32.714 10.195 19.914 1.00 60.07 674 GLY B C 1
ATOM 9978 O O . GLY A 1 674 ? 33.586 9.734 19.179 1.00 62.54 674 GLY B O 1
ATOM 9982 N N . VAL A 1 675 ? 31.990 11.262 19.596 1.00 52.68 675 VAL B N 1
ATOM 9983 C CA . VAL A 1 675 ? 32.119 11.923 18.303 1.00 50.54 675 VAL B CA 1
ATOM 9984 C C . VAL A 1 675 ? 33.393 12.763 18.236 1.00 50.26 675 VAL B C 1
ATOM 9985 O O . VAL A 1 675 ? 34.085 12.770 17.221 1.00 56.87 675 VAL B O 1
ATOM 9998 N N . LEU A 1 676 ? 33.693 13.471 19.319 1.00 55.26 676 LEU B N 1
ATOM 9999 C CA . LEU A 1 676 ? 34.905 14.280 19.394 1.00 66.71 676 LEU B CA 1
ATOM 10000 C C . LEU A 1 676 ? 36.149 13.410 19.241 1.00 58.39 676 LEU B C 1
ATOM 10001 O O . LEU A 1 676 ? 37.046 13.729 18.462 1.00 57.43 676 LEU B O 1
ATOM 10017 N N . GLU A 1 677 ? 36.194 12.310 19.986 1.00 60.91 677 GLU B N 1
ATOM 10018 C CA . GLU A 1 677 ? 37.319 11.383 19.925 1.00 59.10 677 GLU B CA 1
ATOM 10019 C C . GLU A 1 677 ? 37.431 10.761 18.537 1.00 57.25 677 GLU B C 1
ATOM 10020 O O . GLU A 1 677 ? 38.531 10.488 18.058 1.00 56.71 677 GLU B O 1
ATOM 10032 N N . THR A 1 678 ? 36.285 10.531 17.902 1.00 52.40 678 THR B N 1
ATOM 10033 C CA . THR A 1 678 ? 36.255 9.973 16.553 1.00 49.87 678 THR B CA 1
ATOM 10034 C C . THR A 1 678 ? 36.887 10.943 15.559 1.00 54.95 678 THR B C 1
ATOM 10035 O O . THR A 1 678 ? 37.572 10.530 14.627 1.00 50.85 678 THR B O 1
ATOM 10046 N N . ILE A 1 679 ? 36.646 12.234 15.759 1.00 64.54 679 ILE B N 1
ATOM 10047 C CA . ILE A 1 679 ? 37.204 13.257 14.882 1.00 56.43 679 ILE B CA 1
ATOM 10048 C C . ILE A 1 679 ? 38.700 13.425 15.130 1.00 57.59 679 ILE B C 1
ATOM 10049 O O . ILE A 1 679 ? 39.473 13.615 14.189 1.00 64.16 679 ILE B O 1
ATOM 10065 N N . ARG A 1 680 ? 39.103 13.368 16.395 1.00 61.37 680 ARG B N 1
ATOM 10066 C CA . ARG A 1 680 ? 40.516 13.488 16.747 1.00 78.03 680 ARG B CA 1
ATOM 10067 C C . ARG A 1 680 ? 41.349 12.394 16.090 1.00 65.47 680 ARG B C 1
ATOM 10068 O O . ARG A 1 680 ? 42.355 12.682 15.443 1.00 64.42 680 ARG B O 1
ATOM 10089 N N . ILE A 1 681 ? 40.932 11.142 16.249 1.00 65.24 681 ILE B N 1
ATOM 10090 C CA . ILE A 1 681 ? 41.657 10.036 15.640 1.00 69.59 681 ILE B CA 1
ATOM 10091 C C . ILE A 1 681 ? 41.511 10.078 14.121 1.00 74.00 681 ILE B C 1
ATOM 10092 O O . ILE A 1 681 ? 42.387 9.610 13.397 1.00 68.07 681 ILE B O 1
ATOM 10108 N N . SER A 1 682 ? 40.408 10.645 13.640 1.00 73.61 682 SER B N 1
ATOM 10109 C CA . SER A 1 682 ? 40.196 10.789 12.202 1.00 79.52 682 SER B CA 1
ATOM 10110 C C . SER A 1 682 ? 41.197 11.775 11.609 1.00 86.35 682 SER B C 1
ATOM 10111 O O . SER A 1 682 ? 41.803 11.513 10.570 1.00 83.65 682 SER B O 1
ATOM 10119 N N . ALA A 1 683 ? 41.364 12.912 12.278 1.00 77.51 683 ALA B N 1
ATOM 10120 C CA . ALA A 1 683 ? 42.292 13.942 11.825 1.00 76.50 683 ALA B CA 1
ATOM 10121 C C . ALA A 1 683 ? 43.739 13.461 11.884 1.00 76.74 683 ALA B C 1
ATOM 10122 O O . ALA A 1 683 ? 44.555 13.816 11.034 1.00 77.88 683 ALA B O 1
ATOM 10129 N N . GLN A 1 684 ? 44.048 12.647 12.890 1.00 82.91 684 GLN B N 1
ATOM 10130 C CA . GLN A 1 684 ? 45.427 12.249 13.168 1.00 82.10 684 GLN B CA 1
ATOM 10131 C C . GLN A 1 684 ? 45.853 10.992 12.408 1.00 71.04 684 GLN B C 1
ATOM 10132 O O . GLN A 1 684 ? 47.045 10.710 12.286 1.00 78.00 684 GLN B O 1
ATOM 10146 N N . SER A 1 685 ? 44.884 10.238 11.898 1.00 87.18 685 SER B N 1
ATOM 10147 C CA . SER A 1 685 ? 45.177 8.965 11.243 1.00 88.10 685 SER B CA 1
ATOM 10148 C C . SER A 1 685 ? 45.797 9.154 9.864 1.00 97.23 685 SER B C 1
ATOM 10149 O O . SER A 1 685 ? 45.611 10.189 9.222 1.00 99.38 685 SER B O 1
ATOM 10157 N N . TYR A 1 686 ? 46.538 8.141 9.422 1.00 105.65 686 TYR B N 1
ATOM 10158 C CA . TYR A 1 686 ? 47.104 8.111 8.079 1.00 113.52 686 TYR B CA 1
ATOM 10159 C C . TYR A 1 686 ? 46.191 7.296 7.166 1.00 114.87 686 TYR B C 1
ATOM 10160 O O . TYR A 1 686 ? 46.018 6.097 7.383 1.00 115.54 686 TYR B O 1
ATOM 10178 N N . PRO A 1 687 ? 45.605 7.939 6.140 1.00 124.89 687 PRO B N 1
ATOM 10179 C CA . PRO A 1 687 ? 44.593 7.254 5.326 1.00 126.34 687 PRO B CA 1
ATOM 10180 C C . PRO A 1 687 ? 45.142 6.079 4.520 1.00 129.88 687 PRO B C 1
ATOM 10181 O O . PRO A 1 687 ? 44.528 5.010 4.502 1.00 129.11 687 PRO B O 1
ATOM 10192 N N . SER A 1 688 ? 46.286 6.283 3.873 1.00 128.14 688 SER B N 1
ATOM 10193 C CA . SER A 1 688 ? 46.826 5.313 2.926 1.00 128.12 688 SER B CA 1
ATOM 10194 C C . SER A 1 688 ? 48.062 4.604 3.470 1.00 123.00 688 SER B C 1
ATOM 10195 O O . SER A 1 688 ? 49.057 5.243 3.819 1.00 126.82 688 SER B O 1
ATOM 10199 N N . ARG A 1 689 ? 47.982 3.278 3.538 1.00 111.65 689 ARG B N 1
ATOM 10200 C CA . ARG A 1 689 ? 49.107 2.441 3.942 1.00 112.41 689 ARG B CA 1
ATOM 10201 C C . ARG A 1 689 ? 49.643 1.657 2.748 1.00 112.72 689 ARG B C 1
ATOM 10202 O O . ARG A 1 689 ? 48.928 1.429 1.772 1.00 113.46 689 ARG B O 1
ATOM 10206 N N . TYR A 1 692 ? 56.175 -2.517 2.797 1.00 136.82 692 TYR B N 1
ATOM 10207 C CA . TYR A 1 692 ? 57.331 -2.206 1.964 1.00 145.01 692 TYR B CA 1
ATOM 10208 C C . TYR A 1 692 ? 57.410 -3.126 0.752 1.00 147.95 692 TYR B C 1
ATOM 10209 O O . TYR A 1 692 ? 57.701 -2.675 -0.356 1.00 153.07 692 TYR B O 1
ATOM 10226 N N . ILE A 1 693 ? 57.164 -4.415 0.969 1.00 135.24 693 ILE B N 1
ATOM 10227 C CA . ILE A 1 693 ? 57.194 -5.396 -0.111 1.00 130.74 693 ILE B CA 1
ATOM 10228 C C . ILE A 1 693 ? 56.221 -5.012 -1.222 1.00 138.70 693 ILE B C 1
ATOM 10229 O O . ILE A 1 693 ? 56.489 -5.236 -2.402 1.00 137.08 693 ILE B O 1
ATOM 10233 N N . GLU A 1 694 ? 55.091 -4.430 -0.834 1.00 151.73 694 GLU B N 1
ATOM 10234 C CA . GLU A 1 694 ? 54.103 -3.952 -1.794 1.00 152.86 694 GLU B CA 1
ATOM 10235 C C . GLU A 1 694 ? 54.578 -2.675 -2.485 1.00 152.06 694 GLU B C 1
ATOM 10236 O O . GLU A 1 694 ? 54.173 -2.380 -3.609 1.00 155.42 694 GLU B O 1
ATOM 10240 N N . PHE A 1 695 ? 55.441 -1.925 -1.806 1.00 141.90 695 PHE B N 1
ATOM 10241 C CA . PHE A 1 695 ? 55.931 -0.648 -2.318 1.00 135.57 695 PHE B CA 1
ATOM 10242 C C . PHE A 1 695 ? 56.751 -0.810 -3.595 1.00 141.73 695 PHE B C 1
ATOM 10243 O O . PHE A 1 695 ? 56.530 -0.101 -4.578 1.00 137.61 695 PHE B O 1
ATOM 10247 N N . TYR A 1 696 ? 57.697 -1.743 -3.576 1.00 157.72 696 TYR B N 1
ATOM 10248 C CA . TYR A 1 696 ? 58.611 -1.933 -4.698 1.00 163.37 696 TYR B CA 1
ATOM 10249 C C . TYR A 1 696 ? 57.911 -2.510 -5.926 1.00 167.72 696 TYR B C 1
ATOM 10250 O O . TYR A 1 696 ? 58.029 -1.971 -7.027 1.00 163.79 696 TYR B O 1
ATOM 10254 N N . SER A 1 697 ? 57.182 -3.606 -5.732 1.00 171.08 697 SER B N 1
ATOM 10255 C CA . SER A 1 697 ? 56.558 -4.323 -6.841 1.00 169.17 697 SER B CA 1
ATOM 10256 C C . SER A 1 697 ? 55.461 -3.510 -7.528 1.00 168.96 697 SER B C 1
ATOM 10257 O O . SER A 1 697 ? 55.313 -3.565 -8.748 1.00 169.90 697 SER B O 1
ATOM 10261 N N . ARG A 1 698 ? 54.696 -2.760 -6.740 1.00 175.32 698 ARG B N 1
ATOM 10262 C CA . ARG A 1 698 ? 53.556 -2.010 -7.261 1.00 173.23 698 ARG B CA 1
ATOM 10263 C C . ARG A 1 698 ? 53.976 -0.912 -8.236 1.00 168.51 698 ARG B C 1
ATOM 10264 O O . ARG A 1 698 ? 53.345 -0.727 -9.279 1.00 173.87 698 ARG B O 1
ATOM 10268 N N . TYR A 1 699 ? 55.039 -0.191 -7.890 1.00 146.56 699 TYR B N 1
ATOM 10269 C CA . TYR A 1 699 ? 55.510 0.935 -8.692 1.00 138.97 699 TYR B CA 1
ATOM 10270 C C . TYR A 1 699 ? 57.028 0.907 -8.837 1.00 135.62 699 TYR B C 1
ATOM 10271 O O . TYR A 1 699 ? 57.626 1.834 -9.382 1.00 136.38 699 TYR B O 1
ATOM 10275 N N . LYS A 1 713 ? 67.629 -3.138 2.604 1.00 161.28 713 LYS B N 1
ATOM 10276 C CA . LYS A 1 713 ? 66.446 -3.199 1.754 1.00 165.35 713 LYS B CA 1
ATOM 10277 C C . LYS A 1 713 ? 65.471 -2.081 2.104 1.00 171.00 713 LYS B C 1
ATOM 10278 O O . LYS A 1 713 ? 65.310 -1.125 1.344 1.00 173.00 713 LYS B O 1
ATOM 10281 N N . LYS A 1 714 ? 64.824 -2.207 3.259 1.00 177.27 714 LYS B N 1
ATOM 10282 C CA . LYS A 1 714 ? 63.894 -1.191 3.740 1.00 176.77 714 LYS B CA 1
ATOM 10283 C C . LYS A 1 714 ? 64.592 0.155 3.916 1.00 174.03 714 LYS B C 1
ATOM 10284 O O . LYS A 1 714 ? 63.939 1.198 3.984 1.00 177.36 714 LYS B O 1
ATOM 10288 N N . GLU A 1 715 ? 65.919 0.126 3.995 1.00 150.31 715 GLU B N 1
ATOM 10289 C CA . GLU A 1 715 ? 66.710 1.348 4.046 1.00 134.28 715 GLU B CA 1
ATOM 10290 C C . GLU A 1 715 ? 66.784 1.988 2.662 1.00 133.84 715 GLU B C 1
ATOM 10291 O O . GLU A 1 715 ? 66.964 3.200 2.536 1.00 126.49 715 GLU B O 1
ATOM 10295 N N . VAL A 1 716 ? 66.640 1.164 1.627 1.00 139.78 716 VAL B N 1
ATOM 10296 C CA . VAL A 1 716 ? 66.671 1.640 0.247 1.00 142.28 716 VAL B CA 1
ATOM 10297 C C . VAL A 1 716 ? 65.346 2.283 -0.152 1.00 144.62 716 VAL B C 1
ATOM 10298 O O . VAL A 1 716 ? 65.317 3.415 -0.637 1.00 145.48 716 VAL B O 1
ATOM 10302 N N . CYS A 1 717 ? 64.256 1.549 0.051 1.00 136.53 717 CYS B N 1
ATOM 10303 C CA . CYS A 1 717 ? 62.921 2.019 -0.309 1.00 139.70 717 CYS B CA 1
ATOM 10304 C C . CYS A 1 717 ? 62.584 3.349 0.361 1.00 138.20 717 CYS B C 1
ATOM 10305 O O . CYS A 1 717 ? 61.893 4.186 -0.220 1.00 133.82 717 CYS B O 1
ATOM 10309 N N . LYS A 1 718 ? 63.077 3.538 1.581 1.00 134.58 718 LYS B N 1
ATOM 10310 C CA . LYS A 1 718 ? 62.815 4.761 2.332 1.00 130.66 718 LYS B CA 1
ATOM 10311 C C . LYS A 1 718 ? 63.614 5.932 1.770 1.00 139.69 718 LYS B C 1
ATOM 10312 O O . LYS A 1 718 ? 63.048 6.967 1.421 1.00 130.80 718 LYS B O 1
ATOM 10316 N N . VAL A 1 719 ? 64.931 5.762 1.684 1.00 166.51 719 VAL B N 1
ATOM 10317 C CA . VAL A 1 719 ? 65.806 6.793 1.132 1.00 167.12 719 VAL B CA 1
ATOM 10318 C C . VAL A 1 719 ? 65.458 7.087 -0.325 1.00 164.05 719 VAL B C 1
ATOM 10319 O O . VAL A 1 719 ? 65.815 8.137 -0.858 1.00 165.33 719 VAL B O 1
ATOM 10323 N N . VAL A 1 720 ? 64.764 6.149 -0.964 1.00 147.33 720 VAL B N 1
ATOM 10324 C CA . VAL A 1 720 ? 64.294 6.337 -2.330 1.00 142.36 720 VAL B CA 1
ATOM 10325 C C . VAL A 1 720 ? 63.106 7.294 -2.358 1.00 145.34 720 VAL B C 1
ATOM 10326 O O . VAL A 1 720 ? 63.090 8.257 -3.124 1.00 141.84 720 VAL B O 1
ATOM 10330 N N . LEU A 1 721 ? 62.115 7.021 -1.514 1.00 154.27 721 LEU B N 1
ATOM 10331 C CA . LEU A 1 721 ? 60.922 7.857 -1.431 1.00 154.14 721 LEU B CA 1
ATOM 10332 C C . LEU A 1 721 ? 61.231 9.197 -0.771 1.00 154.27 721 LEU B C 1
ATOM 10333 O O . LEU A 1 721 ? 60.653 10.223 -1.132 1.00 155.35 721 LEU B O 1
ATOM 10337 N N . HIS A 1 722 ? 62.138 9.183 0.203 1.00 141.68 722 HIS B N 1
ATOM 10338 C CA . HIS A 1 722 ? 62.564 10.410 0.870 1.00 131.84 722 HIS B CA 1
ATOM 10339 C C . HIS A 1 722 ? 63.253 11.344 -0.116 1.00 138.70 722 HIS B C 1
ATOM 10340 O O . HIS A 1 722 ? 62.967 12.540 -0.156 1.00 134.58 722 HIS B O 1
ATOM 10347 N N . ARG A 1 723 ? 64.163 10.790 -0.911 1.00 157.41 723 ARG B N 1
ATOM 10348 C CA . ARG A 1 723 ? 64.858 11.564 -1.932 1.00 161.50 723 ARG B CA 1
ATOM 10349 C C . ARG A 1 723 ? 63.979 11.781 -3.165 1.00 163.85 723 ARG B C 1
ATOM 10350 O O . ARG A 1 723 ? 64.424 12.366 -4.153 1.00 168.12 723 ARG B O 1
ATOM 10354 N N . LEU A 1 724 ? 62.735 11.311 -3.099 1.00 149.75 724 LEU B N 1
ATOM 10355 C CA . LEU A 1 724 ? 61.787 11.459 -4.201 1.00 148.16 724 LEU B CA 1
ATOM 10356 C C . LEU A 1 724 ? 60.805 12.596 -3.930 1.00 154.30 724 LEU B C 1
ATOM 10357 O O . LEU A 1 724 ? 60.466 13.361 -4.834 1.00 153.14 724 LEU B O 1
ATOM 10361 N N . ILE A 1 725 ? 60.353 12.694 -2.682 1.00 168.26 725 ILE B N 1
ATOM 10362 C CA . ILE A 1 725 ? 59.439 13.753 -2.257 1.00 169.65 725 ILE B CA 1
ATOM 10363 C C . ILE A 1 725 ? 60.083 14.595 -1.159 1.00 169.72 725 ILE B C 1
ATOM 10364 O O . ILE A 1 725 ? 60.618 14.061 -0.188 1.00 167.92 725 ILE B O 1
ATOM 10368 N N . GLN A 1 726 ? 60.018 15.913 -1.314 1.00 168.66 726 GLN B N 1
ATOM 10369 C CA . GLN A 1 726 ? 60.702 16.829 -0.408 1.00 165.74 726 GLN B CA 1
ATOM 10370 C C . GLN A 1 726 ? 60.057 16.886 0.977 1.00 162.39 726 GLN B C 1
ATOM 10371 O O . GLN A 1 726 ? 60.649 17.413 1.919 1.00 162.19 726 GLN B O 1
ATOM 10375 N N . ASP A 1 727 ? 58.850 16.339 1.098 1.00 152.57 727 ASP B N 1
ATOM 10376 C CA . ASP A 1 727 ? 58.105 16.394 2.353 1.00 148.05 727 ASP B CA 1
ATOM 10377 C C . ASP A 1 727 ? 58.344 15.151 3.207 1.00 153.81 727 ASP B C 1
ATOM 10378 O O . ASP A 1 727 ? 57.859 14.064 2.890 1.00 146.22 727 ASP B O 1
ATOM 10382 N N . SER A 1 728 ? 59.090 15.323 4.294 1.00 175.09 728 SER B N 1
ATOM 10383 C CA . SER A 1 728 ? 59.367 14.229 5.218 1.00 176.04 728 SER B CA 1
ATOM 10384 C C . SER A 1 728 ? 58.177 13.991 6.144 1.00 170.13 728 SER B C 1
ATOM 10385 O O . SER A 1 728 ? 58.016 12.902 6.697 1.00 174.08 728 SER B O 1
ATOM 10389 N N . ASN A 1 729 ? 57.348 15.018 6.309 1.00 141.66 729 ASN B N 1
ATOM 10390 C CA . ASN A 1 729 ? 56.136 14.909 7.110 1.00 127.91 729 ASN B CA 1
ATOM 10391 C C . ASN A 1 729 ? 54.974 14.347 6.296 1.00 136.94 729 ASN B C 1
ATOM 10392 O O . ASN A 1 729 ? 54.022 13.799 6.852 1.00 126.50 729 ASN B O 1
ATOM 10396 N N . GLN A 1 730 ? 55.066 14.478 4.975 1.00 167.51 730 GLN B N 1
ATOM 10397 C CA . GLN A 1 730 ? 53.995 14.047 4.079 1.00 173.89 730 GLN B CA 1
ATOM 10398 C C . GLN A 1 730 ? 53.875 12.526 4.002 1.00 171.16 730 GLN B C 1
ATOM 10399 O O . GLN A 1 730 ? 52.970 12.004 3.350 1.00 175.99 730 GLN B O 1
ATOM 10403 N N . TYR A 1 731 ? 54.786 11.818 4.661 1.00 150.38 731 TYR B N 1
ATOM 10404 C CA . TYR A 1 731 ? 54.722 10.363 4.714 1.00 142.97 731 TYR B CA 1
ATOM 10405 C C . TYR A 1 731 ? 55.630 9.814 5.812 1.00 139.43 731 TYR B C 1
ATOM 10406 O O . TYR A 1 731 ? 56.806 10.176 5.892 1.00 142.65 731 TYR B O 1
ATOM 10410 N N . GLN A 1 732 ? 55.076 8.939 6.649 1.00 124.78 732 GLN B N 1
ATOM 10411 C CA . GLN A 1 732 ? 55.797 8.376 7.789 1.00 118.16 732 GLN B CA 1
ATOM 10412 C C . GLN A 1 732 ? 56.106 6.894 7.569 1.00 114.94 732 GLN B C 1
ATOM 10413 O O . GLN A 1 732 ? 55.225 6.116 7.203 1.00 114.63 732 GLN B O 1
ATOM 10427 N N . PHE A 1 733 ? 57.360 6.514 7.802 1.00 125.64 733 PHE B N 1
ATOM 10428 C CA . PHE A 1 733 ? 57.812 5.143 7.578 1.00 124.72 733 PHE B CA 1
ATOM 10429 C C . PHE A 1 733 ? 57.743 4.307 8.854 1.00 116.52 733 PHE B C 1
ATOM 10430 O O . PHE A 1 733 ? 58.127 4.768 9.930 1.00 113.57 733 PHE B O 1
ATOM 10434 N N . GLY A 1 734 ? 57.260 3.073 8.717 1.00 100.46 734 GLY B N 1
ATOM 10435 C CA . GLY A 1 734 ? 57.110 2.165 9.842 1.00 97.87 734 GLY B CA 1
ATOM 10436 C C . GLY A 1 734 ? 57.983 0.930 9.731 1.00 107.51 734 GLY B C 1
ATOM 10437 O O . GLY A 1 734 ? 58.884 0.864 8.894 1.00 110.44 734 GLY B O 1
ATOM 10441 N N . LYS A 1 735 ? 57.707 -0.055 10.581 1.00 108.14 735 LYS B N 1
ATOM 10442 C CA . LYS A 1 735 ? 58.498 -1.281 10.633 1.00 102.38 735 LYS B CA 1
ATOM 10443 C C . LYS A 1 735 ? 58.429 -2.069 9.328 1.00 111.37 735 LYS B C 1
ATOM 10444 O O . LYS A 1 735 ? 59.419 -2.671 8.913 1.00 117.89 735 LYS B O 1
ATOM 10454 N N . THR A 1 736 ? 57.261 -2.069 8.689 1.00 124.04 736 THR B N 1
ATOM 10455 C CA . THR A 1 736 ? 57.044 -2.880 7.492 1.00 129.01 736 THR B CA 1
ATOM 10456 C C . THR A 1 736 ? 56.161 -2.185 6.456 1.00 129.47 736 THR B C 1
ATOM 10457 O O . THR A 1 736 ? 55.807 -2.785 5.440 1.00 133.86 736 THR B O 1
ATOM 10468 N N . LYS A 1 737 ? 55.804 -0.930 6.711 1.00 113.15 737 LYS B N 1
ATOM 10469 C CA . LYS A 1 737 ? 54.966 -0.179 5.783 1.00 111.04 737 LYS B CA 1
ATOM 10470 C C . LYS A 1 737 ? 55.219 1.321 5.887 1.00 111.10 737 LYS B C 1
ATOM 10471 O O . LYS A 1 737 ? 55.560 1.831 6.955 1.00 110.97 737 LYS B O 1
ATOM 10475 N N . ILE A 1 738 ? 55.057 2.014 4.763 1.00 109.57 738 ILE B N 1
ATOM 10476 C CA . ILE A 1 738 ? 55.156 3.468 4.721 1.00 105.76 738 ILE B CA 1
ATOM 10477 C C . ILE A 1 738 ? 53.757 4.074 4.683 1.00 113.31 738 ILE B C 1
ATOM 10478 O O . ILE A 1 738 ? 52.931 3.695 3.852 1.00 119.68 738 ILE B O 1
ATOM 10482 N N . PHE A 1 739 ? 53.500 5.011 5.590 1.00 114.60 739 PHE B N 1
ATOM 10483 C CA . PHE A 1 739 ? 52.194 5.652 5.697 1.00 112.85 739 PHE B CA 1
ATOM 10484 C C . PHE A 1 739 ? 52.194 7.010 5.007 1.00 125.49 739 PHE B C 1
ATOM 10485 O O . PHE A 1 739 ? 52.976 7.890 5.361 1.00 123.58 739 PHE B O 1
ATOM 10502 N N . PHE A 1 740 ? 51.310 7.173 4.027 1.00 153.72 740 PHE B N 1
ATOM 10503 C CA . PHE A 1 740 ? 51.185 8.429 3.297 1.00 158.32 740 PHE B CA 1
ATOM 10504 C C . PHE A 1 740 ? 50.007 9.244 3.823 1.00 154.54 740 PHE B C 1
ATOM 10505 O O . PHE A 1 740 ? 48.873 8.763 3.851 1.00 151.64 740 PHE B O 1
ATOM 10509 N N . ARG A 1 741 ? 50.283 10.476 4.241 1.00 143.00 741 ARG B N 1
ATOM 10510 C CA . ARG A 1 741 ? 49.247 11.366 4.752 1.00 135.00 741 ARG B CA 1
ATOM 10511 C C . ARG A 1 741 ? 48.183 11.640 3.694 1.00 135.67 741 ARG B C 1
ATOM 10512 O O . ARG A 1 741 ? 48.181 12.695 3.060 1.00 137.72 741 ARG B O 1
ATOM 10519 N N . GLY A 1 743 ? 46.457 12.809 1.450 1.00 114.44 743 GLY B N 1
ATOM 10520 C CA . GLY A 1 743 ? 46.334 12.293 0.100 1.00 118.41 743 GLY B CA 1
ATOM 10521 C C . GLY A 1 743 ? 47.649 12.338 -0.655 1.00 129.36 743 GLY B C 1
ATOM 10522 O O . GLY A 1 743 ? 47.666 12.407 -1.885 1.00 132.03 743 GLY B O 1
ATOM 10525 N N . GLN A 1 744 ? 48.754 12.297 0.083 1.00 133.31 744 GLN B N 1
ATOM 10526 C CA . GLN A 1 744 ? 50.085 12.344 -0.515 1.00 139.11 744 GLN B CA 1
ATOM 10527 C C . GLN A 1 744 ? 50.334 11.152 -1.437 1.00 141.13 744 GLN B C 1
ATOM 10528 O O . GLN A 1 744 ? 51.204 11.202 -2.307 1.00 139.54 744 GLN B O 1
ATOM 10532 N N . VAL A 1 745 ? 49.565 10.085 -1.244 1.00 139.67 745 VAL B N 1
ATOM 10533 C CA . VAL A 1 745 ? 49.714 8.874 -2.045 1.00 141.77 745 VAL B CA 1
ATOM 10534 C C . VAL A 1 745 ? 49.095 9.025 -3.433 1.00 148.07 745 VAL B C 1
ATOM 10535 O O . VAL A 1 745 ? 49.461 8.308 -4.364 1.00 145.78 745 VAL B O 1
ATOM 10539 N N . ALA A 1 746 ? 48.159 9.960 -3.568 1.00 160.94 746 ALA B N 1
ATOM 10540 C CA . ALA A 1 746 ? 47.437 10.143 -4.823 1.00 164.40 746 ALA B CA 1
ATOM 10541 C C . ALA A 1 746 ? 48.291 10.848 -5.874 1.00 164.93 746 ALA B C 1
ATOM 10542 O O . ALA A 1 746 ? 48.090 10.657 -7.074 1.00 166.36 746 ALA B O 1
ATOM 10549 N N . TYR A 1 747 ? 49.237 11.664 -5.420 1.00 161.27 747 TYR B N 1
ATOM 10550 C CA . TYR A 1 747 ? 50.124 12.390 -6.323 1.00 157.74 747 TYR B CA 1
ATOM 10551 C C . TYR A 1 747 ? 50.928 11.433 -7.198 1.00 157.35 747 TYR B C 1
ATOM 10552 O O . TYR A 1 747 ? 51.003 11.605 -8.415 1.00 159.22 747 TYR B O 1
ATOM 10556 N N . LEU A 1 748 ? 51.525 10.425 -6.569 1.00 153.66 748 LEU B N 1
ATOM 10557 C CA . LEU A 1 748 ? 52.333 9.442 -7.282 1.00 155.38 748 LEU B CA 1
ATOM 10558 C C . LEU A 1 748 ? 51.501 8.640 -8.281 1.00 163.11 748 LEU B C 1
ATOM 10559 O O . LEU A 1 748 ? 52.020 8.163 -9.290 1.00 158.60 748 LEU B O 1
ATOM 10563 N N . GLU A 1 749 ? 50.210 8.498 -7.995 1.00 183.24 749 GLU B N 1
ATOM 10564 C CA . GLU A 1 749 ? 49.316 7.719 -8.846 1.00 188.50 749 GLU B CA 1
ATOM 10565 C C . GLU A 1 749 ? 49.140 8.362 -10.219 1.00 190.45 749 GLU B C 1
ATOM 10566 O O . GLU A 1 749 ? 49.206 7.683 -11.243 1.00 192.18 749 GLU B O 1
ATOM 10570 N N . LYS A 1 750 ? 48.915 9.673 -10.234 1.00 185.25 750 LYS B N 1
ATOM 10571 C CA . LYS A 1 750 ? 48.702 10.398 -11.482 1.00 182.31 750 LYS B CA 1
ATOM 10572 C C . LYS A 1 750 ? 50.014 10.582 -12.239 1.00 186.13 750 LYS B C 1
ATOM 10573 O O . LYS A 1 750 ? 50.015 10.808 -13.450 1.00 186.73 750 LYS B O 1
ATOM 10577 N N . LEU A 1 751 ? 51.129 10.489 -11.522 1.00 188.28 751 LEU B N 1
ATOM 10578 C CA . LEU A 1 751 ? 52.443 10.535 -12.150 1.00 188.27 751 LEU B CA 1
ATOM 10579 C C . LEU A 1 751 ? 52.675 9.269 -12.969 1.00 183.48 751 LEU B C 1
ATOM 10580 O O . LEU A 1 751 ? 53.524 9.240 -13.861 1.00 191.00 751 LEU B O 1
ATOM 10584 N N . ARG A 1 752 ? 51.912 8.225 -12.659 1.00 152.14 752 ARG B N 1
ATOM 10585 C CA . ARG A 1 752 ? 51.994 6.964 -13.387 1.00 143.02 752 ARG B CA 1
ATOM 10586 C C . ARG A 1 752 ? 51.212 7.044 -14.694 1.00 140.16 752 ARG B C 1
ATOM 10587 O O . ARG A 1 752 ? 51.623 6.486 -15.711 1.00 140.28 752 ARG B O 1
ATOM 10591 N N . MET B 1 1 ? -59.583 -25.816 74.314 1.00 127.27 1 MET E N 1
ATOM 10592 C CA . MET B 1 1 ? -59.044 -26.806 73.338 1.00 127.74 1 MET E CA 1
ATOM 10593 C C . MET B 1 1 ? -57.520 -26.767 73.321 1.00 134.22 1 MET E C 1
ATOM 10594 O O . MET B 1 1 ? -56.919 -25.773 72.912 1.00 133.34 1 MET E O 1
ATOM 10600 N N . ALA B 1 2 ? -56.900 -27.858 73.763 1.00 139.54 2 ALA E N 1
ATOM 10601 C CA . ALA B 1 2 ? -55.447 -27.924 73.887 1.00 134.29 2 ALA E CA 1
ATOM 10602 C C . ALA B 1 2 ? -54.791 -28.365 72.583 1.00 131.04 2 ALA E C 1
ATOM 10603 O O . ALA B 1 2 ? -55.326 -29.208 71.863 1.00 131.84 2 ALA E O 1
ATOM 10610 N N . VAL B 1 3 ? -53.625 -27.793 72.293 1.00 129.95 3 VAL E N 1
ATOM 10611 C CA . VAL B 1 3 ? -52.903 -28.095 71.061 1.00 122.43 3 VAL E CA 1
ATOM 10612 C C . VAL B 1 3 ? -52.004 -29.317 71.246 1.00 115.93 3 VAL E C 1
ATOM 10613 O O . VAL B 1 3 ? -51.713 -30.035 70.289 1.00 112.49 3 VAL E O 1
ATOM 10626 N N . ALA B 1 4 ? -51.565 -29.546 72.480 1.00 109.22 4 ALA E N 1
ATOM 10627 C CA . ALA B 1 4 ? -50.750 -30.713 72.801 1.00 103.58 4 ALA E CA 1
ATOM 10628 C C . ALA B 1 4 ? -51.520 -32.003 72.536 1.00 106.96 4 ALA E C 1
ATOM 10629 O O . ALA B 1 4 ? -50.927 -33.052 72.286 1.00 99.50 4 ALA E O 1
ATOM 10636 N N . GLU B 1 5 ? -52.846 -31.914 72.591 1.00 121.31 5 GLU E N 1
ATOM 10637 C CA . GLU B 1 5 ? -53.709 -33.073 72.386 1.00 118.07 5 GLU E CA 1
ATOM 10638 C C . GLU B 1 5 ? -53.732 -33.539 70.929 1.00 109.98 5 GLU E C 1
ATOM 10639 O O . GLU B 1 5 ? -54.322 -34.572 70.615 1.00 114.78 5 GLU E O 1
ATOM 10643 N N . LEU B 1 6 ? -53.083 -32.781 70.047 1.00 101.10 6 LEU E N 1
ATOM 10644 C CA . LEU B 1 6 ? -53.151 -33.040 68.611 1.00 97.31 6 LEU E CA 1
ATOM 10645 C C . LEU B 1 6 ? -51.981 -33.873 68.083 1.00 86.41 6 LEU E C 1
ATOM 10646 O O . LEU B 1 6 ? -52.031 -34.373 66.959 1.00 85.32 6 LEU E O 1
ATOM 10662 N N . TYR B 1 7 ? -50.933 -34.021 68.886 1.00 82.72 7 TYR E N 1
ATOM 10663 C CA . TYR B 1 7 ? -49.750 -34.761 68.456 1.00 84.95 7 TYR E CA 1
ATOM 10664 C C . TYR B 1 7 ? -49.934 -36.258 68.686 1.00 89.33 7 TYR E C 1
ATOM 10665 O O . TYR B 1 7 ? -49.189 -36.888 69.438 1.00 91.66 7 TYR E O 1
ATOM 10683 N N . THR B 1 8 ? -50.942 -36.812 68.019 1.00 94.75 8 THR E N 1
ATOM 10684 C CA . THR B 1 8 ? -51.258 -38.233 68.099 1.00 95.90 8 THR E CA 1
ATOM 10685 C C . THR B 1 8 ? -50.456 -38.995 67.053 1.00 92.04 8 THR E C 1
ATOM 10686 O O . THR B 1 8 ? -49.885 -38.389 66.149 1.00 88.54 8 THR E O 1
ATOM 10697 N N . GLN B 1 9 ? -50.410 -40.319 67.168 1.00 105.42 9 GLN E N 1
ATOM 10698 C CA . GLN B 1 9 ? -49.651 -41.117 66.212 1.00 103.94 9 GLN E CA 1
ATOM 10699 C C . GLN B 1 9 ? -50.292 -41.027 64.830 1.00 97.51 9 GLN E C 1
ATOM 10700 O O . GLN B 1 9 ? -51.487 -40.762 64.713 1.00 94.06 9 GLN E O 1
ATOM 10714 N N . TYR B 1 10 ? -49.467 -41.225 63.801 1.00 94.53 10 TYR E N 1
ATOM 10715 C CA . TYR B 1 10 ? -49.865 -41.175 62.388 1.00 92.59 10 TYR E CA 1
ATOM 10716 C C . TYR B 1 10 ? -50.083 -39.741 61.886 1.00 88.06 10 TYR E C 1
ATOM 10717 O O . TYR B 1 10 ? -50.232 -39.525 60.683 1.00 88.31 10 TYR E O 1
ATOM 10735 N N . ASN B 1 11 ? -50.088 -38.766 62.793 1.00 84.15 11 ASN E N 1
ATOM 10736 C CA . ASN B 1 11 ? -49.981 -37.366 62.389 1.00 84.55 11 ASN E CA 1
ATOM 10737 C C . ASN B 1 11 ? -48.545 -37.081 61.957 1.00 84.84 11 ASN E C 1
ATOM 10738 O O . ASN B 1 11 ? -47.673 -37.941 62.093 1.00 81.35 11 ASN E O 1
ATOM 10749 N N . ARG B 1 12 ? -48.301 -35.879 61.444 1.00 80.91 12 ARG E N 1
ATOM 10750 C CA . ARG B 1 12 ? -46.978 -35.517 60.947 1.00 84.78 12 ARG E CA 1
ATOM 10751 C C . ARG B 1 12 ? -46.573 -34.111 61.382 1.00 73.45 12 ARG E C 1
ATOM 10752 O O . ARG B 1 12 ? -47.426 -33.246 61.586 1.00 77.46 12 ARG E O 1
ATOM 10773 N N . VAL B 1 13 ? -45.266 -33.899 61.524 1.00 66.11 13 VAL E N 1
ATOM 10774 C CA . VAL B 1 13 ? -44.719 -32.595 61.892 1.00 65.44 13 VAL E CA 1
ATOM 10775 C C . VAL B 1 13 ? -43.576 -32.192 60.969 1.00 70.15 13 VAL E C 1
ATOM 10776 O O . VAL B 1 13 ? -43.116 -32.983 60.144 1.00 62.12 13 VAL E O 1
ATOM 10789 N N . TRP B 1 14 ? -43.122 -30.952 61.127 1.00 70.46 14 TRP E N 1
ATOM 10790 C CA . TRP B 1 14 ? -42.000 -30.422 60.367 1.00 71.52 14 TRP E CA 1
ATOM 10791 C C . TRP B 1 14 ? -40.775 -30.263 61.267 1.00 69.81 14 TRP E C 1
ATOM 10792 O O . TRP B 1 14 ? -40.859 -29.628 62.320 1.00 65.68 14 TRP E O 1
ATOM 10813 N N . ILE B 1 15 ? -39.648 -30.841 60.857 1.00 69.61 15 ILE E N 1
ATOM 10814 C CA . ILE B 1 15 ? -38.386 -30.674 61.578 1.00 63.51 15 ILE E CA 1
ATOM 10815 C C . ILE B 1 15 ? -37.331 -30.075 60.650 1.00 65.33 15 ILE E C 1
ATOM 10816 O O . ILE B 1 15 ? -37.451 -30.181 59.428 1.00 64.94 15 ILE E O 1
ATOM 10832 N N . PRO B 1 16 ? -36.293 -29.444 61.227 1.00 81.81 16 PRO E N 1
ATOM 10833 C CA . PRO B 1 16 ? -35.238 -28.804 60.430 1.00 73.70 16 PRO E CA 1
ATOM 10834 C C . PRO B 1 16 ? -34.592 -29.725 59.399 1.00 75.15 16 PRO E C 1
ATOM 10835 O O . PRO B 1 16 ? -34.483 -30.932 59.618 1.00 74.57 16 PRO E O 1
ATOM 10846 N N . ASP B 1 17 ? -34.179 -29.141 58.279 1.00 72.38 17 ASP E N 1
ATOM 10847 C CA . ASP B 1 17 ? -33.453 -29.860 57.241 1.00 85.95 17 ASP E CA 1
ATOM 10848 C C . ASP B 1 17 ? -32.543 -28.870 56.514 1.00 81.16 17 ASP E C 1
ATOM 10849 O O . ASP B 1 17 ? -32.987 -27.779 56.154 1.00 73.38 17 ASP E O 1
ATOM 10858 N N . PRO B 1 18 ? -31.267 -29.237 56.299 1.00 87.11 18 PRO E N 1
ATOM 10859 C CA . PRO B 1 18 ? -30.342 -28.266 55.699 1.00 88.42 18 PRO E CA 1
ATOM 10860 C C . PRO B 1 18 ? -30.745 -27.831 54.290 1.00 83.76 18 PRO E C 1
ATOM 10861 O O . PRO B 1 18 ? -30.828 -26.635 54.014 1.00 87.72 18 PRO E O 1
ATOM 10872 N N . GLU B 1 19 ? -31.000 -28.800 53.418 1.00 75.54 19 GLU E N 1
ATOM 10873 C CA . GLU B 1 19 ? -31.232 -28.524 52.003 1.00 78.68 19 GLU E CA 1
ATOM 10874 C C . GLU B 1 19 ? -32.593 -27.882 51.720 1.00 87.60 19 GLU E C 1
ATOM 10875 O O . GLU B 1 19 ? -32.720 -27.086 50.788 1.00 79.82 19 GLU E O 1
ATOM 10882 N N . GLU B 1 20 ? -33.598 -28.222 52.524 1.00 78.46 20 GLU E N 1
ATOM 10883 C CA . GLU B 1 20 ? -34.979 -27.816 52.255 1.00 77.24 20 GLU E CA 1
ATOM 10884 C C . GLU B 1 20 ? -35.629 -27.071 53.424 1.00 71.67 20 GLU E C 1
ATOM 10885 O O . GLU B 1 20 ? -36.843 -26.872 53.435 1.00 71.96 20 GLU E O 1
ATOM 10897 N N . VAL B 1 21 ? -34.818 -26.672 54.402 1.00 70.65 21 VAL E N 1
ATOM 10898 C CA . VAL B 1 21 ? -35.280 -25.919 55.575 1.00 69.00 21 VAL E CA 1
ATOM 10899 C C . VAL B 1 21 ? -36.153 -26.778 56.497 1.00 63.90 21 VAL E C 1
ATOM 10900 O O . VAL B 1 21 ? -35.877 -26.879 57.692 1.00 66.33 21 VAL E O 1
ATOM 10913 N N . TRP B 1 22 ? -37.203 -27.383 55.943 1.00 63.09 22 TRP E N 1
ATOM 10914 C CA . TRP B 1 22 ? -38.082 -28.266 56.708 1.00 69.73 22 TRP E CA 1
ATOM 10915 C C . TRP B 1 22 ? -38.323 -29.589 55.983 1.00 68.73 22 TRP E C 1
ATOM 10916 O O . TRP B 1 22 ? -38.501 -29.619 54.765 1.00 80.96 22 TRP E O 1
ATOM 10937 N N . LYS B 1 23 ? -38.319 -30.677 56.750 1.00 64.53 23 LYS E N 1
ATOM 10938 C CA . LYS B 1 23 ? -38.681 -32.001 56.253 1.00 71.24 23 LYS E CA 1
ATOM 10939 C C . LYS B 1 23 ? -39.815 -32.558 57.107 1.00 70.63 23 LYS E C 1
ATOM 10940 O O . LYS B 1 23 ? -39.990 -32.149 58.256 1.00 65.45 23 LYS E O 1
ATOM 10959 N N . SER B 1 24 ? -40.580 -33.491 56.550 1.00 66.53 24 SER E N 1
ATOM 10960 C CA . SER B 1 24 ? -41.698 -34.090 57.272 1.00 69.70 24 SER E CA 1
ATOM 10961 C C . SER B 1 24 ? -41.265 -35.317 58.070 1.00 71.18 24 SER E C 1
ATOM 10962 O O . SER B 1 24 ? -40.359 -36.047 57.667 1.00 69.74 24 SER E O 1
ATOM 10970 N N . ALA B 1 25 ? -41.926 -35.531 59.204 1.00 63.33 25 ALA E N 1
ATOM 10971 C CA . ALA B 1 25 ? -41.707 -36.717 60.022 1.00 67.14 25 ALA E CA 1
ATOM 10972 C C . ALA B 1 25 ? -43.033 -37.200 60.602 1.00 76.83 25 ALA E C 1
ATOM 10973 O O . ALA B 1 25 ? -43.884 -36.394 60.978 1.00 78.45 25 ALA E O 1
ATOM 10980 N N . GLU B 1 26 ? -43.197 -38.517 60.668 1.00 90.97 26 GLU E N 1
ATOM 10981 C CA . GLU B 1 26 ? -44.435 -39.126 61.146 1.00 89.70 26 GLU E CA 1
ATOM 10982 C C . GLU B 1 26 ? -44.336 -39.496 62.623 1.00 87.39 26 GLU E C 1
ATOM 10983 O O . GLU B 1 26 ? -43.390 -40.164 63.039 1.00 92.03 26 GLU E O 1
ATOM 10995 N N . ILE B 1 27 ? -45.316 -39.060 63.409 1.00 80.77 27 ILE E N 1
ATOM 10996 C CA . ILE B 1 27 ? -45.371 -39.401 64.827 1.00 79.48 27 ILE E CA 1
ATOM 10997 C C . ILE B 1 27 ? -45.654 -40.893 64.993 1.00 80.21 27 ILE E C 1
ATOM 10998 O O . ILE B 1 27 ? -46.584 -41.428 64.387 1.00 79.23 27 ILE E O 1
ATOM 11014 N N . ALA B 1 28 ? -44.847 -41.555 65.818 1.00 91.58 28 ALA E N 1
ATOM 11015 C CA . ALA B 1 28 ? -44.981 -42.991 66.050 1.00 97.69 28 ALA E CA 1
ATOM 11016 C C . ALA B 1 28 ? -45.846 -43.268 67.276 1.00 102.26 28 ALA E C 1
ATOM 11017 O O . ALA B 1 28 ? -46.844 -43.986 67.193 1.00 96.55 28 ALA E O 1
ATOM 11024 N N . LYS B 1 29 ? -45.448 -42.701 68.412 1.00 100.40 29 LYS E N 1
ATOM 11025 C CA . LYS B 1 29 ? -46.204 -42.822 69.653 1.00 94.64 29 LYS E CA 1
ATOM 11026 C C . LYS B 1 29 ? -46.774 -41.465 70.049 1.00 98.29 29 LYS E C 1
ATOM 11027 O O . LYS B 1 29 ? -46.153 -40.431 69.804 1.00 96.79 29 LYS E O 1
ATOM 11031 N N . ASP B 1 30 ? -47.957 -41.475 70.657 1.00 98.05 30 ASP E N 1
ATOM 11032 C CA . ASP B 1 30 ? -48.627 -40.241 71.056 1.00 98.05 30 ASP E CA 1
ATOM 11033 C C . ASP B 1 30 ? -47.766 -39.415 72.004 1.00 101.65 30 ASP E C 1
ATOM 11034 O O . ASP B 1 30 ? -47.019 -39.958 72.819 1.00 100.59 30 ASP E O 1
ATOM 11043 N N . TYR B 1 31 ? -47.880 -38.096 71.888 1.00 100.42 31 TYR E N 1
ATOM 11044 C CA . TYR B 1 31 ? -47.158 -37.181 72.760 1.00 96.81 31 TYR E CA 1
ATOM 11045 C C . TYR B 1 31 ? -47.933 -36.930 74.049 1.00 95.99 31 TYR E C 1
ATOM 11046 O O . TYR B 1 31 ? -49.091 -36.512 74.014 1.00 95.39 31 TYR E O 1
ATOM 11064 N N . ARG B 1 32 ? -47.292 -37.196 75.183 1.00 89.01 32 ARG E N 1
ATOM 11065 C CA . ARG B 1 32 ? -47.852 -36.840 76.481 1.00 93.15 32 ARG E CA 1
ATOM 11066 C C . ARG B 1 32 ? -47.519 -35.379 76.765 1.00 87.52 32 ARG E C 1
ATOM 11067 O O . ARG B 1 32 ? -46.436 -34.908 76.421 1.00 87.04 32 ARG E O 1
ATOM 11071 N N . VAL B 1 33 ? -48.453 -34.676 77.396 1.00 103.28 33 VAL E N 1
ATOM 11072 C CA . VAL B 1 33 ? -48.392 -33.220 77.529 1.00 107.91 33 VAL E CA 1
ATOM 11073 C C . VAL B 1 33 ? -47.057 -32.689 78.073 1.00 114.62 33 VAL E C 1
ATOM 11074 O O . VAL B 1 33 ? -46.636 -31.588 77.715 1.00 118.03 33 VAL E O 1
ATOM 11087 N N . GLY B 1 34 ? -46.386 -33.475 78.911 1.00 122.28 34 GLY E N 1
ATOM 11088 C CA . GLY B 1 34 ? -45.220 -32.996 79.638 1.00 125.59 34 GLY E CA 1
ATOM 11089 C C . GLY B 1 34 ? -43.859 -33.410 79.101 1.00 117.51 34 GLY E C 1
ATOM 11090 O O . GLY B 1 34 ? -42.841 -32.848 79.506 1.00 119.91 34 GLY E O 1
ATOM 11094 N N . ASP B 1 35 ? -43.832 -34.377 78.188 1.00 102.10 35 ASP E N 1
ATOM 11095 C CA . ASP B 1 35 ? -42.578 -35.024 77.798 1.00 102.50 35 ASP E CA 1
ATOM 11096 C C . ASP B 1 35 ? -41.615 -34.085 77.071 1.00 103.01 35 ASP E C 1
ATOM 11097 O O . ASP B 1 35 ? -42.018 -33.057 76.523 1.00 97.14 35 ASP E O 1
ATOM 11106 N N . LYS B 1 36 ? -40.339 -34.464 77.071 1.00 98.96 36 LYS E N 1
ATOM 11107 C CA . LYS B 1 36 ? -39.286 -33.687 76.425 1.00 96.81 36 LYS E CA 1
ATOM 11108 C C . LYS B 1 36 ? -38.834 -34.326 75.115 1.00 96.23 36 LYS E C 1
ATOM 11109 O O . LYS B 1 36 ? -37.854 -33.882 74.512 1.00 87.06 36 LYS E O 1
ATOM 11113 N N . VAL B 1 37 ? -39.540 -35.369 74.683 1.00 96.00 37 VAL E N 1
ATOM 11114 C CA . VAL B 1 37 ? -39.248 -36.016 73.407 1.00 92.84 37 VAL E CA 1
ATOM 11115 C C . VAL B 1 37 ? -40.514 -36.364 72.635 1.00 93.19 37 VAL E C 1
ATOM 11116 O O . VAL B 1 37 ? -41.621 -36.340 73.176 1.00 86.96 37 VAL E O 1
ATOM 11129 N N . LEU B 1 38 ? -40.324 -36.694 71.362 1.00 92.61 38 LEU E N 1
ATOM 11130 C CA . LEU B 1 38 ? -41.413 -37.045 70.462 1.00 76.82 38 LEU E CA 1
ATOM 11131 C C . LEU B 1 38 ? -40.934 -38.147 69.522 1.00 76.62 38 LEU E C 1
ATOM 11132 O O . LEU B 1 38 ? -39.996 -37.948 68.751 1.00 82.63 38 LEU E O 1
ATOM 11148 N N . ARG B 1 39 ? -41.567 -39.313 69.598 1.00 79.80 39 ARG E N 1
ATOM 11149 C CA . ARG B 1 39 ? -41.155 -40.459 68.794 1.00 88.57 39 ARG E CA 1
ATOM 11150 C C . ARG B 1 39 ? -41.531 -40.263 67.329 1.00 82.94 39 ARG E C 1
ATOM 11151 O O . ARG B 1 39 ? -42.714 -40.191 66.991 1.00 79.81 39 ARG E O 1
ATOM 11155 N N . LEU B 1 40 ? -40.519 -40.183 66.466 1.00 84.93 40 LEU E N 1
ATOM 11156 C CA . LEU B 1 40 ? -40.729 -39.916 65.045 1.00 94.59 40 LEU E CA 1
ATOM 11157 C C . LEU B 1 40 ? -40.184 -41.033 64.158 1.00 97.70 40 LEU E C 1
ATOM 11158 O O . LEU B 1 40 ? -39.396 -41.868 64.603 1.00 108.58 40 LEU E O 1
ATOM 11174 N N . LEU B 1 41 ? -40.619 -41.031 62.899 1.00 102.82 41 LEU E N 1
ATOM 11175 C CA . LEU B 1 41 ? -40.145 -41.981 61.896 1.00 108.44 41 LEU E CA 1
ATOM 11176 C C . LEU B 1 41 ? -39.636 -41.241 60.661 1.00 114.36 41 LEU E C 1
ATOM 11177 O O . LEU B 1 41 ? -40.329 -40.383 60.112 1.00 107.85 41 LEU E O 1
ATOM 11193 N N . LEU B 1 42 ? -38.427 -41.587 60.227 1.00 137.10 42 LEU E N 1
ATOM 11194 C CA . LEU B 1 42 ? -37.794 -40.928 59.090 1.00 137.83 42 LEU E CA 1
ATOM 11195 C C . LEU B 1 42 ? -38.039 -41.689 57.791 1.00 139.45 42 LEU E C 1
ATOM 11196 O O . LEU B 1 42 ? -38.188 -42.911 57.792 1.00 141.12 42 LEU E O 1
ATOM 11200 N N . GLU B 1 43 ? -38.075 -40.955 56.683 1.00 132.67 43 GLU E N 1
ATOM 11201 C CA . GLU B 1 43 ? -38.297 -41.553 55.373 1.00 128.72 43 GLU E CA 1
ATOM 11202 C C . GLU B 1 43 ? -37.064 -42.321 54.912 1.00 128.49 43 GLU E C 1
ATOM 11203 O O . GLU B 1 43 ? -37.064 -43.551 54.882 1.00 126.65 43 GLU E O 1
ATOM 11207 N N . LEU B 1 48 ? -37.108 -43.377 66.631 1.00 102.98 48 LEU E N 1
ATOM 11208 C CA . LEU B 1 48 ? -36.147 -42.284 66.720 1.00 106.68 48 LEU E CA 1
ATOM 11209 C C . LEU B 1 48 ? -36.677 -41.175 67.620 1.00 117.76 48 LEU E C 1
ATOM 11210 O O . LEU B 1 48 ? -37.464 -40.335 67.185 1.00 116.53 48 LEU E O 1
ATOM 11213 N N . ASP B 1 49 ? -36.237 -41.175 68.875 1.00 130.61 49 ASP E N 1
ATOM 11214 C CA . ASP B 1 49 ? -36.709 -40.198 69.850 1.00 127.93 49 ASP E CA 1
ATOM 11215 C C . ASP B 1 49 ? -36.140 -38.813 69.564 1.00 121.20 49 ASP E C 1
ATOM 11216 O O . ASP B 1 49 ? -34.924 -38.610 69.560 1.00 122.26 49 ASP E O 1
ATOM 11225 N N . TYR B 1 50 ? -37.045 -37.867 69.332 1.00 97.72 50 TYR E N 1
ATOM 11226 C CA . TYR B 1 50 ? -36.692 -36.517 68.914 1.00 87.27 50 TYR E CA 1
ATOM 11227 C C . TYR B 1 50 ? -36.831 -35.536 70.071 1.00 84.83 50 TYR E C 1
ATOM 11228 O O . TYR B 1 50 ? -37.916 -35.375 70.622 1.00 90.78 50 TYR E O 1
ATOM 11246 N N . SER B 1 51 ? -35.728 -34.891 70.441 1.00 84.50 51 SER E N 1
ATOM 11247 C CA . SER B 1 51 ? -35.740 -33.904 71.516 1.00 91.06 51 SER E CA 1
ATOM 11248 C C . SER B 1 51 ? -36.626 -32.720 71.144 1.00 79.35 51 SER E C 1
ATOM 11249 O O . SER B 1 51 ? -36.490 -32.147 70.063 1.00 82.60 51 SER E O 1
ATOM 11253 N N . VAL B 1 52 ? -37.529 -32.362 72.052 1.00 77.19 52 VAL E N 1
ATOM 11254 C CA . VAL B 1 52 ? -38.548 -31.355 71.777 1.00 81.94 52 VAL E CA 1
ATOM 11255 C C . VAL B 1 52 ? -38.724 -30.371 72.932 1.00 76.84 52 VAL E C 1
ATOM 11256 O O . VAL B 1 52 ? -38.579 -30.733 74.101 1.00 79.17 52 VAL E O 1
ATOM 11269 N N . ASN B 1 53 ? -39.035 -29.125 72.587 1.00 71.53 53 ASN E N 1
ATOM 11270 C CA . ASN B 1 53 ? -39.408 -28.115 73.568 1.00 78.92 53 ASN E CA 1
ATOM 11271 C C . ASN B 1 53 ? -40.907 -28.218 73.853 1.00 82.71 53 ASN E C 1
ATOM 11272 O O . ASN B 1 53 ? -41.718 -27.939 72.971 1.00 82.45 53 ASN E O 1
ATOM 11283 N N . PRO B 1 54 ? -41.286 -28.613 75.083 1.00 87.76 54 PRO E N 1
ATOM 11284 C CA . PRO B 1 54 ? -42.709 -28.860 75.363 1.00 95.30 54 PRO E CA 1
ATOM 11285 C C . PRO B 1 54 ? -43.608 -27.630 75.222 1.00 99.72 54 PRO E C 1
ATOM 11286 O O . PRO B 1 54 ? -44.820 -27.787 75.068 1.00 97.93 54 PRO E O 1
ATOM 11297 N N . GLU B 1 55 ? -43.029 -26.435 75.275 1.00 98.14 55 GLU E N 1
ATOM 11298 C CA . GLU B 1 55 ? -43.810 -25.205 75.173 1.00 97.27 55 GLU E CA 1
ATOM 11299 C C . GLU B 1 55 ? -43.881 -24.717 73.728 1.00 93.32 55 GLU E C 1
ATOM 11300 O O . GLU B 1 55 ? -44.770 -23.942 73.371 1.00 97.93 55 GLU E O 1
ATOM 11312 N N . SER B 1 56 ? -42.939 -25.171 72.906 1.00 92.99 56 SER E N 1
ATOM 11313 C CA . SER B 1 56 ? -42.960 -24.896 71.473 1.00 85.57 56 SER E CA 1
ATOM 11314 C C . SER B 1 56 ? -42.678 -26.176 70.692 1.00 79.68 56 SER E C 1
ATOM 11315 O O . SER B 1 56 ? -41.561 -26.398 70.225 1.00 78.73 56 SER E O 1
ATOM 11319 N N . LEU B 1 57 ? -43.700 -27.016 70.558 1.00 76.34 57 LEU E N 1
ATOM 11320 C CA . LEU B 1 57 ? -43.558 -28.293 69.871 1.00 72.99 57 LEU E CA 1
ATOM 11321 C C . LEU B 1 57 ? -43.319 -28.077 68.379 1.00 73.75 57 LEU E C 1
ATOM 11322 O O . LEU B 1 57 ? -43.589 -26.994 67.859 1.00 77.29 57 LEU E O 1
ATOM 11338 N N . PRO B 1 58 ? -42.805 -29.108 67.684 1.00 69.57 58 PRO E N 1
ATOM 11339 C CA . PRO B 1 58 ? -42.604 -28.996 66.235 1.00 66.79 58 PRO E CA 1
ATOM 11340 C C . PRO B 1 58 ? -43.912 -28.688 65.509 1.00 70.91 58 PRO E C 1
ATOM 11341 O O . PRO B 1 58 ? -44.942 -29.250 65.881 1.00 74.37 58 PRO E O 1
ATOM 11352 N N . PRO B 1 59 ? -43.878 -27.806 64.496 1.00 68.91 59 PRO E N 1
ATOM 11353 C CA . PRO B 1 59 ? -45.109 -27.457 63.776 1.00 64.18 59 PRO E CA 1
ATOM 11354 C C . PRO B 1 59 ? -45.846 -28.667 63.204 1.00 71.19 59 PRO E C 1
ATOM 11355 O O . PRO B 1 59 ? -45.237 -29.504 62.539 1.00 65.86 59 PRO E O 1
ATOM 11366 N N . LEU B 1 60 ? -47.146 -28.755 63.469 1.00 67.27 60 LEU E N 1
ATOM 11367 C CA . LEU B 1 60 ? -47.968 -29.825 62.912 1.00 71.76 60 LEU E CA 1
ATOM 11368 C C . LEU B 1 60 ? -48.164 -29.639 61.415 1.00 74.37 60 LEU E C 1
ATOM 11369 O O . LEU B 1 60 ? -48.388 -28.523 60.945 1.00 76.63 60 LEU E O 1
ATOM 11385 N N . ARG B 1 61 ? -48.087 -30.736 60.670 1.00 78.52 61 ARG E N 1
ATOM 11386 C CA . ARG B 1 61 ? -48.347 -30.699 59.238 1.00 77.17 61 ARG E CA 1
ATOM 11387 C C . ARG B 1 61 ? -49.847 -30.649 58.981 1.00 83.20 61 ARG E C 1
ATOM 11388 O O . ARG B 1 61 ? -50.626 -31.300 59.677 1.00 84.57 61 ARG E O 1
ATOM 11409 N N . ASN B 1 62 ? -50.247 -29.873 57.980 1.00 81.60 62 ASN E N 1
ATOM 11410 C CA . ASN B 1 62 ? -51.651 -29.780 57.606 1.00 80.43 62 ASN E CA 1
ATOM 11411 C C . ASN B 1 62 ? -52.082 -31.007 56.808 1.00 86.90 62 ASN E C 1
ATOM 11412 O O . ASN B 1 62 ? -51.246 -31.663 56.185 1.00 97.59 62 ASN E O 1
ATOM 11423 N N . PRO B 1 63 ? -53.387 -31.329 56.831 1.00 90.83 63 PRO E N 1
ATOM 11424 C CA . PRO B 1 63 ? -53.899 -32.440 56.017 1.00 95.60 63 PRO E CA 1
ATOM 11425 C C . PRO B 1 63 ? -53.627 -32.234 54.530 1.00 97.38 63 PRO E C 1
ATOM 11426 O O . PRO B 1 63 ? -53.653 -31.101 54.048 1.00 101.48 63 PRO E O 1
ATOM 11437 N N . ASP B 1 64 ? -53.366 -33.325 53.817 1.00 106.41 64 ASP E N 1
ATOM 11438 C CA . ASP B 1 64 ? -52.992 -33.256 52.409 1.00 104.42 64 ASP E CA 1
ATOM 11439 C C . ASP B 1 64 ? -54.130 -32.738 51.538 1.00 105.86 64 ASP E C 1
ATOM 11440 O O . ASP B 1 64 ? -55.306 -32.960 51.829 1.00 102.03 64 ASP E O 1
ATOM 11449 N N . ILE B 1 65 ? -53.756 -32.051 50.464 1.00 112.77 65 ILE E N 1
ATOM 11450 C CA . ILE B 1 65 ? -54.710 -31.457 49.536 1.00 123.18 65 ILE E CA 1
ATOM 11451 C C . ILE B 1 65 ? -54.162 -31.557 48.116 1.00 130.18 65 ILE E C 1
ATOM 11452 O O . ILE B 1 65 ? -52.948 -31.538 47.907 1.00 125.00 65 ILE E O 1
ATOM 11468 N N . LEU B 1 66 ? -55.065 -31.662 47.147 1.00 136.09 66 LEU E N 1
ATOM 11469 C CA . LEU B 1 66 ? -54.693 -31.963 45.767 1.00 139.25 66 LEU E CA 1
ATOM 11470 C C . LEU B 1 66 ? -53.773 -30.922 45.128 1.00 136.38 66 LEU E C 1
ATOM 11471 O O . LEU B 1 66 ? -52.689 -31.261 44.653 1.00 130.52 66 LEU E O 1
ATOM 11475 N N . VAL B 1 67 ? -54.202 -29.663 45.124 1.00 151.96 67 VAL E N 1
ATOM 11476 C CA . VAL B 1 67 ? -53.533 -28.625 44.338 1.00 154.06 67 VAL E CA 1
ATOM 11477 C C . VAL B 1 67 ? -52.769 -27.606 45.184 1.00 144.24 67 VAL E C 1
ATOM 11478 O O . VAL B 1 67 ? -51.783 -27.027 44.724 1.00 146.22 67 VAL E O 1
ATOM 11491 N N . GLY B 1 68 ? -53.227 -27.388 46.413 1.00 117.15 68 GLY E N 1
ATOM 11492 C CA . GLY B 1 68 ? -52.656 -26.371 47.277 1.00 97.64 68 GLY E CA 1
ATOM 11493 C C . GLY B 1 68 ? -53.622 -25.213 47.422 1.00 99.65 68 GLY E C 1
ATOM 11494 O O . GLY B 1 68 ? -54.313 -24.851 46.469 1.00 108.54 68 GLY E O 1
ATOM 11498 N N . GLU B 1 69 ? -53.669 -24.630 48.614 1.00 108.08 69 GLU E N 1
ATOM 11499 C CA . GLU B 1 69 ? -54.667 -23.615 48.930 1.00 116.07 69 GLU E CA 1
ATOM 11500 C C . GLU B 1 69 ? -54.509 -22.357 48.083 1.00 107.75 69 GLU E C 1
ATOM 11501 O O . GLU B 1 69 ? -53.465 -21.706 48.109 1.00 100.27 69 GLU E O 1
ATOM 11513 N N . ASN B 1 70 ? -55.559 -22.032 47.331 1.00 96.23 70 ASN E N 1
ATOM 11514 C CA . ASN B 1 70 ? -55.623 -20.786 46.576 1.00 85.53 70 ASN E CA 1
ATOM 11515 C C . ASN B 1 70 ? -55.355 -19.586 47.474 1.00 80.60 70 ASN E C 1
ATOM 11516 O O . ASN B 1 70 ? -54.777 -18.588 47.043 1.00 81.42 70 ASN E O 1
ATOM 11527 N N . ASP B 1 71 ? -55.789 -19.701 48.726 1.00 79.47 71 ASP E N 1
ATOM 11528 C CA . ASP B 1 71 ? -55.591 -18.661 49.725 1.00 79.75 71 ASP E CA 1
ATOM 11529 C C . ASP B 1 71 ? -54.977 -19.282 50.975 1.00 82.70 71 ASP E C 1
ATOM 11530 O O . ASP B 1 71 ? -55.566 -20.171 51.590 1.00 79.78 71 ASP E O 1
ATOM 11539 N N . LEU B 1 72 ? -53.790 -18.810 51.345 1.00 89.28 72 LEU E N 1
ATOM 11540 C CA . LEU B 1 72 ? -53.037 -19.399 52.449 1.00 91.09 72 LEU E CA 1
ATOM 11541 C C . LEU B 1 72 ? -53.759 -19.271 53.789 1.00 81.54 72 LEU E C 1
ATOM 11542 O O . LEU B 1 72 ? -53.392 -19.931 54.761 1.00 79.73 72 LEU E O 1
ATOM 11558 N N . THR B 1 73 ? -54.781 -18.423 53.841 1.00 94.49 73 THR E N 1
ATOM 11559 C CA . THR B 1 73 ? -55.596 -18.291 55.044 1.00 95.82 73 THR E CA 1
ATOM 11560 C C . THR B 1 73 ? -56.417 -19.555 55.294 1.00 89.66 73 THR E C 1
ATOM 11561 O O . THR B 1 73 ? -56.936 -19.759 56.391 1.00 87.27 73 THR E O 1
ATOM 11572 N N . ALA B 1 74 ? -56.524 -20.401 54.273 1.00 88.18 74 ALA E N 1
ATOM 11573 C CA . ALA B 1 74 ? -57.352 -21.603 54.346 1.00 89.54 74 ALA E CA 1
ATOM 11574 C C . ALA B 1 74 ? -56.686 -22.738 55.128 1.00 94.46 74 ALA E C 1
ATOM 11575 O O . ALA B 1 74 ? -57.254 -23.823 55.253 1.00 103.00 74 ALA E O 1
ATOM 11582 N N . LEU B 1 75 ? -55.489 -22.488 55.652 1.00 81.63 75 LEU E N 1
ATOM 11583 C CA . LEU B 1 75 ? -54.737 -23.513 56.374 1.00 84.23 75 LEU E CA 1
ATOM 11584 C C . LEU B 1 75 ? -55.172 -23.623 57.831 1.00 82.37 75 LEU E C 1
ATOM 11585 O O . LEU B 1 75 ? -55.366 -22.614 58.509 1.00 86.62 75 LEU E O 1
ATOM 11601 N N . SER B 1 76 ? -55.316 -24.856 58.308 1.00 80.32 76 SER E N 1
ATOM 11602 C CA . SER B 1 76 ? -55.656 -25.104 59.704 1.00 85.94 76 SER E CA 1
ATOM 11603 C C . SER B 1 76 ? -54.535 -24.631 60.625 1.00 88.45 76 SER E C 1
ATOM 11604 O O . SER B 1 76 ? -54.749 -23.789 61.499 1.00 86.47 76 SER E O 1
ATOM 11612 N N . TYR B 1 77 ? -53.341 -25.180 60.419 1.00 71.52 77 TYR E N 1
ATOM 11613 C CA . TYR B 1 77 ? -52.175 -24.825 61.220 1.00 73.67 77 TYR E CA 1
ATOM 11614 C C . TYR B 1 77 ? -51.297 -23.845 60.451 1.00 89.09 77 TYR E C 1
ATOM 11615 O O . TYR B 1 77 ? -50.798 -24.160 59.369 1.00 80.89 77 TYR E O 1
ATOM 11633 N N . LEU B 1 78 ? -51.110 -22.661 61.024 1.00 86.56 78 LEU E N 1
ATOM 11634 C CA . LEU B 1 78 ? -50.457 -21.557 60.331 1.00 81.84 78 LEU E CA 1
ATOM 11635 C C . LEU B 1 78 ? -49.067 -21.272 60.886 1.00 85.87 78 LEU E C 1
ATOM 11636 O O . LEU B 1 78 ? -48.919 -20.596 61.905 1.00 83.46 78 LEU E O 1
ATOM 11652 N N . HIS B 1 79 ? -48.052 -21.786 60.199 1.00 74.59 79 HIS E N 1
ATOM 11653 C CA . HIS B 1 79 ? -46.663 -21.561 60.576 1.00 74.40 79 HIS E CA 1
ATOM 11654 C C . HIS B 1 79 ? -45.790 -21.506 59.327 1.00 74.29 79 HIS E C 1
ATOM 11655 O O . HIS B 1 79 ? -46.284 -21.659 58.209 1.00 71.85 79 HIS E O 1
ATOM 11669 N N . GLU B 1 80 ? -44.494 -21.281 59.520 1.00 73.64 80 GLU E N 1
ATOM 11670 C CA . GLU B 1 80 ? -43.572 -21.089 58.401 1.00 74.70 80 GLU E CA 1
ATOM 11671 C C . GLU B 1 80 ? -43.505 -22.305 57.469 1.00 62.30 80 GLU E C 1
ATOM 11672 O O . GLU B 1 80 ? -43.638 -22.152 56.256 1.00 59.10 80 GLU E O 1
ATOM 11684 N N . PRO B 1 81 ? -43.312 -23.515 58.025 1.00 56.72 81 PRO E N 1
ATOM 11685 C CA . PRO B 1 81 ? -43.192 -24.681 57.140 1.00 60.09 81 PRO E CA 1
ATOM 11686 C C . PRO B 1 81 ? -44.450 -24.928 56.311 1.00 65.80 81 PRO E C 1
ATOM 11687 O O . PRO B 1 81 ? -44.361 -25.442 55.196 1.00 73.53 81 PRO E O 1
ATOM 11698 N N . ALA B 1 82 ? -45.606 -24.572 56.862 1.00 63.76 82 ALA E N 1
ATOM 11699 C CA . ALA B 1 82 ? -46.874 -24.723 56.156 1.00 74.18 82 ALA E CA 1
ATOM 11700 C C . ALA B 1 82 ? -46.913 -23.816 54.933 1.00 73.51 82 ALA E C 1
ATOM 11701 O O . ALA B 1 82 ? -47.283 -24.245 53.841 1.00 70.12 82 ALA E O 1
ATOM 11708 N N . VAL B 1 83 ? -46.525 -22.559 55.129 1.00 75.80 83 VAL E N 1
ATOM 11709 C CA . VAL B 1 83 ? -46.494 -21.580 54.049 1.00 77.00 83 VAL E CA 1
ATOM 11710 C C . VAL B 1 83 ? -45.519 -22.005 52.956 1.00 62.51 83 VAL E C 1
ATOM 11711 O O . VAL B 1 83 ? -45.836 -21.939 51.767 1.00 66.30 83 VAL E O 1
ATOM 11724 N N . LEU B 1 84 ? -44.331 -22.435 53.367 1.00 73.91 84 LEU E N 1
ATOM 11725 C CA . LEU B 1 84 ? -43.294 -22.847 52.428 1.00 73.53 84 LEU E CA 1
ATOM 11726 C C . LEU B 1 84 ? -43.747 -24.041 51.594 1.00 67.90 84 LEU E C 1
ATOM 11727 O O . LEU B 1 84 ? -43.568 -24.060 50.376 1.00 69.57 84 LEU E O 1
ATOM 11743 N N . HIS B 1 85 ? -44.336 -25.032 52.254 1.00 65.73 85 HIS E N 1
ATOM 11744 C CA . HIS B 1 85 ? -44.785 -26.242 51.573 1.00 70.61 85 HIS E CA 1
ATOM 11745 C C . HIS B 1 85 ? -45.940 -25.959 50.616 1.00 66.64 85 HIS E C 1
ATOM 11746 O O . HIS B 1 85 ? -45.977 -26.485 49.504 1.00 65.21 85 HIS E O 1
ATOM 11760 N N . ASN B 1 86 ? -46.885 -25.133 51.052 1.00 71.05 86 ASN E N 1
ATOM 11761 C CA . ASN B 1 86 ? -48.034 -24.796 50.221 1.00 76.90 86 ASN E CA 1
ATOM 11762 C C . ASN B 1 86 ? -47.590 -24.068 48.958 1.00 70.11 86 ASN E C 1
ATOM 11763 O O . ASN B 1 86 ? -48.054 -24.366 47.858 1.00 71.69 86 ASN E O 1
ATOM 11774 N N . LEU B 1 87 ? -46.680 -23.116 49.122 1.00 67.34 87 LEU E N 1
ATOM 11775 C CA . LEU B 1 87 ? -46.134 -22.386 47.986 1.00 75.70 87 LEU E CA 1
ATOM 11776 C C . LEU B 1 87 ? -45.304 -23.293 47.079 1.00 63.63 87 LEU E C 1
ATOM 11777 O O . LEU B 1 87 ? -45.323 -23.134 45.858 1.00 66.35 87 LEU E O 1
ATOM 11793 N N . ARG B 1 88 ? -44.583 -24.243 47.668 1.00 58.49 88 ARG E N 1
ATOM 11794 C CA . ARG B 1 88 ? -43.757 -25.157 46.881 1.00 66.75 88 ARG E CA 1
ATOM 11795 C C . ARG B 1 88 ? -44.613 -26.041 45.976 1.00 65.88 88 ARG E C 1
ATOM 11796 O O . ARG B 1 88 ? -44.355 -26.143 44.776 1.00 68.64 88 ARG E O 1
ATOM 11817 N N . ILE B 1 89 ? -45.625 -26.683 46.551 1.00 64.67 89 ILE E N 1
ATOM 11818 C CA . ILE B 1 89 ? -46.462 -27.607 45.790 1.00 72.36 89 ILE E CA 1
ATOM 11819 C C . ILE B 1 89 ? -47.207 -26.893 44.666 1.00 66.32 89 ILE E C 1
ATOM 11820 O O . ILE B 1 89 ? -47.331 -27.421 43.563 1.00 72.21 89 ILE E O 1
ATOM 11830 N N . ARG B 1 90 ? -47.700 -25.691 44.944 1.00 60.22 90 ARG E N 1
ATOM 11831 C CA . ARG B 1 90 ? -48.400 -24.905 43.931 1.00 65.32 90 ARG E CA 1
ATOM 11832 C C . ARG B 1 90 ? -47.458 -24.450 42.821 1.00 75.72 90 ARG E C 1
ATOM 11833 O O . ARG B 1 90 ? -47.825 -24.447 41.646 1.00 70.47 90 ARG E O 1
ATOM 11854 N N . PHE B 1 91 ? -46.241 -24.075 43.197 1.00 74.28 91 PHE E N 1
ATOM 11855 C CA . PHE B 1 91 ? -45.271 -23.548 42.243 1.00 62.39 91 PHE E CA 1
ATOM 11856 C C . PHE B 1 91 ? -44.577 -24.665 41.464 1.00 68.10 91 PHE E C 1
ATOM 11857 O O . PHE B 1 91 ? -44.678 -24.733 40.240 1.00 64.17 91 PHE E O 1
ATOM 11874 N N . ALA B 1 92 ? -43.883 -25.543 42.181 1.00 78.41 92 ALA E N 1
ATOM 11875 C CA . ALA B 1 92 ? -43.043 -26.562 41.555 1.00 78.61 92 ALA E CA 1
ATOM 11876 C C . ALA B 1 92 ? -43.844 -27.631 40.814 1.00 81.50 92 ALA E C 1
ATOM 11877 O O . ALA B 1 92 ? -43.409 -28.121 39.771 1.00 90.63 92 ALA E O 1
ATOM 11884 N N . GLU B 1 93 ? -45.005 -27.995 41.352 1.00 85.29 93 GLU E N 1
ATOM 11885 C CA . GLU B 1 93 ? -45.797 -29.091 40.796 1.00 89.48 93 GLU E CA 1
ATOM 11886 C C . GLU B 1 93 ? -47.010 -28.612 39.996 1.00 86.37 93 GLU E C 1
ATOM 11887 O O . GLU B 1 93 ? -47.215 -29.052 38.865 1.00 90.81 93 GLU E O 1
ATOM 11899 N N . SER B 1 94 ? -47.809 -27.718 40.571 1.00 83.90 94 SER E N 1
ATOM 11900 C CA . SER B 1 94 ? -49.018 -27.246 39.898 1.00 84.78 94 SER E CA 1
ATOM 11901 C C . SER B 1 94 ? -48.725 -26.089 38.942 1.00 86.85 94 SER E C 1
ATOM 11902 O O . SER B 1 94 ? -49.599 -25.670 38.183 1.00 77.94 94 SER E O 1
ATOM 11910 N N . LYS B 1 95 ? -47.495 -25.582 38.981 1.00 70.83 95 LYS E N 1
ATOM 11911 C CA . LYS B 1 95 ? -47.065 -24.500 38.094 1.00 66.91 95 LYS E CA 1
ATOM 11912 C C . LYS B 1 95 ? -47.948 -23.259 38.220 1.00 64.03 95 LYS E C 1
ATOM 11913 O O . LYS B 1 95 ? -48.226 -22.581 37.229 1.00 62.70 95 LYS E O 1
ATOM 11932 N N . LEU B 1 96 ? -48.386 -22.972 39.444 1.00 70.83 96 LEU E N 1
ATOM 11933 C CA . LEU B 1 96 ? -49.112 -21.741 39.738 1.00 76.35 96 LEU E CA 1
ATOM 11934 C C . LEU B 1 96 ? -48.176 -20.741 40.407 1.00 69.37 96 LEU E C 1
ATOM 11935 O O . LEU B 1 96 ? -47.500 -21.071 41.383 1.00 71.79 96 LEU E O 1
ATOM 11951 N N . ILE B 1 97 ? -48.150 -19.518 39.886 1.00 69.08 97 ILE E N 1
ATOM 11952 C CA . ILE B 1 97 ? -47.232 -18.496 40.376 1.00 66.65 97 ILE E CA 1
ATOM 11953 C C . ILE B 1 97 ? -47.917 -17.511 41.318 1.00 74.21 97 ILE E C 1
ATOM 11954 O O . ILE B 1 97 ? -47.251 -16.821 42.091 1.00 71.29 97 ILE E O 1
ATOM 11970 N N . TYR B 1 98 ? -49.244 -17.452 41.251 1.00 69.95 98 TYR E N 1
ATOM 11971 C CA . TYR B 1 98 ? -50.017 -16.537 42.086 1.00 71.37 98 TYR E CA 1
ATOM 11972 C C . TYR B 1 98 ? -50.718 -17.275 43.226 1.00 68.55 98 TYR E C 1
ATOM 11973 O O . TYR B 1 98 ? -51.212 -18.390 43.053 1.00 71.02 98 TYR E O 1
ATOM 11991 N N . THR B 1 99 ? -50.754 -16.631 44.390 1.00 70.84 99 THR E N 1
ATOM 11992 C CA . THR B 1 99 ? -51.342 -17.208 45.598 1.00 71.64 99 THR E CA 1
ATOM 11993 C C . THR B 1 99 ? -51.789 -16.096 46.540 1.00 77.77 99 THR E C 1
ATOM 11994 O O . THR B 1 99 ? -51.049 -15.143 46.788 1.00 82.68 99 THR E O 1
ATOM 12005 N N . TYR B 1 100 ? -53.006 -16.219 47.056 1.00 71.46 100 TYR E N 1
ATOM 12006 C CA . TYR B 1 100 ? -53.546 -15.211 47.955 1.00 75.56 100 TYR E CA 1
ATOM 12007 C C . TYR B 1 100 ? -53.062 -15.392 49.390 1.00 77.73 100 TYR E C 1
ATOM 12008 O O . TYR B 1 100 ? -52.806 -16.508 49.844 1.00 74.27 100 TYR E O 1
ATOM 12026 N N . SER B 1 101 ? -52.935 -14.270 50.088 1.00 79.93 101 SER E N 1
ATOM 12027 C CA . SER B 1 101 ? -52.688 -14.255 51.523 1.00 84.70 101 SER E CA 1
ATOM 12028 C C . SER B 1 101 ? -53.712 -13.329 52.168 1.00 97.88 101 SER E C 1
ATOM 12029 O O . SER B 1 101 ? -53.372 -12.474 52.986 1.00 102.27 101 SER E O 1
ATOM 12037 N N . GLY B 1 102 ? -54.971 -13.512 51.785 1.00 91.24 102 GLY E N 1
ATOM 12038 C CA . GLY B 1 102 ? -56.037 -12.626 52.207 1.00 99.27 102 GLY E CA 1
ATOM 12039 C C . GLY B 1 102 ? -56.066 -11.381 51.341 1.00 106.03 102 GLY E C 1
ATOM 12040 O O . GLY B 1 102 ? -56.514 -11.420 50.194 1.00 94.97 102 GLY E O 1
ATOM 12044 N N . ILE B 1 103 ? -55.576 -10.275 51.890 1.00 123.58 103 ILE E N 1
ATOM 12045 C CA . ILE B 1 103 ? -55.546 -9.007 51.170 1.00 130.89 103 ILE E CA 1
ATOM 12046 C C . ILE B 1 103 ? -54.340 -8.925 50.234 1.00 127.19 103 ILE E C 1
ATOM 12047 O O . ILE B 1 103 ? -54.358 -8.192 49.243 1.00 129.89 103 ILE E O 1
ATOM 12051 N N . ILE B 1 104 ? -53.302 -9.692 50.552 1.00 109.24 104 ILE E N 1
ATOM 12052 C CA . ILE B 1 104 ? -52.029 -9.624 49.840 1.00 98.67 104 ILE E CA 1
ATOM 12053 C C . ILE B 1 104 ? -51.887 -10.737 48.800 1.00 86.18 104 ILE E C 1
ATOM 12054 O O . ILE B 1 104 ? -52.311 -11.871 49.027 1.00 87.33 104 ILE E O 1
ATOM 12064 N N . LEU B 1 105 ? -51.290 -10.395 47.660 1.00 71.43 105 LEU E N 1
ATOM 12065 C CA . LEU B 1 105 ? -50.986 -11.365 46.609 1.00 70.50 105 LEU E CA 1
ATOM 12066 C C . LEU B 1 105 ? -49.503 -11.731 46.606 1.00 81.17 105 LEU E C 1
ATOM 12067 O O . LEU B 1 105 ? -48.641 -10.852 46.632 1.00 75.06 105 LEU E O 1
ATOM 12083 N N . VAL B 1 106 ? -49.216 -13.029 46.565 1.00 72.27 106 VAL E N 1
ATOM 12084 C CA . VAL B 1 106 ? -47.847 -13.522 46.450 1.00 68.09 106 VAL E CA 1
ATOM 12085 C C . VAL B 1 106 ? -47.587 -13.983 45.020 1.00 71.55 106 VAL E C 1
ATOM 12086 O O . VAL B 1 106 ? -48.342 -14.795 44.485 1.00 68.54 106 VAL E O 1
ATOM 12099 N N . ALA B 1 107 ? -46.516 -13.470 44.414 1.00 66.00 107 ALA E N 1
ATOM 12100 C CA . ALA B 1 107 ? -46.195 -13.769 43.019 1.00 76.37 107 ALA E CA 1
ATOM 12101 C C . ALA B 1 107 ? -44.791 -14.353 42.874 1.00 70.38 107 ALA E C 1
ATOM 12102 O O . ALA B 1 107 ? -43.798 -13.689 43.165 1.00 57.54 107 ALA E O 1
ATOM 12109 N N . MET B 1 108 ? -44.721 -15.598 42.415 1.00 67.35 108 MET E N 1
ATOM 12110 C CA . MET B 1 108 ? -43.448 -16.274 42.185 1.00 59.44 108 MET E CA 1
ATOM 12111 C C . MET B 1 108 ? -42.979 -16.058 40.746 1.00 69.95 108 MET E C 1
ATOM 12112 O O . MET B 1 108 ? -43.756 -16.224 39.810 1.00 64.63 108 MET E O 1
ATOM 12126 N N . ASN B 1 109 ? -41.714 -15.688 40.566 1.00 64.10 109 ASN E N 1
ATOM 12127 C CA . ASN B 1 109 ? -41.176 -15.492 39.222 1.00 58.36 109 ASN E CA 1
ATOM 12128 C C . ASN B 1 109 ? -41.008 -16.835 38.512 1.00 60.56 109 ASN E C 1
ATOM 12129 O O . ASN B 1 109 ? -40.207 -17.662 38.941 1.00 58.83 109 ASN E O 1
ATOM 12140 N N . PRO B 1 110 ? -41.752 -17.055 37.414 1.00 55.89 110 PRO E N 1
ATOM 12141 C CA . PRO B 1 110 ? -41.625 -18.340 36.721 1.00 66.48 110 PRO E CA 1
ATOM 12142 C C . PRO B 1 110 ? -40.344 -18.476 35.906 1.00 64.19 110 PRO E C 1
ATOM 12143 O O . PRO B 1 110 ? -39.890 -19.599 35.714 1.00 63.80 110 PRO E O 1
ATOM 12154 N N . TYR B 1 111 ? -39.783 -17.361 35.444 1.00 59.71 111 TYR E N 1
ATOM 12155 C CA . TYR B 1 111 ? -38.685 -17.383 34.476 1.00 59.17 111 TYR E CA 1
ATOM 12156 C C . TYR B 1 111 ? -39.088 -18.241 33.281 1.00 60.75 111 TYR E C 1
ATOM 12157 O O . TYR B 1 111 ? -38.330 -19.087 32.810 1.00 61.61 111 TYR E O 1
ATOM 12175 N N . LYS B 1 112 ? -40.304 -18.001 32.804 1.00 66.16 112 LYS E N 1
ATOM 12176 C CA . LYS B 1 112 ? -40.880 -18.755 31.701 1.00 68.63 112 LYS E CA 1
ATOM 12177 C C . LYS B 1 112 ? -42.166 -18.070 31.260 1.00 73.12 112 LYS E C 1
ATOM 12178 O O . LYS B 1 112 ? -42.959 -17.636 32.096 1.00 75.24 112 LYS E O 1
ATOM 12197 N N . GLN B 1 113 ? -42.376 -17.968 29.953 1.00 78.03 113 GLN E N 1
ATOM 12198 C CA . GLN B 1 113 ? -43.578 -17.322 29.443 1.00 81.13 113 GLN E CA 1
ATOM 12199 C C . GLN B 1 113 ? -44.789 -18.226 29.639 1.00 81.11 113 GLN E C 1
ATOM 12200 O O . GLN B 1 113 ? -44.848 -19.331 29.100 1.00 76.71 113 GLN E O 1
ATOM 12214 N N . LEU B 1 114 ? -45.744 -17.744 30.430 1.00 68.92 114 LEU E N 1
ATOM 12215 C CA . LEU B 1 114 ? -46.979 -18.469 30.703 1.00 75.67 114 LEU E CA 1
ATOM 12216 C C . LEU B 1 114 ? -48.121 -17.869 29.885 1.00 78.50 114 LEU E C 1
ATOM 12217 O O . LEU B 1 114 ? -48.286 -16.650 29.863 1.00 73.59 114 LEU E O 1
ATOM 12233 N N . PRO B 1 115 ? -48.915 -18.717 29.208 1.00 88.78 115 PRO E N 1
ATOM 12234 C CA . PRO B 1 115 ? -50.042 -18.191 28.432 1.00 87.16 115 PRO E CA 1
ATOM 12235 C C . PRO B 1 115 ? -51.264 -17.920 29.311 1.00 79.45 115 PRO E C 1
ATOM 12236 O O . PRO B 1 115 ? -52.306 -18.546 29.126 1.00 85.05 115 PRO E O 1
ATOM 12247 N N . ILE B 1 116 ? -51.125 -16.995 30.258 1.00 79.64 116 ILE E N 1
ATOM 12248 C CA . ILE B 1 116 ? -52.193 -16.694 31.210 1.00 78.73 116 ILE E CA 1
ATOM 12249 C C . ILE B 1 116 ? -52.492 -15.197 31.296 1.00 78.99 116 ILE E C 1
ATOM 12250 O O . ILE B 1 116 ? -53.021 -14.723 32.302 1.00 74.69 116 ILE E O 1
ATOM 12266 N N . TYR B 1 117 ? -52.164 -14.460 30.237 1.00 78.80 117 TYR E N 1
ATOM 12267 C CA . TYR B 1 117 ? -52.302 -13.004 30.242 1.00 76.44 117 TYR E CA 1
ATOM 12268 C C . TYR B 1 117 ? -53.091 -12.479 29.041 1.00 77.17 117 TYR E C 1
ATOM 12269 O O . TYR B 1 117 ? -53.132 -11.273 28.801 1.00 74.83 117 TYR E O 1
ATOM 12287 N N . GLY B 1 118 ? -53.726 -13.382 28.300 1.00 83.35 118 GLY E N 1
ATOM 12288 C CA . GLY B 1 118 ? -54.465 -13.009 27.105 1.00 85.40 118 GLY E CA 1
ATOM 12289 C C . GLY B 1 118 ? -55.710 -12.181 27.376 1.00 81.67 118 GLY E C 1
ATOM 12290 O O . GLY B 1 118 ? -56.107 -11.993 28.526 1.00 80.31 118 GLY E O 1
ATOM 12294 N N . ASP B 1 119 ? -56.330 -11.691 26.305 1.00 85.84 119 ASP E N 1
ATOM 12295 C CA . ASP B 1 119 ? -57.526 -10.856 26.407 1.00 97.50 119 ASP E CA 1
ATOM 12296 C C . ASP B 1 119 ? -58.707 -11.606 27.011 1.00 90.11 119 ASP E C 1
ATOM 12297 O O . ASP B 1 119 ? -59.476 -11.041 27.788 1.00 91.57 119 ASP E O 1
ATOM 12306 N N . ALA B 1 120 ? -58.856 -12.872 26.635 1.00 86.98 120 ALA E N 1
ATOM 12307 C CA . ALA B 1 120 ? -59.949 -13.698 27.135 1.00 86.83 120 ALA E CA 1
ATOM 12308 C C . ALA B 1 120 ? -59.902 -13.785 28.654 1.00 91.21 120 ALA E C 1
ATOM 12309 O O . ALA B 1 120 ? -60.929 -13.689 29.326 1.00 83.47 120 ALA E O 1
ATOM 12316 N N . ILE B 1 121 ? -58.699 -13.963 29.187 1.00 93.27 121 ILE E N 1
ATOM 12317 C CA . ILE B 1 121 ? -58.503 -14.077 30.624 1.00 84.90 121 ILE E CA 1
ATOM 12318 C C . ILE B 1 121 ? -58.773 -12.746 31.318 1.00 83.71 121 ILE E C 1
ATOM 12319 O O . ILE B 1 121 ? -59.291 -12.718 32.432 1.00 83.33 121 ILE E O 1
ATOM 12335 N N . ILE B 1 122 ? -58.425 -11.646 30.660 1.00 85.51 122 ILE E N 1
ATOM 12336 C CA . ILE B 1 122 ? -58.683 -10.319 31.210 1.00 92.86 122 ILE E CA 1
ATOM 12337 C C . ILE B 1 122 ? -60.181 -10.112 31.424 1.00 97.61 122 ILE E C 1
ATOM 12338 O O . ILE B 1 122 ? -60.610 -9.635 32.475 1.00 93.31 122 ILE E O 1
ATOM 12354 N N . HIS B 1 123 ? -60.970 -10.479 30.421 1.00 95.42 123 HIS E N 1
ATOM 12355 C CA . HIS B 1 123 ? -62.416 -10.301 30.478 1.00 105.19 123 HIS E CA 1
ATOM 12356 C C . HIS B 1 123 ? -63.070 -11.301 31.424 1.00 98.66 123 HIS E C 1
ATOM 12357 O O . HIS B 1 123 ? -64.121 -11.023 31.998 1.00 102.10 123 HIS E O 1
ATOM 12371 N N . ALA B 1 124 ? -62.448 -12.466 31.579 1.00 87.38 124 ALA E N 1
ATOM 12372 C CA . ALA B 1 124 ? -62.936 -13.471 32.517 1.00 83.12 124 ALA E CA 1
ATOM 12373 C C . ALA B 1 124 ? -62.824 -12.958 33.950 1.00 88.34 124 ALA E C 1
ATOM 12374 O O . ALA B 1 124 ? -63.704 -13.206 34.773 1.00 95.91 124 ALA E O 1
ATOM 12381 N N . TYR B 1 125 ? -61.739 -12.243 34.239 1.00 87.13 125 TYR E N 1
ATOM 12382 C CA . TYR B 1 125 ? -61.537 -11.643 35.556 1.00 89.48 125 TYR E CA 1
ATOM 12383 C C . TYR B 1 125 ? -62.349 -10.357 35.700 1.00 84.81 125 TYR E C 1
ATOM 12384 O O . TYR B 1 125 ? -62.564 -9.868 36.809 1.00 83.18 125 TYR E O 1
ATOM 12402 N N . SER B 1 126 ? -62.806 -9.819 34.573 1.00 86.70 126 SER E N 1
ATOM 12403 C CA . SER B 1 126 ? -63.629 -8.617 34.578 1.00 95.92 126 SER E CA 1
ATOM 12404 C C . SER B 1 126 ? -64.992 -8.917 35.192 1.00 109.90 126 SER E C 1
ATOM 12405 O O . SER B 1 126 ? -65.636 -9.907 34.841 1.00 105.97 126 SER E O 1
ATOM 12413 N N . GLY B 1 127 ? -65.423 -8.062 36.113 1.00 104.43 127 GLY E N 1
ATOM 12414 C CA . GLY B 1 127 ? -66.712 -8.220 36.761 1.00 105.19 127 GLY E CA 1
ATOM 12415 C C . GLY B 1 127 ? -66.820 -9.482 37.600 1.00 104.39 127 GLY E C 1
ATOM 12416 O O . GLY B 1 127 ? -67.828 -10.188 37.551 1.00 104.63 127 GLY E O 1
ATOM 12420 N N . GLN B 1 128 ? -65.767 -9.765 38.362 1.00 101.20 128 GLN E N 1
ATOM 12421 C CA . GLN B 1 128 ? -65.771 -10.848 39.341 1.00 106.41 128 GLN E CA 1
ATOM 12422 C C . GLN B 1 128 ? -65.188 -10.310 40.640 1.00 103.52 128 GLN E C 1
ATOM 12423 O O . GLN B 1 128 ? -64.405 -9.360 40.622 1.00 106.62 128 GLN E O 1
ATOM 12437 N N . ASN B 1 129 ? -65.565 -10.909 41.765 1.00 115.56 129 ASN E N 1
ATOM 12438 C CA . ASN B 1 129 ? -65.061 -10.464 43.059 1.00 121.70 129 ASN E CA 1
ATOM 12439 C C . ASN B 1 129 ? -63.771 -11.183 43.436 1.00 113.00 129 ASN E C 1
ATOM 12440 O O . ASN B 1 129 ? -63.432 -12.211 42.850 1.00 109.39 129 ASN E O 1
ATOM 12451 N N . MET B 1 130 ? -63.072 -10.621 44.421 1.00 124.10 130 MET E N 1
ATOM 12452 C CA . MET B 1 130 ? -61.721 -11.031 44.814 1.00 130.40 130 MET E CA 1
ATOM 12453 C C . MET B 1 130 ? -61.428 -12.529 44.699 1.00 130.29 130 MET E C 1
ATOM 12454 O O . MET B 1 130 ? -60.584 -12.943 43.904 1.00 135.81 130 MET E O 1
ATOM 12468 N N . GLY B 1 131 ? -62.128 -13.333 45.494 1.00 111.08 131 GLY E N 1
ATOM 12469 C CA . GLY B 1 131 ? -61.809 -14.744 45.623 1.00 109.52 131 GLY E CA 1
ATOM 12470 C C . GLY B 1 131 ? -62.609 -15.672 44.728 1.00 118.99 131 GLY E C 1
ATOM 12471 O O . GLY B 1 131 ? -62.538 -16.892 44.878 1.00 119.98 131 GLY E O 1
ATOM 12475 N N . ASP B 1 132 ? -63.370 -15.106 43.797 1.00 128.44 132 ASP E N 1
ATOM 12476 C CA . ASP B 1 132 ? -64.183 -15.911 42.890 1.00 130.89 132 ASP E CA 1
ATOM 12477 C C . ASP B 1 132 ? -63.308 -16.637 41.872 1.00 121.85 132 ASP E C 1
ATOM 12478 O O . ASP B 1 132 ? -63.542 -17.805 41.559 1.00 121.61 132 ASP E O 1
ATOM 12482 N N . MET B 1 133 ? -62.300 -15.933 41.363 1.00 105.58 133 MET E N 1
ATOM 12483 C CA . MET B 1 133 ? -61.378 -16.486 40.376 1.00 88.05 133 MET E CA 1
ATOM 12484 C C . MET B 1 133 ? -60.070 -16.905 41.038 1.00 84.28 133 MET E C 1
ATOM 12485 O O . MET B 1 133 ? -59.741 -16.433 42.128 1.00 81.35 133 MET E O 1
ATOM 12499 N N . ASP B 1 134 ? -59.326 -17.789 40.378 1.00 89.22 134 ASP E N 1
ATOM 12500 C CA . ASP B 1 134 ? -58.012 -18.193 40.869 1.00 97.13 134 ASP E CA 1
ATOM 12501 C C . ASP B 1 134 ? -57.126 -16.961 41.047 1.00 87.85 134 ASP E C 1
ATOM 12502 O O . ASP B 1 134 ? -57.308 -15.965 40.345 1.00 83.74 134 ASP E O 1
ATOM 12511 N N . PRO B 1 135 ? -56.168 -17.020 41.989 1.00 79.00 135 PRO E N 1
ATOM 12512 C CA . PRO B 1 135 ? -55.283 -15.871 42.221 1.00 77.42 135 PRO E CA 1
ATOM 12513 C C . PRO B 1 135 ? -54.570 -15.429 40.948 1.00 68.45 135 PRO E C 1
ATOM 12514 O O . PRO B 1 135 ? -54.085 -16.270 40.193 1.00 72.60 135 PRO E O 1
ATOM 12525 N N . HIS B 1 136 ? -54.516 -14.121 40.718 1.00 69.85 136 HIS E N 1
ATOM 12526 C CA . HIS B 1 136 ? -53.955 -13.573 39.489 1.00 72.02 136 HIS E CA 1
ATOM 12527 C C . HIS B 1 136 ? -53.763 -12.069 39.650 1.00 79.65 136 HIS E C 1
ATOM 12528 O O . HIS B 1 136 ? -54.487 -11.428 40.413 1.00 69.74 136 HIS E O 1
ATOM 12542 N N . ILE B 1 137 ? -52.788 -11.505 38.944 1.00 80.04 137 ILE E N 1
ATOM 12543 C CA . ILE B 1 137 ? -52.498 -10.079 39.064 1.00 78.59 137 ILE E CA 1
ATOM 12544 C C . ILE B 1 137 ? -53.689 -9.246 38.581 1.00 76.14 137 ILE E C 1
ATOM 12545 O O . ILE B 1 137 ? -53.951 -8.163 39.103 1.00 77.67 137 ILE E O 1
ATOM 12561 N N . PHE B 1 138 ? -54.411 -9.767 37.594 1.00 74.04 138 PHE E N 1
ATOM 12562 C CA . PHE B 1 138 ? -55.623 -9.126 37.092 1.00 86.09 138 PHE E CA 1
ATOM 12563 C C . PHE B 1 138 ? -56.656 -8.936 38.201 1.00 76.50 138 PHE E C 1
ATOM 12564 O O . PHE B 1 138 ? -57.385 -7.944 38.219 1.00 74.29 138 PHE E O 1
ATOM 12581 N N . ALA B 1 139 ? -56.714 -9.890 39.124 1.00 79.17 139 ALA E N 1
ATOM 12582 C CA . ALA B 1 139 ? -57.701 -9.849 40.195 1.00 79.80 139 ALA E CA 1
ATOM 12583 C C . ALA B 1 139 ? -57.386 -8.733 41.184 1.00 81.51 139 ALA E C 1
ATOM 12584 O O . ALA B 1 139 ? -58.288 -8.188 41.821 1.00 90.56 139 ALA E O 1
ATOM 12591 N N . VAL B 1 140 ? -56.106 -8.398 41.314 1.00 88.74 140 VAL E N 1
ATOM 12592 C CA . VAL B 1 140 ? -55.693 -7.291 42.167 1.00 84.12 140 VAL E CA 1
ATOM 12593 C C . VAL B 1 140 ? -56.071 -5.973 41.503 1.00 83.80 140 VAL E C 1
ATOM 12594 O O . VAL B 1 140 ? -56.514 -5.035 42.164 1.00 91.56 140 VAL E O 1
ATOM 12607 N N . ALA B 1 141 ? -55.890 -5.913 40.188 1.00 67.64 141 ALA E N 1
ATOM 12608 C CA . ALA B 1 141 ? -56.217 -4.720 39.421 1.00 75.10 141 ALA E CA 1
ATOM 12609 C C . ALA B 1 141 ? -57.727 -4.517 39.369 1.00 73.92 141 ALA E C 1
ATOM 12610 O O . ALA B 1 141 ? -58.219 -3.416 39.617 1.00 79.45 141 ALA E O 1
ATOM 12617 N N . GLU B 1 142 ? -58.452 -5.582 39.037 1.00 81.20 142 GLU E N 1
ATOM 12618 C CA . GLU B 1 142 ? -59.912 -5.560 39.034 1.00 92.60 142 GLU E CA 1
ATOM 12619 C C . GLU B 1 142 ? -60.451 -5.064 40.367 1.00 87.66 142 GLU E C 1
ATOM 12620 O O . GLU B 1 142 ? -61.350 -4.224 40.412 1.00 91.68 142 GLU E O 1
ATOM 12632 N N . GLU B 1 143 ? -59.896 -5.593 41.451 1.00 81.87 143 GLU E N 1
ATOM 12633 C CA . GLU B 1 143 ? -60.340 -5.234 42.792 1.00 84.85 143 GLU E CA 1
ATOM 12634 C C . GLU B 1 143 ? -60.142 -3.747 43.051 1.00 88.18 143 GLU E C 1
ATOM 12635 O O . GLU B 1 143 ? -61.016 -3.088 43.611 1.00 94.01 143 GLU E O 1
ATOM 12647 N N . ALA B 1 144 ? -58.992 -3.222 42.643 1.00 90.76 144 ALA E N 1
ATOM 12648 C CA . ALA B 1 144 ? -58.720 -1.799 42.794 1.00 96.47 144 ALA E CA 1
ATOM 12649 C C . ALA B 1 144 ? -59.685 -0.993 41.932 1.00 90.35 144 ALA E C 1
ATOM 12650 O O . ALA B 1 144 ? -60.092 0.105 42.301 1.00 91.06 144 ALA E O 1
ATOM 12657 N N . TYR B 1 145 ? -60.063 -1.554 40.788 1.00 86.60 145 TYR E N 1
ATOM 12658 C CA . TYR B 1 145 ? -60.973 -0.877 39.872 1.00 93.13 145 TYR E CA 1
ATOM 12659 C C . TYR B 1 145 ? -62.381 -0.804 40.459 1.00 90.83 145 TYR E C 1
ATOM 12660 O O . TYR B 1 145 ? -63.005 0.258 40.456 1.00 92.46 145 TYR E O 1
ATOM 12678 N N . LYS B 1 146 ? -62.877 -1.934 40.958 1.00 94.21 146 LYS E N 1
ATOM 12679 C CA . LYS B 1 146 ? -64.180 -1.981 41.619 1.00 107.73 146 LYS E CA 1
ATOM 12680 C C . LYS B 1 146 ? -64.270 -0.968 42.754 1.00 106.07 146 LYS E C 1
ATOM 12681 O O . LYS B 1 146 ? -65.160 -0.117 42.771 1.00 98.83 146 LYS E O 1
ATOM 12694 N N . GLN B 1 147 ? -63.342 -1.073 43.699 1.00 100.23 147 GLN E N 1
ATOM 12695 C CA . GLN B 1 147 ? -63.332 -0.213 44.876 1.00 101.53 147 GLN E CA 1
ATOM 12696 C C . GLN B 1 147 ? -63.192 1.261 44.507 1.00 111.08 147 GLN E C 1
ATOM 12697 O O . GLN B 1 147 ? -63.628 2.136 45.256 1.00 114.89 147 GLN E O 1
ATOM 12711 N N . MET B 1 148 ? -62.583 1.536 43.358 1.00 96.23 148 MET E N 1
ATOM 12712 C CA . MET B 1 148 ? -62.486 2.904 42.864 1.00 99.75 148 MET E CA 1
ATOM 12713 C C . MET B 1 148 ? -63.838 3.357 42.327 1.00 99.68 148 MET E C 1
ATOM 12714 O O . MET B 1 148 ? -64.299 4.458 42.622 1.00 100.97 148 MET E O 1
ATOM 12728 N N . ALA B 1 149 ? -64.466 2.498 41.531 1.00 94.10 149 ALA E N 1
ATOM 12729 C CA . ALA B 1 149 ? -65.752 2.814 40.926 1.00 101.79 149 ALA E CA 1
ATOM 12730 C C . ALA B 1 149 ? -66.849 2.899 41.983 1.00 100.21 149 ALA E C 1
ATOM 12731 O O . ALA B 1 149 ? -67.710 3.776 41.923 1.00 101.08 149 ALA E O 1
ATOM 12738 N N . ARG B 1 150 ? -66.809 1.987 42.949 1.00 103.32 150 ARG E N 1
ATOM 12739 C CA . ARG B 1 150 ? -67.830 1.924 43.990 1.00 108.23 150 ARG E CA 1
ATOM 12740 C C . ARG B 1 150 ? -67.677 3.054 45.005 1.00 109.69 150 ARG E C 1
ATOM 12741 O O . ARG B 1 150 ? -68.657 3.714 45.355 1.00 111.00 150 ARG E O 1
ATOM 12762 N N . ASN B 1 151 ? -66.449 3.275 45.469 1.00 100.31 151 ASN E N 1
ATOM 12763 C CA . ASN B 1 151 ? -66.201 4.188 46.583 1.00 100.79 151 ASN E CA 1
ATOM 12764 C C . ASN B 1 151 ? -65.688 5.562 46.160 1.00 99.94 151 ASN E C 1
ATOM 12765 O O . ASN B 1 151 ? -65.576 6.461 46.994 1.00 100.29 151 ASN E O 1
ATOM 12776 N N . ASN B 1 152 ? -65.378 5.726 44.877 1.00 103.73 152 ASN E N 1
ATOM 12777 C CA . ASN B 1 152 ? -64.795 6.972 44.378 1.00 104.88 152 ASN E CA 1
ATOM 12778 C C . ASN B 1 152 ? -63.541 7.349 45.171 1.00 99.15 152 ASN E C 1
ATOM 12779 O O . ASN B 1 152 ? -63.314 8.520 45.480 1.00 98.04 152 ASN E O 1
ATOM 12790 N N . ARG B 1 153 ? -62.742 6.337 45.497 1.00 102.16 153 ARG E N 1
ATOM 12791 C CA . ARG B 1 153 ? -61.534 6.498 46.303 1.00 106.10 153 ARG E CA 1
ATOM 12792 C C . ARG B 1 153 ? -60.298 6.136 45.481 1.00 95.63 153 ARG E C 1
ATOM 12793 O O . ARG B 1 153 ? -60.291 5.135 44.762 1.00 92.25 153 ARG E O 1
ATOM 12814 N N . ASN B 1 154 ? -59.257 6.956 45.587 1.00 98.08 154 ASN E N 1
ATOM 12815 C CA . ASN B 1 154 ? -58.009 6.710 44.870 1.00 94.10 154 ASN E CA 1
ATOM 12816 C C . ASN B 1 154 ? -57.310 5.454 45.384 1.00 85.14 154 ASN E C 1
ATOM 12817 O O . ASN B 1 154 ? -57.231 5.229 46.592 1.00 84.60 154 ASN E O 1
ATOM 12828 N N . GLN B 1 155 ? -56.800 4.648 44.457 1.00 76.70 155 GLN E N 1
ATOM 12829 C CA . GLN B 1 155 ? -56.201 3.357 44.785 1.00 76.31 155 GLN E CA 1
ATOM 12830 C C . GLN B 1 155 ? -54.702 3.339 44.497 1.00 82.36 155 GLN E C 1
ATOM 12831 O O . GLN B 1 155 ? -54.174 4.242 43.846 1.00 78.08 155 GLN E O 1
ATOM 12845 N N . SER B 1 156 ? -54.028 2.300 44.985 1.00 81.33 156 SER E N 1
ATOM 12846 C CA . SER B 1 156 ? -52.618 2.074 44.681 1.00 88.80 156 SER E CA 1
ATOM 12847 C C . SER B 1 156 ? -52.303 0.590 44.514 1.00 83.80 156 SER E C 1
ATOM 12848 O O . SER B 1 156 ? -52.627 -0.217 45.385 1.00 78.62 156 SER E O 1
ATOM 12856 N N . ILE B 1 157 ? -51.677 0.235 43.392 1.00 68.47 157 ILE E N 1
ATOM 12857 C CA . ILE B 1 157 ? -51.100 -1.096 43.234 1.00 64.21 157 ILE E CA 1
ATOM 12858 C C . ILE B 1 157 ? -49.632 -1.010 43.630 1.00 68.14 157 ILE E C 1
ATOM 12859 O O . ILE B 1 157 ? -48.824 -0.418 42.912 1.00 73.70 157 ILE E O 1
ATOM 12875 N N . ILE B 1 158 ? -49.296 -1.597 44.773 1.00 64.07 158 ILE E N 1
ATOM 12876 C CA . ILE B 1 158 ? -47.950 -1.499 45.322 1.00 63.86 158 ILE E CA 1
ATOM 12877 C C . ILE B 1 158 ? -47.250 -2.848 45.263 1.00 72.02 158 ILE E C 1
ATOM 12878 O O . ILE B 1 158 ? -47.581 -3.769 46.009 1.00 69.45 158 ILE E O 1
ATOM 12894 N N . VAL B 1 159 ? -46.275 -2.949 44.367 1.00 70.69 159 VAL E N 1
ATOM 12895 C CA . VAL B 1 159 ? -45.510 -4.175 44.200 1.00 74.45 159 VAL E CA 1
ATOM 12896 C C . VAL B 1 159 ? -44.196 -4.049 44.966 1.00 71.18 159 VAL E C 1
ATOM 12897 O O . VAL B 1 159 ? -43.689 -2.945 45.172 1.00 68.28 159 VAL E O 1
ATOM 12910 N N . SER B 1 160 ? -43.656 -5.182 45.395 1.00 65.79 160 SER E N 1
ATOM 12911 C CA . SER B 1 160 ? -42.436 -5.194 46.187 1.00 77.00 160 SER E CA 1
ATOM 12912 C C . SER B 1 160 ? -41.737 -6.540 46.068 1.00 63.84 160 SER E C 1
ATOM 12913 O O . SER B 1 160 ? -42.282 -7.483 45.494 1.00 62.63 160 SER E O 1
ATOM 12921 N N . GLY B 1 161 ? -40.533 -6.617 46.624 1.00 56.34 161 GLY E N 1
ATOM 12922 C CA . GLY B 1 161 ? -39.698 -7.798 46.516 1.00 56.42 161 GLY E CA 1
ATOM 12923 C C . GLY B 1 161 ? -38.310 -7.395 46.064 1.00 62.03 161 GLY E C 1
ATOM 12924 O O . GLY B 1 161 ? -38.110 -6.281 45.582 1.00 54.12 161 GLY E O 1
ATOM 12928 N N . GLU B 1 162 ? -37.350 -8.299 46.219 1.00 54.53 162 GLU E N 1
ATOM 12929 C CA . GLU B 1 162 ? -35.965 -8.003 45.878 1.00 70.04 162 GLU E CA 1
ATOM 12930 C C . GLU B 1 162 ? -35.773 -7.948 44.367 1.00 58.94 162 GLU E C 1
ATOM 12931 O O . GLU B 1 162 ? -36.702 -8.211 43.600 1.00 54.43 162 GLU E O 1
ATOM 12943 N N . SER B 1 163 ? -34.560 -7.602 43.948 1.00 49.42 163 SER E N 1
ATOM 12944 C CA . SER B 1 163 ? -34.248 -7.457 42.531 1.00 46.93 163 SER E CA 1
ATOM 12945 C C . SER B 1 163 ? -34.507 -8.751 41.765 1.00 49.69 163 SER E C 1
ATOM 12946 O O . SER B 1 163 ? -34.069 -9.827 42.175 1.00 52.92 163 SER E O 1
ATOM 12954 N N . GLY B 1 164 ? -35.238 -8.636 40.660 1.00 44.83 164 GLY E N 1
ATOM 12955 C CA . GLY B 1 164 ? -35.529 -9.773 39.805 1.00 49.89 164 GLY E CA 1
ATOM 12956 C C . GLY B 1 164 ? -36.697 -10.616 40.275 1.00 46.98 164 GLY E C 1
ATOM 12957 O O . GLY B 1 164 ? -36.975 -11.666 39.697 1.00 54.74 164 GLY E O 1
ATOM 12961 N N . ALA B 1 165 ? -37.389 -10.161 41.315 1.00 52.25 165 ALA E N 1
ATOM 12962 C CA . ALA B 1 165 ? -38.519 -10.912 41.852 1.00 64.48 165 ALA E CA 1
ATOM 12963 C C . ALA B 1 165 ? -39.711 -10.901 40.893 1.00 61.11 165 ALA E C 1
ATOM 12964 O O . ALA B 1 165 ? -40.515 -11.832 40.890 1.00 56.28 165 ALA E O 1
ATOM 12971 N N . GLY B 1 166 ? -39.826 -9.844 40.092 1.00 62.67 166 GLY E N 1
ATOM 12972 C CA . GLY B 1 166 ? -40.875 -9.756 39.088 1.00 51.32 166 GLY E CA 1
ATOM 12973 C C . GLY B 1 166 ? -41.801 -8.565 39.257 1.00 50.63 166 GLY E C 1
ATOM 12974 O O . GLY B 1 166 ? -42.939 -8.587 38.786 1.00 54.47 166 GLY E O 1
ATOM 12978 N N . LYS B 1 167 ? -41.311 -7.524 39.924 1.00 50.11 167 LYS E N 1
ATOM 12979 C CA . LYS B 1 167 ? -42.114 -6.341 40.219 1.00 66.85 167 LYS E CA 1
ATOM 12980 C C . LYS B 1 167 ? -42.565 -5.593 38.966 1.00 68.34 167 LYS E C 1
ATOM 12981 O O . LYS B 1 167 ? -43.740 -5.251 38.826 1.00 51.01 167 LYS E O 1
ATOM 13000 N N . THR B 1 168 ? -41.625 -5.336 38.063 1.00 52.90 168 THR E N 1
ATOM 13001 C CA . THR B 1 168 ? -41.900 -4.541 36.870 1.00 58.85 168 THR E CA 1
ATOM 13002 C C . THR B 1 168 ? -42.856 -5.268 35.927 1.00 52.55 168 THR E C 1
ATOM 13003 O O . THR B 1 168 ? -43.703 -4.645 35.288 1.00 66.11 168 THR E O 1
ATOM 13013 N N . VAL B 1 169 ? -42.712 -6.586 35.842 1.00 64.11 169 VAL E N 1
ATOM 13014 C CA . VAL B 1 169 ? -43.607 -7.398 35.025 1.00 57.97 169 VAL E CA 1
ATOM 13015 C C . VAL B 1 169 ? -45.014 -7.373 35.616 1.00 63.10 169 VAL E C 1
ATOM 13016 O O . VAL B 1 169 ? -46.001 -7.307 34.886 1.00 57.57 169 VAL E O 1
ATOM 13029 N N . SER B 1 170 ? -45.096 -7.422 36.941 1.00 62.52 170 SER E N 1
ATOM 13030 C CA . SER B 1 170 ? -46.378 -7.352 37.631 1.00 57.43 170 SER E CA 1
ATOM 13031 C C . SER B 1 170 ? -47.031 -5.987 37.432 1.00 60.62 170 SER E C 1
ATOM 13032 O O . SER B 1 170 ? -48.241 -5.894 37.216 1.00 61.72 170 SER E O 1
ATOM 13040 N N . ALA B 1 171 ? -46.225 -4.933 37.510 1.00 53.20 171 ALA E N 1
ATOM 13041 C CA . ALA B 1 171 ? -46.714 -3.570 37.319 1.00 53.54 171 ALA E CA 1
ATOM 13042 C C . ALA B 1 171 ? -47.287 -3.381 35.917 1.00 60.45 171 ALA E C 1
ATOM 13043 O O . ALA B 1 171 ? -48.340 -2.766 35.748 1.00 58.35 171 ALA E O 1
ATOM 13050 N N . ARG B 1 172 ? -46.594 -3.913 34.915 1.00 58.61 172 ARG E N 1
ATOM 13051 C CA . ARG B 1 172 ? -47.020 -3.748 33.528 1.00 55.05 172 ARG E CA 1
ATOM 13052 C C . ARG B 1 172 ? -48.295 -4.529 33.222 1.00 53.38 172 ARG E C 1
ATOM 13053 O O . ARG B 1 172 ? -49.153 -4.052 32.482 1.00 52.57 172 ARG E O 1
ATOM 13074 N N . TYR B 1 173 ? -48.425 -5.724 33.789 1.00 58.14 173 TYR E N 1
ATOM 13075 C CA . TYR B 1 173 ? -49.606 -6.545 33.546 1.00 64.42 173 TYR E CA 1
ATOM 13076 C C . TYR B 1 173 ? -50.825 -5.961 34.251 1.00 63.03 173 TYR E C 1
ATOM 13077 O O . TYR B 1 173 ? -51.948 -6.085 33.764 1.00 64.32 173 TYR E O 1
ATOM 13095 N N . ALA B 1 174 ? -50.603 -5.325 35.396 1.00 62.60 174 ALA E N 1
ATOM 13096 C CA . ALA B 1 174 ? -51.676 -4.633 36.094 1.00 62.33 174 ALA E CA 1
ATOM 13097 C C . ALA B 1 174 ? -52.164 -3.457 35.256 1.00 74.22 174 ALA E C 1
ATOM 13098 O O . ALA B 1 174 ? -53.361 -3.179 35.197 1.00 74.22 174 ALA E O 1
ATOM 13105 N N . MET B 1 175 ? -51.230 -2.774 34.603 1.00 68.90 175 MET E N 1
ATOM 13106 C CA . MET B 1 175 ? -51.569 -1.620 33.780 1.00 76.55 175 MET E CA 1
ATOM 13107 C C . MET B 1 175 ? -52.235 -2.054 32.484 1.00 77.32 175 MET E C 1
ATOM 13108 O O . MET B 1 175 ? -53.141 -1.382 31.991 1.00 80.11 175 MET E O 1
ATOM 13122 N N . ARG B 1 176 ? -51.785 -3.177 31.932 1.00 68.22 176 ARG E N 1
ATOM 13123 C CA . ARG B 1 176 ? -52.390 -3.710 30.720 1.00 73.22 176 ARG E CA 1
ATOM 13124 C C . ARG B 1 176 ? -53.844 -4.075 30.980 1.00 77.39 176 ARG E C 1
ATOM 13125 O O . ARG B 1 176 ? -54.682 -4.013 30.081 1.00 67.36 176 ARG E O 1
ATOM 13146 N N . TYR B 1 177 ? -54.136 -4.456 32.218 1.00 81.39 177 TYR E N 1
ATOM 13147 C CA . TYR B 1 177 ? -55.490 -4.823 32.592 1.00 85.72 177 TYR E CA 1
ATOM 13148 C C . TYR B 1 177 ? -56.402 -3.602 32.553 1.00 79.55 177 TYR E C 1
ATOM 13149 O O . TYR B 1 177 ? -57.470 -3.640 31.948 1.00 81.57 177 TYR E O 1
ATOM 13167 N N . PHE B 1 178 ? -55.969 -2.521 33.197 1.00 71.06 178 PHE E N 1
ATOM 13168 C CA . PHE B 1 178 ? -56.728 -1.276 33.218 1.00 77.58 178 PHE E CA 1
ATOM 13169 C C . PHE B 1 178 ? -56.971 -0.758 31.805 1.00 89.20 178 PHE E C 1
ATOM 13170 O O . PHE B 1 178 ? -58.036 -0.216 31.505 1.00 77.83 178 PHE E O 1
ATOM 13187 N N . ALA B 1 179 ? -55.978 -0.938 30.940 1.00 76.22 179 ALA E N 1
ATOM 13188 C CA . ALA B 1 179 ? -56.053 -0.441 29.571 1.00 83.93 179 ALA E CA 1
ATOM 13189 C C . ALA B 1 179 ? -57.011 -1.268 28.715 1.00 80.40 179 ALA E C 1
ATOM 13190 O O . ALA B 1 179 ? -57.350 -0.872 27.599 1.00 74.22 179 ALA E O 1
ATOM 13197 N N . THR B 1 180 ? -57.441 -2.413 29.238 1.00 82.13 180 THR E N 1
ATOM 13198 C CA . THR B 1 180 ? -58.362 -3.290 28.521 1.00 90.12 180 THR E CA 1
ATOM 13199 C C . THR B 1 180 ? -59.793 -3.135 29.032 1.00 86.86 180 THR E C 1
ATOM 13200 O O . THR B 1 180 ? -60.739 -3.193 28.247 1.00 95.63 180 THR E O 1
ATOM 13211 N N . VAL B 1 181 ? -59.948 -2.932 30.339 1.00 79.20 181 VAL E N 1
ATOM 13212 C CA . VAL B 1 181 ? -61.273 -2.872 30.956 1.00 79.12 181 VAL E CA 1
ATOM 13213 C C . VAL B 1 181 ? -61.694 -1.445 31.300 1.00 80.36 181 VAL E C 1
ATOM 13214 O O . VAL B 1 181 ? -62.854 -1.199 31.632 1.00 95.28 181 VAL E O 1
ATOM 13227 N N . SER B 1 182 ? -60.746 -0.516 31.234 1.00 84.46 182 SER E N 1
ATOM 13228 C CA . SER B 1 182 ? -61.024 0.895 31.484 1.00 77.60 182 SER E CA 1
ATOM 13229 C C . SER B 1 182 ? -60.651 1.710 30.254 1.00 80.34 182 SER E C 1
ATOM 13230 O O . SER B 1 182 ? -60.275 2.879 30.357 1.00 79.35 182 SER E O 1
ATOM 13234 N N . LYS B 1 183 ? -60.753 1.058 29.098 1.00 87.49 183 LYS E N 1
ATOM 13235 C CA . LYS B 1 183 ? -60.495 1.657 27.790 1.00 90.86 183 LYS E CA 1
ATOM 13236 C C . LYS B 1 183 ? -61.051 3.074 27.693 1.00 93.37 183 LYS E C 1
ATOM 13237 O O . LYS B 1 183 ? -62.221 3.309 27.997 1.00 101.75 183 LYS E O 1
ATOM 13256 N N . SER B 1 184 ? -60.207 4.013 27.276 1.00 82.11 184 SER E N 1
ATOM 13257 C CA . SER B 1 184 ? -60.589 5.421 27.241 1.00 82.13 184 SER E CA 1
ATOM 13258 C C . SER B 1 184 ? -61.768 5.645 26.303 1.00 85.21 184 SER E C 1
ATOM 13259 O O . SER B 1 184 ? -61.985 4.880 25.363 1.00 84.39 184 SER E O 1
ATOM 13267 N N . GLY B 1 185 ? -62.521 6.706 26.568 1.00 89.46 185 GLY E N 1
ATOM 13268 C CA . GLY B 1 185 ? -63.739 6.991 25.833 1.00 100.51 185 GLY E CA 1
ATOM 13269 C C . GLY B 1 185 ? -63.520 7.360 24.379 1.00 95.42 185 GLY E C 1
ATOM 13270 O O . GLY B 1 185 ? -62.473 7.885 24.001 1.00 87.25 185 GLY E O 1
ATOM 13274 N N . SER B 1 186 ? -64.529 7.068 23.565 1.00 83.93 186 SER E N 1
ATOM 13275 C CA . SER B 1 186 ? -64.560 7.468 22.161 1.00 81.66 186 SER E CA 1
ATOM 13276 C C . SER B 1 186 ? -63.408 6.905 21.331 1.00 85.25 186 SER E C 1
ATOM 13277 O O . SER B 1 186 ? -63.072 7.469 20.287 1.00 80.02 186 SER E O 1
ATOM 13285 N N . ASN B 1 187 ? -62.818 5.796 21.776 1.00 103.35 187 ASN E N 1
ATOM 13286 C CA . ASN B 1 187 ? -61.682 5.204 21.074 1.00 98.43 187 ASN E CA 1
ATOM 13287 C C . ASN B 1 187 ? -60.589 6.255 20.876 1.00 92.34 187 ASN E C 1
ATOM 13288 O O . ASN B 1 187 ? -60.102 6.464 19.765 1.00 90.28 187 ASN E O 1
ATOM 13299 N N . ALA B 1 188 ? -60.209 6.922 21.963 1.00 100.34 188 ALA E N 1
ATOM 13300 C CA . ALA B 1 188 ? -59.345 8.094 21.863 1.00 102.34 188 ALA E CA 1
ATOM 13301 C C . ALA B 1 188 ? -58.002 7.788 21.166 1.00 110.91 188 ALA E C 1
ATOM 13302 O O . ALA B 1 188 ? -57.643 8.517 20.244 1.00 123.87 188 ALA E O 1
ATOM 13309 N N . HIS B 1 189 ? -57.239 6.763 21.565 1.00 82.52 189 HIS E N 1
ATOM 13310 C CA . HIS B 1 189 ? -57.425 5.976 22.782 1.00 83.29 189 HIS E CA 1
ATOM 13311 C C . HIS B 1 189 ? -56.204 6.227 23.666 1.00 88.44 189 HIS E C 1
ATOM 13312 O O . HIS B 1 189 ? -55.094 5.799 23.345 1.00 73.60 189 HIS E O 1
ATOM 13326 N N . VAL B 1 190 ? -56.414 6.924 24.777 1.00 86.78 190 VAL E N 1
ATOM 13327 C CA . VAL B 1 190 ? -55.319 7.358 25.641 1.00 80.01 190 VAL E CA 1
ATOM 13328 C C . VAL B 1 190 ? -54.507 6.197 26.216 1.00 91.46 190 VAL E C 1
ATOM 13329 O O . VAL B 1 190 ? -53.295 6.315 26.401 1.00 76.55 190 VAL E O 1
ATOM 13342 N N . GLU B 1 191 ? -55.175 5.081 26.495 1.00 81.60 191 GLU E N 1
ATOM 13343 C CA . GLU B 1 191 ? -54.550 3.972 27.212 1.00 74.82 191 GLU E CA 1
ATOM 13344 C C . GLU B 1 191 ? -53.316 3.399 26.510 1.00 82.41 191 GLU E C 1
ATOM 13345 O O . GLU B 1 191 ? -52.437 2.836 27.161 1.00 74.48 191 GLU E O 1
ATOM 13357 N N . ASP B 1 192 ? -53.251 3.532 25.189 1.00 82.73 192 ASP E N 1
ATOM 13358 C CA . ASP B 1 192 ? -52.120 2.997 24.437 1.00 79.68 192 ASP E CA 1
ATOM 13359 C C . ASP B 1 192 ? -50.862 3.822 24.675 1.00 83.11 192 ASP E C 1
ATOM 13360 O O . ASP B 1 192 ? -49.750 3.290 24.672 1.00 74.75 192 ASP E O 1
ATOM 13369 N N . LYS B 1 193 ? -51.041 5.122 24.881 1.00 68.82 193 LYS E N 1
ATOM 13370 C CA . LYS B 1 193 ? -49.926 6.002 25.203 1.00 69.08 193 LYS E CA 1
ATOM 13371 C C . LYS B 1 193 ? -49.444 5.745 26.626 1.00 71.53 193 LYS E C 1
ATOM 13372 O O . LYS B 1 193 ? -48.245 5.778 26.904 1.00 68.57 193 LYS E O 1
ATOM 13391 N N . VAL B 1 194 ? -50.394 5.499 27.523 1.00 65.83 194 VAL E N 1
ATOM 13392 C CA . VAL B 1 194 ? -50.088 5.226 28.922 1.00 68.79 194 VAL E CA 1
ATOM 13393 C C . VAL B 1 194 ? -49.223 3.976 29.053 1.00 75.77 194 VAL E C 1
ATOM 13394 O O . VAL B 1 194 ? -48.301 3.930 29.867 1.00 71.38 194 VAL E O 1
ATOM 13407 N N . LEU B 1 195 ? -49.530 2.965 28.248 1.00 61.31 195 LEU E N 1
ATOM 13408 C CA . LEU B 1 195 ? -48.783 1.711 28.274 1.00 58.99 195 LEU E CA 1
ATOM 13409 C C . LEU B 1 195 ? -47.421 1.855 27.600 1.00 67.49 195 LEU E C 1
ATOM 13410 O O . LEU B 1 195 ? -46.469 1.160 27.951 1.00 69.69 195 LEU E O 1
ATOM 13426 N N . ALA B 1 196 ? -47.336 2.760 26.631 1.00 64.93 196 ALA E N 1
ATOM 13427 C CA . ALA B 1 196 ? -46.096 2.986 25.898 1.00 64.43 196 ALA E CA 1
ATOM 13428 C C . ALA B 1 196 ? -45.025 3.623 26.781 1.00 70.94 196 ALA E C 1
ATOM 13429 O O . ALA B 1 196 ? -43.841 3.582 26.452 1.00 59.59 196 ALA E O 1
ATOM 13436 N N . SER B 1 197 ? -45.443 4.205 27.900 1.00 60.26 197 SER E N 1
ATOM 13437 C CA . SER B 1 197 ? -44.526 4.916 28.781 1.00 60.35 197 SER E CA 1
ATOM 13438 C C . SER B 1 197 ? -43.594 3.967 29.529 1.00 68.52 197 SER E C 1
ATOM 13439 O O . SER B 1 197 ? -42.533 4.375 30.000 1.00 64.53 197 SER E O 1
ATOM 13447 N N . ASN B 1 198 ? -43.991 2.705 29.645 1.00 67.69 198 ASN E N 1
ATOM 13448 C CA . ASN B 1 198 ? -43.179 1.723 30.356 1.00 56.46 198 ASN E CA 1
ATOM 13449 C C . ASN B 1 198 ? -41.949 1.293 29.556 1.00 54.07 198 ASN E C 1
ATOM 13450 O O . ASN B 1 198 ? -40.829 1.381 30.058 1.00 53.81 198 ASN E O 1
ATOM 13461 N N . PRO B 1 199 ? -42.146 0.827 28.310 1.00 61.55 199 PRO E N 1
ATOM 13462 C CA . PRO B 1 199 ? -40.971 0.414 27.532 1.00 57.38 199 PRO E CA 1
ATOM 13463 C C . PRO B 1 199 ? -40.006 1.559 27.214 1.00 64.67 199 PRO E C 1
ATOM 13464 O O . PRO B 1 199 ? -38.806 1.308 27.099 1.00 63.31 199 PRO E O 1
ATOM 13475 N N . ILE B 1 200 ? -40.506 2.785 27.078 1.00 55.44 200 ILE E N 1
ATOM 13476 C CA . ILE B 1 200 ? -39.626 3.926 26.828 1.00 51.00 200 ILE E CA 1
ATOM 13477 C C . ILE B 1 200 ? -38.689 4.133 28.014 1.00 53.52 200 ILE E C 1
ATOM 13478 O O . ILE B 1 200 ? -37.476 4.239 27.843 1.00 55.38 200 ILE E O 1
ATOM 13494 N N . THR B 1 201 ? -39.251 4.181 29.216 1.00 50.55 201 THR E N 1
ATOM 13495 C CA . THR B 1 201 ? -38.446 4.396 30.412 1.00 51.80 201 THR E CA 1
ATOM 13496 C C . THR B 1 201 ? -37.582 3.176 30.715 1.00 46.66 201 THR E C 1
ATOM 13497 O O . THR B 1 201 ? -36.559 3.290 31.387 1.00 58.52 201 THR E O 1
ATOM 13508 N N . GLU B 1 202 ? -37.987 2.012 30.215 1.00 48.50 202 GLU E N 1
ATOM 13509 C CA . GLU B 1 202 ? -37.157 0.820 30.342 1.00 50.16 202 GLU E CA 1
ATOM 13510 C C . GLU B 1 202 ? -35.906 0.973 29.484 1.00 51.28 202 GLU E C 1
ATOM 13511 O O . GLU B 1 202 ? -34.806 0.626 29.906 1.00 48.86 202 GLU E O 1
ATOM 13523 N N . ALA B 1 203 ? -36.077 1.506 28.280 1.00 46.00 203 ALA E N 1
ATOM 13524 C CA . ALA B 1 203 ? -34.964 1.669 27.356 1.00 52.69 203 ALA E CA 1
ATOM 13525 C C . ALA B 1 203 ? -33.880 2.584 27.923 1.00 56.62 203 ALA E C 1
ATOM 13526 O O . ALA B 1 203 ? -32.692 2.302 27.774 1.00 52.37 203 ALA E O 1
ATOM 13533 N N . VAL B 1 204 ? -34.289 3.670 28.574 1.00 49.10 204 VAL E N 1
ATOM 13534 C CA . VAL B 1 204 ? -33.336 4.654 29.089 1.00 47.43 204 VAL E CA 1
ATOM 13535 C C . VAL B 1 204 ? -33.079 4.522 30.593 1.00 48.98 204 VAL E C 1
ATOM 13536 O O . VAL B 1 204 ? -32.186 5.184 31.126 1.00 48.53 204 VAL E O 1
ATOM 13549 N N . GLY B 1 205 ? -33.845 3.665 31.267 1.00 44.75 205 GLY E N 1
ATOM 13550 C CA . GLY B 1 205 ? -33.771 3.547 32.715 1.00 43.35 205 GLY E CA 1
ATOM 13551 C C . GLY B 1 205 ? -33.491 2.153 33.251 1.00 44.27 205 GLY E C 1
ATOM 13552 O O . GLY B 1 205 ? -33.253 1.999 34.451 1.00 48.39 205 GLY E O 1
ATOM 13556 N N . ASN B 1 206 ? -33.523 1.142 32.385 1.00 46.11 206 ASN E N 1
ATOM 13557 C CA . ASN B 1 206 ? -33.194 -0.223 32.798 1.00 49.83 206 ASN E CA 1
ATOM 13558 C C . ASN B 1 206 ? -31.861 -0.692 32.230 1.00 49.29 206 ASN E C 1
ATOM 13559 O O . ASN B 1 206 ? -31.368 -0.152 31.241 1.00 44.60 206 ASN E O 1
ATOM 13570 N N . ALA B 1 207 ? -31.289 -1.712 32.861 1.00 51.75 207 ALA E N 1
ATOM 13571 C CA . ALA B 1 207 ? -29.982 -2.220 32.469 1.00 43.33 207 ALA E CA 1
ATOM 13572 C C . ALA B 1 207 ? -29.737 -3.602 33.058 1.00 42.11 207 ALA E C 1
ATOM 13573 O O . ALA B 1 207 ? -30.302 -3.956 34.089 1.00 45.80 207 ALA E O 1
ATOM 13580 N N . LYS B 1 208 ? -28.890 -4.381 32.397 1.00 43.75 208 LYS E N 1
ATOM 13581 C CA . LYS B 1 208 ? -28.516 -5.694 32.904 1.00 49.10 208 LYS E CA 1
ATOM 13582 C C . LYS B 1 208 ? -27.600 -5.580 34.112 1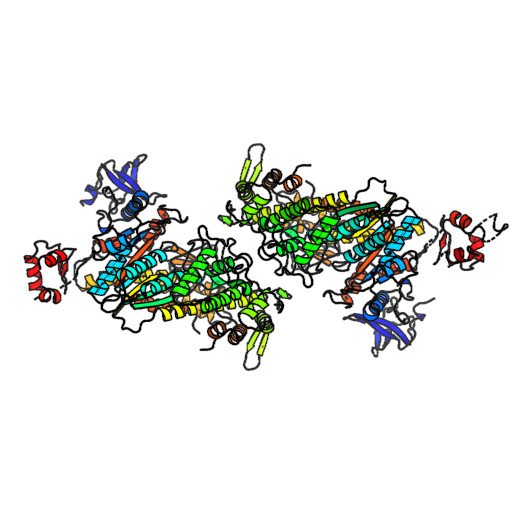.00 43.68 208 LYS E C 1
ATOM 13583 O O . LYS B 1 208 ? -26.509 -5.019 34.023 1.00 42.96 208 LYS E O 1
ATOM 13602 N N . THR B 1 209 ? -28.058 -6.118 35.238 1.00 45.22 209 THR E N 1
ATOM 13603 C CA . THR B 1 209 ? -27.188 -6.400 36.372 1.00 45.33 209 THR E CA 1
ATOM 13604 C C . THR B 1 209 ? -27.046 -7.912 36.462 1.00 50.30 209 THR E C 1
ATOM 13605 O O . THR B 1 209 ? -27.661 -8.636 35.680 1.00 45.57 209 THR E O 1
ATOM 13616 N N . THR B 1 210 ? -26.239 -8.392 37.402 1.00 43.41 210 THR E N 1
ATOM 13617 C CA . THR B 1 210 ? -26.053 -9.829 37.573 1.00 43.10 210 THR E CA 1
ATOM 13618 C C . THR B 1 210 ? -27.259 -10.474 38.257 1.00 50.05 210 THR E C 1
ATOM 13619 O O . THR B 1 210 ? -27.398 -11.697 38.252 1.00 68.93 210 THR E O 1
ATOM 13630 N N . ARG B 1 211 ? -28.130 -9.651 38.838 1.00 47.85 211 ARG E N 1
ATOM 13631 C CA . ARG B 1 211 ? -29.352 -10.152 39.467 1.00 47.44 211 ARG E CA 1
ATOM 13632 C C . ARG B 1 211 ? -30.505 -10.207 38.468 1.00 51.41 211 ARG E C 1
ATOM 13633 O O . ARG B 1 211 ? -31.396 -11.050 38.581 1.00 58.00 211 ARG E O 1
ATOM 13654 N N . ASN B 1 212 ? -30.487 -9.301 37.496 1.00 43.20 212 ASN E N 1
ATOM 13655 C CA . ASN B 1 212 ? -31.598 -9.156 36.564 1.00 45.62 212 ASN E CA 1
ATOM 13656 C C . ASN B 1 212 ? -31.163 -8.565 35.223 1.00 47.90 212 ASN E C 1
ATOM 13657 O O . ASN B 1 212 ? -30.588 -7.480 35.174 1.00 44.44 212 ASN E O 1
ATOM 13668 N N . ASP B 1 213 ? -31.454 -9.285 34.141 1.00 43.18 213 ASP E N 1
ATOM 13669 C CA . ASP B 1 213 ? -31.133 -8.833 32.787 1.00 44.03 213 ASP E CA 1
ATOM 13670 C C . ASP B 1 213 ? -31.806 -7.506 32.430 1.00 43.23 213 ASP E C 1
ATOM 13671 O O . ASP B 1 213 ? -31.312 -6.764 31.580 1.00 49.34 213 ASP E O 1
ATOM 13680 N N . ASN B 1 214 ? -32.930 -7.214 33.080 1.00 46.64 214 ASN E N 1
ATOM 13681 C CA . ASN B 1 214 ? -33.708 -6.012 32.789 1.00 50.67 214 ASN E CA 1
ATOM 13682 C C . ASN B 1 214 ? -34.030 -5.250 34.072 1.00 58.46 214 ASN E C 1
ATOM 13683 O O . ASN B 1 214 ? -35.189 -4.931 34.350 1.00 47.64 214 ASN E O 1
ATOM 13694 N N . SER B 1 215 ? -32.988 -4.960 34.845 1.00 55.21 215 SER E N 1
ATOM 13695 C CA . SER B 1 215 ? -33.130 -4.311 36.144 1.00 50.40 215 SER E CA 1
ATOM 13696 C C . SER B 1 215 ? -33.532 -2.845 36.035 1.00 59.00 215 SER E C 1
ATOM 13697 O O . SER B 1 215 ? -32.913 -2.081 35.299 1.00 45.70 215 SER E O 1
ATOM 13705 N N . SER B 1 216 ? -34.559 -2.456 36.784 1.00 46.92 216 SER E N 1
ATOM 13706 C CA . SER B 1 216 ? -34.941 -1.052 36.893 1.00 50.41 216 SER E CA 1
ATOM 13707 C C . SER B 1 216 ? -33.914 -0.320 37.750 1.00 49.29 216 SER E C 1
ATOM 13708 O O . SER B 1 216 ? -33.652 -0.730 38.878 1.00 53.23 216 SER E O 1
ATOM 13715 N N . ARG B 1 217 ? -33.326 0.748 37.214 1.00 46.46 217 ARG E N 1
ATOM 13716 C CA . ARG B 1 217 ? -32.341 1.536 37.957 1.00 46.18 217 ARG E CA 1
ATOM 13717 C C . ARG B 1 217 ? -32.926 2.881 38.372 1.00 44.47 217 ARG E C 1
ATOM 13718 O O . ARG B 1 217 ? -32.199 3.854 38.577 1.00 48.36 217 ARG E O 1
ATOM 13739 N N . PHE B 1 218 ? -34.249 2.916 38.491 1.00 46.57 218 PHE E N 1
ATOM 13740 C CA . PHE B 1 218 ? -34.969 4.098 38.939 1.00 53.68 218 PHE E CA 1
ATOM 13741 C C . PHE B 1 218 ? -36.293 3.661 39.551 1.00 50.99 218 PHE E C 1
ATOM 13742 O O . PHE B 1 218 ? -36.741 2.537 39.326 1.00 63.90 218 PHE E O 1
ATOM 13759 N N . GLY B 1 219 ? -36.916 4.551 40.318 1.00 55.20 219 GLY E N 1
ATOM 13760 C CA . GLY B 1 219 ? -38.220 4.284 40.898 1.00 55.95 219 GLY E CA 1
ATOM 13761 C C . GLY B 1 219 ? -39.308 4.926 40.066 1.00 63.75 219 GLY E C 1
ATOM 13762 O O . GLY B 1 219 ? -39.078 5.964 39.452 1.00 59.32 219 GLY E O 1
ATOM 13766 N N . LYS B 1 220 ? -40.490 4.312 40.050 1.00 57.71 220 LYS E N 1
ATOM 13767 C CA . LYS B 1 220 ? -41.593 4.785 39.221 1.00 65.43 220 LYS E CA 1
ATOM 13768 C C . LYS B 1 220 ? -42.928 4.702 39.960 1.00 62.77 220 LYS E C 1
ATOM 13769 O O . LYS B 1 220 ? -43.297 3.651 40.484 1.00 57.65 220 LYS E O 1
ATOM 13788 N N . TYR B 1 221 ? -43.635 5.827 40.007 1.00 55.40 221 TYR E N 1
ATOM 13789 C CA . TYR B 1 221 ? -45.021 5.861 40.460 1.00 59.99 221 TYR E CA 1
ATOM 13790 C C . TYR B 1 221 ? -45.863 6.482 39.353 1.00 57.87 221 TYR E C 1
ATOM 13791 O O . TYR B 1 221 ? -45.706 7.662 39.033 1.00 55.17 221 TYR E O 1
ATOM 13809 N N . THR B 1 222 ? -46.733 5.672 38.754 1.00 55.97 222 THR E N 1
ATOM 13810 C CA . THR B 1 222 ? -47.571 6.115 37.645 1.00 58.56 222 THR E CA 1
ATOM 13811 C C . THR B 1 222 ? -49.034 6.217 38.058 1.00 69.51 222 THR E C 1
ATOM 13812 O O . THR B 1 222 ? -49.711 5.205 38.244 1.00 65.97 222 THR E O 1
ATOM 13823 N N . GLU B 1 223 ? -49.517 7.446 38.191 1.00 76.58 223 GLU E N 1
ATOM 13824 C CA . GLU B 1 223 ? -50.921 7.686 38.486 1.00 76.38 223 GLU E CA 1
ATOM 13825 C C . GLU B 1 223 ? -51.754 7.630 37.210 1.00 75.03 223 GLU E C 1
ATOM 13826 O O . GLU B 1 223 ? -51.569 8.447 36.312 1.00 74.13 223 GLU E O 1
ATOM 13838 N N . ILE B 1 224 ? -52.660 6.658 37.136 1.00 73.26 224 ILE E N 1
ATOM 13839 C CA . ILE B 1 224 ? -53.563 6.519 35.995 1.00 87.70 224 ILE E CA 1
ATOM 13840 C C . ILE B 1 224 ? -54.886 7.216 36.288 1.00 75.81 224 ILE E C 1
ATOM 13841 O O . ILE B 1 224 ? -55.693 6.722 37.070 1.00 74.20 224 ILE E O 1
ATOM 13857 N N . SER B 1 225 ? -55.107 8.358 35.645 1.00 81.89 225 SER E N 1
ATOM 13858 C CA . SER B 1 225 ? -56.317 9.145 35.860 1.00 81.90 225 SER E CA 1
ATOM 13859 C C . SER B 1 225 ? -57.543 8.505 35.219 1.00 85.02 225 SER E C 1
ATOM 13860 O O . SER B 1 225 ? -57.453 7.921 34.139 1.00 87.18 225 SER E O 1
ATOM 13867 N N . PHE B 1 226 ? -58.684 8.622 35.895 1.00 85.11 226 PHE E N 1
ATOM 13868 C CA . PHE B 1 226 ? -59.966 8.178 35.353 1.00 83.25 226 PHE E CA 1
ATOM 13869 C C . PHE B 1 226 ? -60.994 9.308 35.435 1.00 90.90 226 PHE E C 1
ATOM 13870 O O . PHE B 1 226 ? -60.927 10.149 36.331 1.00 86.61 226 PHE E O 1
ATOM 13887 N N . ASP B 1 227 ? -61.941 9.322 34.501 1.00 85.18 227 ASP E N 1
ATOM 13888 C CA . ASP B 1 227 ? -63.016 10.312 34.521 1.00 96.75 227 ASP E CA 1
ATOM 13889 C C . ASP B 1 227 ? -64.164 9.849 35.420 1.00 98.18 227 ASP E C 1
ATOM 13890 O O . ASP B 1 227 ? -64.040 8.852 36.133 1.00 87.36 227 ASP E O 1
ATOM 13899 N N . GLU B 1 228 ? -65.276 10.580 35.385 1.00 104.48 228 GLU E N 1
ATOM 13900 C CA . GLU B 1 228 ? -66.443 10.253 36.200 1.00 109.35 228 GLU E CA 1
ATOM 13901 C C . GLU B 1 228 ? -67.009 8.876 35.862 1.00 105.30 228 GLU E C 1
ATOM 13902 O O . GLU B 1 228 ? -67.611 8.220 36.712 1.00 107.49 228 GLU E O 1
ATOM 13914 N N . GLN B 1 229 ? -66.813 8.448 34.618 1.00 106.34 229 GLN E N 1
ATOM 13915 C CA . GLN B 1 229 ? -67.318 7.159 34.153 1.00 106.93 229 GLN E CA 1
ATOM 13916 C C . GLN B 1 229 ? -66.290 6.048 34.345 1.00 110.05 229 GLN E C 1
ATOM 13917 O O . GLN B 1 229 ? -66.429 4.961 33.782 1.00 106.74 229 GLN E O 1
ATOM 13931 N N . ASN B 1 230 ? -65.263 6.327 35.143 1.00 103.06 230 ASN E N 1
ATOM 13932 C CA . ASN B 1 230 ? -64.199 5.365 35.407 1.00 104.23 230 ASN E CA 1
ATOM 13933 C C . ASN B 1 230 ? -63.526 4.888 34.120 1.00 91.04 230 ASN E C 1
ATOM 13934 O O . ASN B 1 230 ? -63.190 3.713 33.982 1.00 87.81 230 ASN E O 1
ATOM 13945 N N . GLN B 1 231 ? -63.346 5.815 33.182 1.00 84.03 231 GLN E N 1
ATOM 13946 C CA . GLN B 1 231 ? -62.601 5.562 31.950 1.00 85.64 231 GLN E CA 1
ATOM 13947 C C . GLN B 1 231 ? -61.286 6.329 31.988 1.00 89.48 231 GLN E C 1
ATOM 13948 O O . GLN B 1 231 ? -61.244 7.463 32.463 1.00 80.41 231 GLN E O 1
ATOM 13962 N N . ILE B 1 232 ? -60.219 5.715 31.482 1.00 79.46 232 ILE E N 1
ATOM 13963 C CA . ILE B 1 232 ? -58.906 6.354 31.458 1.00 76.67 232 ILE E CA 1
ATOM 13964 C C . ILE B 1 232 ? -58.945 7.655 30.658 1.00 73.73 232 ILE E C 1
ATOM 13965 O O . ILE B 1 232 ? -59.472 7.688 29.548 1.00 74.79 232 ILE E O 1
ATOM 13981 N N . ILE B 1 233 ? -58.386 8.720 31.230 1.00 76.50 233 ILE E N 1
ATOM 13982 C CA . ILE B 1 233 ? -58.270 10.003 30.536 1.00 78.03 233 ILE E CA 1
ATOM 13983 C C . ILE B 1 233 ? -56.810 10.408 30.356 1.00 85.63 233 ILE E C 1
ATOM 13984 O O . ILE B 1 233 ? -56.489 11.215 29.485 1.00 80.46 233 ILE E O 1
ATOM 14000 N N . GLY B 1 234 ? -55.930 9.850 31.181 1.00 80.27 234 GLY E N 1
ATOM 14001 C CA . GLY B 1 234 ? -54.515 10.161 31.092 1.00 74.33 234 GLY E CA 1
ATOM 14002 C C . GLY B 1 234 ? -53.700 9.544 32.208 1.00 76.90 234 GLY E C 1
ATOM 14003 O O . GLY B 1 234 ? -54.170 8.655 32.919 1.00 70.40 234 GLY E O 1
ATOM 14007 N N . ALA B 1 235 ? -52.467 10.019 32.359 1.00 77.14 235 ALA E N 1
ATOM 14008 C CA . ALA B 1 235 ? -51.583 9.518 33.402 1.00 69.43 235 ALA E CA 1
ATOM 14009 C C . ALA B 1 235 ? -50.445 10.493 33.681 1.00 70.90 235 ALA E C 1
ATOM 14010 O O . ALA B 1 235 ? -50.106 11.321 32.835 1.00 70.37 235 ALA E O 1
ATOM 14017 N N . ASN B 1 236 ? -49.867 10.389 34.875 1.00 67.35 236 ASN E N 1
ATOM 14018 C CA . ASN B 1 236 ? -48.677 11.154 35.227 1.00 74.63 236 ASN E CA 1
ATOM 14019 C C . ASN B 1 236 ? -47.654 10.274 35.934 1.00 68.69 236 ASN E C 1
ATOM 14020 O O . ASN B 1 236 ? -47.991 9.537 36.862 1.00 68.38 236 ASN E O 1
ATOM 14031 N N . MET B 1 237 ? -46.404 10.364 35.491 1.00 72.57 237 MET E N 1
ATOM 14032 C CA . MET B 1 237 ? -45.333 9.527 36.016 1.00 73.07 237 MET E CA 1
ATOM 14033 C C . MET B 1 237 ? -44.390 10.327 36.906 1.00 67.29 237 MET E C 1
ATOM 14034 O O . MET B 1 237 ? -43.835 11.343 36.487 1.00 67.23 237 MET E O 1
ATOM 14048 N N . SER B 1 238 ? -44.227 9.858 38.139 1.00 64.12 238 SER E N 1
ATOM 14049 C CA . SER B 1 238 ? -43.233 10.401 39.056 1.00 65.68 238 SER E CA 1
ATOM 14050 C C . SER B 1 238 ? -42.071 9.422 39.152 1.00 70.15 238 SER E C 1
ATOM 14051 O O . SER B 1 238 ? -42.284 8.219 39.310 1.00 65.11 238 SER E O 1
ATOM 14059 N N . THR B 1 239 ? -40.848 9.938 39.053 1.00 64.84 239 THR E N 1
ATOM 14060 C CA . THR B 1 239 ? -39.656 9.095 39.077 1.00 61.00 239 THR E CA 1
ATOM 14061 C C . THR B 1 239 ? -38.766 9.395 40.277 1.00 57.63 239 THR E C 1
ATOM 14062 O O . THR B 1 239 ? -38.800 10.493 40.833 1.00 63.28 239 THR E O 1
ATOM 14073 N N . TYR B 1 240 ? -37.969 8.402 40.664 1.00 64.49 240 TYR E N 1
ATOM 14074 C CA . TYR B 1 240 ? -37.102 8.516 41.831 1.00 72.10 240 TYR E CA 1
ATOM 14075 C C . TYR B 1 240 ? -35.680 8.030 41.562 1.00 57.34 240 TYR E C 1
ATOM 14076 O O . TYR B 1 240 ? -35.462 6.894 41.138 1.00 57.20 240 TYR E O 1
ATOM 14094 N N . LEU B 1 241 ? -34.739 8.935 41.822 1.00 56.13 241 LEU E N 1
ATOM 14095 C CA . LEU B 1 241 ? -33.291 8.706 41.776 1.00 56.78 241 LEU E CA 1
ATOM 14096 C C . LEU B 1 241 ? -32.800 7.633 40.800 1.00 49.91 241 LEU E C 1
ATOM 14097 O O . LEU B 1 241 ? -32.660 6.462 41.159 1.00 50.97 241 LEU E O 1
ATOM 14113 N N . LEU B 1 242 ? -32.524 8.054 39.571 1.00 44.24 242 LEU E N 1
ATOM 14114 C CA . LEU B 1 242 ? -31.895 7.193 38.577 1.00 53.62 242 LEU E CA 1
ATOM 14115 C C . LEU B 1 242 ? -30.438 6.927 38.954 1.00 51.04 242 LEU E C 1
ATOM 14116 O O . LEU B 1 242 ? -29.771 7.796 39.511 1.00 53.27 242 LEU E O 1
ATOM 14132 N N . GLU B 1 243 ? -29.951 5.725 38.658 1.00 48.94 243 GLU E N 1
ATOM 14133 C CA . GLU B 1 243 ? -28.559 5.369 38.930 1.00 45.04 243 GLU E CA 1
ATOM 14134 C C . GLU B 1 243 ? -27.606 6.010 37.914 1.00 47.69 243 GLU E C 1
ATOM 14135 O O . GLU B 1 243 ? -27.455 5.517 36.799 1.00 48.91 243 GLU E O 1
ATOM 14147 N N . LYS B 1 244 ? -26.955 7.100 38.310 1.00 49.12 244 LYS E N 1
ATOM 14148 C CA . LYS B 1 244 ? -26.096 7.855 37.399 1.00 54.98 244 LYS E CA 1
ATOM 14149 C C . LYS B 1 244 ? -24.792 7.144 37.050 1.00 52.03 244 LYS E C 1
ATOM 14150 O O . LYS B 1 244 ? -24.369 7.155 35.895 1.00 48.36 244 LYS E O 1
ATOM 14169 N N . SER B 1 245 ? -24.155 6.536 38.046 1.00 45.64 245 SER E N 1
ATOM 14170 C CA . SER B 1 245 ? -22.844 5.917 37.857 1.00 52.82 245 SER E CA 1
ATOM 14171 C C . SER B 1 245 ? -22.869 4.845 36.766 1.00 45.15 245 SER E C 1
ATOM 14172 O O . SER B 1 245 ? -21.839 4.514 36.183 1.00 45.42 245 SER E O 1
ATOM 14180 N N . ARG B 1 246 ? -24.057 4.315 36.499 1.00 41.72 246 ARG E N 1
ATOM 14181 C CA . ARG B 1 246 ? -24.269 3.304 35.468 1.00 53.16 246 ARG E CA 1
ATOM 14182 C C . ARG B 1 246 ? -23.855 3.829 34.094 1.00 43.88 246 ARG E C 1
ATOM 14183 O O . ARG B 1 246 ? -23.448 3.063 33.218 1.00 44.95 246 ARG E O 1
ATOM 14204 N N . VAL B 1 247 ? -23.960 5.141 33.916 1.00 38.75 247 VAL E N 1
ATOM 14205 C CA . VAL B 1 247 ? -23.662 5.770 32.635 1.00 34.48 247 VAL E CA 1
ATOM 14206 C C . VAL B 1 247 ? -22.187 5.628 32.277 1.00 47.19 247 VAL E C 1
ATOM 14207 O O . VAL B 1 247 ? -21.843 5.499 31.102 1.00 40.50 247 VAL E O 1
ATOM 14220 N N . VAL B 1 248 ? -21.322 5.639 33.289 1.00 41.31 248 VAL E N 1
ATOM 14221 C CA . VAL B 1 248 ? -19.877 5.662 33.062 1.00 44.48 248 VAL E CA 1
ATOM 14222 C C . VAL B 1 248 ? -19.147 4.450 33.636 1.00 40.57 248 VAL E C 1
ATOM 14223 O O . VAL B 1 248 ? -17.930 4.335 33.482 1.00 45.64 248 VAL E O 1
ATOM 14236 N N . PHE B 1 249 ? -19.876 3.553 34.294 1.00 39.73 249 PHE E N 1
ATOM 14237 C CA . PHE B 1 249 ? -19.249 2.411 34.958 1.00 42.73 249 PHE E CA 1
ATOM 14238 C C . PHE B 1 249 ? -20.138 1.172 34.974 1.00 42.35 249 PHE E C 1
ATOM 14239 O O . PHE B 1 249 ? -21.339 1.264 35.218 1.00 43.51 249 PHE E O 1
ATOM 14256 N N . GLN B 1 250 ? -19.528 0.016 34.720 1.00 40.08 250 GLN E N 1
ATOM 14257 C CA . GLN B 1 250 ? -20.191 -1.273 34.904 1.00 38.50 250 GLN E CA 1
ATOM 14258 C C . GLN B 1 250 ? -19.208 -2.307 35.437 1.00 38.89 250 GLN E C 1
ATOM 14259 O O . GLN B 1 250 ? -18.060 -2.371 34.999 1.00 41.09 250 GLN E O 1
ATOM 14273 N N . SER B 1 251 ? -19.667 -3.115 36.384 1.00 42.33 251 SER E N 1
ATOM 14274 C CA . SER B 1 251 ? -18.880 -4.235 36.875 1.00 41.91 251 SER E CA 1
ATOM 14275 C C . SER B 1 251 ? -19.015 -5.399 35.898 1.00 43.90 251 SER E C 1
ATOM 14276 O O . SER B 1 251 ? -19.772 -5.313 34.929 1.00 37.44 251 SER E O 1
ATOM 14284 N N . GLU B 1 252 ? -18.285 -6.479 36.159 1.00 38.08 252 GLU E N 1
ATOM 14285 C CA . GLU B 1 252 ? -18.250 -7.628 35.258 1.00 39.53 252 GLU E CA 1
ATOM 14286 C C . GLU B 1 252 ? -19.649 -8.160 34.934 1.00 43.45 252 GLU E C 1
ATOM 14287 O O . GLU B 1 252 ? -20.481 -8.327 35.823 1.00 44.39 252 GLU E O 1
ATOM 14299 N N . ASN B 1 253 ? -19.882 -8.400 33.644 1.00 41.69 253 ASN E N 1
ATOM 14300 C CA . ASN B 1 253 ? -21.123 -8.976 33.116 1.00 45.41 253 ASN E CA 1
ATOM 14301 C C . ASN B 1 253 ? -22.356 -8.072 33.241 1.00 43.66 253 ASN E C 1
ATOM 14302 O O . ASN B 1 253 ? -23.479 -8.521 33.006 1.00 57.56 253 ASN E O 1
ATOM 14313 N N . GLU B 1 254 ? -22.145 -6.800 33.575 1.00 45.76 254 GLU E N 1
ATOM 14314 C CA . GLU B 1 254 ? -23.236 -5.827 33.601 1.00 45.68 254 GLU E CA 1
ATOM 14315 C C . GLU B 1 254 ? -23.133 -4.886 32.406 1.00 38.21 254 GLU E C 1
ATOM 14316 O O . GLU B 1 254 ? -22.075 -4.770 31.786 1.00 41.34 254 GLU E O 1
ATOM 14328 N N . ARG B 1 255 ? -24.244 -4.227 32.085 1.00 40.35 255 ARG E N 1
ATOM 14329 C CA . ARG B 1 255 ? -24.306 -3.321 30.945 1.00 48.37 255 ARG E CA 1
ATOM 14330 C C . ARG B 1 255 ? -24.720 -1.925 31.363 1.00 42.51 255 ARG E C 1
ATOM 14331 O O . ARG B 1 255 ? -25.278 -1.725 32.441 1.00 39.48 255 ARG E O 1
ATOM 14352 N N . ASN B 1 256 ? -24.429 -0.961 30.497 1.00 43.70 256 ASN E N 1
ATOM 14353 C CA . ASN B 1 256 ? -25.018 0.364 30.586 1.00 41.82 256 ASN E CA 1
ATOM 14354 C C . ASN B 1 256 ? -26.500 0.251 30.249 1.00 40.96 256 ASN E C 1
ATOM 14355 O O . ASN B 1 256 ? -26.992 -0.845 29.978 1.00 37.81 256 ASN E O 1
ATOM 14366 N N . TYR B 1 257 ? -27.210 1.373 30.256 1.00 37.45 257 TYR E N 1
ATOM 14367 C CA . TYR B 1 257 ? -28.633 1.368 29.930 1.00 40.20 257 TYR E CA 1
ATOM 14368 C C . TYR B 1 257 ? -28.863 0.842 28.511 1.00 42.62 257 TYR E C 1
ATOM 14369 O O . TYR B 1 257 ? -28.036 1.046 27.621 1.00 43.91 257 TYR E O 1
ATOM 14387 N N . HIS B 1 258 ? -29.987 0.150 28.328 1.00 39.17 258 HIS E N 1
ATOM 14388 C CA . HIS B 1 258 ? -30.290 -0.589 27.100 1.00 42.16 258 HIS E CA 1
ATOM 14389 C C . HIS B 1 258 ? -30.130 0.221 25.817 1.00 41.60 258 HIS E C 1
ATOM 14390 O O . HIS B 1 258 ? -29.604 -0.284 24.823 1.00 45.93 258 HIS E O 1
ATOM 14404 N N . ILE B 1 259 ? -30.580 1.473 25.834 1.00 38.96 259 ILE E N 1
ATOM 14405 C CA . ILE B 1 259 ? -30.713 2.238 24.598 1.00 42.63 259 ILE E CA 1
ATOM 14406 C C . ILE B 1 259 ? -29.363 2.515 23.937 1.00 41.42 259 ILE E C 1
ATOM 14407 O O . ILE B 1 259 ? -29.291 2.700 22.722 1.00 51.30 259 ILE E O 1
ATOM 14423 N N . PHE B 1 260 ? -28.299 2.538 24.736 1.00 44.10 260 PHE E N 1
ATOM 14424 C CA . PHE B 1 260 ? -26.948 2.699 24.208 1.00 47.82 260 PHE E CA 1
ATOM 14425 C C . PHE B 1 260 ? -26.610 1.564 23.247 1.00 41.69 260 PHE E C 1
ATOM 14426 O O . PHE B 1 260 ? -25.972 1.776 22.216 1.00 45.18 260 PHE E O 1
ATOM 14443 N N . TYR B 1 261 ? -27.053 0.360 23.596 1.00 41.31 261 TYR E N 1
ATOM 14444 C CA . TYR B 1 261 ? -26.759 -0.834 22.812 1.00 53.11 261 TYR E CA 1
ATOM 14445 C C . TYR B 1 261 ? -27.700 -0.960 21.629 1.00 42.57 261 TYR E C 1
ATOM 14446 O O . TYR B 1 261 ? -27.320 -1.472 20.576 1.00 44.66 261 TYR E O 1
ATOM 14464 N N . GLN B 1 262 ? -28.933 -0.504 21.817 1.00 42.52 262 GLN E N 1
ATOM 14465 C CA . GLN B 1 262 ? -29.878 -0.401 20.719 1.00 43.16 262 GLN E CA 1
ATOM 14466 C C . GLN B 1 262 ? -29.330 0.547 19.661 1.00 51.74 262 GLN E C 1
ATOM 14467 O O . GLN B 1 262 ? -29.432 0.283 18.464 1.00 52.25 262 GLN E O 1
ATOM 14481 N N . LEU B 1 263 ? -28.736 1.646 20.114 1.00 47.33 263 LEU E N 1
ATOM 14482 C CA . LEU B 1 263 ? -28.174 2.643 19.208 1.00 49.72 263 LEU E CA 1
ATOM 14483 C C . LEU B 1 263 ? -26.913 2.139 18.511 1.00 60.25 263 LEU E C 1
ATOM 14484 O O . LEU B 1 263 ? -26.782 2.262 17.294 1.00 50.05 263 LEU E O 1
ATOM 14500 N N . CYS B 1 264 ? -25.984 1.581 19.280 1.00 48.56 264 CYS E N 1
ATOM 14501 C CA . CYS B 1 264 ? -24.754 1.039 18.712 1.00 50.84 264 CYS E CA 1
ATOM 14502 C C . CYS B 1 264 ? -25.041 -0.109 17.744 1.00 51.10 264 CYS E C 1
ATOM 14503 O O . CYS B 1 264 ? -24.304 -0.316 16.779 1.00 52.37 264 CYS E O 1
ATOM 14511 N N . ALA B 1 265 ? -26.114 -0.851 17.999 1.00 51.12 265 ALA E N 1
ATOM 14512 C CA . ALA B 1 265 ? -26.497 -1.956 17.128 1.00 50.87 265 ALA E CA 1
ATOM 14513 C C . ALA B 1 265 ? -27.030 -1.442 15.790 1.00 50.75 265 ALA E C 1
ATOM 14514 O O . ALA B 1 265 ? -27.147 -2.201 14.829 1.00 55.74 265 ALA E O 1
ATOM 14521 N N . SER B 1 266 ? -27.339 -0.148 15.741 1.00 48.49 266 SER E N 1
ATOM 14522 C CA . SER B 1 266 ? -27.910 0.488 14.556 1.00 59.43 266 SER E CA 1
ATOM 14523 C C . SER B 1 266 ? -26.935 1.494 13.955 1.00 62.48 266 SER E C 1
ATOM 14524 O O . SER B 1 266 ? -27.331 2.386 13.206 1.00 64.56 266 SER E O 1
ATOM 14532 N N . ALA B 1 267 ? -25.657 1.338 14.285 1.00 56.25 267 ALA E N 1
ATOM 14533 C CA . ALA B 1 267 ? -24.634 2.319 13.934 1.00 65.10 267 ALA E CA 1
ATOM 14534 C C . ALA B 1 267 ? -24.423 2.458 12.428 1.00 62.95 267 ALA E C 1
ATOM 14535 O O . ALA B 1 267 ? -24.096 3.542 11.942 1.00 53.32 267 ALA E O 1
ATOM 14542 N N . GLN B 1 268 ? -24.605 1.364 11.695 1.00 61.71 268 GLN E N 1
ATOM 14543 C CA . GLN B 1 268 ? -24.343 1.356 10.259 1.00 71.29 268 GLN E CA 1
ATOM 14544 C C . GLN B 1 268 ? -25.620 1.573 9.447 1.00 74.49 268 GLN E C 1
ATOM 14545 O O . GLN B 1 268 ? -25.637 1.373 8.233 1.00 77.52 268 GLN E O 1
ATOM 14559 N N . GLN B 1 269 ? -26.684 1.988 10.128 1.00 66.14 269 GLN E N 1
ATOM 14560 C CA . GLN B 1 269 ? -27.901 2.429 9.458 1.00 69.82 269 GLN E CA 1
ATOM 14561 C C . GLN B 1 269 ? -27.715 3.859 8.961 1.00 71.79 269 GLN E C 1
ATOM 14562 O O . GLN B 1 269 ? -27.048 4.666 9.609 1.00 65.58 269 GLN E O 1
ATOM 14576 N N . SER B 1 270 ? -28.312 4.166 7.814 1.00 69.56 270 SER E N 1
ATOM 14577 C CA . SER B 1 270 ? -28.117 5.455 7.159 1.00 69.61 270 SER E CA 1
ATOM 14578 C C . SER B 1 270 ? -28.575 6.629 8.019 1.00 67.38 270 SER E C 1
ATOM 14579 O O . SER B 1 270 ? -27.950 7.688 8.013 1.00 68.37 270 SER E O 1
ATOM 14587 N N . GLU B 1 271 ? -29.661 6.439 8.760 1.00 69.04 271 GLU E N 1
ATOM 14588 C CA . GLU B 1 271 ? -30.240 7.523 9.550 1.00 83.09 271 GLU E CA 1
ATOM 14589 C C . GLU B 1 271 ? -29.338 7.905 10.722 1.00 71.59 271 GLU E C 1
ATOM 14590 O O . GLU B 1 271 ? -29.472 8.992 11.284 1.00 69.75 271 GLU E O 1
ATOM 14602 N N . PHE B 1 272 ? -28.418 7.010 11.081 1.00 74.95 272 PHE E N 1
ATOM 14603 C CA . PHE B 1 272 ? -27.576 7.196 12.263 1.00 79.66 272 PHE E CA 1
ATOM 14604 C C . PHE B 1 272 ? -26.114 7.502 11.930 1.00 68.97 272 PHE E C 1
ATOM 14605 O O . PHE B 1 272 ? -25.302 7.683 12.836 1.00 67.98 272 PHE E O 1
ATOM 14622 N N . LYS B 1 273 ? -25.777 7.554 10.644 1.00 69.22 273 LYS E N 1
ATOM 14623 C CA . LYS B 1 273 ? -24.388 7.750 10.223 1.00 74.37 273 LYS E CA 1
ATOM 14624 C C . LYS B 1 273 ? -23.771 9.013 10.816 1.00 68.14 273 LYS E C 1
ATOM 14625 O O . LYS B 1 273 ? -22.598 9.020 11.188 1.00 69.58 273 LYS E O 1
ATOM 14644 N N . HIS B 1 274 ? -24.565 10.077 10.906 1.00 68.65 274 HIS E N 1
ATOM 14645 C CA . HIS B 1 274 ? -24.073 11.368 11.380 1.00 68.28 274 HIS E CA 1
ATOM 14646 C C . HIS B 1 274 ? -23.671 11.320 12.851 1.00 58.86 274 HIS E C 1
ATOM 14647 O O . HIS B 1 274 ? -23.014 12.234 13.350 1.00 64.98 274 HIS E O 1
ATOM 14661 N N . LEU B 1 275 ? -24.069 10.253 13.538 1.00 52.52 275 LEU E N 1
ATOM 14662 C CA . LEU B 1 275 ? -23.699 10.065 14.935 1.00 54.84 275 LEU E CA 1
ATOM 14663 C C . LEU B 1 275 ? -22.314 9.429 15.061 1.00 65.88 275 LEU E C 1
ATOM 14664 O O . LEU B 1 275 ? -21.738 9.407 16.149 1.00 60.41 275 LEU E O 1
ATOM 14680 N N . LYS B 1 276 ? -21.786 8.929 13.944 1.00 51.90 276 LYS E N 1
ATOM 14681 C CA . LYS B 1 276 ? -20.440 8.355 13.891 1.00 54.33 276 LYS E CA 1
ATOM 14682 C C . LYS B 1 276 ? -20.202 7.362 15.020 1.00 54.86 276 LYS E C 1
ATOM 14683 O O . LYS B 1 276 ? -19.186 7.411 15.710 1.00 57.81 276 LYS E O 1
ATOM 14702 N N . LEU B 1 277 ? -21.157 6.461 15.200 1.00 58.55 277 LEU E N 1
ATOM 14703 C CA . LEU B 1 277 ? -21.064 5.447 16.235 1.00 57.94 277 LEU E CA 1
ATOM 14704 C C . LEU B 1 277 ? -20.351 4.211 15.718 1.00 61.30 277 LEU E C 1
ATOM 14705 O O . LEU B 1 277 ? -20.068 4.090 14.528 1.00 74.71 277 LEU E O 1
ATOM 14721 N N . GLY B 1 278 ? -20.063 3.302 16.639 1.00 69.66 278 GLY E N 1
ATOM 14722 C CA . GLY B 1 278 ? -19.519 2.001 16.310 1.00 64.95 278 GLY E CA 1
ATOM 14723 C C . GLY B 1 278 ? -20.240 0.970 17.149 1.00 57.98 278 GLY E C 1
ATOM 14724 O O . GLY B 1 278 ? -21.290 1.264 17.721 1.00 56.89 278 GLY E O 1
ATOM 14728 N N . SER B 1 279 ? -19.687 -0.234 17.235 1.00 50.25 279 SER E N 1
ATOM 14729 C CA . SER B 1 279 ? -20.266 -1.251 18.096 1.00 60.55 279 SER E CA 1
ATOM 14730 C C . SER B 1 279 ? -20.091 -0.835 19.554 1.00 48.69 279 SER E C 1
ATOM 14731 O O . SER B 1 279 ? -19.302 0.059 19.864 1.00 46.98 279 SER E O 1
ATOM 14739 N N . ALA B 1 280 ? -20.832 -1.484 20.444 1.00 42.06 280 ALA E N 1
ATOM 14740 C CA . ALA B 1 280 ? -20.779 -1.156 21.861 1.00 40.91 280 ALA E CA 1
ATOM 14741 C C . ALA B 1 280 ? -19.400 -1.451 22.445 1.00 42.08 280 ALA E C 1
ATOM 14742 O O . ALA B 1 280 ? -19.047 -0.938 23.508 1.00 41.98 280 ALA E O 1
ATOM 14749 N N . GLU B 1 281 ? -18.623 -2.274 21.748 1.00 43.91 281 GLU E N 1
ATOM 14750 C CA . GLU B 1 281 ? -17.281 -2.620 22.202 1.00 49.18 281 GLU E CA 1
ATOM 14751 C C . GLU B 1 281 ? -16.237 -1.537 21.925 1.00 52.31 281 GLU E C 1
ATOM 14752 O O . GLU B 1 281 ? -15.120 -1.623 22.431 1.00 45.49 281 GLU E O 1
ATOM 14764 N N . GLU B 1 282 ? -16.577 -0.536 21.117 1.00 49.58 282 GLU E N 1
ATOM 14765 C CA A GLU B 1 282 ? -15.664 0.575 20.850 0.50 45.86 282 GLU E CA 1
ATOM 14766 C CA B GLU B 1 282 ? -15.648 0.560 20.857 0.50 45.83 282 GLU E CA 1
ATOM 14767 C C . GLU B 1 282 ? -15.621 1.547 22.016 1.00 43.00 282 GLU E C 1
ATOM 14768 O O . GLU B 1 282 ? -14.567 2.084 22.354 1.00 43.85 282 GLU E O 1
ATOM 14791 N N . PHE B 1 283 ? -16.781 1.769 22.622 1.00 41.15 283 PHE E N 1
ATOM 14792 C CA . PHE B 1 283 ? -16.933 2.800 23.636 1.00 46.69 283 PHE E CA 1
ATOM 14793 C C . PHE B 1 283 ? -16.716 2.295 25.056 1.00 54.49 283 PHE E C 1
ATOM 14794 O O . PHE B 1 283 ? -17.284 1.283 25.465 1.00 42.18 283 PHE E O 1
ATOM 14811 N N . ASN B 1 284 ? -15.892 3.026 25.799 1.00 47.47 284 ASN E N 1
ATOM 14812 C CA . ASN B 1 284 ? -15.569 2.687 27.178 1.00 45.51 284 ASN E CA 1
ATOM 14813 C C . ASN B 1 284 ? -16.795 2.619 28.091 1.00 45.74 284 ASN E C 1
ATOM 14814 O O . ASN B 1 284 ? -16.813 1.856 29.055 1.00 41.44 284 ASN E O 1
ATOM 14825 N N . TYR B 1 285 ? -17.813 3.420 27.789 1.00 35.18 285 TYR E N 1
ATOM 14826 C CA . TYR B 1 285 ? -19.013 3.492 28.625 1.00 38.52 285 TYR E CA 1
ATOM 14827 C C . TYR B 1 285 ? -19.961 2.296 28.462 1.00 40.29 285 TYR E C 1
ATOM 14828 O O . TYR B 1 285 ? -20.875 2.116 29.271 1.00 42.22 285 TYR E O 1
ATOM 14846 N N . THR B 1 286 ? -19.748 1.488 27.424 1.00 44.05 286 THR E N 1
ATOM 14847 C CA . THR B 1 286 ? -20.624 0.349 27.136 1.00 47.84 286 THR E CA 1
ATOM 14848 C C . THR B 1 286 ? -19.909 -1.005 27.137 1.00 39.95 286 THR E C 1
ATOM 14849 O O . THR B 1 286 ? -20.564 -2.043 27.121 1.00 42.96 286 THR E O 1
ATOM 14860 N N . ARG B 1 287 ? -18.576 -0.988 27.144 1.00 41.67 287 ARG E N 1
ATOM 14861 C CA . ARG B 1 287 ? -17.778 -2.211 27.003 1.00 37.93 287 ARG E CA 1
ATOM 14862 C C . ARG B 1 287 ? -17.239 -2.760 28.324 1.00 35.76 287 ARG E C 1
ATOM 14863 O O . ARG B 1 287 ? -16.736 -3.880 28.372 1.00 46.97 287 ARG E O 1
ATOM 14884 N N . MET B 1 288 ? -17.327 -1.964 29.383 1.00 45.16 288 MET E N 1
ATOM 14885 C CA . MET B 1 288 ? -16.565 -2.217 30.605 1.00 44.41 288 MET E CA 1
ATOM 14886 C C . MET B 1 288 ? -16.832 -3.583 31.246 1.00 39.36 288 MET E C 1
ATOM 14887 O O . MET B 1 288 ? -15.912 -4.209 31.782 1.00 42.07 288 MET E O 1
ATOM 14901 N N . GLY B 1 289 ? -18.075 -4.047 31.181 1.00 40.70 289 GLY E N 1
ATOM 14902 C CA . GLY B 1 289 ? -18.453 -5.297 31.818 1.00 37.18 289 GLY E CA 1
ATOM 14903 C C . GLY B 1 289 ? -17.993 -6.553 31.097 1.00 43.78 289 GLY E C 1
ATOM 14904 O O . GLY B 1 289 ? -18.052 -7.646 31.660 1.00 43.83 289 GLY E O 1
ATOM 14908 N N . GLY B 1 290 ? -17.553 -6.412 29.850 1.00 40.05 290 GLY E N 1
ATOM 14909 C CA . GLY B 1 290 ? -16.960 -7.522 29.121 1.00 42.81 290 GLY E CA 1
ATOM 14910 C C . GLY B 1 290 ? -17.915 -8.309 28.242 1.00 39.04 290 GLY E C 1
ATOM 14911 O O . GLY B 1 290 ? -17.492 -9.230 27.543 1.00 46.78 290 GLY E O 1
ATOM 14915 N N . ASN B 1 291 ? -19.196 -7.955 28.272 1.00 43.82 291 ASN E N 1
ATOM 14916 C CA . ASN B 1 291 ? -20.197 -8.621 27.443 1.00 44.00 291 ASN E CA 1
ATOM 14917 C C . ASN B 1 291 ? -21.343 -7.684 27.076 1.00 45.72 291 ASN E C 1
ATOM 14918 O O . ASN B 1 291 ? -22.214 -7.399 27.899 1.00 47.10 291 ASN E O 1
ATOM 14929 N N . THR B 1 292 ? -21.342 -7.223 25.829 1.00 44.35 292 THR E N 1
ATOM 14930 C CA . THR B 1 292 ? -22.322 -6.248 25.358 1.00 45.31 292 THR E CA 1
ATOM 14931 C C . THR B 1 292 ? -23.652 -6.884 24.944 1.00 43.97 292 THR E C 1
ATOM 14932 O O . THR B 1 292 ? -24.571 -6.181 24.524 1.00 48.20 292 THR E O 1
ATOM 14943 N N . VAL B 1 293 ? -23.750 -8.206 25.071 1.00 44.72 293 VAL E N 1
ATOM 14944 C CA . VAL B 1 293 ? -24.905 -8.948 24.575 1.00 50.03 293 VAL E CA 1
ATOM 14945 C C . VAL B 1 293 ? -25.677 -9.643 25.690 1.00 48.59 293 VAL E C 1
ATOM 14946 O O . VAL B 1 293 ? -25.131 -10.466 26.423 1.00 54.76 293 VAL E O 1
ATOM 14959 N N . ILE B 1 294 ? -26.955 -9.297 25.804 1.00 50.91 294 ILE E N 1
ATOM 14960 C CA . ILE B 1 294 ? -27.871 -10.009 26.681 1.00 46.91 294 ILE E CA 1
ATOM 14961 C C . ILE B 1 294 ? -28.444 -11.196 25.919 1.00 47.80 294 ILE E C 1
ATOM 14962 O O . ILE B 1 294 ? -28.996 -11.037 24.832 1.00 53.30 294 ILE E O 1
ATOM 14978 N N . GLU B 1 295 ? -28.301 -12.385 26.491 1.00 57.95 295 GLU E N 1
ATOM 14979 C CA . GLU B 1 295 ? -28.809 -13.599 25.870 1.00 64.43 295 GLU E CA 1
ATOM 14980 C C . GLU B 1 295 ? -30.317 -13.505 25.657 1.00 63.07 295 GLU E C 1
ATOM 14981 O O . GLU B 1 295 ? -31.067 -13.232 26.594 1.00 61.38 295 GLU E O 1
ATOM 14993 N N . GLY B 1 296 ? -30.753 -13.718 24.418 1.00 61.15 296 GLY E N 1
ATOM 14994 C CA . GLY B 1 296 ? -32.168 -13.705 24.088 1.00 59.44 296 GLY E CA 1
ATOM 14995 C C . GLY B 1 296 ? -32.702 -12.333 23.715 1.00 59.23 296 GLY E C 1
ATOM 14996 O O . GLY B 1 296 ? -33.893 -12.188 23.442 1.00 69.77 296 GLY E O 1
ATOM 15000 N N . VAL B 1 297 ? -31.827 -11.329 23.702 1.00 55.72 297 VAL E N 1
ATOM 15001 C CA . VAL B 1 297 ? -32.218 -9.969 23.343 1.00 52.56 297 VAL E CA 1
ATOM 15002 C C . VAL B 1 297 ? -31.510 -9.516 22.070 1.00 56.26 297 VAL E C 1
ATOM 15003 O O . VAL B 1 297 ? -30.290 -9.620 21.951 1.00 54.72 297 VAL E O 1
ATOM 15016 N N . ASN B 1 298 ? -32.298 -9.017 21.122 1.00 69.05 298 ASN E N 1
ATOM 15017 C CA . ASN B 1 298 ? -31.778 -8.451 19.884 1.00 56.24 298 ASN E CA 1
ATOM 15018 C C . ASN B 1 298 ? -31.817 -6.927 19.961 1.00 53.90 298 ASN E C 1
ATOM 15019 O O . ASN B 1 298 ? -32.867 -6.317 19.767 1.00 51.38 298 ASN E O 1
ATOM 15030 N N . ASP B 1 299 ? -30.666 -6.319 20.235 1.00 50.10 299 ASP E N 1
ATOM 15031 C CA . ASP B 1 299 ? -30.593 -4.879 20.480 1.00 52.51 299 ASP E CA 1
ATOM 15032 C C . ASP B 1 299 ? -31.007 -4.062 19.261 1.00 50.02 299 ASP E C 1
ATOM 15033 O O . ASP B 1 299 ? -31.635 -3.014 19.402 1.00 58.73 299 ASP E O 1
ATOM 15042 N N . ARG B 1 300 ? -30.656 -4.536 18.069 1.00 54.78 300 ARG E N 1
ATOM 15043 C CA . ARG B 1 300 ? -31.075 -3.869 16.840 1.00 61.18 300 ARG E CA 1
ATOM 15044 C C . ARG B 1 300 ? -32.595 -3.908 16.706 1.00 59.29 300 ARG E C 1
ATOM 15045 O O . ARG B 1 300 ? -33.215 -2.926 16.298 1.00 53.38 300 ARG E O 1
ATOM 15066 N N . ALA B 1 301 ? -33.193 -5.042 17.054 1.00 57.63 301 ALA E N 1
ATOM 15067 C CA . ALA B 1 301 ? -34.639 -5.192 16.959 1.00 58.32 301 ALA E CA 1
ATOM 15068 C C . ALA B 1 301 ? -35.336 -4.314 17.989 1.00 56.18 301 ALA E C 1
ATOM 15069 O O . ALA B 1 301 ? -36.420 -3.787 17.735 1.00 54.10 301 ALA E O 1
ATOM 15076 N N . GLU B 1 302 ? -34.711 -4.160 19.151 1.00 48.01 302 GLU E N 1
ATOM 15077 C CA . GLU B 1 302 ? -35.273 -3.331 20.210 1.00 50.14 302 GLU E CA 1
ATOM 15078 C C . GLU B 1 302 ? -35.233 -1.858 19.828 1.00 48.88 302 GLU E C 1
ATOM 15079 O O . GLU B 1 302 ? -36.110 -1.087 20.224 1.00 59.83 302 GLU E O 1
ATOM 15091 N N . MET B 1 303 ? -34.213 -1.466 19.068 1.00 54.49 303 MET E N 1
ATOM 15092 C CA . MET B 1 303 ? -34.131 -0.098 18.569 1.00 54.20 303 MET E CA 1
ATOM 15093 C C . MET B 1 303 ? -35.361 0.215 17.730 1.00 53.76 303 MET E C 1
ATOM 15094 O O . MET B 1 303 ? -35.982 1.266 17.890 1.00 53.97 303 MET E O 1
ATOM 15108 N N . VAL B 1 304 ? -35.699 -0.708 16.835 1.00 56.39 304 VAL E N 1
ATOM 15109 C CA . VAL B 1 304 ? -36.870 -0.564 15.981 1.00 58.45 304 VAL E CA 1
ATOM 15110 C C . VAL B 1 304 ? -38.135 -0.403 16.822 1.00 56.36 304 VAL E C 1
ATOM 15111 O O . VAL B 1 304 ? -38.981 0.435 16.521 1.00 64.91 304 VAL E O 1
ATOM 15124 N N . GLU B 1 305 ? -38.253 -1.200 17.880 1.00 54.15 305 GLU E N 1
ATOM 15125 C CA . GLU B 1 305 ? -39.418 -1.140 18.756 1.00 56.57 305 GLU E CA 1
ATOM 15126 C C . GLU B 1 305 ? -39.432 0.138 19.591 1.00 56.62 305 GLU E C 1
ATOM 15127 O O . GLU B 1 305 ? -40.492 0.721 19.819 1.00 73.38 305 GLU E O 1
ATOM 15139 N N . THR B 1 306 ? -38.260 0.568 20.050 1.00 59.84 306 THR E N 1
ATOM 15140 C CA . THR B 1 306 ? -38.153 1.820 20.789 1.00 50.10 306 THR E CA 1
ATOM 15141 C C . THR B 1 306 ? -38.594 2.990 19.910 1.00 53.10 306 THR E C 1
ATOM 15142 O O . THR B 1 306 ? -39.257 3.914 20.379 1.00 59.03 306 THR E O 1
ATOM 15153 N N . GLN B 1 307 ? -38.228 2.938 18.633 1.00 57.17 307 GLN E N 1
ATOM 15154 C CA . GLN B 1 307 ? -38.622 3.971 17.681 1.00 57.56 307 GLN E CA 1
ATOM 15155 C C . GLN B 1 307 ? -40.131 3.957 17.450 1.00 63.20 307 GLN E C 1
ATOM 15156 O O . GLN B 1 307 ? -40.764 5.010 17.367 1.00 55.93 307 GLN E O 1
ATOM 15170 N N . LYS B 1 308 ? -40.703 2.762 17.346 1.00 62.83 308 LYS E N 1
ATOM 15171 C CA . LYS B 1 308 ? -42.149 2.615 17.207 1.00 69.54 308 LYS E CA 1
ATOM 15172 C C . LYS B 1 308 ? -42.868 3.174 18.429 1.00 67.35 308 LYS E C 1
ATOM 15173 O O . LYS B 1 308 ? -43.894 3.841 18.305 1.00 70.56 308 LYS E O 1
ATOM 15192 N N . THR B 1 309 ? -42.321 2.899 19.609 1.00 66.55 309 THR E N 1
ATOM 15193 C CA . THR B 1 309 ? -42.933 3.343 20.855 1.00 62.24 309 THR E CA 1
ATOM 15194 C C . THR B 1 309 ? -42.881 4.863 20.965 1.00 71.26 309 THR E C 1
ATOM 15195 O O . THR B 1 309 ? -43.846 5.488 21.406 1.00 72.32 309 THR E O 1
ATOM 15206 N N . PHE B 1 310 ? -41.757 5.451 20.562 1.00 67.30 310 PHE E N 1
ATOM 15207 C CA . PHE B 1 310 ? -41.616 6.904 20.546 1.00 66.67 310 PHE E CA 1
ATOM 15208 C C . PHE B 1 310 ? -42.702 7.544 19.683 1.00 72.25 310 PHE E C 1
ATOM 15209 O O . PHE B 1 310 ? -43.355 8.501 20.094 1.00 71.26 310 PHE E O 1
ATOM 15226 N N . THR B 1 311 ? -42.884 7.000 18.484 1.00 64.96 311 THR E N 1
ATOM 15227 C CA . THR B 1 311 ? -43.875 7.506 17.541 1.00 65.77 311 THR E CA 1
ATOM 15228 C C . THR B 1 311 ? -45.281 7.465 18.137 1.00 73.57 311 THR E C 1
ATOM 15229 O O . THR B 1 311 ? -46.048 8.418 18.010 1.00 69.10 311 THR E O 1
ATOM 15240 N N . LEU B 1 312 ? -45.605 6.352 18.786 1.00 72.43 312 LEU E N 1
ATOM 15241 C CA . LEU B 1 312 ? -46.921 6.151 19.386 1.00 77.60 312 LEU E CA 1
ATOM 15242 C C . LEU B 1 312 ? -47.249 7.228 20.420 1.00 71.54 312 LEU E C 1
ATOM 15243 O O . LEU B 1 312 ? -48.403 7.635 20.556 1.00 74.40 312 LEU E O 1
ATOM 15259 N N . LEU B 1 313 ? -46.231 7.688 21.143 1.00 65.94 313 LEU E N 1
ATOM 15260 C CA . LEU B 1 313 ? -46.408 8.748 22.133 1.00 67.51 313 LEU E CA 1
ATOM 15261 C C . LEU B 1 313 ? -46.414 10.132 21.480 1.00 67.86 313 LEU E C 1
ATOM 15262 O O . LEU B 1 313 ? -46.488 11.150 22.168 1.00 70.99 313 LEU E O 1
ATOM 15278 N N . GLY B 1 314 ? -46.334 10.162 20.153 1.00 60.92 314 GLY E N 1
ATOM 15279 C CA . GLY B 1 314 ? -46.389 11.410 19.413 1.00 64.73 314 GLY E CA 1
ATOM 15280 C C . GLY B 1 314 ? -45.053 12.128 19.351 1.00 76.55 314 GLY E C 1
ATOM 15281 O O . GLY B 1 314 ? -45.007 13.356 19.265 1.00 84.37 314 GLY E O 1
ATOM 15285 N N . PHE B 1 315 ? -43.967 11.360 19.395 1.00 68.11 315 PHE E N 1
ATOM 15286 C CA . PHE B 1 315 ? -42.622 11.912 19.254 1.00 71.30 315 PHE E CA 1
ATOM 15287 C C . PHE B 1 315 ? -42.091 11.653 17.847 1.00 71.08 315 PHE E C 1
ATOM 15288 O O . PHE B 1 315 ? -41.797 10.517 17.475 1.00 72.35 315 PHE E O 1
ATOM 15305 N N . LYS B 1 316 ? -41.973 12.728 17.074 1.00 74.36 316 LYS E N 1
ATOM 15306 C CA . LYS B 1 316 ? -41.605 12.646 15.668 1.00 83.55 316 LYS E CA 1
ATOM 15307 C C . LYS B 1 316 ? -40.152 12.218 15.474 1.00 89.90 316 LYS E C 1
ATOM 15308 O O . LYS B 1 316 ? -39.426 11.978 16.440 1.00 76.77 316 LYS E O 1
ATOM 15315 N N . GLU B 1 317 ? -39.738 12.129 14.214 1.00 92.27 317 GLU E N 1
ATOM 15316 C CA . GLU B 1 317 ? -38.373 11.750 13.868 1.00 96.39 317 GLU E CA 1
ATOM 15317 C C . GLU B 1 317 ? -37.378 12.774 14.402 1.00 88.11 317 GLU E C 1
ATOM 15318 O O . GLU B 1 317 ? -36.311 12.415 14.899 1.00 88.16 317 GLU E O 1
ATOM 15330 N N . ASP B 1 318 ? -37.736 14.050 14.286 1.00 77.50 318 ASP E N 1
ATOM 15331 C CA . ASP B 1 318 ? -36.886 15.138 14.754 1.00 73.79 318 ASP E CA 1
ATOM 15332 C C . ASP B 1 318 ? -36.580 14.988 16.240 1.00 86.33 318 ASP E C 1
ATOM 15333 O O . ASP B 1 318 ? -35.431 15.116 16.666 1.00 74.73 318 ASP E O 1
ATOM 15337 N N . PHE B 1 319 ? -37.618 14.706 17.019 1.00 78.88 319 PHE E N 1
ATOM 15338 C CA . PHE B 1 319 ? -37.483 14.542 18.460 1.00 66.85 319 PHE E CA 1
ATOM 15339 C C . PHE B 1 319 ? -36.621 13.330 18.799 1.00 63.30 319 PHE E C 1
ATOM 15340 O O . PHE B 1 319 ? -35.756 13.401 19.671 1.00 62.41 319 PHE E O 1
ATOM 15357 N N . GLN B 1 320 ? -36.866 12.219 18.111 1.00 58.96 320 GLN E N 1
ATOM 15358 C CA . GLN B 1 320 ? -36.138 10.982 18.369 1.00 59.42 320 GLN E CA 1
ATOM 15359 C C . GLN B 1 320 ? -34.654 11.147 18.069 1.00 66.07 320 GLN E C 1
ATOM 15360 O O . GLN B 1 320 ? -33.801 10.668 18.814 1.00 54.33 320 GLN E O 1
ATOM 15374 N N . MET B 1 321 ? -34.350 11.832 16.973 1.00 58.45 321 MET E N 1
ATOM 15375 C CA . MET B 1 321 ? -32.968 12.023 16.562 1.00 63.98 321 MET E CA 1
ATOM 15376 C C . MET B 1 321 ? -32.224 12.940 17.520 1.00 59.20 321 MET E C 1
ATOM 15377 O O . MET B 1 321 ? -31.006 12.856 17.640 1.00 59.82 321 MET E O 1
ATOM 15391 N N . ASP B 1 322 ? -32.957 13.807 18.211 1.00 63.57 322 ASP E N 1
ATOM 15392 C CA . ASP B 1 322 ? -32.333 14.717 19.160 1.00 60.92 322 ASP E CA 1
ATOM 15393 C C . ASP B 1 322 ? -31.866 13.982 20.417 1.00 58.68 322 ASP E C 1
ATOM 15394 O O . ASP B 1 322 ? -30.801 14.295 20.943 1.00 58.98 322 ASP E O 1
ATOM 15403 N N . VAL B 1 323 ? -32.637 13.006 20.897 1.00 53.99 323 VAL E N 1
ATOM 15404 C CA . VAL B 1 323 ? -32.217 12.253 22.078 1.00 71.16 323 VAL E CA 1
ATOM 15405 C C . VAL B 1 323 ? -31.079 11.315 21.688 1.00 56.64 323 VAL E C 1
ATOM 15406 O O . VAL B 1 323 ? -30.125 11.143 22.443 1.00 52.44 323 VAL E O 1
ATOM 15419 N N . PHE B 1 324 ? -31.181 10.718 20.504 1.00 50.95 324 PHE E N 1
ATOM 15420 C CA . PHE B 1 324 ? -30.128 9.846 19.999 1.00 55.87 324 PHE E CA 1
ATOM 15421 C C . PHE B 1 324 ? -28.826 10.625 19.853 1.00 52.77 324 PHE E C 1
ATOM 15422 O O . PHE B 1 324 ? -27.738 10.071 20.019 1.00 55.74 324 PHE E O 1
ATOM 15439 N N . LYS B 1 325 ? -28.944 11.912 19.542 1.00 50.76 325 LYS E N 1
ATOM 15440 C CA . LYS B 1 325 ? -27.774 12.767 19.388 1.00 52.46 325 LYS E CA 1
ATOM 15441 C C . LYS B 1 325 ? -27.089 12.975 20.735 1.00 52.37 325 LYS E C 1
ATOM 15442 O O . LYS B 1 325 ? -25.864 12.924 20.829 1.00 53.61 325 LYS E O 1
ATOM 15461 N N . ILE B 1 326 ? -27.888 13.204 21.773 1.00 54.85 326 ILE E N 1
ATOM 15462 C CA . ILE B 1 326 ? -27.361 13.367 23.126 1.00 62.05 326 ILE E CA 1
ATOM 15463 C C . ILE B 1 326 ? -26.675 12.085 23.591 1.00 54.60 326 ILE E C 1
ATOM 15464 O O . ILE B 1 326 ? -25.582 12.127 24.156 1.00 50.68 326 ILE E O 1
ATOM 15480 N N . LEU B 1 327 ? -27.322 10.948 23.354 1.00 46.92 327 LEU E N 1
ATOM 15481 C CA . LEU B 1 327 ? -26.780 9.657 23.765 1.00 51.48 327 LEU E CA 1
ATOM 15482 C C . LEU B 1 327 ? -25.462 9.345 23.054 1.00 58.05 327 LEU E C 1
ATOM 15483 O O . LEU B 1 327 ? -24.526 8.840 23.670 1.00 49.13 327 LEU E O 1
ATOM 15499 N N . ALA B 1 328 ? -25.389 9.644 21.760 1.00 44.09 328 ALA E N 1
ATOM 15500 C CA . ALA B 1 328 ? -24.165 9.403 20.998 1.00 42.82 328 ALA E CA 1
ATOM 15501 C C . ALA B 1 328 ? -23.033 10.298 21.498 1.00 48.92 328 ALA E C 1
ATOM 15502 O O . ALA B 1 328 ? -21.882 9.869 21.585 1.00 48.07 328 ALA E O 1
ATOM 15509 N N . ALA B 1 329 ? -23.371 11.540 21.828 1.00 45.47 329 ALA E N 1
ATOM 15510 C CA . ALA B 1 329 ? -22.398 12.486 22.362 1.00 54.87 329 ALA E CA 1
ATOM 15511 C C . ALA B 1 329 ? -21.773 11.950 23.646 1.00 57.37 329 ALA E C 1
ATOM 15512 O O . ALA B 1 329 ? -20.557 12.009 23.823 1.00 51.03 329 ALA E O 1
ATOM 15519 N N . ILE B 1 330 ? -22.612 11.420 24.531 1.00 44.45 330 ILE E N 1
ATOM 15520 C CA . ILE B 1 330 ? -22.153 10.842 25.791 1.00 49.35 330 ILE E CA 1
ATOM 15521 C C . ILE B 1 330 ? -21.163 9.706 25.543 1.00 45.73 330 ILE E C 1
ATOM 15522 O O . ILE B 1 330 ? -20.162 9.582 26.248 1.00 48.65 330 ILE E O 1
ATOM 15538 N N . LEU B 1 331 ? -21.446 8.881 24.540 1.00 41.94 331 LEU E N 1
ATOM 15539 C CA . LEU B 1 331 ? -20.575 7.759 24.214 1.00 44.72 331 LEU E CA 1
ATOM 15540 C C . LEU B 1 331 ? -19.215 8.261 23.744 1.00 40.99 331 LEU E C 1
ATOM 15541 O O . LEU B 1 331 ? -18.178 7.737 24.148 1.00 43.19 331 LEU E O 1
ATOM 15557 N N . HIS B 1 332 ? -19.227 9.285 22.898 1.00 47.23 332 HIS E N 1
ATOM 15558 C CA . HIS B 1 332 ? -17.991 9.846 22.373 1.00 50.21 332 HIS E CA 1
ATOM 15559 C C . HIS B 1 332 ? -17.178 10.518 23.473 1.00 61.09 332 HIS E C 1
ATOM 15560 O O . HIS B 1 332 ? -15.957 10.385 23.514 1.00 45.08 332 HIS E O 1
ATOM 15574 N N . LEU B 1 333 ? -17.859 11.230 24.366 1.00 48.19 333 LEU E N 1
ATOM 15575 C CA . LEU B 1 333 ? -17.191 11.882 25.488 1.00 44.66 333 LEU E CA 1
ATOM 15576 C C . LEU B 1 333 ? -16.365 10.866 26.275 1.00 44.14 333 LEU E C 1
ATOM 15577 O O . LEU B 1 333 ? -15.232 11.145 26.662 1.00 44.43 333 LEU E O 1
ATOM 15593 N N . GLY B 1 334 ? -16.931 9.680 26.480 1.00 41.55 334 GLY E N 1
ATOM 15594 C CA . GLY B 1 334 ? -16.272 8.630 27.238 1.00 43.09 334 GLY E CA 1
ATOM 15595 C C . GLY B 1 334 ? -15.002 8.100 26.588 1.00 51.32 334 GLY E C 1
ATOM 15596 O O . GLY B 1 334 ? -14.179 7.462 27.247 1.00 44.32 334 GLY E O 1
ATOM 15600 N N . ASN B 1 335 ? -14.847 8.359 25.293 1.00 40.36 335 ASN E N 1
ATOM 15601 C CA . ASN B 1 335 ? -13.676 7.906 24.546 1.00 48.07 335 ASN E CA 1
ATOM 15602 C C . ASN B 1 335 ? -12.662 9.016 24.281 1.00 44.12 335 ASN E C 1
ATOM 15603 O O . ASN B 1 335 ? -11.627 8.776 23.661 1.00 51.74 335 ASN E O 1
ATOM 15614 N N . VAL B 1 336 ? -12.957 10.228 24.742 1.00 45.45 336 VAL E N 1
ATOM 15615 C CA . VAL B 1 336 ? -12.005 11.330 24.636 1.00 46.04 336 VAL E CA 1
ATOM 15616 C C . VAL B 1 336 ? -10.750 10.984 25.429 1.00 43.89 336 VAL E C 1
ATOM 15617 O O . VAL B 1 336 ? -10.822 10.690 26.622 1.00 53.28 336 VAL E O 1
ATOM 15630 N N . GLN B 1 337 ? -9.601 11.018 24.766 1.00 55.08 337 GLN E N 1
ATOM 15631 C CA . GLN B 1 337 ? -8.351 10.668 25.423 1.00 46.95 337 GLN E CA 1
ATOM 15632 C C . GLN B 1 337 ? -7.885 11.790 26.339 1.00 43.22 337 GLN E C 1
ATOM 15633 O O . GLN B 1 337 ? -7.806 12.950 25.930 1.00 43.48 337 GLN E O 1
ATOM 15647 N N . ILE B 1 338 ? -7.584 11.427 27.581 1.00 45.68 338 ILE E N 1
ATOM 15648 C CA . ILE B 1 338 ? -6.985 12.343 28.540 1.00 50.20 338 ILE E CA 1
ATOM 15649 C C . ILE B 1 338 ? -5.617 11.794 28.919 1.00 49.15 338 ILE E C 1
ATOM 15650 O O . ILE B 1 338 ? -5.512 10.699 29.473 1.00 50.49 338 ILE E O 1
ATOM 15666 N N . THR B 1 339 ? -4.575 12.554 28.604 1.00 42.87 339 THR E N 1
ATOM 15667 C CA . THR B 1 339 ? -3.205 12.120 28.835 1.00 50.61 339 THR E CA 1
ATOM 15668 C C . THR B 1 339 ? -2.620 12.768 30.077 1.00 51.30 339 THR E C 1
ATOM 15669 O O . THR B 1 339 ? -2.987 13.886 30.440 1.00 50.88 339 THR E O 1
ATOM 15680 N N . ALA B 1 340 ? -1.708 12.054 30.724 1.00 51.68 340 ALA E N 1
ATOM 15681 C CA . ALA B 1 340 ? -0.960 12.598 31.848 1.00 58.76 340 ALA E CA 1
ATOM 15682 C C . ALA B 1 340 ? 0.225 13.413 31.347 1.00 65.31 340 ALA E C 1
ATOM 15683 O O . ALA B 1 340 ? 0.992 12.949 30.503 1.00 71.54 340 ALA E O 1
ATOM 15690 N N . VAL B 1 341 ? 0.356 14.632 31.862 1.00 65.05 341 VAL E N 1
ATOM 15691 C CA . VAL B 1 341 ? 1.533 15.459 31.620 1.00 74.55 341 VAL E CA 1
ATOM 15692 C C . VAL B 1 341 ? 2.237 15.648 32.956 1.00 82.26 341 VAL E C 1
ATOM 15693 O O . VAL B 1 341 ? 1.796 16.432 33.795 1.00 75.20 341 VAL E O 1
ATOM 15706 N N . GLY B 1 342 ? 3.329 14.920 33.157 1.00 93.49 342 GLY E N 1
ATOM 15707 C CA . GLY B 1 342 ? 3.934 14.833 34.471 1.00 87.89 342 GLY E CA 1
ATOM 15708 C C . GLY B 1 342 ? 2.967 14.118 35.395 1.00 89.75 342 GLY E C 1
ATOM 15709 O O . GLY B 1 342 ? 2.096 13.381 34.930 1.00 87.22 342 GLY E O 1
ATOM 15713 N N . ASN B 1 343 ? 3.106 14.341 36.699 1.00 89.86 343 ASN E N 1
ATOM 15714 C CA . ASN B 1 343 ? 2.239 13.702 37.687 1.00 92.51 343 ASN E CA 1
ATOM 15715 C C . ASN B 1 343 ? 1.158 14.634 38.230 1.00 85.76 343 ASN E C 1
ATOM 15716 O O . ASN B 1 343 ? 0.270 14.196 38.963 1.00 85.90 343 ASN E O 1
ATOM 15727 N N . GLU B 1 344 ? 1.232 15.912 37.866 1.00 83.18 344 GLU E N 1
ATOM 15728 C CA . GLU B 1 344 ? 0.331 16.922 38.416 1.00 83.71 344 GLU E CA 1
ATOM 15729 C C . GLU B 1 344 ? -0.634 17.500 37.379 1.00 87.78 344 GLU E C 1
ATOM 15730 O O . GLU B 1 344 ? -1.640 18.112 37.745 1.00 82.44 344 GLU E O 1
ATOM 15734 N N . ARG B 1 345 ? -0.333 17.306 36.097 1.00 70.66 345 ARG E N 1
ATOM 15735 C CA . ARG B 1 345 ? -1.130 17.901 35.024 1.00 65.75 345 ARG E CA 1
ATOM 15736 C C . ARG B 1 345 ? -1.733 16.860 34.090 1.00 64.37 345 ARG E C 1
ATOM 15737 O O . ARG B 1 345 ? -1.348 15.693 34.100 1.00 56.37 345 ARG E O 1
ATOM 15758 N N . SER B 1 346 ? -2.691 17.306 33.287 1.00 60.63 346 SER E N 1
ATOM 15759 C CA . SER B 1 346 ? -3.329 16.455 32.297 1.00 50.05 346 SER E CA 1
ATOM 15760 C C . SER B 1 346 ? -3.577 17.266 31.034 1.00 50.64 346 SER E C 1
ATOM 15761 O O . SER B 1 346 ? -3.443 18.490 31.044 1.00 55.33 346 SER E O 1
ATOM 15769 N N . SER B 1 347 ? -3.926 16.590 29.944 1.00 48.99 347 SER E N 1
ATOM 15770 C CA . SER B 1 347 ? -4.121 17.273 28.673 1.00 51.09 347 SER E CA 1
ATOM 15771 C C . SER B 1 347 ? -5.089 16.530 27.763 1.00 55.56 347 SER E C 1
ATOM 15772 O O . SER B 1 347 ? -5.092 15.300 27.710 1.00 54.15 347 SER E O 1
ATOM 15780 N N . VAL B 1 348 ? -5.919 17.299 27.066 1.00 56.63 348 VAL E N 1
ATOM 15781 C CA . VAL B 1 348 ? -6.775 16.775 26.013 1.00 47.39 348 VAL E CA 1
ATOM 15782 C C . VAL B 1 348 ? -6.435 17.485 24.713 1.00 48.42 348 VAL E C 1
ATOM 15783 O O . VAL B 1 348 ? -6.449 18.713 24.644 1.00 53.66 348 VAL E O 1
ATOM 15796 N N . SER B 1 349 ? -6.128 16.708 23.682 1.00 54.24 349 SER E N 1
ATOM 15797 C CA . SER B 1 349 ? -5.798 17.282 22.389 1.00 56.93 349 SER E CA 1
ATOM 15798 C C . SER B 1 349 ? -7.049 17.862 21.744 1.00 70.83 349 SER E C 1
ATOM 15799 O O . SER B 1 349 ? -8.102 17.224 21.718 1.00 71.73 349 SER E O 1
ATOM 15807 N N . GLU B 1 350 ? -6.926 19.082 21.235 1.00 83.92 350 GLU E N 1
ATOM 15808 C CA . GLU B 1 350 ? -8.035 19.762 20.578 1.00 87.21 350 GLU E CA 1
ATOM 15809 C C . GLU B 1 350 ? -8.453 19.005 19.318 1.00 82.48 350 GLU E C 1
ATOM 15810 O O . GLU B 1 350 ? -9.567 19.171 18.824 1.00 85.09 350 GLU E O 1
ATOM 15822 N N . ASP B 1 351 ? -7.545 18.174 18.812 1.00 67.60 351 ASP E N 1
ATOM 15823 C CA . ASP B 1 351 ? -7.790 17.364 17.624 1.00 68.01 351 ASP E CA 1
ATOM 15824 C C . ASP B 1 351 ? -8.208 15.930 17.953 1.00 73.75 351 ASP E C 1
ATOM 15825 O O . ASP B 1 351 ? -8.256 15.079 17.063 1.00 62.39 351 ASP E O 1
ATOM 15834 N N . ASP B 1 352 ? -8.500 15.657 19.222 1.00 59.98 352 ASP E N 1
ATOM 15835 C CA . ASP B 1 352 ? -9.024 14.351 19.612 1.00 55.84 352 ASP E CA 1
ATOM 15836 C C . ASP B 1 352 ? -10.291 14.060 18.811 1.00 49.39 352 ASP E C 1
ATOM 15837 O O . ASP B 1 352 ? -11.206 14.881 18.767 1.00 57.19 352 ASP E O 1
ATOM 15846 N N . SER B 1 353 ? -10.337 12.894 18.176 1.00 48.46 353 SER E N 1
ATOM 15847 C CA . SER B 1 353 ? -11.396 12.587 17.219 1.00 50.50 353 SER E CA 1
ATOM 15848 C C . SER B 1 353 ? -12.770 12.515 17.874 1.00 64.89 353 SER E C 1
ATOM 15849 O O . SER B 1 353 ? -13.746 13.030 17.332 1.00 53.97 353 SER E O 1
ATOM 15857 N N . HIS B 1 354 ? -12.846 11.880 19.038 1.00 46.03 354 HIS E N 1
ATOM 15858 C CA . HIS B 1 354 ? -14.117 11.720 19.732 1.00 49.53 354 HIS E CA 1
ATOM 15859 C C . HIS B 1 354 ? -14.573 13.036 20.347 1.00 42.92 354 HIS E C 1
ATOM 15860 O O . HIS B 1 354 ? -15.770 13.318 20.405 1.00 48.84 354 HIS E O 1
ATOM 15875 N N . LEU B 1 355 ? -13.616 13.835 20.808 1.00 47.30 355 LEU E N 1
ATOM 15876 C CA . LEU B 1 355 ? -13.921 15.167 21.312 1.00 49.43 355 LEU E CA 1
ATOM 15877 C C . LEU B 1 355 ? -14.572 15.992 20.208 1.00 64.67 355 LEU E C 1
ATOM 15878 O O . LEU B 1 355 ? -15.487 16.774 20.460 1.00 50.87 355 LEU E O 1
ATOM 15894 N N . LYS B 1 356 ? -14.103 15.800 18.981 1.00 52.82 356 LYS E N 1
ATOM 15895 C CA . LYS B 1 356 ? -14.567 16.604 17.859 1.00 55.89 356 LYS E CA 1
ATOM 15896 C C . LYS B 1 356 ? -16.027 16.334 17.497 1.00 63.91 356 LYS E C 1
ATOM 15897 O O . LYS B 1 356 ? -16.777 17.276 17.250 1.00 54.69 356 LYS E O 1
ATOM 15916 N N . VAL B 1 357 ? -16.445 15.071 17.471 1.00 55.02 357 VAL E N 1
ATOM 15917 C CA . VAL B 1 357 ? -17.836 14.788 17.124 1.00 61.62 357 VAL E CA 1
ATOM 15918 C C . VAL B 1 357 ? -18.721 15.077 18.336 1.00 51.37 357 VAL E C 1
ATOM 15919 O O . VAL B 1 357 ? -19.883 15.438 18.180 1.00 62.80 357 VAL E O 1
ATOM 15932 N N . PHE B 1 358 ? -18.170 14.931 19.539 1.00 61.70 358 PHE E N 1
ATOM 15933 C CA . PHE B 1 358 ? -18.883 15.326 20.754 1.00 48.98 358 PHE E CA 1
ATOM 15934 C C . PHE B 1 358 ? -19.260 16.801 20.681 1.00 55.84 358 PHE E C 1
ATOM 15935 O O . PHE B 1 358 ? -20.372 17.191 21.036 1.00 56.14 358 PHE E O 1
ATOM 15952 N N . CYS B 1 359 ? -18.322 17.614 20.210 1.00 59.19 359 CYS E N 1
ATOM 15953 C CA . CYS B 1 359 ? -18.540 19.046 20.081 1.00 56.26 359 CYS E CA 1
ATOM 15954 C C . CYS B 1 359 ? -19.387 19.366 18.850 1.00 60.43 359 CYS E C 1
ATOM 15955 O O . CYS B 1 359 ? -20.163 20.322 18.850 1.00 63.74 359 CYS E O 1
ATOM 15963 N N . GLU B 1 360 ? -19.232 18.560 17.806 1.00 60.08 360 GLU E N 1
ATOM 15964 C CA . GLU B 1 360 ? -20.050 18.686 16.604 1.00 64.25 360 GLU E CA 1
ATOM 15965 C C . GLU B 1 360 ? -21.527 18.472 16.928 1.00 61.80 360 GLU E C 1
ATOM 15966 O O . GLU B 1 360 ? -22.387 19.252 16.518 1.00 61.10 360 GLU E O 1
ATOM 15978 N N . LEU B 1 361 ? -21.813 17.404 17.664 1.00 58.00 361 LEU E N 1
ATOM 15979 C CA . LEU B 1 361 ? -23.186 17.019 17.956 1.00 61.49 361 LEU E CA 1
ATOM 15980 C C . LEU B 1 361 ? -23.867 17.978 18.932 1.00 74.13 361 LEU E C 1
ATOM 15981 O O . LEU B 1 361 ? -25.070 18.215 18.829 1.00 61.26 361 LEU E O 1
ATOM 15997 N N . LEU B 1 362 ? -23.100 18.529 19.870 1.00 60.20 362 LEU E N 1
ATOM 15998 C CA . LEU B 1 362 ? -23.657 19.419 20.887 1.00 54.09 362 LEU E CA 1
ATOM 15999 C C . LEU B 1 362 ? -23.414 20.896 20.585 1.00 54.07 362 LEU E C 1
ATOM 16000 O O . LEU B 1 362 ? -23.809 21.761 21.364 1.00 57.60 362 LEU E O 1
ATOM 16016 N N . GLY B 1 363 ? -22.771 21.185 19.459 1.00 58.46 363 GLY E N 1
ATOM 16017 C CA . GLY B 1 363 ? -22.460 22.558 19.102 1.00 59.00 363 GLY E CA 1
ATOM 16018 C C . GLY B 1 363 ? -21.638 23.253 20.171 1.00 68.56 363 GLY E C 1
ATOM 16019 O O . GLY B 1 363 ? -22.097 24.209 20.797 1.00 72.42 363 GLY E O 1
ATOM 16023 N N . LEU B 1 364 ? -20.421 22.758 20.380 1.00 74.98 364 LEU E N 1
ATOM 16024 C CA . LEU B 1 364 ? -19.507 23.318 21.368 1.00 58.26 364 LEU E CA 1
ATOM 16025 C C . LEU B 1 364 ? -18.169 23.643 20.716 1.00 62.32 364 LEU E C 1
ATOM 16026 O O . LEU B 1 364 ? -17.869 23.154 19.626 1.00 62.71 364 LEU E O 1
ATOM 16042 N N . GLU B 1 365 ? -17.371 24.472 21.383 1.00 71.05 365 GLU E N 1
ATOM 16043 C CA . GLU B 1 365 ? -16.030 24.787 20.907 1.00 68.13 365 GLU E CA 1
ATOM 16044 C C . GLU B 1 365 ? -15.031 23.810 21.527 1.00 66.07 365 GLU E C 1
ATOM 16045 O O . GLU B 1 365 ? -14.893 23.735 22.748 1.00 66.20 365 GLU E O 1
ATOM 16057 N N . SER B 1 366 ? -14.351 23.057 20.668 1.00 59.17 366 SER E N 1
ATOM 16058 C CA . SER B 1 366 ? -13.433 22.004 21.094 1.00 69.06 366 SER E CA 1
ATOM 16059 C C . SER B 1 366 ? -12.370 22.501 22.068 1.00 69.42 366 SER E C 1
ATOM 16060 O O . SER B 1 366 ? -12.100 21.860 23.086 1.00 56.98 366 SER E O 1
ATOM 16068 N N . GLY B 1 367 ? -11.765 23.640 21.744 1.00 65.28 367 GLY E N 1
ATOM 16069 C CA . GLY B 1 367 ? -10.683 24.188 22.541 1.00 62.86 367 GLY E CA 1
ATOM 16070 C C . GLY B 1 367 ? -11.093 24.476 23.972 1.00 68.43 367 GLY E C 1
ATOM 16071 O O . GLY B 1 367 ? -10.316 24.265 24.902 1.00 59.56 367 GLY E O 1
ATOM 16075 N N . ARG B 1 368 ? -12.319 24.958 24.149 1.00 61.81 368 ARG E N 1
ATOM 16076 C CA . ARG B 1 368 ? -12.822 25.276 25.478 1.00 62.77 368 ARG E CA 1
ATOM 16077 C C . ARG B 1 368 ? -13.055 24.010 26.295 1.00 63.05 368 ARG E C 1
ATOM 16078 O O . ARG B 1 368 ? -12.780 23.977 27.494 1.00 60.08 368 ARG E O 1
ATOM 16099 N N . VAL B 1 369 ? -13.564 22.969 25.646 1.00 52.56 369 VAL E N 1
ATOM 16100 C CA . VAL B 1 369 ? -13.833 21.711 26.332 1.00 51.26 369 VAL E CA 1
ATOM 16101 C C . VAL B 1 369 ? -12.526 21.057 26.774 1.00 53.21 369 VAL E C 1
ATOM 16102 O O . VAL B 1 369 ? -12.390 20.654 27.928 1.00 53.00 369 VAL E O 1
ATOM 16115 N N . ALA B 1 370 ? -11.572 20.958 25.852 1.00 54.70 370 ALA E N 1
ATOM 16116 C CA . ALA B 1 370 ? -10.257 20.401 26.156 1.00 55.63 370 ALA E CA 1
ATOM 16117 C C . ALA B 1 370 ? -9.618 21.141 27.325 1.00 66.99 370 ALA E C 1
ATOM 16118 O O . ALA B 1 370 ? -9.009 20.532 28.204 1.00 64.81 370 ALA E O 1
ATOM 16125 N N . GLN B 1 371 ? -9.771 22.460 27.322 1.00 58.87 371 GLN E N 1
ATOM 16126 C CA . GLN B 1 371 ? -9.221 23.318 28.367 1.00 59.40 371 GLN E CA 1
ATOM 16127 C C . GLN B 1 371 ? -9.790 22.994 29.745 1.00 55.03 371 GLN E C 1
ATOM 16128 O O . GLN B 1 371 ? -9.044 22.823 30.711 1.00 57.50 371 GLN E O 1
ATOM 16142 N N . TRP B 1 372 ? -11.113 22.905 29.829 1.00 51.59 372 TRP E N 1
ATOM 16143 C CA . TRP B 1 372 ? -11.792 22.853 31.119 1.00 49.75 372 TRP E CA 1
ATOM 16144 C C . TRP B 1 372 ? -12.113 21.435 31.574 1.00 51.97 372 TRP E C 1
ATOM 16145 O O . TRP B 1 372 ? -12.733 21.236 32.619 1.00 58.54 372 TRP E O 1
ATOM 16166 N N . LEU B 1 373 ? -11.678 20.452 30.793 1.00 59.25 373 LEU E N 1
ATOM 16167 C CA . LEU B 1 373 ? -11.641 19.072 31.260 1.00 57.40 373 LEU E CA 1
ATOM 16168 C C . LEU B 1 373 ? -10.401 18.854 32.124 1.00 48.53 373 LEU E C 1
ATOM 16169 O O . LEU B 1 373 ? -10.364 17.943 32.951 1.00 49.27 373 LEU E O 1
ATOM 16185 N N . CYS B 1 374 ? -9.397 19.706 31.928 1.00 49.48 374 CYS E N 1
ATOM 16186 C CA . CYS B 1 374 ? -8.074 19.510 32.518 1.00 56.25 374 CYS E CA 1
ATOM 16187 C C . CYS B 1 374 ? -7.623 20.672 33.402 1.00 63.21 374 CYS E C 1
ATOM 16188 O O . CYS B 1 374 ? -6.488 20.692 33.878 1.00 62.59 374 CYS E O 1
ATOM 16196 N N . ASN B 1 375 ? -8.508 21.641 33.603 1.00 63.46 375 ASN E N 1
ATOM 16197 C CA . ASN B 1 375 ? -8.227 22.764 34.486 1.00 55.91 375 ASN E CA 1
ATOM 16198 C C . ASN B 1 375 ? -9.486 23.155 35.245 1.00 63.57 375 ASN E C 1
ATOM 16199 O O . ASN B 1 375 ? -10.598 22.848 34.813 1.00 63.01 375 ASN E O 1
ATOM 16210 N N . ARG B 1 376 ? -9.307 23.824 36.378 1.00 62.28 376 ARG E N 1
ATOM 16211 C CA . ARG B 1 376 ? -10.439 24.299 37.164 1.00 68.77 376 ARG E CA 1
ATOM 16212 C C . ARG B 1 376 ? -10.217 25.737 37.610 1.00 62.11 376 ARG E C 1
ATOM 16213 O O . ARG B 1 376 ? -9.086 26.160 37.864 1.00 55.55 376 ARG E O 1
ATOM 16234 N N . LYS B 1 377 ? -11.315 26.478 37.698 1.00 69.56 377 LYS E N 1
ATOM 16235 C CA . LYS B 1 377 ? -11.273 27.898 38.006 1.00 65.37 377 LYS E CA 1
ATOM 16236 C C . LYS B 1 377 ? -11.669 28.143 39.457 1.00 71.84 377 LYS E C 1
ATOM 16237 O O . LYS B 1 377 ? -12.645 27.574 39.947 1.00 86.29 377 LYS E O 1
ATOM 16256 N N . ILE B 1 378 ? -10.895 28.983 40.139 1.00 75.59 378 ILE E N 1
ATOM 16257 C CA . ILE B 1 378 ? -11.178 29.355 41.520 1.00 84.75 378 ILE E CA 1
ATOM 16258 C C . ILE B 1 378 ? -11.320 30.868 41.617 1.00 86.45 378 ILE E C 1
ATOM 16259 O O . ILE B 1 378 ? -10.325 31.593 41.658 1.00 86.78 378 ILE E O 1
ATOM 16275 N N . VAL B 1 379 ? -12.563 31.337 41.651 1.00 69.29 379 VAL E N 1
ATOM 16276 C CA . VAL B 1 379 ? -12.843 32.763 41.736 1.00 72.08 379 VAL E CA 1
ATOM 16277 C C . VAL B 1 379 ? -12.908 33.225 43.187 1.00 82.09 379 VAL E C 1
ATOM 16278 O O . VAL B 1 379 ? -13.756 32.772 43.956 1.00 100.16 379 VAL E O 1
ATOM 16291 N N . THR B 1 380 ? -11.996 34.121 43.551 1.00 88.61 380 THR E N 1
ATOM 16292 C CA . THR B 1 380 ? -12.068 34.827 44.823 1.00 84.76 380 THR E CA 1
ATOM 16293 C C . THR B 1 380 ? -12.445 36.273 44.531 1.00 86.32 380 THR E C 1
ATOM 16294 O O . THR B 1 380 ? -12.521 36.676 43.370 1.00 93.54 380 THR E O 1
ATOM 16305 N N . SER B 1 381 ? -12.687 37.053 45.577 1.00 93.86 381 SER E N 1
ATOM 16306 C CA . SER B 1 381 ? -13.034 38.459 45.407 1.00 99.60 381 SER E CA 1
ATOM 16307 C C . SER B 1 381 ? -11.861 39.236 44.823 1.00 99.84 381 SER E C 1
ATOM 16308 O O . SER B 1 381 ? -12.047 40.187 44.063 1.00 99.65 381 SER E O 1
ATOM 16316 N N . SER B 1 382 ? -10.653 38.815 45.181 1.00 90.54 382 SER E N 1
ATOM 16317 C CA . SER B 1 382 ? -9.441 39.529 44.804 1.00 83.76 382 SER E CA 1
ATOM 16318 C C . SER B 1 382 ? -8.887 39.102 43.447 1.00 82.22 382 SER E C 1
ATOM 16319 O O . SER B 1 382 ? -8.190 39.872 42.787 1.00 79.83 382 SER E O 1
ATOM 16327 N N . GLU B 1 383 ? -9.193 37.878 43.029 1.00 86.12 383 GLU E N 1
ATOM 16328 C CA . GLU B 1 383 ? -8.548 37.316 41.850 1.00 81.35 383 GLU E CA 1
ATOM 16329 C C . GLU B 1 383 ? -9.250 36.070 41.319 1.00 83.22 383 GLU E C 1
ATOM 16330 O O . GLU B 1 383 ? -10.222 35.588 41.900 1.00 78.96 383 GLU E O 1
ATOM 16342 N N . THR B 1 384 ? -8.738 35.566 40.200 1.00 92.12 384 THR E N 1
ATOM 16343 C CA . THR B 1 384 ? -9.203 34.320 39.608 1.00 71.69 384 THR E CA 1
ATOM 16344 C C . THR B 1 384 ? -7.999 33.416 39.369 1.00 67.40 384 THR E C 1
ATOM 16345 O O . THR B 1 384 ? -7.045 33.807 38.694 1.00 67.46 384 THR E O 1
ATOM 16356 N N . VAL B 1 385 ? -8.051 32.211 39.929 1.00 66.23 385 VAL E N 1
ATOM 16357 C CA . VAL B 1 385 ? -6.948 31.262 39.826 1.00 68.87 385 VAL E CA 1
ATOM 16358 C C . VAL B 1 385 ? -7.347 30.057 38.982 1.00 68.62 385 VAL E C 1
ATOM 16359 O O . VAL B 1 385 ? -8.407 29.465 39.184 1.00 67.71 385 VAL E O 1
ATOM 16372 N N . VAL B 1 386 ? -6.480 29.707 38.038 1.00 58.59 386 VAL E N 1
ATOM 16373 C CA . VAL B 1 386 ? -6.681 28.545 37.183 1.00 56.77 386 VAL E CA 1
ATOM 16374 C C . VAL B 1 386 ? -5.621 27.499 37.505 1.00 58.00 386 VAL E C 1
ATOM 16375 O O . VAL B 1 386 ? -4.450 27.667 37.164 1.00 62.71 386 VAL E O 1
ATOM 16388 N N . LYS B 1 387 ? -6.042 26.428 38.172 1.00 60.30 387 LYS E N 1
ATOM 16389 C CA . LYS B 1 387 ? -5.140 25.349 38.558 1.00 65.68 387 LYS E CA 1
ATOM 16390 C C . LYS B 1 387 ? -5.292 24.156 37.621 1.00 63.54 387 LYS E C 1
ATOM 16391 O O . LYS B 1 387 ? -6.396 23.869 37.160 1.00 58.15 387 LYS E O 1
ATOM 16410 N N . PRO B 1 388 ? -4.187 23.450 37.337 1.00 61.05 388 PRO E N 1
ATOM 16411 C CA . PRO B 1 388 ? -4.330 22.227 36.542 1.00 57.84 388 PRO E CA 1
ATOM 16412 C C . PRO B 1 388 ? -4.917 21.083 37.358 1.00 53.23 388 PRO E C 1
ATOM 16413 O O . PRO B 1 388 ? -4.774 21.066 38.581 1.00 55.19 388 PRO E O 1
ATOM 16424 N N . MET B 1 389 ? -5.568 20.142 36.682 1.00 57.35 389 MET E N 1
ATOM 16425 C CA . MET B 1 389 ? -6.044 18.922 37.320 1.00 61.88 389 MET E CA 1
ATOM 16426 C C . MET B 1 389 ? -5.170 17.749 36.898 1.00 52.18 389 MET E C 1
ATOM 16427 O O . MET B 1 389 ? -4.625 17.733 35.791 1.00 51.85 389 MET E O 1
ATOM 16441 N N . THR B 1 390 ? -5.033 16.770 37.785 1.00 52.69 390 THR E N 1
ATOM 16442 C CA . THR B 1 390 ? -4.321 15.543 37.454 1.00 51.69 390 THR E CA 1
ATOM 16443 C C . THR B 1 390 ? -5.167 14.727 36.487 1.00 54.21 390 THR E C 1
ATOM 16444 O O . THR B 1 390 ? -6.325 15.065 36.237 1.00 54.90 390 THR E O 1
ATOM 16455 N N . ARG B 1 391 ? -4.602 13.654 35.943 1.00 55.41 391 ARG E N 1
ATOM 16456 C CA . ARG B 1 391 ? -5.358 12.817 35.018 1.00 59.72 391 ARG E CA 1
ATOM 16457 C C . ARG B 1 391 ? -6.571 12.176 35.703 1.00 55.47 391 ARG E C 1
ATOM 16458 O O . ARG B 1 391 ? -7.665 12.176 35.137 1.00 51.76 391 ARG E O 1
ATOM 16479 N N . PRO B 1 392 ? -6.390 11.624 36.917 1.00 55.66 392 PRO E N 1
ATOM 16480 C CA . PRO B 1 392 ? -7.565 11.058 37.592 1.00 51.96 392 PRO E CA 1
ATOM 16481 C C . PRO B 1 392 ? -8.676 12.083 37.822 1.00 45.58 392 PRO E C 1
ATOM 16482 O O . PRO B 1 392 ? -9.854 11.757 37.674 1.00 57.25 392 PRO E O 1
ATOM 16493 N N . GLN B 1 393 ? -8.297 13.305 38.181 1.00 56.67 393 GLN E N 1
ATOM 16494 C CA . GLN B 1 393 ? -9.266 14.367 38.431 1.00 58.77 393 GLN E CA 1
ATOM 16495 C C . GLN B 1 393 ? -9.993 14.765 37.151 1.00 46.55 393 GLN E C 1
ATOM 16496 O O . GLN B 1 393 ? -11.178 15.095 37.180 1.00 47.50 393 GLN E O 1
ATOM 16510 N N . ALA B 1 394 ? -9.277 14.735 36.030 1.00 47.65 394 ALA E N 1
ATOM 16511 C CA . ALA B 1 394 ? -9.858 15.107 34.746 1.00 44.75 394 ALA E CA 1
ATOM 16512 C C . ALA B 1 394 ? -10.827 14.034 34.274 1.00 47.35 394 ALA E C 1
ATOM 16513 O O . ALA B 1 394 ? -11.897 14.345 33.746 1.00 45.24 394 ALA E O 1
ATOM 16520 N N . VAL B 1 395 ? -10.446 12.775 34.460 1.00 49.74 395 VAL E N 1
ATOM 16521 C CA . VAL B 1 395 ? -11.315 11.653 34.134 1.00 47.55 395 VAL E CA 1
ATOM 16522 C C . VAL B 1 395 ? -12.600 11.743 34.945 1.00 45.16 395 VAL E C 1
ATOM 16523 O O . VAL B 1 395 ? -13.694 11.540 34.420 1.00 49.05 395 VAL E O 1
ATOM 16536 N N . ASN B 1 396 ? -12.456 12.045 36.231 1.00 45.82 396 ASN E N 1
ATOM 16537 C CA . ASN B 1 396 ? -13.601 12.190 37.119 1.00 51.31 396 ASN E CA 1
ATOM 16538 C C . ASN B 1 396 ? -14.509 13.332 36.675 1.00 60.42 396 ASN E C 1
ATOM 16539 O O . ASN B 1 396 ? -15.733 13.194 36.660 1.00 52.60 396 ASN E O 1
ATOM 16550 N N . ALA B 1 397 ? -13.903 14.457 36.310 1.00 47.80 397 ALA E N 1
ATOM 16551 C CA . ALA B 1 397 ? -14.655 15.603 35.816 1.00 48.38 397 ALA E CA 1
ATOM 16552 C C . ALA B 1 397 ? -15.365 15.235 34.520 1.00 55.64 397 ALA E C 1
ATOM 16553 O O . ALA B 1 397 ? -16.523 15.593 34.307 1.00 47.27 397 ALA E O 1
ATOM 16560 N N . ARG B 1 398 ? -14.660 14.506 33.663 1.00 52.57 398 ARG E N 1
ATOM 16561 C CA . ARG B 1 398 ? -15.196 14.099 32.370 1.00 43.56 398 ARG E CA 1
ATOM 16562 C C . ARG B 1 398 ? -16.425 13.203 32.548 1.00 42.34 398 ARG E C 1
ATOM 16563 O O . ARG B 1 398 ? -17.443 13.382 31.879 1.00 47.46 398 ARG E O 1
ATOM 16584 N N . ASP B 1 399 ? -16.322 12.244 33.463 1.00 44.25 399 ASP E N 1
ATOM 16585 C CA . ASP B 1 399 ? -17.397 11.288 33.699 1.00 45.11 399 ASP E CA 1
ATOM 16586 C C . ASP B 1 399 ? -18.564 11.913 34.457 1.00 52.15 399 ASP E C 1
ATOM 16587 O O . ASP B 1 399 ? -19.713 11.505 34.287 1.00 43.49 399 ASP E O 1
ATOM 16596 N N . ALA B 1 400 ? -18.265 12.892 35.302 1.00 41.58 400 ALA E N 1
ATOM 16597 C CA . ALA B 1 400 ? -19.304 13.600 36.039 1.00 48.14 400 ALA E CA 1
ATOM 16598 C C . ALA B 1 400 ? -20.217 14.350 35.078 1.00 46.12 400 ALA E C 1
ATOM 16599 O O . ALA B 1 400 ? -21.432 14.398 35.267 1.00 54.13 400 ALA E O 1
ATOM 16606 N N . LEU B 1 401 ? -19.618 14.933 34.046 1.00 41.06 401 LEU E N 1
ATOM 16607 C CA . LEU B 1 401 ? -20.366 15.661 33.028 1.00 41.65 401 LEU E CA 1
ATOM 16608 C C . LEU B 1 401 ? -21.281 14.717 32.254 1.00 45.63 401 LEU E C 1
ATOM 16609 O O . LEU B 1 401 ? -22.448 15.029 32.019 1.00 49.53 401 LEU E O 1
ATOM 16625 N N . ALA B 1 402 ? -20.747 13.563 31.864 1.00 50.53 402 ALA E N 1
ATOM 16626 C CA . ALA B 1 402 ? -21.527 12.554 31.154 1.00 55.17 402 ALA E CA 1
ATOM 16627 C C . ALA B 1 402 ? -22.749 12.141 31.970 1.00 45.62 402 ALA E C 1
ATOM 16628 O O . ALA B 1 402 ? -23.864 12.096 31.451 1.00 46.28 402 ALA E O 1
ATOM 16635 N N . LYS B 1 403 ? -22.528 11.845 33.248 1.00 46.90 403 LYS E N 1
ATOM 16636 C CA . LYS B 1 403 ? -23.610 11.487 34.162 1.00 44.53 403 LYS E CA 1
ATOM 16637 C C . LYS B 1 403 ? -24.674 12.578 34.214 1.00 48.75 403 LYS E C 1
ATOM 16638 O O . LYS B 1 403 ? -25.873 12.295 34.212 1.00 51.13 403 LYS E O 1
ATOM 16657 N N . LYS B 1 404 ? -24.223 13.827 34.262 1.00 48.69 404 LYS E N 1
ATOM 16658 C CA . LYS B 1 404 ? -25.123 14.969 34.352 1.00 50.72 404 LYS E CA 1
ATOM 16659 C C . LYS B 1 404 ? -25.954 15.114 33.078 1.00 50.95 404 LYS E C 1
ATOM 16660 O O . LYS B 1 404 ? -27.159 15.354 33.142 1.00 49.01 404 LYS E O 1
ATOM 16679 N N . ILE B 1 405 ? -25.305 14.974 31.925 1.00 45.14 405 ILE E N 1
ATOM 16680 C CA . ILE B 1 405 ? -26.002 15.059 30.647 1.00 44.58 405 ILE E CA 1
ATOM 16681 C C . ILE B 1 405 ? -27.082 13.987 30.566 1.00 56.69 405 ILE E C 1
ATOM 16682 O O . ILE B 1 405 ? -28.192 14.255 30.105 1.00 54.49 405 ILE E O 1
ATOM 16698 N N . TYR B 1 406 ? -26.764 12.777 31.018 1.00 46.60 406 TYR E N 1
ATOM 16699 C CA . TYR B 1 406 ? -27.724 11.682 30.950 1.00 45.09 406 TYR E CA 1
ATOM 16700 C C . TYR B 1 406 ? -28.888 11.908 31.908 1.00 50.81 406 TYR E C 1
ATOM 16701 O O . TYR B 1 406 ? -30.029 11.574 31.594 1.00 49.85 406 TYR E O 1
ATOM 16719 N N . ALA B 1 407 ? -28.601 12.478 33.073 1.00 46.67 407 ALA E N 1
ATOM 16720 C CA . ALA B 1 407 ? -29.634 12.704 34.079 1.00 46.59 407 ALA E CA 1
ATOM 16721 C C . ALA B 1 407 ? -30.681 13.681 33.559 1.00 57.18 407 ALA E C 1
ATOM 16722 O O . ALA B 1 407 ? -31.882 13.467 33.722 1.00 50.71 407 ALA E O 1
ATOM 16729 N N . HIS B 1 408 ? -30.218 14.754 32.931 1.00 52.22 408 HIS E N 1
ATOM 16730 C CA . HIS B 1 408 ? -31.114 15.738 32.342 1.00 58.63 408 HIS E CA 1
ATOM 16731 C C . HIS B 1 408 ? -31.939 15.132 31.213 1.00 56.89 408 HIS E C 1
ATOM 16732 O O . HIS B 1 408 ? -33.130 15.415 31.088 1.00 59.44 408 HIS E O 1
ATOM 16746 N N . LEU B 1 409 ? -31.302 14.303 30.391 1.00 52.67 409 LEU E N 1
ATOM 16747 C CA . LEU B 1 409 ? -31.989 13.672 29.269 1.00 51.90 409 LEU E CA 1
ATOM 16748 C C . LEU B 1 409 ? -33.120 12.782 29.767 1.00 53.54 409 LEU E C 1
ATOM 16749 O O . LEU B 1 409 ? -34.200 12.759 29.183 1.00 52.37 409 LEU E O 1
ATOM 16765 N N . PHE B 1 410 ? -32.867 12.053 30.848 1.00 52.42 410 PHE E N 1
ATOM 16766 C CA . PHE B 1 410 ? -33.883 11.189 31.435 1.00 47.09 410 PHE E CA 1
ATOM 16767 C C . PHE B 1 410 ? -35.056 12.025 31.940 1.00 56.07 410 PHE E C 1
ATOM 16768 O O . PHE B 1 410 ? -36.207 11.744 31.616 1.00 56.08 410 PHE E O 1
ATOM 16785 N N . ASP B 1 411 ? -34.754 13.053 32.729 1.00 56.09 411 ASP E N 1
ATOM 16786 C CA . ASP B 1 411 ? -35.777 13.967 33.231 1.00 61.78 411 ASP E CA 1
ATOM 16787 C C . ASP B 1 411 ? -36.590 14.566 32.089 1.00 52.82 411 ASP E C 1
ATOM 16788 O O . ASP B 1 411 ? -37.817 14.638 32.159 1.00 54.29 411 ASP E O 1
ATOM 16797 N N . PHE B 1 412 ? -35.893 14.991 31.039 1.00 50.22 412 PHE E N 1
ATOM 16798 C CA . PHE B 1 412 ? -36.537 15.581 29.872 1.00 56.96 412 PHE E CA 1
ATOM 16799 C C . PHE B 1 412 ? -37.524 14.612 29.234 1.00 69.45 412 PHE E C 1
ATOM 16800 O O . PHE B 1 412 ? -38.646 14.987 28.896 1.00 66.83 412 PHE E O 1
ATOM 16817 N N . ILE B 1 413 ? -37.096 13.364 29.072 1.00 66.04 413 ILE E N 1
ATOM 16818 C CA . ILE B 1 413 ? -37.923 12.350 28.433 1.00 61.66 413 ILE E CA 1
ATOM 16819 C C . ILE B 1 413 ? -39.166 12.049 29.271 1.00 64.20 413 ILE E C 1
ATOM 16820 O O . ILE B 1 413 ? -40.241 11.821 28.723 1.00 70.20 413 ILE E O 1
ATOM 16836 N N . VAL B 1 414 ? -39.026 12.059 30.593 1.00 54.80 414 VAL E N 1
ATOM 16837 C CA . VAL B 1 414 ? -40.166 11.809 31.471 1.00 58.53 414 VAL E CA 1
ATOM 16838 C C . VAL B 1 414 ? -41.147 12.982 31.436 1.00 66.23 414 VAL E C 1
ATOM 16839 O O . VAL B 1 414 ? -42.361 12.779 31.466 1.00 56.60 414 VAL E O 1
ATOM 16852 N N . GLU B 1 415 ? -40.620 14.202 31.375 1.00 65.22 415 GLU E N 1
ATOM 16853 C CA . GLU B 1 415 ? -41.459 15.395 31.290 1.00 69.86 415 GLU E CA 1
ATOM 16854 C C . GLU B 1 415 ? -42.357 15.354 30.060 1.00 68.60 415 GLU E C 1
ATOM 16855 O O . GLU B 1 415 ? -43.557 15.617 30.147 1.00 77.74 415 GLU E O 1
ATOM 16867 N N . ARG B 1 416 ? -41.769 15.018 28.916 1.00 61.05 416 ARG E N 1
ATOM 16868 C CA . ARG B 1 416 ? -42.496 15.023 27.654 1.00 68.91 416 ARG E CA 1
ATOM 16869 C C . ARG B 1 416 ? -43.455 13.840 27.541 1.00 67.11 416 ARG E C 1
ATOM 16870 O O . ARG B 1 416 ? -44.449 13.916 26.820 1.00 71.38 416 ARG E O 1
ATOM 16891 N N . ILE B 1 417 ? -43.163 12.752 28.247 1.00 71.79 417 ILE E N 1
ATOM 16892 C CA . ILE B 1 417 ? -44.108 11.643 28.339 1.00 68.14 417 ILE E CA 1
ATOM 16893 C C . ILE B 1 417 ? -45.358 12.120 29.071 1.00 74.39 417 ILE E C 1
ATOM 16894 O O . ILE B 1 417 ? -46.483 11.836 28.657 1.00 74.81 417 ILE E O 1
ATOM 16910 N N . ASN B 1 418 ? -45.149 12.849 30.162 1.00 61.24 418 ASN E N 1
ATOM 16911 C CA . ASN B 1 418 ? -46.252 13.351 30.970 1.00 69.01 418 ASN E CA 1
ATOM 16912 C C . ASN B 1 418 ? -47.099 14.371 30.214 1.00 75.03 418 ASN E C 1
ATOM 16913 O O . ASN B 1 418 ? -48.326 14.342 30.295 1.00 73.36 418 ASN E O 1
ATOM 16924 N N . GLN B 1 419 ? -46.446 15.268 29.481 1.00 75.56 419 GLN E N 1
ATOM 16925 C CA . GLN B 1 419 ? -47.156 16.234 28.652 1.00 83.84 419 GLN E CA 1
ATOM 16926 C C . GLN B 1 419 ? -48.021 15.517 27.621 1.00 85.41 419 GLN E C 1
ATOM 16927 O O . GLN B 1 419 ? -49.146 15.935 27.341 1.00 87.23 419 GLN E O 1
ATOM 16941 N N . ALA B 1 420 ? -47.488 14.433 27.066 1.00 71.08 420 ALA E N 1
ATOM 16942 C CA . ALA B 1 420 ? -48.206 13.641 26.072 1.00 68.30 420 ALA E CA 1
ATOM 16943 C C . ALA B 1 420 ? -49.414 12.933 26.683 1.00 75.96 420 ALA E C 1
ATOM 16944 O O . ALA B 1 420 ? -50.366 12.597 25.977 1.00 78.86 420 ALA E O 1
ATOM 16951 N N . LEU B 1 421 ? -49.371 12.713 27.995 1.00 78.21 421 LEU E N 1
ATOM 16952 C CA . LEU B 1 421 ? -50.420 11.972 28.693 1.00 69.40 421 LEU E CA 1
ATOM 16953 C C . LEU B 1 421 ? -51.331 12.881 29.519 1.00 72.91 421 LEU E C 1
ATOM 16954 O O . LEU B 1 421 ? -52.126 12.403 30.327 1.00 75.23 421 LEU E O 1
ATOM 16970 N N . GLN B 1 422 ? -51.220 14.189 29.309 1.00 81.37 422 GLN E N 1
ATOM 16971 C CA . GLN B 1 422 ? -52.067 15.148 30.009 1.00 97.81 422 GLN E CA 1
ATOM 16972 C C . GLN B 1 422 ? -53.529 15.022 29.589 1.00 91.94 422 GLN E C 1
ATOM 16973 O O . GLN B 1 422 ? -53.860 14.297 28.650 1.00 90.38 422 GLN E O 1
ATOM 16987 N N . PHE B 1 423 ? -54.398 15.732 30.300 1.00 85.99 423 PHE E N 1
ATOM 16988 C CA . PHE B 1 423 ? -55.818 15.777 29.969 1.00 86.78 423 PHE E CA 1
ATOM 16989 C C . PHE B 1 423 ? -56.414 17.118 30.382 1.00 89.17 423 PHE E C 1
ATOM 16990 O O . PHE B 1 423 ? -56.120 17.635 31.459 1.00 86.81 423 PHE E O 1
ATOM 17007 N N . SER B 1 424 ? -57.246 17.683 29.513 1.00 109.87 424 SER E N 1
ATOM 17008 C CA . SER B 1 424 ? -57.887 18.964 29.788 1.00 118.35 424 SER E CA 1
ATOM 17009 C C . SER B 1 424 ? -58.941 18.838 30.883 1.00 122.66 424 SER E C 1
ATOM 17010 O O . SER B 1 424 ? -59.220 19.797 31.603 1.00 130.32 424 SER E O 1
ATOM 17018 N N . GLY B 1 425 ? -59.523 17.649 31.002 1.00 114.78 425 GLY E N 1
ATOM 17019 C CA . GLY B 1 425 ? -60.572 17.402 31.974 1.00 116.40 425 GLY E CA 1
ATOM 17020 C C . GLY B 1 425 ? -60.093 17.482 33.410 1.00 115.92 425 GLY E C 1
ATOM 17021 O O . GLY B 1 425 ? -58.904 17.664 33.674 1.00 122.96 425 GLY E O 1
ATOM 17025 N N . LYS B 1 426 ? -61.035 17.351 34.340 1.00 115.25 426 LYS E N 1
ATOM 17026 C CA . LYS B 1 426 ? -60.727 17.313 35.764 1.00 114.71 426 LYS E CA 1
ATOM 17027 C C . LYS B 1 426 ? -60.677 15.863 36.229 1.00 114.10 426 LYS E C 1
ATOM 17028 O O . LYS B 1 426 ? -61.502 15.044 35.823 1.00 108.47 426 LYS E O 1
ATOM 17032 N N . GLN B 1 427 ? -59.708 15.550 37.082 1.00 113.60 427 GLN E N 1
ATOM 17033 C CA . GLN B 1 427 ? -59.491 14.175 37.515 1.00 105.00 427 GLN E CA 1
ATOM 17034 C C . GLN B 1 427 ? -60.506 13.739 38.568 1.00 106.78 427 GLN E C 1
ATOM 17035 O O . GLN B 1 427 ? -60.559 14.295 39.666 1.00 110.74 427 GLN E O 1
ATOM 17049 N N . HIS B 1 428 ? -61.309 12.739 38.220 1.00 108.49 428 HIS E N 1
ATOM 17050 C CA . HIS B 1 428 ? -62.259 12.149 39.155 1.00 114.65 428 HIS E CA 1
ATOM 17051 C C . HIS B 1 428 ? -61.514 11.308 40.190 1.00 112.89 428 HIS E C 1
ATOM 17052 O O . HIS B 1 428 ? -61.597 11.568 41.391 1.00 114.07 428 HIS E O 1
ATOM 17066 N N . THR B 1 429 ? -60.781 10.306 39.711 1.00 96.70 429 THR E N 1
ATOM 17067 C CA . THR B 1 429 ? -60.012 9.412 40.575 1.00 90.09 429 THR E CA 1
ATOM 17068 C C . THR B 1 429 ? -58.754 8.932 39.852 1.00 88.53 429 THR E C 1
ATOM 17069 O O . THR B 1 429 ? -58.597 9.170 38.654 1.00 84.47 429 THR E O 1
ATOM 17080 N N . PHE B 1 430 ? -57.859 8.262 40.576 1.00 93.48 430 PHE E N 1
ATOM 17081 C CA . PHE B 1 430 ? -56.702 7.632 39.944 1.00 83.31 430 PHE E CA 1
ATOM 17082 C C . PHE B 1 430 ? -56.322 6.317 40.616 1.00 81.90 430 PHE E C 1
ATOM 17083 O O . PHE B 1 430 ? -56.683 6.059 41.766 1.00 74.76 430 PHE E O 1
ATOM 17100 N N . ILE B 1 431 ? -55.596 5.492 39.867 1.00 87.05 431 ILE E N 1
ATOM 17101 C CA . ILE B 1 431 ? -54.963 4.292 40.397 1.00 75.20 431 ILE E CA 1
ATOM 17102 C C . ILE B 1 431 ? -53.465 4.402 40.157 1.00 80.17 431 ILE E C 1
ATOM 17103 O O . ILE B 1 431 ? -53.007 4.350 39.016 1.00 72.66 431 ILE E O 1
ATOM 17119 N N . GLY B 1 432 ? -52.708 4.570 41.236 1.00 92.17 432 GLY E N 1
ATOM 17120 C CA . GLY B 1 432 ? -51.266 4.693 41.140 1.00 79.87 432 GLY E CA 1
ATOM 17121 C C . GLY B 1 432 ? -50.560 3.352 41.195 1.00 78.81 432 GLY E C 1
ATOM 17122 O O . GLY B 1 432 ? -50.750 2.588 42.139 1.00 73.89 432 GLY E O 1
ATOM 17126 N N . VAL B 1 433 ? -49.746 3.068 40.182 1.00 74.01 433 VAL E N 1
ATOM 17127 C CA . VAL B 1 433 ? -48.963 1.836 40.142 1.00 69.01 433 VAL E CA 1
ATOM 17128 C C . VAL B 1 433 ? -47.516 2.124 40.534 1.00 63.15 433 VAL E C 1
ATOM 17129 O O . VAL B 1 433 ? -46.807 2.845 39.833 1.00 60.19 433 VAL E O 1
ATOM 17142 N N . LEU B 1 434 ? -47.086 1.558 41.659 1.00 67.41 434 LEU E N 1
ATOM 17143 C CA . LEU B 1 434 ? -45.736 1.780 42.163 1.00 75.26 434 LEU E CA 1
ATOM 17144 C C . LEU B 1 434 ? -44.796 0.658 41.749 1.00 67.65 434 LEU E C 1
ATOM 17145 O O . LEU B 1 434 ? -45.059 -0.518 41.999 1.00 72.37 434 LEU E O 1
ATOM 17161 N N . ASP B 1 435 ? -43.693 1.043 41.116 1.00 67.66 435 ASP E N 1
ATOM 17162 C CA . ASP B 1 435 ? -42.648 0.105 40.730 1.00 64.25 435 ASP E CA 1
ATOM 17163 C C . ASP B 1 435 ? -41.273 0.734 40.921 1.00 57.66 435 ASP E C 1
ATOM 17164 O O . ASP B 1 435 ? -40.864 1.589 40.134 1.00 65.17 435 ASP E O 1
ATOM 17173 N N . ILE B 1 436 ? -40.568 0.313 41.969 1.00 64.32 436 ILE E N 1
ATOM 17174 C CA . ILE B 1 436 ? -39.211 0.793 42.222 1.00 78.37 436 ILE E CA 1
ATOM 17175 C C . ILE B 1 436 ? -38.224 -0.363 42.239 1.00 61.15 436 ILE E C 1
ATOM 17176 O O . ILE B 1 436 ? -38.617 -1.526 42.328 1.00 60.00 436 ILE E O 1
ATOM 17192 N N . TYR B 1 437 ? -36.939 -0.031 42.152 1.00 51.57 437 TYR E N 1
ATOM 17193 C CA . TYR B 1 437 ? -35.880 -1.030 42.264 1.00 48.95 437 TYR E CA 1
ATOM 17194 C C . TYR B 1 437 ? -35.986 -1.793 43.577 1.00 57.77 437 TYR E C 1
ATOM 17195 O O . TYR B 1 437 ? -36.149 -1.200 44.643 1.00 54.07 437 TYR E O 1
ATOM 17213 N N . GLY B 1 438 ? -35.887 -3.114 43.489 1.00 49.16 438 GLY E N 1
ATOM 17214 C CA . GLY B 1 438 ? -35.988 -3.966 44.657 1.00 47.14 438 GLY E CA 1
ATOM 17215 C C . GLY B 1 438 ? -34.688 -4.052 45.432 1.00 55.45 438 GLY E C 1
ATOM 17216 O O . GLY B 1 438 ? -33.642 -3.590 44.975 1.00 51.71 438 GLY E O 1
ATOM 17220 N N . PHE B 1 439 ? -34.769 -4.644 46.619 1.00 50.77 439 PHE E N 1
ATOM 17221 C CA . PHE B 1 439 ? -33.603 -4.887 47.457 1.00 49.05 439 PHE E CA 1
ATOM 17222 C C . PHE B 1 439 ? -32.526 -5.627 46.673 1.00 54.87 439 PHE E C 1
ATOM 17223 O O . PHE B 1 439 ? -32.819 -6.594 45.971 1.00 60.23 439 PHE E O 1
ATOM 17240 N N . GLU B 1 440 ? -31.285 -5.157 46.775 1.00 48.72 440 GLU E N 1
ATOM 17241 C CA . GLU B 1 440 ? -30.169 -5.812 46.101 1.00 50.93 440 GLU E CA 1
ATOM 17242 C C . GLU B 1 440 ? -28.868 -5.699 46.888 1.00 53.90 440 GLU E C 1
ATOM 17243 O O . GLU B 1 440 ? -28.637 -4.721 47.599 1.00 54.84 440 GLU E O 1
ATOM 17255 N N . THR B 1 441 ? -28.025 -6.716 46.744 1.00 52.68 441 THR E N 1
ATOM 17256 C CA . THR B 1 441 ? -26.701 -6.727 47.348 1.00 56.48 441 THR E CA 1
ATOM 17257 C C . THR B 1 441 ? -25.735 -7.459 46.422 1.00 59.31 441 THR E C 1
ATOM 17258 O O . THR B 1 441 ? -26.091 -8.476 45.827 1.00 47.82 441 THR E O 1
ATOM 17269 N N . PHE B 1 442 ? -24.525 -6.924 46.287 1.00 50.25 442 PHE E N 1
ATOM 17270 C CA . PHE B 1 442 ? -23.488 -7.545 45.470 1.00 51.31 442 PHE E CA 1
ATOM 17271 C C . PHE B 1 442 ? -22.219 -7.722 46.294 1.00 56.96 442 PHE E C 1
ATOM 17272 O O . PHE B 1 442 ? -22.187 -7.371 47.473 1.00 52.87 442 PHE E O 1
ATOM 17289 N N . ASP B 1 443 ? -21.179 -8.272 45.673 1.00 58.65 443 ASP E N 1
ATOM 17290 C CA . ASP B 1 443 ? -19.890 -8.433 46.340 1.00 60.82 443 ASP E CA 1
ATOM 17291 C C . ASP B 1 443 ? -19.341 -7.075 46.769 1.00 57.58 443 ASP E C 1
ATOM 17292 O O . ASP B 1 443 ? -18.639 -6.965 47.774 1.00 70.39 443 ASP E O 1
ATOM 17301 N N . VAL B 1 444 ? -19.665 -6.049 45.986 1.00 58.76 444 VAL E N 1
ATOM 17302 C CA . VAL B 1 444 ? -19.316 -4.670 46.309 1.00 58.97 444 VAL E CA 1
ATOM 17303 C C . VAL B 1 444 ? -20.565 -3.794 46.282 1.00 53.93 444 VAL E C 1
ATOM 17304 O O . VAL B 1 444 ? -21.133 -3.546 45.218 1.00 58.01 444 VAL E O 1
ATOM 17317 N N . ASN B 1 445 ? -20.984 -3.333 47.457 1.00 49.26 445 ASN E N 1
ATOM 17318 C CA . ASN B 1 445 ? -22.127 -2.433 47.578 1.00 47.74 445 ASN E CA 1
ATOM 17319 C C . ASN B 1 445 ? -21.681 -1.013 47.895 1.00 57.17 445 ASN E C 1
ATOM 17320 O O . ASN B 1 445 ? -20.772 -0.807 48.701 1.00 57.38 445 ASN E O 1
ATOM 17331 N N . SER B 1 446 ? -22.334 -0.038 47.268 1.00 48.69 446 SER E N 1
ATOM 17332 C CA . SER B 1 446 ? -21.990 1.367 47.460 1.00 51.51 446 SER E CA 1
ATOM 17333 C C . SER B 1 446 ? -23.223 2.227 47.724 1.00 50.34 446 SER E C 1
ATOM 17334 O O . SER B 1 446 ? -24.287 1.719 48.082 1.00 52.14 446 SER E O 1
ATOM 17342 N N . PHE B 1 447 ? -23.053 3.533 47.538 1.00 57.02 447 PHE E N 1
ATOM 17343 C CA . PHE B 1 447 ? -24.112 4.518 47.730 1.00 53.66 447 PHE E CA 1
ATOM 17344 C C . PHE B 1 447 ? -25.394 4.143 46.994 1.00 62.33 447 PHE E C 1
ATOM 17345 O O . PHE B 1 447 ? -26.494 4.357 47.504 1.00 54.25 447 PHE E O 1
ATOM 17362 N N . GLU B 1 448 ? -25.246 3.582 45.798 1.00 46.43 448 GLU E N 1
ATOM 17363 C CA . GLU B 1 448 ? -26.392 3.173 44.989 1.00 47.31 448 GLU E CA 1
ATOM 17364 C C . GLU B 1 448 ? -27.246 2.132 45.708 1.00 51.70 448 GLU E C 1
ATOM 17365 O O . GLU B 1 448 ? -28.463 2.279 45.805 1.00 60.58 448 GLU E O 1
ATOM 17377 N N . GLN B 1 449 ? -26.601 1.086 46.216 1.00 50.88 449 GLN E N 1
ATOM 17378 C CA . GLN B 1 449 ? -27.307 0.001 46.889 1.00 50.18 449 GLN E CA 1
ATOM 17379 C C . GLN B 1 449 ? -27.871 0.476 48.222 1.00 46.73 449 GLN E C 1
ATOM 17380 O O . GLN B 1 449 ? -28.938 0.035 48.646 1.00 51.17 449 GLN E O 1
ATOM 17394 N N . PHE B 1 450 ? -27.154 1.389 48.870 1.00 52.60 450 PHE E N 1
ATOM 17395 C CA . PHE B 1 450 ? -27.597 1.961 50.135 1.00 58.02 450 PHE E CA 1
ATOM 17396 C C . PHE B 1 450 ? -28.908 2.729 49.944 1.00 48.72 450 PHE E C 1
ATOM 17397 O O . PHE B 1 450 ? -29.823 2.621 50.758 1.00 54.89 450 PHE E O 1
ATOM 17414 N N . CYS B 1 451 ? -28.996 3.493 48.858 1.00 52.93 451 CYS E N 1
ATOM 17415 C CA . CYS B 1 451 ? -30.197 4.272 48.566 1.00 51.43 451 CYS E CA 1
ATOM 17416 C C . CYS B 1 451 ? -31.370 3.376 48.171 1.00 52.30 451 CYS E C 1
ATOM 17417 O O . CYS B 1 451 ? -32.487 3.564 48.653 1.00 62.35 451 CYS E O 1
ATOM 17425 N N . ILE B 1 452 ? -31.116 2.416 47.283 1.00 59.61 452 ILE E N 1
ATOM 17426 C CA . ILE B 1 452 ? -32.142 1.461 46.870 1.00 59.38 452 ILE E CA 1
ATOM 17427 C C . ILE B 1 452 ? -32.695 0.697 48.070 1.00 55.63 452 ILE E C 1
ATOM 17428 O O . ILE B 1 452 ? -33.907 0.558 48.224 1.00 52.81 452 ILE E O 1
ATOM 17444 N N . ASN B 1 453 ? -31.800 0.191 48.910 1.00 52.79 453 ASN E N 1
ATOM 17445 C CA . ASN B 1 453 ? -32.206 -0.621 50.050 1.00 48.60 453 ASN E CA 1
ATOM 17446 C C . ASN B 1 453 ? -32.886 0.220 51.123 1.00 51.37 453 ASN E C 1
ATOM 17447 O O . ASN B 1 453 ? -33.761 -0.265 51.843 1.00 56.09 453 ASN E O 1
ATOM 17458 N N . TYR B 1 454 ? -32.483 1.482 51.225 1.00 59.67 454 TYR E N 1
ATOM 17459 C CA . TYR B 1 454 ? -33.169 2.435 52.089 1.00 56.89 454 TYR E CA 1
ATOM 17460 C C . TYR B 1 454 ? -34.621 2.601 51.635 1.00 61.57 454 TYR E C 1
ATOM 17461 O O . TYR B 1 454 ? -35.541 2.603 52.455 1.00 70.60 454 TYR E O 1
ATOM 17479 N N . ALA B 1 455 ? -34.817 2.725 50.325 1.00 58.68 455 ALA E N 1
ATOM 17480 C CA . ALA B 1 455 ? -36.149 2.892 49.747 1.00 68.57 455 ALA E CA 1
ATOM 17481 C C . ALA B 1 455 ? -37.055 1.695 50.030 1.00 62.23 455 ALA E C 1
ATOM 17482 O O . ALA B 1 455 ? -38.222 1.867 50.381 1.00 61.57 455 ALA E O 1
ATOM 17489 N N . ASN B 1 456 ? -36.524 0.487 49.871 1.00 59.21 456 ASN E N 1
ATOM 17490 C CA . ASN B 1 456 ? -37.296 -0.720 50.154 1.00 58.22 456 ASN E CA 1
ATOM 17491 C C . ASN B 1 456 ? -37.657 -0.799 51.630 1.00 63.86 456 ASN E C 1
ATOM 17492 O O . ASN B 1 456 ? -38.677 -1.377 52.005 1.00 66.11 456 ASN E O 1
ATOM 17503 N N . GLU B 1 457 ? -36.813 -0.203 52.464 1.00 63.67 457 GLU E N 1
ATOM 17504 C CA . GLU B 1 457 ? -37.045 -0.174 53.899 1.00 65.25 457 GLU E CA 1
ATOM 17505 C C . GLU B 1 457 ? -38.290 0.654 54.217 1.00 76.61 457 GLU E C 1
ATOM 17506 O O . GLU B 1 457 ? -39.093 0.282 55.073 1.00 69.18 457 GLU E O 1
ATOM 17518 N N . LYS B 1 458 ? -38.451 1.772 53.513 1.00 66.29 458 LYS E N 1
ATOM 17519 C CA . LYS B 1 458 ? -39.584 2.664 53.742 1.00 74.33 458 LYS E CA 1
ATOM 17520 C C . LYS B 1 458 ? -40.888 2.096 53.185 1.00 69.57 458 LYS E C 1
ATOM 17521 O O . LYS B 1 458 ? -41.965 2.395 53.699 1.00 81.64 458 LYS E O 1
ATOM 17540 N N . LEU B 1 459 ? -40.799 1.285 52.134 1.00 68.67 459 LEU E N 1
ATOM 17541 C CA . LEU B 1 459 ? -41.980 0.605 51.609 1.00 67.34 459 LEU E CA 1
ATOM 17542 C C . LEU B 1 459 ? -42.450 -0.451 52.598 1.00 64.86 459 LEU E C 1
ATOM 17543 O O . LEU B 1 459 ? -43.650 -0.664 52.769 1.00 77.50 459 LEU E O 1
ATOM 17559 N N . GLN B 1 460 ? -41.498 -1.108 53.251 1.00 58.55 460 GLN E N 1
ATOM 17560 C CA . GLN B 1 460 ? -41.821 -2.112 54.251 1.00 69.92 460 GLN E CA 1
ATOM 17561 C C . GLN B 1 460 ? -42.444 -1.434 55.469 1.00 64.09 460 GLN E C 1
ATOM 17562 O O . GLN B 1 460 ? -43.277 -2.019 56.160 1.00 69.98 460 GLN E O 1
ATOM 17576 N N . GLN B 1 461 ? -42.038 -0.192 55.716 1.00 68.12 461 GLN E N 1
ATOM 17577 C CA . GLN B 1 461 ? -42.620 0.610 56.786 1.00 74.02 461 GLN E CA 1
ATOM 17578 C C . GLN B 1 461 ? -44.055 0.975 56.429 1.00 79.55 461 GLN E C 1
ATOM 17579 O O . GLN B 1 461 ? -44.960 0.882 57.258 1.00 78.43 461 GLN E O 1
ATOM 17593 N N . GLN B 1 462 ? -44.244 1.391 55.182 1.00 78.64 462 GLN E N 1
ATOM 17594 C CA . GLN B 1 462 ? -45.554 1.772 54.672 1.00 74.60 462 GLN E CA 1
ATOM 17595 C C . GLN B 1 462 ? -46.514 0.586 54.717 1.00 80.55 462 GLN E C 1
ATOM 17596 O O . GLN B 1 462 ? -47.671 0.727 55.113 1.00 82.65 462 GLN E O 1
ATOM 17610 N N . PHE B 1 463 ? -46.023 -0.582 54.312 1.00 71.47 463 PHE E N 1
ATOM 17611 C CA . PHE B 1 463 ? -46.812 -1.809 54.352 1.00 73.48 463 PHE E CA 1
ATOM 17612 C C . PHE B 1 463 ? -47.200 -2.162 55.784 1.00 82.89 463 PHE E C 1
ATOM 17613 O O . PHE B 1 463 ? -48.316 -2.611 56.041 1.00 76.07 463 PHE E O 1
ATOM 17630 N N . ASN B 1 464 ? -46.274 -1.950 56.714 1.00 74.08 464 ASN E N 1
ATOM 17631 C CA . ASN B 1 464 ? -46.491 -2.322 58.107 1.00 76.10 464 ASN E CA 1
ATOM 17632 C C . ASN B 1 464 ? -47.416 -1.358 58.843 1.00 78.19 464 ASN E C 1
ATOM 17633 O O . ASN B 1 464 ? -48.291 -1.789 59.592 1.00 78.38 464 ASN E O 1
ATOM 17644 N N . MET B 1 465 ? -47.221 -0.060 58.636 1.00 88.74 465 MET E N 1
ATOM 17645 C CA . MET B 1 465 ? -48.069 0.945 59.269 1.00 99.04 465 MET E CA 1
ATOM 17646 C C . MET B 1 465 ? -49.532 0.751 58.886 1.00 98.04 465 MET E C 1
ATOM 17647 O O . MET B 1 465 ? -50.430 1.045 59.673 1.00 101.59 465 MET E O 1
ATOM 17654 N N . HIS B 1 466 ? -49.762 0.245 57.678 1.00 92.72 466 HIS E N 1
ATOM 17655 C CA . HIS B 1 466 ? -51.115 0.060 57.166 1.00 98.25 466 HIS E CA 1
ATOM 17656 C C . HIS B 1 466 ? -51.700 -1.294 57.560 1.00 101.74 466 HIS E C 1
ATOM 17657 O O . HIS B 1 466 ? -52.824 -1.370 58.055 1.00 102.69 466 HIS E O 1
ATOM 17671 N N . VAL B 1 467 ? -50.936 -2.358 57.339 1.00 93.17 467 VAL E N 1
ATOM 17672 C CA . VAL B 1 467 ? -51.436 -3.715 57.541 1.00 93.95 467 VAL E CA 1
ATOM 17673 C C . VAL B 1 467 ? -51.513 -4.093 59.020 1.00 98.76 467 VAL E C 1
ATOM 17674 O O . VAL B 1 467 ? -52.403 -4.843 59.419 1.00 106.53 467 VAL E O 1
ATOM 17687 N N . PHE B 1 468 ? -50.598 -3.566 59.829 1.00 94.80 468 PHE E N 1
ATOM 17688 C CA . PHE B 1 468 ? -50.486 -3.977 61.229 1.00 96.87 468 PHE E CA 1
ATOM 17689 C C . PHE B 1 468 ? -50.927 -2.898 62.220 1.00 103.73 468 PHE E C 1
ATOM 17690 O O . PHE B 1 468 ? -51.869 -3.104 62.986 1.00 112.96 468 PHE E O 1
ATOM 17707 N N . LYS B 1 469 ? -50.246 -1.756 62.210 1.00 96.88 469 LYS E N 1
ATOM 17708 C CA . LYS B 1 469 ? -50.501 -0.705 63.194 1.00 106.02 469 LYS E CA 1
ATOM 17709 C C . LYS B 1 469 ? -51.915 -0.132 63.095 1.00 111.86 469 LYS E C 1
ATOM 17710 O O . LYS B 1 469 ? -52.637 -0.069 64.090 1.00 117.72 469 LYS E O 1
ATOM 17717 N N . LEU B 1 470 ? -52.308 0.280 61.894 1.00 111.27 470 LEU E N 1
ATOM 17718 C CA . LEU B 1 470 ? -53.582 0.968 61.695 1.00 112.10 470 LEU E CA 1
ATOM 17719 C C . LEU B 1 470 ? -54.790 0.037 61.763 1.00 121.93 470 LEU E C 1
ATOM 17720 O O . LEU B 1 470 ? -55.700 0.259 62.562 1.00 120.13 470 LEU E O 1
ATOM 17736 N N . GLU B 1 471 ? -54.797 -0.989 60.915 1.00 125.10 471 GLU E N 1
ATOM 17737 C CA . GLU B 1 471 ? -55.928 -1.913 60.813 1.00 129.11 471 GLU E CA 1
ATOM 17738 C C . GLU B 1 471 ? -56.367 -2.435 62.180 1.00 134.66 471 GLU E C 1
ATOM 17739 O O . GLU B 1 471 ? -57.559 -2.609 62.434 1.00 140.80 471 GLU E O 1
ATOM 17751 N N . GLN B 1 472 ? -55.397 -2.676 63.055 1.00 125.08 472 GLN E N 1
ATOM 17752 C CA . GLN B 1 472 ? -55.683 -3.157 64.400 1.00 124.63 472 GLN E CA 1
ATOM 17753 C C . GLN B 1 472 ? -56.202 -2.042 65.300 1.00 129.77 472 GLN E C 1
ATOM 17754 O O . GLN B 1 472 ? -57.083 -2.265 66.127 1.00 137.57 472 GLN E O 1
ATOM 17768 N N . GLU B 1 473 ? -55.652 -0.843 65.143 1.00 131.95 473 GLU E N 1
ATOM 17769 C CA . GLU B 1 473 ? -56.085 0.295 65.947 1.00 138.20 473 GLU E CA 1
ATOM 17770 C C . GLU B 1 473 ? -57.496 0.736 65.569 1.00 135.73 473 GLU E C 1
ATOM 17771 O O . GLU B 1 473 ? -58.202 1.336 66.380 1.00 135.02 473 GLU E O 1
ATOM 17783 N N . GLU B 1 474 ? -57.903 0.443 64.338 1.00 124.30 474 GLU E N 1
ATOM 17784 C CA . GLU B 1 474 ? -59.274 0.702 63.917 1.00 122.65 474 GLU E CA 1
ATOM 17785 C C . GLU B 1 474 ? -60.220 -0.227 64.671 1.00 128.93 474 GLU E C 1
ATOM 17786 O O . GLU B 1 474 ? -61.400 0.081 64.845 1.00 126.11 474 GLU E O 1
ATOM 17798 N N . TYR B 1 475 ? -59.691 -1.362 65.119 1.00 140.54 475 TYR E N 1
ATOM 17799 C CA . TYR B 1 475 ? -60.472 -2.320 65.896 1.00 146.32 475 TYR E CA 1
ATOM 17800 C C . TYR B 1 475 ? -60.457 -1.957 67.379 1.00 150.58 475 TYR E C 1
ATOM 17801 O O . TYR B 1 475 ? -61.317 -2.401 68.138 1.00 149.58 475 TYR E O 1
ATOM 17819 N N . MET B 1 476 ? -59.472 -1.161 67.788 1.00 158.50 476 MET E N 1
ATOM 17820 C CA . MET B 1 476 ? -59.413 -0.662 69.158 1.00 159.12 476 MET E CA 1
ATOM 17821 C C . MET B 1 476 ? -60.303 0.569 69.288 1.00 158.45 476 MET E C 1
ATOM 17822 O O . MET B 1 476 ? -60.812 0.868 70.369 1.00 164.99 476 MET E O 1
ATOM 17829 N N . LYS B 1 477 ? -60.478 1.283 68.180 1.00 139.71 477 LYS E N 1
ATOM 17830 C CA . LYS B 1 477 ? -61.438 2.378 68.121 1.00 141.63 477 LYS E CA 1
ATOM 17831 C C . LYS B 1 477 ? -62.843 1.797 68.216 1.00 147.31 477 LYS E C 1
ATOM 17832 O O . LYS B 1 477 ? -63.763 2.435 68.728 1.00 145.50 477 LYS E O 1
ATOM 17836 N N . GLU B 1 478 ? -62.987 0.575 67.712 1.00 158.63 478 GLU E N 1
ATOM 17837 C CA . GLU B 1 478 ? -64.223 -0.184 67.832 1.00 163.85 478 GLU E CA 1
ATOM 17838 C C . GLU B 1 478 ? -64.164 -1.050 69.089 1.00 165.59 478 GLU E C 1
ATOM 17839 O O . GLU B 1 478 ? -63.135 -1.095 69.766 1.00 161.02 478 GLU E O 1
ATOM 17851 N N . ASP B 1 479 ? -65.266 -1.726 69.400 1.00 180.05 479 ASP E N 1
ATOM 17852 C CA . ASP B 1 479 ? -65.337 -2.587 70.577 1.00 179.98 479 ASP E CA 1
ATOM 17853 C C . ASP B 1 479 ? -65.226 -4.058 70.187 1.00 172.36 479 ASP E C 1
ATOM 17854 O O . ASP B 1 479 ? -66.201 -4.807 70.276 1.00 178.26 479 ASP E O 1
ATOM 17858 N N . ILE B 1 480 ? -64.034 -4.466 69.760 1.00 135.88 480 ILE E N 1
ATOM 17859 C CA . ILE B 1 480 ? -63.793 -5.846 69.353 1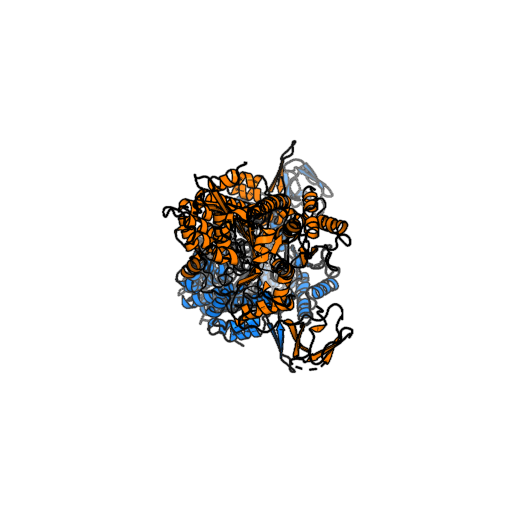.00 125.99 480 ILE E CA 1
ATOM 17860 C C . ILE B 1 480 ? -62.356 -6.264 69.652 1.00 130.08 480 ILE E C 1
ATOM 17861 O O . ILE B 1 480 ? -61.629 -5.562 70.355 1.00 133.12 480 ILE E O 1
ATOM 17865 N N . TRP B 1 482 ? -59.932 -8.536 70.579 1.00 141.22 482 TRP E N 1
ATOM 17866 C CA . TRP B 1 482 ? -59.062 -8.692 69.420 1.00 138.89 482 TRP E CA 1
ATOM 17867 C C . TRP B 1 482 ? -57.668 -9.151 69.833 1.00 134.26 482 TRP E C 1
ATOM 17868 O O . TRP B 1 482 ? -56.907 -8.394 70.436 1.00 134.61 482 TRP E O 1
ATOM 17888 N N . THR B 1 483 ? -57.344 -10.398 69.508 1.00 128.99 483 THR E N 1
ATOM 17889 C CA . THR B 1 483 ? -56.026 -10.951 69.792 1.00 129.48 483 THR E CA 1
ATOM 17890 C C . THR B 1 483 ? -54.979 -10.252 68.928 1.00 132.63 483 THR E C 1
ATOM 17891 O O . THR B 1 483 ? -55.010 -10.348 67.701 1.00 126.97 483 THR E O 1
ATOM 17902 N N . LEU B 1 484 ? -54.054 -9.552 69.576 1.00 134.01 484 LEU E N 1
ATOM 17903 C CA . LEU B 1 484 ? -53.100 -8.704 68.869 1.00 125.11 484 LEU E CA 1
ATOM 17904 C C . LEU B 1 484 ? -52.004 -9.518 68.185 1.00 127.35 484 LEU E C 1
ATOM 17905 O O . LEU B 1 484 ? -51.450 -10.449 68.771 1.00 132.91 484 LEU E O 1
ATOM 17921 N N . ILE B 1 485 ? -51.698 -9.151 66.943 1.00 125.34 485 ILE E N 1
ATOM 17922 C CA . ILE B 1 485 ? -50.676 -9.831 66.150 1.00 126.44 485 ILE E CA 1
ATOM 17923 C C . ILE B 1 485 ? -49.358 -9.055 66.180 1.00 120.80 485 ILE E C 1
ATOM 17924 O O . ILE B 1 485 ? -49.354 -7.823 66.216 1.00 113.48 485 ILE E O 1
ATOM 17934 N N . ASP B 1 486 ? -48.247 -9.788 66.153 1.00 115.15 486 ASP E N 1
ATOM 17935 C CA . ASP B 1 486 ? -46.918 -9.196 66.285 1.00 118.15 486 ASP E CA 1
ATOM 17936 C C . ASP B 1 486 ? -46.123 -9.296 64.983 1.00 111.92 486 ASP E C 1
ATOM 17937 O O . ASP B 1 486 ? -46.133 -10.331 64.317 1.00 114.03 486 ASP E O 1
ATOM 17946 N N . PHE B 1 487 ? -45.432 -8.212 64.639 1.00 100.85 487 PHE E N 1
ATOM 17947 C CA . PHE B 1 487 ? -44.653 -8.130 63.406 1.00 99.65 487 PHE E CA 1
ATOM 17948 C C . PHE B 1 487 ? -43.264 -7.567 63.690 1.00 91.72 487 PHE E C 1
ATOM 17949 O O . PHE B 1 487 ? -42.948 -7.231 64.832 1.00 88.79 487 PHE E O 1
ATOM 17966 N N . TYR B 1 488 ? -42.443 -7.460 62.647 1.00 97.78 488 TYR E N 1
ATOM 17967 C CA . TYR B 1 488 ? -41.128 -6.838 62.767 1.00 95.50 488 TYR E CA 1
ATOM 17968 C C . TYR B 1 488 ? -41.188 -5.367 62.374 1.00 91.86 488 TYR E C 1
ATOM 17969 O O . TYR B 1 488 ? -41.390 -5.036 61.205 1.00 91.79 488 TYR E O 1
ATOM 17987 N N . ASP B 1 489 ? -41.009 -4.490 63.356 1.00 88.49 489 ASP E N 1
ATOM 17988 C CA . ASP B 1 489 ? -40.967 -3.055 63.105 1.00 88.93 489 ASP E CA 1
ATOM 17989 C C . ASP B 1 489 ? -39.556 -2.640 62.694 1.00 84.49 489 ASP E C 1
ATOM 17990 O O . ASP B 1 489 ? -38.607 -2.790 63.465 1.00 81.31 489 ASP E O 1
ATOM 17999 N N . ASN B 1 490 ? -39.429 -2.120 61.477 1.00 83.01 490 ASN E N 1
ATOM 18000 C CA . ASN B 1 490 ? -38.138 -1.689 60.955 1.00 86.51 490 ASN E CA 1
ATOM 18001 C C . ASN B 1 490 ? -37.925 -0.191 61.143 1.00 85.80 490 ASN E C 1
ATOM 18002 O O . ASN B 1 490 ? -37.193 0.439 60.385 1.00 77.25 490 ASN E O 1
ATOM 18013 N N . GLN B 1 491 ? -38.575 0.380 62.151 1.00 81.29 491 GLN E N 1
ATOM 18014 C CA . GLN B 1 491 ? -38.388 1.793 62.459 1.00 81.74 491 GLN E CA 1
ATOM 18015 C C . GLN B 1 491 ? -36.946 2.092 62.883 1.00 89.03 491 GLN E C 1
ATOM 18016 O O . GLN B 1 491 ? -36.390 3.116 62.485 1.00 87.34 491 GLN E O 1
ATOM 18030 N N . PRO B 1 492 ? -36.334 1.204 63.690 1.00 87.58 492 PRO E N 1
ATOM 18031 C CA . PRO B 1 492 ? -34.953 1.467 64.113 1.00 84.35 492 PRO E CA 1
ATOM 18032 C C . PRO B 1 492 ? -33.960 1.613 62.956 1.00 85.48 492 PRO E C 1
ATOM 18033 O O . PRO B 1 492 ? -33.181 2.568 62.956 1.00 91.67 492 PRO E O 1
ATOM 18044 N N . VAL B 1 493 ? -33.980 0.692 61.994 1.00 82.44 493 VAL E N 1
ATOM 18045 C CA . VAL B 1 493 ? -33.029 0.750 60.885 1.00 90.36 493 VAL E CA 1
ATOM 18046 C C . VAL B 1 493 ? -33.266 2.009 60.059 1.00 76.47 493 VAL E C 1
ATOM 18047 O O . VAL B 1 493 ? -32.325 2.610 59.538 1.00 75.36 493 VAL E O 1
ATOM 18060 N N . ILE B 1 494 ? -34.528 2.407 59.951 1.00 78.08 494 ILE E N 1
ATOM 18061 C CA . ILE B 1 494 ? -34.884 3.610 59.216 1.00 77.17 494 ILE E CA 1
ATOM 18062 C C . ILE B 1 494 ? -34.250 4.817 59.896 1.00 88.34 494 ILE E C 1
ATOM 18063 O O . ILE B 1 494 ? -33.578 5.613 59.243 1.00 89.38 494 ILE E O 1
ATOM 18079 N N . ASP B 1 495 ? -34.441 4.936 61.207 1.00 79.56 495 ASP E N 1
ATOM 18080 C CA . ASP B 1 495 ? -33.843 6.033 61.964 1.00 81.18 495 ASP E CA 1
ATOM 18081 C C . ASP B 1 495 ? -32.326 6.037 61.817 1.00 77.40 495 ASP E C 1
ATOM 18082 O O . ASP B 1 495 ? -31.727 7.085 61.583 1.00 79.67 495 ASP E O 1
ATOM 18091 N N . LEU B 1 496 ? -31.708 4.866 61.943 1.00 75.86 496 LEU E N 1
ATOM 18092 C CA . LEU B 1 496 ? -30.263 4.746 61.774 1.00 70.76 496 LEU E CA 1
ATOM 18093 C C . LEU B 1 496 ? -29.823 5.376 60.456 1.00 70.69 496 LEU E C 1
ATOM 18094 O O . LEU B 1 496 ? -28.720 5.907 60.350 1.00 82.09 496 LEU E O 1
ATOM 18110 N N . ILE B 1 497 ? -30.706 5.324 59.463 1.00 76.13 497 ILE E N 1
ATOM 18111 C CA . ILE B 1 497 ? -30.430 5.889 58.148 1.00 77.00 497 ILE E CA 1
ATOM 18112 C C . ILE B 1 497 ? -30.894 7.346 58.039 1.00 71.79 497 ILE E C 1
ATOM 18113 O O . ILE B 1 497 ? -30.097 8.223 57.710 1.00 73.43 497 ILE E O 1
ATOM 18129 N N . GLU B 1 498 ? -32.172 7.599 58.321 1.00 72.77 498 GLU E N 1
ATOM 18130 C CA . GLU B 1 498 ? -32.796 8.885 57.989 1.00 78.26 498 GLU E CA 1
ATOM 18131 C C . GLU B 1 498 ? -32.928 9.873 59.155 1.00 83.94 498 GLU E C 1
ATOM 18132 O O . GLU B 1 498 ? -33.331 11.016 58.943 1.00 89.05 498 GLU E O 1
ATOM 18144 N N . ALA B 1 499 ? -32.599 9.453 60.374 1.00 89.27 499 ALA E N 1
ATOM 18145 C CA . ALA B 1 499 ? -32.868 10.282 61.554 1.00 87.49 499 ALA E CA 1
ATOM 18146 C C . ALA B 1 499 ? -31.933 11.486 61.662 1.00 89.70 499 ALA E C 1
ATOM 18147 O O . ALA B 1 499 ? -31.108 11.731 60.781 1.00 91.33 499 ALA E O 1
ATOM 18154 N N . LYS B 1 500 ? -32.075 12.230 62.757 1.00 94.95 500 LYS E N 1
ATOM 18155 C CA . LYS B 1 500 ? -31.329 13.468 62.968 1.00 96.36 500 LYS E CA 1
ATOM 18156 C C . LYS B 1 500 ? -29.826 13.235 63.119 1.00 96.52 500 LYS E C 1
ATOM 18157 O O . LYS B 1 500 ? -29.021 14.072 62.713 1.00 102.24 500 LYS E O 1
ATOM 18161 N N . MET B 1 501 ? -29.459 12.106 63.717 1.00 89.75 501 MET E N 1
ATOM 18162 C CA . MET B 1 501 ? -28.058 11.756 63.929 1.00 94.71 501 MET E CA 1
ATOM 18163 C C . MET B 1 501 ? -27.711 10.472 63.178 1.00 93.56 501 MET E C 1
ATOM 18164 O O . MET B 1 501 ? -26.729 9.799 63.489 1.00 90.95 501 MET E O 1
ATOM 18178 N N . GLY B 1 502 ? -28.516 10.151 62.170 1.00 101.61 502 GLY E N 1
ATOM 18179 C CA . GLY B 1 502 ? -28.362 8.910 61.433 1.00 106.30 502 GLY E CA 1
ATOM 18180 C C . GLY B 1 502 ? -27.188 8.912 60.472 1.00 94.07 502 GLY E C 1
ATOM 18181 O O . GLY B 1 502 ? -26.327 9.792 60.516 1.00 92.97 502 GLY E O 1
ATOM 18185 N N . ILE B 1 503 ? -27.164 7.914 59.595 1.00 76.40 503 ILE E N 1
ATOM 18186 C CA . ILE B 1 503 ? -26.069 7.727 58.649 1.00 76.58 503 ILE E CA 1
ATOM 18187 C C . ILE B 1 503 ? -26.085 8.787 57.549 1.00 67.64 503 ILE E C 1
ATOM 18188 O O . ILE B 1 503 ? -25.057 9.397 57.253 1.00 67.59 503 ILE E O 1
ATOM 18204 N N . LEU B 1 504 ? -27.248 8.992 56.939 1.00 70.51 504 LEU E N 1
ATOM 18205 C CA . LEU B 1 504 ? -27.380 9.959 55.853 1.00 71.78 504 LEU E CA 1
ATOM 18206 C C . LEU B 1 504 ? -27.068 11.374 56.317 1.00 75.62 504 LEU E C 1
ATOM 18207 O O . LEU B 1 504 ? -26.468 12.153 55.578 1.00 77.32 504 LEU E O 1
ATOM 18223 N N . GLU B 1 505 ? -27.473 11.713 57.536 1.00 92.89 505 GLU E N 1
ATOM 18224 C CA . GLU B 1 505 ? -27.249 13.060 58.041 1.00 89.26 505 GLU E CA 1
ATOM 18225 C C . GLU B 1 505 ? -25.764 13.294 58.306 1.00 85.02 505 GLU E C 1
ATOM 18226 O O . GLU B 1 505 ? -25.233 14.356 57.982 1.00 86.51 505 GLU E O 1
ATOM 18238 N N . LEU B 1 506 ? -25.095 12.303 58.890 1.00 68.27 506 LEU E N 1
ATOM 18239 C CA . LEU B 1 506 ? -23.654 12.389 59.113 1.00 66.64 506 LEU E CA 1
ATOM 18240 C C . LEU B 1 506 ? -22.916 12.546 57.786 1.00 73.05 506 LEU E C 1
ATOM 18241 O O . LEU B 1 506 ? -21.840 13.143 57.733 1.00 72.63 506 LEU E O 1
ATOM 18257 N N . LEU B 1 507 ? -23.497 12.009 56.716 1.00 75.69 507 LEU E N 1
ATOM 18258 C CA . LEU B 1 507 ? -22.906 12.137 55.389 1.00 70.22 507 LEU E CA 1
ATOM 18259 C C . LEU B 1 507 ? -23.006 13.579 54.900 1.00 74.34 507 LEU E C 1
ATOM 18260 O O . LEU B 1 507 ? -22.027 14.142 54.412 1.00 79.07 507 LEU E O 1
ATOM 18276 N N . ASP B 1 508 ? -24.193 14.169 55.029 1.00 71.91 508 ASP E N 1
ATOM 18277 C CA . ASP B 1 508 ? -24.393 15.574 54.682 1.00 75.36 508 ASP E CA 1
ATOM 18278 C C . ASP B 1 508 ? -23.430 16.458 55.460 1.00 78.13 508 ASP E C 1
ATOM 18279 O O . ASP B 1 508 ? -22.879 17.420 54.925 1.00 88.10 508 ASP E O 1
ATOM 18288 N N . GLU B 1 509 ? -23.233 16.120 56.728 1.00 90.32 509 GLU E N 1
ATOM 18289 C CA . GLU B 1 509 ? -22.351 16.888 57.591 1.00 94.65 509 GLU E CA 1
ATOM 18290 C C . GLU B 1 509 ? -20.906 16.802 57.108 1.00 90.06 509 GLU E C 1
ATOM 18291 O O . GLU B 1 509 ? -20.175 17.786 57.166 1.00 93.38 509 GLU E O 1
ATOM 18303 N N . GLU B 1 510 ? -20.506 15.633 56.616 1.00 82.18 510 GLU E N 1
ATOM 18304 C CA . GLU B 1 510 ? -19.142 15.433 56.132 1.00 77.74 510 GLU E CA 1
ATOM 18305 C C . GLU B 1 510 ? -18.917 16.114 54.784 1.00 77.87 510 GLU E C 1
ATOM 18306 O O . GLU B 1 510 ? -17.805 16.541 54.474 1.00 77.48 510 GLU E O 1
ATOM 18318 N N . CYS B 1 511 ? -19.974 16.206 53.982 1.00 81.25 511 CYS E N 1
ATOM 18319 C CA . CYS B 1 511 ? -19.870 16.774 52.641 1.00 82.02 511 CYS E CA 1
ATOM 18320 C C . CYS B 1 511 ? -19.630 18.281 52.674 1.00 90.74 511 CYS E C 1
ATOM 18321 O O . CYS B 1 511 ? -19.041 18.840 51.748 1.00 88.79 511 CYS E O 1
ATOM 18329 N N . LEU B 1 512 ? -20.084 18.934 53.739 1.00 89.95 512 LEU E N 1
ATOM 18330 C CA . LEU B 1 512 ? -19.924 20.378 53.871 1.00 95.84 512 LEU E CA 1
ATOM 18331 C C . LEU B 1 512 ? -18.491 20.753 54.236 1.00 93.91 512 LEU E C 1
ATOM 18332 O O . LEU B 1 512 ? -18.030 21.843 53.901 1.00 98.41 512 LEU E O 1
ATOM 18348 N N . LEU B 1 513 ? -17.790 19.856 54.923 1.00 94.98 513 LEU E N 1
ATOM 18349 C CA . LEU B 1 513 ? -16.379 20.073 55.226 1.00 89.87 513 LEU E CA 1
ATOM 18350 C C . LEU B 1 513 ? -15.582 20.152 53.928 1.00 90.54 513 LEU E C 1
ATOM 18351 O O . LEU B 1 513 ? -15.780 19.333 53.031 1.00 97.89 513 LEU E O 1
ATOM 18367 N N . PRO B 1 514 ? -14.677 21.137 53.815 1.00 105.50 514 PRO E N 1
ATOM 18368 C CA . PRO B 1 514 ? -13.886 21.218 52.584 1.00 110.21 514 PRO E CA 1
ATOM 18369 C C . PRO B 1 514 ? -12.868 20.088 52.506 1.00 108.48 514 PRO E C 1
ATOM 18370 O O . PRO B 1 514 ? -12.510 19.650 51.412 1.00 115.09 514 PRO E O 1
ATOM 18381 N N . HIS B 1 515 ? -12.422 19.624 53.670 1.00 108.31 515 HIS E N 1
ATOM 18382 C CA . HIS B 1 515 ? -11.437 18.553 53.761 1.00 111.64 515 HIS E CA 1
ATOM 18383 C C . HIS B 1 515 ? -12.067 17.252 54.257 1.00 105.05 515 HIS E C 1
ATOM 18384 O O . HIS B 1 515 ? -11.370 16.361 54.741 1.00 104.60 515 HIS E O 1
ATOM 18398 N N . GLY B 1 516 ? -13.387 17.147 54.136 1.00 95.86 516 GLY E N 1
ATOM 18399 C CA . GLY B 1 516 ? -14.084 15.927 54.503 1.00 90.82 516 GLY E CA 1
ATOM 18400 C C . GLY B 1 516 ? -13.738 14.793 53.556 1.00 84.11 516 GLY E C 1
ATOM 18401 O O . GLY B 1 516 ? -13.506 15.021 52.368 1.00 84.33 516 GLY E O 1
ATOM 18405 N N . THR B 1 517 ? -13.701 13.572 54.084 1.00 78.68 517 THR E N 1
ATOM 18406 C CA . THR B 1 517 ? -13.324 12.399 53.299 1.00 81.46 517 THR E CA 1
ATOM 18407 C C . THR B 1 517 ? -14.214 11.207 53.635 1.00 80.44 517 THR E C 1
ATOM 18408 O O . THR B 1 517 ? -14.860 11.181 54.683 1.00 76.44 517 THR E O 1
ATOM 18419 N N . ASP B 1 518 ? -14.248 10.226 52.736 1.00 79.67 518 ASP E N 1
ATOM 18420 C CA . ASP B 1 518 ? -15.000 8.996 52.966 1.00 76.17 518 ASP E CA 1
ATOM 18421 C C . ASP B 1 518 ? -14.535 8.319 54.251 1.00 64.44 518 ASP E C 1
ATOM 18422 O O . ASP B 1 518 ? -15.342 7.799 55.021 1.00 61.16 518 ASP E O 1
ATOM 18431 N N . GLU B 1 519 ? -13.225 8.341 54.473 1.00 67.02 519 GLU E N 1
ATOM 18432 C CA . GLU B 1 519 ? -12.619 7.665 55.615 1.00 73.02 519 GLU E CA 1
ATOM 18433 C C . GLU B 1 519 ? -13.061 8.267 56.948 1.00 71.82 519 GLU E C 1
ATOM 18434 O O . GLU B 1 519 ? -13.368 7.538 57.891 1.00 72.04 519 GLU E O 1
ATOM 18446 N N . ASN B 1 520 ? -13.089 9.594 57.027 1.00 80.48 520 ASN E N 1
ATOM 18447 C CA . ASN B 1 520 ? -13.511 10.275 58.248 1.00 86.62 520 ASN E CA 1
ATOM 18448 C C . ASN B 1 520 ? -14.978 10.004 58.556 1.00 83.21 520 ASN E C 1
ATOM 18449 O O . ASN B 1 520 ? -15.344 9.758 59.705 1.00 90.50 520 ASN E O 1
ATOM 18460 N N . TRP B 1 521 ? -15.811 10.062 57.521 1.00 81.80 521 TRP E N 1
ATOM 18461 C CA . TRP B 1 521 ? -17.232 9.758 57.647 1.00 69.13 521 TRP E CA 1
ATOM 18462 C C . TRP B 1 521 ? -17.438 8.367 58.233 1.00 67.31 521 TRP E C 1
ATOM 18463 O O . TRP B 1 521 ? -18.259 8.178 59.128 1.00 72.03 521 TRP E O 1
ATOM 18484 N N . LEU B 1 522 ? -16.677 7.401 57.727 1.00 66.21 522 LEU E N 1
ATOM 18485 C CA . LEU B 1 522 ? -16.757 6.025 58.204 1.00 69.09 522 LEU E CA 1
ATOM 18486 C C . LEU B 1 522 ? -16.393 5.927 59.683 1.00 75.47 522 LEU E C 1
ATOM 18487 O O . LEU B 1 522 ? -17.031 5.196 60.441 1.00 74.59 522 LEU E O 1
ATOM 18503 N N . GLN B 1 523 ? -15.359 6.658 60.086 1.00 80.93 523 GLN E N 1
ATOM 18504 C CA . GLN B 1 523 ? -14.940 6.679 61.482 1.00 86.91 523 GLN E CA 1
ATOM 18505 C C . GLN B 1 523 ? -16.043 7.254 62.366 1.00 86.54 523 GLN E C 1
ATOM 18506 O O . GLN B 1 523 ? -16.336 6.723 63.437 1.00 92.16 523 GLN E O 1
ATOM 18520 N N . LYS B 1 524 ? -16.650 8.344 61.910 1.00 78.23 524 LYS E N 1
ATOM 18521 C CA . LYS B 1 524 ? -17.720 8.993 62.658 1.00 77.50 524 LYS E CA 1
ATOM 18522 C C . LYS B 1 524 ? -18.961 8.102 62.729 1.00 81.05 524 LYS E C 1
ATOM 18523 O O . LYS B 1 524 ? -19.783 8.246 63.634 1.00 91.74 524 LYS E O 1
ATOM 18542 N N . LEU B 1 525 ? -19.092 7.181 61.777 1.00 83.00 525 LEU E N 1
ATOM 18543 C CA . LEU B 1 525 ? -20.144 6.171 61.839 1.00 84.26 525 LEU E CA 1
ATOM 18544 C C . LEU B 1 525 ? -19.794 5.131 62.890 1.00 77.90 525 LEU E C 1
ATOM 18545 O O . LEU B 1 525 ? -20.649 4.719 63.677 1.00 82.90 525 LEU E O 1
ATOM 18561 N N . TYR B 1 526 ? -18.534 4.704 62.891 1.00 76.44 526 TYR E N 1
ATOM 18562 C CA . TYR B 1 526 ? -18.051 3.748 63.880 1.00 81.48 526 TYR E CA 1
ATOM 18563 C C . TYR B 1 526 ? -18.285 4.274 65.290 1.00 87.22 526 TYR E C 1
ATOM 18564 O O . TYR B 1 526 ? -18.932 3.620 66.105 1.00 82.89 526 TYR E O 1
ATOM 18582 N N . ASN B 1 527 ? -17.758 5.463 65.566 1.00 92.79 527 ASN E N 1
ATOM 18583 C CA . ASN B 1 527 ? -17.904 6.088 66.874 1.00 93.45 527 ASN E CA 1
ATOM 18584 C C . ASN B 1 527 ? -19.355 6.142 67.346 1.00 98.23 527 ASN E C 1
ATOM 18585 O O . ASN B 1 527 ? -19.673 5.718 68.457 1.00 95.78 527 ASN E O 1
ATOM 18596 N N . ASN B 1 528 ? -20.233 6.657 66.492 1.00 98.11 528 ASN E N 1
ATOM 18597 C CA . ASN B 1 528 ? -21.624 6.878 66.866 1.00 94.97 528 ASN E CA 1
ATOM 18598 C C . ASN B 1 528 ? -22.458 5.607 67.014 1.00 92.60 528 ASN E C 1
ATOM 18599 O O . ASN B 1 528 ? -23.457 5.613 67.734 1.00 95.28 528 ASN E O 1
ATOM 18610 N N . PHE B 1 529 ? -22.054 4.524 66.352 1.00 95.24 529 PHE E N 1
ATOM 18611 C CA . PHE B 1 529 ? -22.938 3.366 66.199 1.00 93.44 529 PHE E CA 1
ATOM 18612 C C . PHE B 1 529 ? -22.333 2.003 66.563 1.00 86.41 529 PHE E C 1
ATOM 18613 O O . PHE B 1 529 ? -23.078 1.073 66.876 1.00 91.31 529 PHE E O 1
ATOM 18630 N N . VAL B 1 530 ? -21.010 1.865 66.519 1.00 77.34 530 VAL E N 1
ATOM 18631 C CA . VAL B 1 530 ? -20.396 0.580 66.858 1.00 83.63 530 VAL E CA 1
ATOM 18632 C C . VAL B 1 530 ? -20.639 0.269 68.328 1.00 102.01 530 VAL E C 1
ATOM 18633 O O . VAL B 1 530 ? -20.282 1.055 69.207 1.00 98.77 530 VAL E O 1
ATOM 18646 N N . ASN B 1 531 ? -21.251 -0.885 68.578 1.00 108.76 531 ASN E N 1
ATOM 18647 C CA . ASN B 1 531 ? -21.606 -1.303 69.929 1.00 113.15 531 ASN E CA 1
ATOM 18648 C C . ASN B 1 531 ? -22.486 -0.260 70.612 1.00 108.92 531 ASN E C 1
ATOM 18649 O O . ASN B 1 531 ? -22.392 -0.037 71.818 1.00 109.09 531 ASN E O 1
ATOM 18660 N N . ARG B 1 532 ? -23.332 0.380 69.810 1.00 106.35 532 ARG E N 1
ATOM 18661 C CA . ARG B 1 532 ? -24.336 1.316 70.301 1.00 104.40 532 ARG E CA 1
ATOM 18662 C C . ARG B 1 532 ? -25.674 0.924 69.686 1.00 108.27 532 ARG E C 1
ATOM 18663 O O . ARG B 1 532 ? -26.591 0.491 70.386 1.00 116.84 532 ARG E O 1
ATOM 18684 N N . ASN B 1 533 ? -25.773 1.081 68.369 1.00 100.56 533 ASN E N 1
ATOM 18685 C CA . ASN B 1 533 ? -26.912 0.578 67.614 1.00 97.17 533 ASN E CA 1
ATOM 18686 C C . ASN B 1 533 ? -26.670 -0.882 67.237 1.00 90.87 533 ASN E C 1
ATOM 18687 O O . ASN B 1 533 ? -25.647 -1.194 66.627 1.00 95.90 533 ASN E O 1
ATOM 18698 N N . PRO B 1 534 ? -27.597 -1.788 67.601 1.00 89.41 534 PRO E N 1
ATOM 18699 C CA . PRO B 1 534 ? -27.357 -3.200 67.273 1.00 86.03 534 PRO E CA 1
ATOM 18700 C C . PRO B 1 534 ? -27.416 -3.492 65.774 1.00 85.71 534 PRO E C 1
ATOM 18701 O O . PRO B 1 534 ? -26.850 -4.488 65.322 1.00 84.75 534 PRO E O 1
ATOM 18712 N N . LEU B 1 535 ? -28.091 -2.631 65.019 1.00 81.64 535 LEU E N 1
ATOM 18713 C CA . LEU B 1 535 ? -28.265 -2.834 63.584 1.00 83.80 535 LEU E CA 1
ATOM 18714 C C . LEU B 1 535 ? -27.066 -2.330 62.782 1.00 78.76 535 LEU E C 1
ATOM 18715 O O . LEU B 1 535 ? -27.136 -2.213 61.559 1.00 91.37 535 LEU E O 1
ATOM 18731 N N . PHE B 1 536 ? -25.971 -2.036 63.477 1.00 72.13 536 PHE E N 1
ATOM 18732 C CA . PHE B 1 536 ? -24.764 -1.520 62.843 1.00 69.29 536 PHE E CA 1
ATOM 18733 C C . PHE B 1 536 ? -23.548 -2.298 63.331 1.00 72.49 536 PHE E C 1
ATOM 18734 O O . PHE B 1 536 ? -23.342 -2.454 64.535 1.00 83.86 536 PHE E O 1
ATOM 18751 N N . GLU B 1 537 ? -22.750 -2.781 62.385 1.00 73.88 537 GLU E N 1
ATOM 18752 C CA . GLU B 1 537 ? -21.560 -3.563 62.697 1.00 79.45 537 GLU E CA 1
ATOM 18753 C C . GLU B 1 537 ? -20.362 -3.122 61.868 1.00 80.34 537 GLU E C 1
ATOM 18754 O O . GLU B 1 537 ? -20.511 -2.594 60.764 1.00 73.90 537 GLU E O 1
ATOM 18766 N N . LYS B 1 538 ? -19.176 -3.342 62.423 1.00 79.77 538 LYS E N 1
ATOM 18767 C CA . LYS B 1 538 ? -17.928 -3.196 61.692 1.00 78.27 538 LYS E CA 1
ATOM 18768 C C . LYS B 1 538 ? -17.343 -4.590 61.491 1.00 78.47 538 LYS E C 1
ATOM 18769 O O . LYS B 1 538 ? -17.182 -5.330 62.462 1.00 82.94 538 LYS E O 1
ATOM 18788 N N . PRO B 1 539 ? -17.039 -4.964 60.236 1.00 77.65 539 PRO E N 1
ATOM 18789 C CA . PRO B 1 539 ? -16.398 -6.271 60.047 1.00 71.22 539 PRO E CA 1
ATOM 18790 C C . PRO B 1 539 ? -15.072 -6.350 60.795 1.00 83.99 539 PRO E C 1
ATOM 18791 O O . PRO B 1 539 ? -14.349 -5.355 60.858 1.00 79.43 539 PRO E O 1
ATOM 18802 N N . ARG B 1 540 ? -14.769 -7.514 61.361 1.00 91.32 540 ARG E N 1
ATOM 18803 C CA . ARG B 1 540 ? -13.581 -7.679 62.192 1.00 100.72 540 ARG E CA 1
ATOM 18804 C C . ARG B 1 540 ? -12.298 -7.330 61.441 1.00 93.25 540 ARG E C 1
ATOM 18805 O O . ARG B 1 540 ? -11.385 -6.736 62.013 1.00 91.49 540 ARG E O 1
ATOM 18809 N N . MET B 1 541 ? -12.244 -7.689 60.160 1.00 94.23 541 MET E N 1
ATOM 18810 C CA . MET B 1 541 ? -11.025 -7.554 59.365 1.00 94.54 541 MET E CA 1
ATOM 18811 C C . MET B 1 541 ? -11.140 -6.497 58.265 1.00 95.31 541 MET E C 1
ATOM 18812 O O . MET B 1 541 ? -10.556 -6.650 57.190 1.00 97.02 541 MET E O 1
ATOM 18822 N N . SER B 1 542 ? -11.885 -5.429 58.532 1.00 69.27 542 SER E N 1
ATOM 18823 C CA . SER B 1 542 ? -12.033 -4.344 57.566 1.00 64.39 542 SER E CA 1
ATOM 18824 C C . SER B 1 542 ? -12.111 -2.984 58.248 1.00 62.07 542 SER E C 1
ATOM 18825 O O . SER B 1 542 ? -12.740 -2.841 59.295 1.00 68.44 542 SER E O 1
ATOM 18833 N N . ASN B 1 543 ? -11.466 -1.992 57.639 1.00 71.07 543 ASN E N 1
ATOM 18834 C CA . ASN B 1 543 ? -11.540 -0.610 58.099 1.00 74.30 543 ASN E CA 1
ATOM 18835 C C . ASN B 1 543 ? -11.951 0.326 56.962 1.00 67.30 543 ASN E C 1
ATOM 18836 O O . ASN B 1 543 ? -11.576 1.499 56.944 1.00 68.31 543 ASN E O 1
ATOM 18847 N N . THR B 1 544 ? -12.719 -0.208 56.014 1.00 63.89 544 THR E N 1
ATOM 18848 C CA . THR B 1 544 ? -13.201 0.566 54.871 1.00 63.22 544 THR E CA 1
ATOM 18849 C C . THR B 1 544 ? -14.678 0.310 54.585 1.00 65.08 544 THR E C 1
ATOM 18850 O O . THR B 1 544 ? -15.185 0.697 53.531 1.00 65.69 544 THR E O 1
ATOM 18861 N N . SER B 1 545 ? -15.368 -0.339 55.517 1.00 65.01 545 SER E N 1
ATOM 18862 C CA . SER B 1 545 ? -16.760 -0.710 55.295 1.00 62.72 545 SER E CA 1
ATOM 18863 C C . SER B 1 545 ? -17.543 -0.866 56.595 1.00 62.16 545 SER E C 1
ATOM 18864 O O . SER B 1 545 ? -16.963 -0.965 57.675 1.00 74.05 545 SER E O 1
ATOM 18872 N N . PHE B 1 546 ? -18.867 -0.889 56.469 1.00 62.02 546 PHE E N 1
ATOM 18873 C CA . PHE B 1 546 ? -19.763 -1.115 57.597 1.00 70.30 546 PHE E CA 1
ATOM 18874 C C . PHE B 1 546 ? -20.934 -1.993 57.165 1.00 61.61 546 PHE E C 1
ATOM 18875 O O . PHE B 1 546 ? -21.297 -2.016 55.988 1.00 61.83 546 PHE E O 1
ATOM 18892 N N . VAL B 1 547 ? -21.519 -2.711 58.120 1.00 61.28 547 VAL E N 1
ATOM 18893 C CA . VAL B 1 547 ? -22.646 -3.593 57.839 1.00 60.90 547 VAL E CA 1
ATOM 18894 C C . VAL B 1 547 ? -23.927 -3.056 58.468 1.00 74.63 547 VAL E C 1
ATOM 18895 O O . VAL B 1 547 ? -23.926 -2.601 59.614 1.00 73.92 547 VAL E O 1
ATOM 18908 N N . ILE B 1 548 ? -25.012 -3.111 57.701 1.00 69.84 548 ILE E N 1
ATOM 18909 C CA . ILE B 1 548 ? -26.333 -2.707 58.170 1.00 60.15 548 ILE E CA 1
ATOM 18910 C C . ILE B 1 548 ? -27.280 -3.901 58.151 1.00 60.04 548 ILE E C 1
ATOM 18911 O O . ILE B 1 548 ? -27.371 -4.616 57.154 1.00 61.80 548 ILE E O 1
ATOM 18927 N N . GLN B 1 549 ? -27.984 -4.109 59.257 1.00 66.42 549 GLN E N 1
ATOM 18928 C CA . GLN B 1 549 ? -28.997 -5.154 59.337 1.00 75.84 549 GLN E CA 1
ATOM 18929 C C . GLN B 1 549 ? -30.304 -4.667 58.721 1.00 77.63 549 GLN E C 1
ATOM 18930 O O . GLN B 1 549 ? -31.082 -3.976 59.378 1.00 79.25 549 GLN E O 1
ATOM 18944 N N . HIS B 1 550 ? -30.537 -5.022 57.461 1.00 66.75 550 HIS E N 1
ATOM 18945 C CA . HIS B 1 550 ? -31.796 -4.693 56.799 1.00 67.82 550 HIS E CA 1
ATOM 18946 C C . HIS B 1 550 ? -32.834 -5.774 57.072 1.00 68.81 550 HIS E C 1
ATOM 18947 O O . HIS B 1 550 ? -32.507 -6.850 57.575 1.00 77.72 550 HIS E O 1
ATOM 18961 N N . PHE B 1 551 ? -34.085 -5.474 56.743 1.00 80.86 551 PHE E N 1
ATOM 18962 C CA . PHE B 1 551 ? -35.184 -6.419 56.910 1.00 83.09 551 PHE E CA 1
ATOM 18963 C C . PHE B 1 551 ? -34.955 -7.707 56.124 1.00 83.37 551 PHE E C 1
ATOM 18964 O O . PHE B 1 551 ? -35.342 -8.789 56.566 1.00 86.07 551 PHE E O 1
ATOM 18981 N N . ALA B 1 552 ? -34.321 -7.582 54.961 1.00 83.88 552 ALA E N 1
ATOM 18982 C CA . ALA B 1 552 ? -34.172 -8.706 54.042 1.00 78.89 552 ALA E CA 1
ATOM 18983 C C . ALA B 1 552 ? -32.859 -9.458 54.230 1.00 75.45 552 ALA E C 1
ATOM 18984 O O . ALA B 1 552 ? -32.790 -10.663 53.984 1.00 74.76 552 ALA E O 1
ATOM 18991 N N . ASP B 1 553 ? -31.822 -8.753 54.667 1.00 71.76 553 ASP E N 1
ATOM 18992 C CA . ASP B 1 553 ? -30.489 -9.337 54.750 1.00 64.05 553 ASP E CA 1
ATOM 18993 C C . ASP B 1 553 ? -29.531 -8.374 55.439 1.00 62.27 553 ASP E C 1
ATOM 18994 O O . ASP B 1 553 ? -29.878 -7.223 55.694 1.00 69.99 553 ASP E O 1
ATOM 19003 N N . LYS B 1 554 ? -28.331 -8.852 55.749 1.00 62.64 554 LYS E N 1
ATOM 19004 C CA . LYS B 1 554 ? -27.248 -7.976 56.180 1.00 61.95 554 LYS E CA 1
ATOM 19005 C C . LYS B 1 554 ? -26.452 -7.548 54.952 1.00 59.94 554 LYS E C 1
ATOM 19006 O O . LYS B 1 554 ? -26.189 -8.358 54.062 1.00 61.76 554 LYS E O 1
ATOM 19025 N N . VAL B 1 555 ? -26.087 -6.269 54.902 1.00 61.31 555 VAL E N 1
ATOM 19026 C CA . VAL B 1 555 ? -25.452 -5.686 53.722 1.00 55.25 555 VAL E CA 1
ATOM 19027 C C . VAL B 1 555 ? -24.214 -4.871 54.091 1.00 61.29 555 VAL E C 1
ATOM 19028 O O . VAL B 1 555 ? -24.296 -3.939 54.891 1.00 64.86 555 VAL E O 1
ATOM 19041 N N . GLU B 1 556 ? -23.074 -5.219 53.498 1.00 56.87 556 GLU E N 1
ATOM 19042 C CA . GLU B 1 556 ? -21.826 -4.500 53.743 1.00 58.94 556 GLU E CA 1
ATOM 19043 C C . GLU B 1 556 ? -21.600 -3.418 52.692 1.00 52.87 556 GLU E C 1
ATOM 19044 O O . GLU B 1 556 ? -21.576 -3.707 51.498 1.00 55.32 556 GLU E O 1
ATOM 19056 N N . TYR B 1 557 ? -21.421 -2.181 53.148 1.00 67.42 557 TYR E N 1
ATOM 19057 C CA . TYR B 1 557 ? -21.182 -1.049 52.256 1.00 56.55 557 TYR E CA 1
ATOM 19058 C C . TYR B 1 557 ? -19.749 -0.535 52.363 1.00 58.50 557 TYR E C 1
ATOM 19059 O O . TYR B 1 557 ? -19.274 -0.238 53.457 1.00 66.18 557 TYR E O 1
ATOM 19077 N N . LYS B 1 558 ? -19.067 -0.434 51.224 1.00 58.26 558 LYS E N 1
ATOM 19078 C CA . LYS B 1 558 ? -17.756 0.206 51.164 1.00 57.64 558 LYS E CA 1
ATOM 19079 C C . LYS B 1 558 ? -17.950 1.719 51.199 1.00 66.94 558 LYS E C 1
ATOM 19080 O O . LYS B 1 558 ? -18.899 2.238 50.612 1.00 60.89 558 LYS E O 1
ATOM 19099 N N . CYS B 1 559 ? -17.054 2.425 51.881 1.00 69.32 559 CYS E N 1
ATOM 19100 C CA . CYS B 1 559 ? -17.211 3.866 52.072 1.00 63.51 559 CYS E CA 1
ATOM 19101 C C . CYS B 1 559 ? -16.760 4.682 50.860 1.00 66.15 559 CYS E C 1
ATOM 19102 O O . CYS B 1 559 ? -17.172 5.832 50.701 1.00 60.45 559 CYS E O 1
ATOM 19110 N N . GLU B 1 560 ? -15.919 4.091 50.014 1.00 60.56 560 GLU E N 1
ATOM 19111 C CA . GLU B 1 560 ? -15.363 4.794 48.856 1.00 61.38 560 GLU E CA 1
ATOM 19112 C C . GLU B 1 560 ? -16.435 5.417 47.965 1.00 60.68 560 GLU E C 1
ATOM 19113 O O . GLU B 1 560 ? -17.324 4.724 47.471 1.00 56.49 560 GLU E O 1
ATOM 19125 N N . GLY B 1 561 ? -16.342 6.730 47.770 1.00 59.69 561 GLY E N 1
ATOM 19126 C CA . GLY B 1 561 ? -17.179 7.426 46.808 1.00 62.72 561 GLY E CA 1
ATOM 19127 C C . GLY B 1 561 ? -18.480 7.986 47.354 1.00 59.24 561 GLY E C 1
ATOM 19128 O O . GLY B 1 561 ? -19.224 8.639 46.621 1.00 59.39 561 GLY E O 1
ATOM 19132 N N . PHE B 1 562 ? -18.763 7.738 48.629 1.00 56.39 562 PHE E N 1
ATOM 19133 C CA . PHE B 1 562 ? -20.015 8.199 49.232 1.00 63.89 562 PHE E CA 1
ATOM 19134 C C . PHE B 1 562 ? -20.135 9.724 49.203 1.00 58.58 562 PHE E C 1
ATOM 19135 O O . PHE B 1 562 ? -21.206 10.259 48.916 1.00 67.87 562 PHE E O 1
ATOM 19152 N N . LEU B 1 563 ? -19.039 10.421 49.493 1.00 63.97 563 LEU E N 1
ATOM 19153 C CA . LEU B 1 563 ? -19.040 11.881 49.460 1.00 66.10 563 LEU E CA 1
ATOM 19154 C C . LEU B 1 563 ? -19.282 12.389 48.046 1.00 64.65 563 LEU E C 1
ATOM 19155 O O . LEU B 1 563 ? -20.197 13.177 47.804 1.00 69.20 563 LEU E O 1
ATOM 19171 N N . GLU B 1 564 ? -18.440 11.934 47.124 1.00 58.36 564 GLU E N 1
ATOM 19172 C CA . GLU B 1 564 ? -18.522 12.326 45.723 1.00 62.75 564 GLU E CA 1
ATOM 19173 C C . GLU B 1 564 ? -19.925 12.107 45.158 1.00 63.83 564 GLU E C 1
ATOM 19174 O O . GLU B 1 564 ? -20.471 12.971 44.473 1.00 64.26 564 GLU E O 1
ATOM 19186 N N . LYS B 1 565 ? -20.503 10.949 45.461 1.00 60.52 565 LYS E N 1
ATOM 19187 C CA . LYS B 1 565 ? -21.808 10.579 44.924 1.00 67.20 565 LYS E CA 1
ATOM 19188 C C . LYS B 1 565 ? -22.954 11.335 45.593 1.00 65.59 565 LYS E C 1
ATOM 19189 O O . LYS B 1 565 ? -24.009 11.531 44.991 1.00 60.02 565 LYS E O 1
ATOM 19208 N N . ASN B 1 566 ? -22.749 11.758 46.836 1.00 59.40 566 ASN E N 1
ATOM 19209 C CA . ASN B 1 566 ? -23.775 12.504 47.558 1.00 57.22 566 ASN E CA 1
ATOM 19210 C C . ASN B 1 566 ? -23.817 13.976 47.153 1.00 62.01 566 ASN E C 1
ATOM 19211 O O . ASN B 1 566 ? -24.879 14.597 47.165 1.00 61.47 566 ASN E O 1
ATOM 19222 N N . ARG B 1 567 ? -22.660 14.531 46.804 1.00 66.99 567 ARG E N 1
ATOM 19223 C CA . ARG B 1 567 ? -22.580 15.904 46.313 1.00 65.55 567 ARG E CA 1
ATOM 19224 C C . ARG B 1 567 ? -23.110 15.985 44.886 1.00 68.22 567 ARG E C 1
ATOM 19225 O O . ARG B 1 567 ? -23.942 16.833 44.571 1.00 72.21 567 ARG E O 1
ATOM 19246 N N . ASP B 1 568 ? -22.611 15.097 44.030 1.00 63.69 568 ASP E N 1
ATOM 19247 C CA . ASP B 1 568 ? -23.084 14.986 42.652 1.00 67.62 568 ASP E CA 1
ATOM 19248 C C . ASP B 1 568 ? -22.919 16.295 41.878 1.00 71.98 568 ASP E C 1
ATOM 19249 O O . ASP B 1 568 ? -23.888 16.826 41.336 1.00 65.96 568 ASP E O 1
ATOM 19258 N N . THR B 1 569 ? -21.689 16.802 41.819 1.00 65.68 569 THR E N 1
ATOM 19259 C CA . THR B 1 569 ? -21.420 18.097 41.200 1.00 66.96 569 THR E CA 1
ATOM 19260 C C . THR B 1 569 ? -20.663 17.998 39.877 1.00 68.68 569 THR E C 1
ATOM 19261 O O . THR B 1 569 ? -20.057 16.975 39.557 1.00 68.63 569 THR E O 1
ATOM 19272 N N . VAL B 1 570 ? -20.719 19.090 39.122 1.00 74.65 570 VAL E N 1
ATOM 19273 C CA . VAL B 1 570 ? -19.967 19.254 37.884 1.00 69.96 570 VAL E CA 1
ATOM 19274 C C . VAL B 1 570 ? -19.266 20.606 37.953 1.00 61.26 570 VAL E C 1
ATOM 19275 O O . VAL B 1 570 ? -19.824 21.564 38.486 1.00 66.95 570 VAL E O 1
ATOM 19288 N N . TYR B 1 571 ? -18.046 20.686 37.429 1.00 58.88 571 TYR E N 1
ATOM 19289 C CA . TYR B 1 571 ? -17.296 21.938 37.464 1.00 69.42 571 TYR E CA 1
ATOM 19290 C C . TYR B 1 571 ? -18.033 23.025 36.694 1.00 63.55 571 TYR E C 1
ATOM 19291 O O . TYR B 1 571 ? -18.569 22.781 35.614 1.00 64.18 571 TYR E O 1
ATOM 19309 N N . ASP B 1 572 ? -18.054 24.222 37.271 1.00 64.28 572 ASP E N 1
ATOM 19310 C CA . ASP B 1 572 ? -18.818 25.342 36.732 1.00 67.80 572 ASP E CA 1
ATOM 19311 C C . ASP B 1 572 ? -18.492 25.637 35.269 1.00 62.25 572 ASP E C 1
ATOM 19312 O O . ASP B 1 572 ? -19.393 25.887 34.467 1.00 61.54 572 ASP E O 1
ATOM 19321 N N . MET B 1 573 ? -17.209 25.607 34.923 1.00 59.16 573 MET E N 1
ATOM 19322 C CA . MET B 1 573 ? -16.784 25.979 33.579 1.00 57.87 573 MET E CA 1
ATOM 19323 C C . MET B 1 573 ? -17.311 25.005 32.532 1.00 55.76 573 MET E C 1
ATOM 19324 O O . MET B 1 573 ? -17.605 25.402 31.407 1.00 61.90 573 MET E O 1
ATOM 19338 N N . LEU B 1 574 ? -17.431 23.733 32.898 1.00 53.31 574 LEU E N 1
ATOM 19339 C CA . LEU B 1 574 ? -17.998 22.742 31.991 1.00 53.73 574 LEU E CA 1
ATOM 19340 C C . LEU B 1 574 ? -19.492 22.980 31.829 1.00 65.33 574 LEU E C 1
ATOM 19341 O O . LEU B 1 574 ? -20.026 22.899 30.722 1.00 56.00 574 LEU E O 1
ATOM 19357 N N . VAL B 1 575 ? -20.159 23.271 32.941 1.00 59.63 575 VAL E N 1
ATOM 19358 C CA . VAL B 1 575 ? -21.580 23.595 32.926 1.00 62.22 575 VAL E CA 1
ATOM 19359 C C . VAL B 1 575 ? -21.854 24.787 32.013 1.00 69.56 575 VAL E C 1
ATOM 19360 O O . VAL B 1 575 ? -22.779 24.756 31.202 1.00 68.03 575 VAL E O 1
ATOM 19373 N N . GLU B 1 576 ? -21.046 25.835 32.141 1.00 60.91 576 GLU E N 1
ATOM 19374 C CA . GLU B 1 576 ? -21.299 27.069 31.407 1.00 67.66 576 GLU E CA 1
ATOM 19375 C C . GLU B 1 576 ? -21.005 26.902 29.915 1.00 65.78 576 GLU E C 1
ATOM 19376 O O . GLU B 1 576 ? -21.588 27.596 29.083 1.00 70.33 576 GLU E O 1
ATOM 19388 N N . ILE B 1 577 ? -20.101 25.987 29.578 1.00 71.62 577 ILE E N 1
ATOM 19389 C CA . ILE B 1 577 ? -19.810 25.694 28.178 1.00 75.61 577 ILE E CA 1
ATOM 19390 C C . ILE B 1 577 ? -21.024 25.052 27.519 1.00 66.27 577 ILE E C 1
ATOM 19391 O O . ILE B 1 577 ? -21.387 25.404 26.397 1.00 63.92 577 ILE E O 1
ATOM 19407 N N . LEU B 1 578 ? -21.649 24.112 28.222 1.00 59.78 578 LEU E N 1
ATOM 19408 C CA . LEU B 1 578 ? -22.834 23.440 27.705 1.00 61.99 578 LEU E CA 1
ATOM 19409 C C . LEU B 1 578 ? -24.070 24.322 27.826 1.00 68.33 578 LEU E C 1
ATOM 19410 O O . LEU B 1 578 ? -25.060 24.113 27.126 1.00 68.79 578 LEU E O 1
ATOM 19426 N N . ARG B 1 579 ? -24.011 25.305 28.718 1.00 72.25 579 ARG E N 1
ATOM 19427 C CA . ARG B 1 579 ? -25.075 26.295 28.825 1.00 75.44 579 ARG E CA 1
ATOM 19428 C C . ARG B 1 579 ? -25.076 27.175 27.580 1.00 80.20 579 ARG E C 1
ATOM 19429 O O . ARG B 1 579 ? -26.102 27.748 27.212 1.00 80.42 579 ARG E O 1
ATOM 19450 N N . ALA B 1 580 ? -23.916 27.265 26.935 1.00 72.71 580 ALA E N 1
ATOM 19451 C CA . ALA B 1 580 ? -23.753 28.062 25.724 1.00 63.09 580 ALA E CA 1
ATOM 19452 C C . ALA B 1 580 ? -23.850 27.193 24.473 1.00 70.14 580 ALA E C 1
ATOM 19453 O O . ALA B 1 580 ? -23.364 27.567 23.406 1.00 67.03 580 ALA E O 1
ATOM 19460 N N . SER B 1 581 ? -24.486 26.034 24.610 1.00 76.30 581 SER E N 1
ATOM 19461 C CA . SER B 1 581 ? -24.605 25.083 23.509 1.00 82.77 581 SER E CA 1
ATOM 19462 C C . SER B 1 581 ? -25.462 25.630 22.371 1.00 79.71 581 SER E C 1
ATOM 19463 O O . SER B 1 581 ? -26.518 26.218 22.605 1.00 80.37 581 SER E O 1
ATOM 19471 N N . LYS B 1 582 ? -24.998 25.433 21.141 1.00 72.13 582 LYS E N 1
ATOM 19472 C CA . LYS B 1 582 ? -25.762 25.819 19.959 1.00 74.17 582 LYS E CA 1
ATOM 19473 C C . LYS B 1 582 ? -26.927 24.859 19.748 1.00 74.64 582 LYS E C 1
ATOM 19474 O O . LYS B 1 582 ? -27.921 25.203 19.109 1.00 81.61 582 LYS E O 1
ATOM 19484 N N . PHE B 1 583 ? -26.794 23.652 20.288 1.00 75.42 583 PHE E N 1
ATOM 19485 C CA . PHE B 1 583 ? -27.849 22.650 20.209 1.00 65.35 583 PHE E CA 1
ATOM 19486 C C . PHE B 1 583 ? -28.921 22.948 21.255 1.00 68.39 583 PHE E C 1
ATOM 19487 O O . PHE B 1 583 ? -28.662 22.876 22.457 1.00 65.59 583 PHE E O 1
ATOM 19504 N N . HIS B 1 584 ? -30.119 23.284 20.782 1.00 73.60 584 HIS E N 1
ATOM 19505 C CA . HIS B 1 584 ? -31.215 23.738 21.639 1.00 85.76 584 HIS E CA 1
ATOM 19506 C C . HIS B 1 584 ? -31.501 22.806 22.819 1.00 77.89 584 HIS E C 1
ATOM 19507 O O . HIS B 1 584 ? -31.701 23.262 23.945 1.00 73.27 584 HIS E O 1
ATOM 19521 N N . LEU B 1 585 ? -31.523 21.504 22.556 1.00 73.12 585 LEU E N 1
ATOM 19522 C CA . LEU B 1 585 ? -31.896 20.525 23.569 1.00 71.31 585 LEU E CA 1
ATOM 19523 C C . LEU B 1 585 ? -30.842 20.445 24.668 1.00 65.83 585 LEU E C 1
ATOM 19524 O O . LEU B 1 585 ? -31.165 20.245 25.839 1.00 65.75 585 LEU E O 1
ATOM 19540 N N . CYS B 1 586 ? -29.580 20.609 24.287 1.00 67.36 586 CYS E N 1
ATOM 19541 C CA . CYS B 1 586 ? -28.488 20.593 25.251 1.00 66.68 586 CYS E CA 1
ATOM 19542 C C . CYS B 1 586 ? -28.508 21.866 26.090 1.00 64.80 586 CYS E C 1
ATOM 19543 O O . CYS B 1 586 ? -28.350 21.817 27.310 1.00 60.75 586 CYS E O 1
ATOM 19551 N N . ALA B 1 587 ? -28.707 23.003 25.430 1.00 69.22 587 ALA E N 1
ATOM 19552 C CA . ALA B 1 587 ? -28.781 24.290 26.116 1.00 76.43 587 ALA E CA 1
ATOM 19553 C C . ALA B 1 587 ? -29.900 24.286 27.150 1.00 70.02 587 ALA E C 1
ATOM 19554 O O . ALA B 1 587 ? -29.760 24.849 28.236 1.00 68.18 587 ALA E O 1
ATOM 19561 N N . ASN B 1 588 ? -31.009 23.643 26.800 1.00 81.57 588 ASN E N 1
ATOM 19562 C CA . ASN B 1 588 ? -32.166 23.550 27.680 1.00 87.37 588 ASN E CA 1
ATOM 19563 C C . ASN B 1 588 ? -31.841 22.825 28.983 1.00 89.92 588 ASN E C 1
ATOM 19564 O O . ASN B 1 588 ? -32.374 23.163 30.039 1.00 87.29 588 ASN E O 1
ATOM 19575 N N . PHE B 1 589 ? -30.962 21.831 28.903 1.00 90.80 589 PHE E N 1
ATOM 19576 C CA . PHE B 1 589 ? -30.571 21.060 30.078 1.00 71.21 589 PHE E CA 1
ATOM 19577 C C . PHE B 1 589 ? -29.792 21.901 31.088 1.00 69.23 589 PHE E C 1
ATOM 19578 O O . PHE B 1 589 ? -29.956 21.732 32.296 1.00 68.45 589 PHE E O 1
ATOM 19595 N N . PHE B 1 590 ? -28.950 22.805 30.589 1.00 72.28 590 PHE E N 1
ATOM 19596 C CA . PHE B 1 590 ? -27.983 23.502 31.433 1.00 73.88 590 PHE E CA 1
ATOM 19597 C C . PHE B 1 590 ? -28.284 24.991 31.610 1.00 85.16 590 PHE E C 1
ATOM 19598 O O . PHE B 1 590 ? -27.379 25.783 31.873 1.00 94.68 590 PHE E O 1
ATOM 19615 N N . GLN B 1 591 ? -29.551 25.369 31.469 1.00 82.80 591 GLN E N 1
ATOM 19616 C CA . GLN B 1 591 ? -29.967 26.736 31.765 1.00 94.61 591 GLN E CA 1
ATOM 19617 C C . GLN B 1 591 ? -30.343 26.846 33.238 1.00 94.91 591 GLN E C 1
ATOM 19618 O O . GLN B 1 591 ? -30.963 25.940 33.795 1.00 93.64 591 GLN E O 1
ATOM 19632 N N . GLU B 1 592 ? -29.962 27.952 33.868 1.00 109.05 592 GLU E N 1
ATOM 19633 C CA . GLU B 1 592 ? -30.354 28.204 35.248 1.00 119.89 592 GLU E CA 1
ATOM 19634 C C . GLU B 1 592 ? -31.867 28.375 35.309 1.00 126.98 592 GLU E C 1
ATOM 19635 O O . GLU B 1 592 ? -32.463 28.984 34.420 1.00 125.50 592 GLU E O 1
ATOM 19639 N N . ASN B 1 593 ? -32.479 27.830 36.357 1.00 136.56 593 ASN E N 1
ATOM 19640 C CA . ASN B 1 593 ? -33.934 27.805 36.492 1.00 139.29 593 ASN E CA 1
ATOM 19641 C C . ASN B 1 593 ? -34.584 26.982 35.384 1.00 134.00 593 ASN E C 1
ATOM 19642 O O . ASN B 1 593 ? -33.993 26.027 34.876 1.00 127.65 593 ASN E O 1
ATOM 19653 N N . ARG B 1 621 ? -27.515 23.207 46.073 1.00 116.32 621 ARG E N 1
ATOM 19654 C CA . ARG B 1 621 ? -26.743 23.207 47.310 1.00 117.63 621 ARG E CA 1
ATOM 19655 C C . ARG B 1 621 ? -27.015 21.944 48.120 1.00 115.23 621 ARG E C 1
ATOM 19656 O O . ARG B 1 621 ? -26.113 21.390 48.747 1.00 119.01 621 ARG E O 1
ATOM 19659 N N . THR B 1 622 ? -28.265 21.494 48.097 1.00 98.29 622 THR E N 1
ATOM 19660 C CA . THR B 1 622 ? -28.680 20.332 48.876 1.00 85.21 622 THR E CA 1
ATOM 19661 C C . THR B 1 622 ? -28.222 19.025 48.222 1.00 81.20 622 THR E C 1
ATOM 19662 O O . THR B 1 622 ? -28.098 18.937 47.000 1.00 79.95 622 THR E O 1
ATOM 19673 N N . THR B 1 623 ? -27.975 18.014 49.052 1.00 71.33 623 THR E N 1
ATOM 19674 C CA . THR B 1 623 ? -27.343 16.770 48.615 1.00 67.08 623 THR E CA 1
ATOM 19675 C C . THR B 1 623 ? -28.309 15.754 48.010 1.00 63.88 623 THR E C 1
ATOM 19676 O O . THR B 1 623 ? -29.524 15.901 48.104 1.00 63.88 623 THR E O 1
ATOM 19687 N N . VAL B 1 624 ? -27.746 14.712 47.404 1.00 58.78 624 VAL E N 1
ATOM 19688 C CA . VAL B 1 624 ? -28.528 13.624 46.826 1.00 64.97 624 VAL E CA 1
ATOM 19689 C C . VAL B 1 624 ? -29.296 12.879 47.912 1.00 63.68 624 VAL E C 1
ATOM 19690 O O . VAL B 1 624 ? -30.473 12.559 47.743 1.00 66.99 624 VAL E O 1
ATOM 19703 N N . GLY B 1 625 ? -28.622 12.605 49.024 1.00 59.41 625 GLY E N 1
ATOM 19704 C CA . GLY B 1 625 ? -29.228 11.887 50.131 1.00 60.13 625 GLY E CA 1
ATOM 19705 C C . GLY B 1 625 ? -30.430 12.610 50.709 1.00 73.11 625 GLY E C 1
ATOM 19706 O O . GLY B 1 625 ? -31.473 12.003 50.958 1.00 63.73 625 GLY E O 1
ATOM 19710 N N . SER B 1 626 ? -30.287 13.913 50.923 1.00 70.24 626 SER E N 1
ATOM 19711 C CA . SER B 1 626 ? -31.364 14.711 51.494 1.00 76.65 626 SER E CA 1
ATOM 19712 C C . SER B 1 626 ? -32.541 14.829 50.529 1.00 73.92 626 SER E C 1
ATOM 19713 O O . SER B 1 626 ? -33.696 14.706 50.938 1.00 75.26 626 SER E O 1
ATOM 19721 N N . LYS B 1 627 ? -32.250 15.071 49.252 1.00 72.75 627 LYS E N 1
ATOM 19722 C CA . LYS B 1 627 ? -33.298 15.136 48.237 1.00 73.42 627 LYS E CA 1
ATOM 19723 C C . LYS B 1 627 ? -34.054 13.815 48.176 1.00 75.33 627 LYS E C 1
ATOM 19724 O O . LYS B 1 627 ? -35.277 13.791 48.029 1.00 76.54 627 LYS E O 1
ATOM 19743 N N . PHE B 1 628 ? -33.314 12.718 48.290 1.00 70.50 628 PHE E N 1
ATOM 19744 C CA . PHE B 1 628 ? -33.895 11.386 48.192 1.00 80.33 628 PHE E CA 1
ATOM 19745 C C . PHE B 1 628 ? -34.813 11.110 49.377 1.00 70.37 628 PHE E C 1
ATOM 19746 O O . PHE B 1 628 ? -35.881 10.518 49.219 1.00 76.95 628 PHE E O 1
ATOM 19763 N N . ARG B 1 629 ? -34.392 11.544 50.561 1.00 68.64 629 ARG E N 1
ATOM 19764 C CA . ARG B 1 629 ? -35.220 11.430 51.756 1.00 74.54 629 ARG E CA 1
ATOM 19765 C C . ARG B 1 629 ? -36.560 12.126 51.555 1.00 77.81 629 ARG E C 1
ATOM 19766 O O . ARG B 1 629 ? -37.618 11.530 51.756 1.00 75.15 629 ARG E O 1
ATOM 19787 N N . SER B 1 630 ? -36.499 13.392 51.153 1.00 74.74 630 SER E N 1
ATOM 19788 C CA . SER B 1 630 ? -37.693 14.206 50.966 1.00 77.09 630 SER E CA 1
ATOM 19789 C C . SER B 1 630 ? -38.639 13.589 49.942 1.00 78.08 630 SER E C 1
ATOM 19790 O O . SER B 1 630 ? -39.854 13.568 50.144 1.00 78.25 630 SER E O 1
ATOM 19798 N N . SER B 1 631 ? -38.077 13.088 48.847 1.00 71.63 631 SER E N 1
ATOM 19799 C CA . SER B 1 631 ? -38.876 12.507 47.774 1.00 67.41 631 SER E CA 1
ATOM 19800 C C . SER B 1 631 ? -39.649 11.291 48.270 1.00 66.63 631 SER E C 1
ATOM 19801 O O . SER B 1 631 ? -40.812 11.098 47.919 1.00 77.67 631 SER E O 1
ATOM 19809 N N . LEU B 1 632 ? -38.998 10.480 49.097 1.00 66.32 632 LEU E N 1
ATOM 19810 C CA . LEU B 1 632 ? -39.623 9.273 49.623 1.00 72.36 632 LEU E CA 1
ATOM 19811 C C . LEU B 1 632 ? -40.712 9.617 50.637 1.00 75.90 632 LEU E C 1
ATOM 19812 O O . LEU B 1 632 ? -41.750 8.961 50.671 1.00 81.99 632 LEU E O 1
ATOM 19828 N N . TYR B 1 633 ? -40.486 10.646 51.449 1.00 79.33 633 TYR E N 1
ATOM 19829 C CA . TYR B 1 633 ? -41.512 11.103 52.384 1.00 95.88 633 TYR E CA 1
ATOM 19830 C C . TYR B 1 633 ? -42.779 11.471 51.622 1.00 82.77 633 TYR E C 1
ATOM 19831 O O . TYR B 1 633 ? -43.871 11.008 51.951 1.00 82.83 633 TYR E O 1
ATOM 19849 N N . LEU B 1 634 ? -42.617 12.308 50.601 1.00 76.64 634 LEU E N 1
ATOM 19850 C CA . LEU B 1 634 ? -43.734 12.744 49.774 1.00 77.23 634 LEU E CA 1
ATOM 19851 C C . LEU B 1 634 ? -44.411 11.565 49.085 1.00 83.05 634 LEU E C 1
ATOM 19852 O O . LEU B 1 634 ? -45.628 11.567 48.901 1.00 89.69 634 LEU E O 1
ATOM 19868 N N . LEU B 1 635 ? -43.627 10.561 48.702 1.00 72.99 635 LEU E N 1
ATOM 19869 C CA . LEU B 1 635 ? -44.189 9.370 48.078 1.00 70.09 635 LEU E CA 1
ATOM 19870 C C . LEU B 1 635 ? -44.965 8.545 49.099 1.00 69.98 635 LEU E C 1
ATOM 19871 O O . LEU B 1 635 ? -46.043 8.032 48.801 1.00 68.51 635 LEU E O 1
ATOM 19887 N N . MET B 1 636 ? -44.413 8.420 50.303 1.00 74.07 636 MET E N 1
ATOM 19888 C CA . MET B 1 636 ? -45.036 7.607 51.340 1.00 76.48 636 MET E CA 1
ATOM 19889 C C . MET B 1 636 ? -46.400 8.170 51.733 1.00 90.82 636 MET E C 1
ATOM 19890 O O . MET B 1 636 ? -47.365 7.419 51.874 1.00 84.82 636 MET E O 1
ATOM 19904 N N . GLU B 1 637 ? -46.484 9.486 51.908 1.00 91.13 637 GLU E N 1
ATOM 19905 C CA . GLU B 1 637 ? -47.750 10.107 52.282 1.00 94.51 637 GLU E CA 1
ATOM 19906 C C . GLU B 1 637 ? -48.742 10.013 51.126 1.00 91.02 637 GLU E C 1
ATOM 19907 O O . GLU B 1 637 ? -49.950 9.910 51.343 1.00 93.34 637 GLU E O 1
ATOM 19919 N N . THR B 1 638 ? -48.229 10.052 49.900 1.00 85.27 638 THR E N 1
ATOM 19920 C CA . THR B 1 638 ? -49.074 9.913 48.719 1.00 78.87 638 THR E CA 1
ATOM 19921 C C . THR B 1 638 ? -49.709 8.529 48.698 1.00 79.47 638 THR E C 1
ATOM 19922 O O . THR B 1 638 ? -50.886 8.385 48.377 1.00 84.61 638 THR E O 1
ATOM 19933 N N . LEU B 1 639 ? -48.924 7.511 49.039 1.00 72.94 639 LEU E N 1
ATOM 19934 C CA . LEU B 1 639 ? -49.439 6.150 49.122 1.00 86.04 639 LEU E CA 1
ATOM 19935 C C . LEU B 1 639 ? -50.440 6.034 50.268 1.00 80.14 639 LEU E C 1
ATOM 19936 O O . LEU B 1 639 ? -51.456 5.346 50.153 1.00 81.22 639 LEU E O 1
ATOM 19952 N N . ASN B 1 640 ? -50.146 6.715 51.371 1.00 77.94 640 ASN E N 1
ATOM 19953 C CA . ASN B 1 640 ? -50.987 6.651 52.562 1.00 78.65 640 ASN E CA 1
ATOM 19954 C C . ASN B 1 640 ? -52.384 7.226 52.332 1.00 84.31 640 ASN E C 1
ATOM 19955 O O . ASN B 1 640 ? -53.338 6.833 53.003 1.00 87.83 640 ASN E O 1
ATOM 19966 N N . ALA B 1 641 ? -52.499 8.152 51.384 1.00 79.10 641 ALA E N 1
ATOM 19967 C CA . ALA B 1 641 ? -53.784 8.765 51.059 1.00 86.41 641 ALA E CA 1
ATOM 19968 C C . ALA B 1 641 ? -54.492 8.006 49.938 1.00 91.37 641 ALA E C 1
ATOM 19969 O O . ALA B 1 641 ? -55.262 8.585 49.170 1.00 93.47 641 ALA E O 1
ATOM 19976 N N . THR B 1 642 ? -54.217 6.708 49.848 1.00 80.16 642 THR E N 1
ATOM 19977 C CA . THR B 1 642 ? -54.896 5.831 48.900 1.00 78.26 642 THR E CA 1
ATOM 19978 C C . THR B 1 642 ? -55.163 4.489 49.565 1.00 80.46 642 THR E C 1
ATOM 19979 O O . THR B 1 642 ? -54.606 4.197 50.624 1.00 78.93 642 THR E O 1
ATOM 19990 N N . THR B 1 643 ? -56.015 3.679 48.947 1.00 82.33 643 THR E N 1
ATOM 19991 C CA . THR B 1 643 ? -56.263 2.325 49.426 1.00 94.60 643 THR E CA 1
ATOM 19992 C C . THR B 1 643 ? -55.289 1.373 48.738 1.00 81.48 643 THR E C 1
ATOM 19993 O O . THR B 1 643 ? -55.405 1.136 47.534 1.00 76.11 643 THR E O 1
ATOM 20004 N N . PRO B 1 644 ? -54.321 0.826 49.494 1.00 84.26 644 PRO E N 1
ATOM 20005 C CA . PRO B 1 644 ? -53.281 0.002 48.867 1.00 82.53 644 PRO E CA 1
ATOM 20006 C C . PRO B 1 644 ? -53.746 -1.389 48.440 1.00 79.25 644 PRO E C 1
ATOM 20007 O O . PRO B 1 644 ? -54.694 -1.936 49.005 1.00 78.34 644 PRO E O 1
ATOM 20018 N N . HIS B 1 645 ? -53.067 -1.940 47.438 1.00 80.23 645 HIS E N 1
ATOM 20019 C CA . HIS B 1 645 ? -53.232 -3.333 47.037 1.00 74.25 645 HIS E CA 1
ATOM 20020 C C . HIS B 1 645 ? -51.839 -3.933 46.861 1.00 76.53 645 HIS E C 1
ATOM 20021 O O . HIS B 1 645 ? -51.166 -3.679 45.861 1.00 68.22 645 HIS E O 1
ATOM 20035 N N . TYR B 1 646 ? -51.408 -4.721 47.840 1.00 69.18 646 TYR E N 1
ATOM 20036 C CA . TYR B 1 646 ? -50.026 -5.186 47.895 1.00 63.77 646 TYR E CA 1
ATOM 20037 C C . TYR B 1 646 ? -49.797 -6.479 47.125 1.00 67.49 646 TYR E C 1
ATOM 20038 O O . TYR B 1 646 ? -50.528 -7.457 47.288 1.00 73.77 646 TYR E O 1
ATOM 20056 N N . VAL B 1 647 ? -48.769 -6.459 46.280 1.00 69.56 647 VAL E N 1
ATOM 20057 C CA . VAL B 1 647 ? -48.284 -7.650 45.598 1.00 70.82 647 VAL E CA 1
ATOM 20058 C C . VAL B 1 647 ? -46.851 -7.914 46.049 1.00 70.37 647 VAL E C 1
ATOM 20059 O O . VAL B 1 647 ? -45.970 -7.078 45.850 1.00 73.55 647 VAL E O 1
ATOM 20072 N N . ARG B 1 648 ? -46.626 -9.070 46.667 1.00 66.31 648 ARG E N 1
ATOM 20073 C CA . ARG B 1 648 ? -45.297 -9.441 47.145 1.00 64.65 648 ARG E CA 1
ATOM 20074 C C . ARG B 1 648 ? -44.648 -10.412 46.173 1.00 63.84 648 ARG E C 1
ATOM 20075 O O . ARG B 1 648 ? -45.066 -11.565 46.062 1.00 75.39 648 ARG E O 1
ATOM 20096 N N . CYS B 1 649 ? -43.621 -9.943 45.474 1.00 65.97 649 CYS E N 1
ATOM 20097 C CA . CYS B 1 649 ? -42.949 -10.758 44.473 1.00 58.90 649 CYS E CA 1
ATOM 20098 C C . CYS B 1 649 ? -41.782 -11.522 45.089 1.00 57.48 649 CYS E C 1
ATOM 20099 O O . CYS B 1 649 ? -41.041 -10.989 45.917 1.00 57.29 649 CYS E O 1
ATOM 20107 N N . ILE B 1 650 ? -41.632 -12.776 44.673 1.00 56.67 650 ILE E N 1
ATOM 20108 C CA . ILE B 1 650 ? -40.619 -13.667 45.224 1.00 53.83 650 ILE E CA 1
ATOM 20109 C C . ILE B 1 650 ? -39.726 -14.226 44.121 1.00 62.90 650 ILE E C 1
ATOM 20110 O O . ILE B 1 650 ? -40.210 -14.839 43.171 1.00 63.51 650 ILE E O 1
ATOM 20126 N N . LYS B 1 651 ? -38.423 -14.004 44.256 1.00 56.34 651 LYS E N 1
ATOM 20127 C CA . LYS B 1 651 ? -37.439 -14.585 43.350 1.00 53.59 651 LYS E CA 1
ATOM 20128 C C . LYS B 1 651 ? -37.167 -16.027 43.791 1.00 50.36 651 LYS E C 1
ATOM 20129 O O . LYS B 1 651 ? -36.543 -16.242 44.829 1.00 52.76 651 LYS E O 1
ATOM 20148 N N . PRO B 1 652 ? -37.642 -17.026 43.019 1.00 55.84 652 PRO E N 1
ATOM 20149 C CA . PRO B 1 652 ? -37.554 -18.394 43.548 1.00 62.18 652 PRO E CA 1
ATOM 20150 C C . PRO B 1 652 ? -36.159 -19.013 43.491 1.00 50.01 652 PRO E C 1
ATOM 20151 O O . PRO B 1 652 ? -35.890 -19.913 44.282 1.00 55.10 652 PRO E O 1
ATOM 20162 N N . ASN B 1 653 ? -35.302 -18.562 42.579 1.00 65.35 653 ASN E N 1
ATOM 20163 C CA . ASN B 1 653 ? -33.924 -19.050 42.520 1.00 53.83 653 ASN E CA 1
ATOM 20164 C C . ASN B 1 653 ? -32.995 -17.984 41.950 1.00 64.54 653 ASN E C 1
ATOM 20165 O O . ASN B 1 653 ? -33.456 -16.986 41.394 1.00 56.38 653 ASN E O 1
ATOM 20176 N N . ASP B 1 654 ? -31.690 -18.203 42.090 1.00 55.30 654 ASP E N 1
ATOM 20177 C CA . ASP B 1 654 ? -30.691 -17.200 41.735 1.00 66.39 654 ASP E CA 1
ATOM 20178 C C . ASP B 1 654 ? -30.041 -17.455 40.373 1.00 62.29 654 ASP E C 1
ATOM 20179 O O . ASP B 1 654 ? -29.060 -16.800 40.022 1.00 58.74 654 ASP E O 1
ATOM 20188 N N . GLU B 1 655 ? -30.593 -18.393 39.608 1.00 62.57 655 GLU E N 1
ATOM 20189 C CA . GLU B 1 655 ? -30.004 -18.785 38.329 1.00 59.54 655 GLU E CA 1
ATOM 20190 C C . GLU B 1 655 ? -30.962 -18.575 37.152 1.00 57.02 655 GLU E C 1
ATOM 20191 O O . GLU B 1 655 ? -30.722 -19.076 36.054 1.00 58.89 655 GLU E O 1
ATOM 20203 N N . LYS B 1 656 ? -32.041 -17.831 37.388 1.00 55.95 656 LYS E N 1
ATOM 20204 C CA . LYS B 1 656 ? -33.004 -17.494 36.338 1.00 65.82 656 LYS E CA 1
ATOM 20205 C C . LYS B 1 656 ? -33.568 -18.747 35.670 1.00 59.14 656 LYS E C 1
ATOM 20206 O O . LYS B 1 656 ? -33.829 -18.765 34.467 1.00 61.42 656 LYS E O 1
ATOM 20225 N N . LEU B 1 657 ? -33.759 -19.791 36.470 1.00 53.31 657 LEU E N 1
ATOM 20226 C CA . LEU B 1 657 ? -34.254 -21.069 35.975 1.00 63.59 657 LEU E CA 1
ATOM 20227 C C . LEU B 1 657 ? -35.775 -21.138 36.029 1.00 70.16 657 LEU E C 1
ATOM 20228 O O . LEU B 1 657 ? -36.395 -20.563 36.927 1.00 60.41 657 LEU E O 1
ATOM 20244 N N . PRO B 1 658 ? -36.387 -21.854 35.070 1.00 60.16 658 PRO E N 1
ATOM 20245 C CA . PRO B 1 658 ? -37.849 -21.941 35.057 1.00 68.92 658 PRO E CA 1
ATOM 20246 C C . PRO B 1 658 ? -38.401 -22.896 36.111 1.00 59.73 658 PRO E C 1
ATOM 20247 O O . PRO B 1 658 ? -37.979 -24.050 36.171 1.00 60.36 658 PRO E O 1
ATOM 20258 N N . PHE B 1 659 ? -39.342 -22.406 36.913 1.00 63.99 659 PHE E N 1
ATOM 20259 C CA . PHE B 1 659 ? -39.957 -23.175 37.998 1.00 72.59 659 PHE E CA 1
ATOM 20260 C C . PHE B 1 659 ? -38.955 -23.997 38.819 1.00 76.39 659 PHE E C 1
ATOM 20261 O O . PHE B 1 659 ? -39.155 -25.193 39.039 1.00 78.07 659 PHE E O 1
ATOM 20278 N N . GLU B 1 660 ? -37.879 -23.348 39.259 1.00 65.53 660 GLU E N 1
ATOM 20279 C CA . GLU B 1 660 ? -36.938 -23.945 40.206 1.00 68.69 660 GLU E CA 1
ATOM 20280 C C . GLU B 1 660 ? -37.148 -23.340 41.591 1.00 64.14 660 GLU E C 1
ATOM 20281 O O . GLU B 1 660 ? -37.134 -22.120 41.753 1.00 63.59 660 GLU E O 1
ATOM 20293 N N . PHE B 1 661 ? -37.334 -24.206 42.582 1.00 68.73 661 PHE E N 1
ATOM 20294 C CA . PHE B 1 661 ? -37.686 -23.788 43.935 1.00 74.86 661 PHE E CA 1
ATOM 20295 C C . PHE B 1 661 ? -36.485 -23.872 44.879 1.00 65.70 661 PHE E C 1
ATOM 20296 O O . PHE B 1 661 ? -36.149 -24.946 45.380 1.00 76.55 661 PHE E O 1
ATOM 20313 N N . ASP B 1 662 ? -35.840 -22.731 45.111 1.00 57.75 662 ASP E N 1
ATOM 20314 C CA . ASP B 1 662 ? -34.707 -22.649 46.031 1.00 56.54 662 ASP E CA 1
ATOM 20315 C C . ASP B 1 662 ? -35.234 -22.363 47.433 1.00 53.34 662 ASP E C 1
ATOM 20316 O O . ASP B 1 662 ? -35.493 -21.213 47.787 1.00 59.77 662 ASP E O 1
ATOM 20325 N N . SER B 1 663 ? -35.381 -23.420 48.223 1.00 57.41 663 SER E N 1
ATOM 20326 C CA . SER B 1 663 ? -36.058 -23.342 49.516 1.00 68.48 663 SER E CA 1
ATOM 20327 C C . SER B 1 663 ? -35.454 -22.301 50.457 1.00 59.26 663 SER E C 1
ATOM 20328 O O . SER B 1 663 ? -36.170 -21.447 50.982 1.00 61.70 663 SER E O 1
ATOM 20336 N N . LYS B 1 664 ? -34.143 -22.374 50.670 1.00 58.77 664 LYS E N 1
ATOM 20337 C CA . LYS B 1 664 ? -33.465 -21.473 51.599 1.00 62.59 664 LYS E CA 1
ATOM 20338 C C . LYS B 1 664 ? -33.624 -20.007 51.212 1.00 65.55 664 LYS E C 1
ATOM 20339 O O . LYS B 1 664 ? -33.828 -19.151 52.070 1.00 60.67 664 LYS E O 1
ATOM 20358 N N . ARG B 1 665 ? -33.526 -19.717 49.920 1.00 61.44 665 ARG E N 1
ATOM 20359 C CA . ARG B 1 665 ? -33.635 -18.342 49.446 1.00 63.85 665 ARG E CA 1
ATOM 20360 C C . ARG B 1 665 ? -35.072 -17.833 49.505 1.00 67.45 665 ARG E C 1
ATOM 20361 O O . ARG B 1 665 ? -35.312 -16.665 49.810 1.00 63.42 665 ARG E O 1
ATOM 20382 N N . ILE B 1 666 ? -36.028 -18.710 49.217 1.00 62.20 666 ILE E N 1
ATOM 20383 C CA . ILE B 1 666 ? -37.434 -18.326 49.236 1.00 62.13 666 ILE E CA 1
ATOM 20384 C C . ILE B 1 666 ? -37.893 -18.015 50.657 1.00 58.62 666 ILE E C 1
ATOM 20385 O O . ILE B 1 666 ? -38.566 -17.012 50.887 1.00 69.88 666 ILE E O 1
ATOM 20401 N N . VAL B 1 667 ? -37.521 -18.862 51.611 1.00 57.78 667 VAL E N 1
ATOM 20402 C CA . VAL B 1 667 ? -37.965 -18.677 52.987 1.00 63.34 667 VAL E CA 1
ATOM 20403 C C . VAL B 1 667 ? -37.353 -17.409 53.582 1.00 64.91 667 VAL E C 1
ATOM 20404 O O . VAL B 1 667 ? -37.974 -16.744 54.411 1.00 70.69 667 VAL E O 1
ATOM 20417 N N . GLN B 1 668 ? -36.141 -17.072 53.150 1.00 64.10 668 GLN E N 1
ATOM 20418 C CA . GLN B 1 668 ? -35.500 -15.828 53.565 1.00 65.62 668 GLN E CA 1
ATOM 20419 C C . GLN B 1 668 ? -36.350 -14.624 53.171 1.00 62.81 668 GLN E C 1
ATOM 20420 O O . GLN B 1 668 ? -36.532 -13.698 53.959 1.00 67.66 668 GLN E O 1
ATOM 20434 N N . GLN B 1 669 ? -36.874 -14.649 51.949 1.00 57.75 669 GLN E N 1
ATOM 20435 C CA . GLN B 1 669 ? -37.710 -13.562 51.447 1.00 55.29 669 GLN E CA 1
ATOM 20436 C C . GLN B 1 669 ? -39.067 -13.521 52.142 1.00 63.47 669 GLN E C 1
ATOM 20437 O O . GLN B 1 669 ? -39.602 -12.445 52.411 1.00 54.16 669 GLN E O 1
ATOM 20451 N N . LEU B 1 670 ? -39.628 -14.694 52.420 1.00 66.21 670 LEU E N 1
ATOM 20452 C CA . LEU B 1 670 ? -40.924 -14.768 53.089 1.00 74.33 670 LEU E CA 1
ATOM 20453 C C . LEU B 1 670 ? -40.819 -14.202 54.501 1.00 68.25 670 LEU E C 1
ATOM 20454 O O . LEU B 1 670 ? -41.751 -13.568 54.992 1.00 67.50 670 LEU E O 1
ATOM 20470 N N . ARG B 1 671 ? -39.680 -14.433 55.147 1.00 73.75 671 ARG E N 1
ATOM 20471 C CA . ARG B 1 671 ? -39.418 -13.870 56.467 1.00 68.97 671 ARG E CA 1
ATOM 20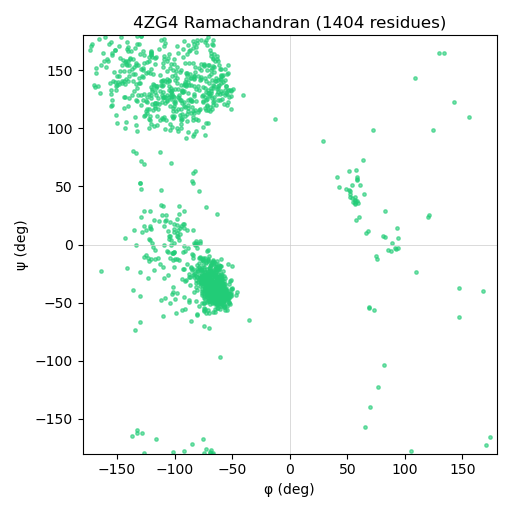472 C C . ARG B 1 671 ? -39.286 -12.355 56.391 1.00 74.47 671 ARG E C 1
ATOM 20473 O O . ARG B 1 671 ? -39.754 -11.633 57.272 1.00 76.29 671 ARG E O 1
ATOM 20494 N N . ALA B 1 672 ? -38.647 -11.882 55.327 1.00 79.03 672 ALA E N 1
ATOM 20495 C CA . ALA B 1 672 ? -38.364 -10.462 55.165 1.00 67.84 672 ALA E CA 1
ATOM 20496 C C . ALA B 1 672 ? -39.621 -9.663 54.846 1.00 65.93 672 ALA E C 1
ATOM 20497 O O . ALA B 1 672 ? -39.782 -8.537 55.314 1.00 69.13 672 ALA E O 1
ATOM 20504 N N . CYS B 1 673 ? -40.502 -10.245 54.040 1.00 68.23 673 CYS E N 1
ATOM 20505 C CA . CYS B 1 673 ? -41.758 -9.592 53.686 1.00 76.24 673 CYS E CA 1
ATOM 20506 C C . CYS B 1 673 ? -42.824 -9.815 54.758 1.00 71.70 673 CYS E C 1
ATOM 20507 O O . CYS B 1 673 ? -43.958 -9.355 54.620 1.00 76.02 673 CYS E O 1
ATOM 20515 N N . GLY B 1 674 ? -42.450 -10.516 55.827 1.00 71.53 674 GLY E N 1
ATOM 20516 C CA . GLY B 1 674 ? -43.356 -10.782 56.930 1.00 74.76 674 GLY E CA 1
ATOM 20517 C C . GLY B 1 674 ? -44.622 -11.476 56.470 1.00 78.49 674 GLY E C 1
ATOM 20518 O O . GLY B 1 674 ? -45.718 -11.160 56.930 1.00 78.43 674 GLY E O 1
ATOM 20522 N N . VAL B 1 675 ? -44.463 -12.429 55.558 1.00 71.37 675 VAL E N 1
ATOM 20523 C CA . VAL B 1 675 ? -45.597 -13.109 54.943 1.00 69.88 675 VAL E CA 1
ATOM 20524 C C . VAL B 1 675 ? -46.405 -13.900 55.969 1.00 78.27 675 VAL E C 1
ATOM 20525 O O . VAL B 1 675 ? -47.631 -13.944 55.892 1.00 78.25 675 VAL E O 1
ATOM 20538 N N . LEU B 1 676 ? -45.723 -14.518 56.928 1.00 65.38 676 LEU E N 1
ATOM 20539 C CA . LEU B 1 676 ? -46.401 -15.320 57.943 1.00 66.93 676 LEU E CA 1
ATOM 20540 C C . LEU B 1 676 ? -47.308 -14.454 58.812 1.00 77.29 676 LEU E C 1
ATOM 20541 O O . LEU B 1 676 ? -48.482 -14.768 59.002 1.00 78.66 676 LEU E O 1
ATOM 20557 N N . GLU B 1 677 ? -46.760 -13.357 59.328 1.00 91.60 677 GLU E N 1
ATOM 20558 C CA . GLU B 1 677 ? -47.520 -12.447 60.179 1.00 89.75 677 GLU E CA 1
ATOM 20559 C C . GLU B 1 677 ? -48.637 -11.761 59.394 1.00 90.04 677 GLU E C 1
ATOM 20560 O O . GLU B 1 677 ? -49.552 -11.184 59.981 1.00 91.28 677 GLU E O 1
ATOM 20572 N N . THR B 1 678 ? -48.558 -11.831 58.067 1.00 87.97 678 THR E N 1
ATOM 20573 C CA . THR B 1 678 ? -49.549 -11.205 57.197 1.00 83.21 678 THR E CA 1
ATOM 20574 C C . THR B 1 678 ? -50.729 -12.144 56.954 1.00 80.35 678 THR E C 1
ATOM 20575 O O . THR B 1 678 ? -51.869 -11.700 56.826 1.00 85.96 678 THR E O 1
ATOM 20586 N N . ILE B 1 679 ? -50.448 -13.442 56.886 1.00 84.62 679 ILE E N 1
ATOM 20587 C CA . ILE B 1 679 ? -51.499 -14.447 56.752 1.00 90.63 679 ILE E CA 1
ATOM 20588 C C . ILE B 1 679 ? -52.238 -14.577 58.080 1.00 99.87 679 ILE E C 1
ATOM 20589 O O . ILE B 1 679 ? -53.438 -14.851 58.115 1.00 92.46 679 ILE E O 1
ATOM 20605 N N . ARG B 1 680 ? -51.509 -14.366 59.169 1.00 99.42 680 ARG E N 1
ATOM 20606 C CA . ARG B 1 680 ? -52.061 -14.503 60.511 1.00 98.58 680 ARG E CA 1
ATOM 20607 C C . ARG B 1 680 ? -53.060 -13.392 60.829 1.00 94.34 680 ARG E C 1
ATOM 20608 O O . ARG B 1 680 ? -54.111 -13.646 61.417 1.00 96.05 680 ARG E O 1
ATOM 20629 N N . ILE B 1 681 ? -52.734 -12.163 60.439 1.00 89.21 681 ILE E N 1
ATOM 20630 C CA . ILE B 1 681 ? -53.631 -11.035 60.668 1.00 92.72 681 ILE E CA 1
ATOM 20631 C C . ILE B 1 681 ? -54.765 -11.028 59.648 1.00 95.24 681 ILE E C 1
ATOM 20632 O O . ILE B 1 681 ? -55.864 -10.553 59.932 1.00 90.12 681 ILE E O 1
ATOM 20648 N N . SER B 1 682 ? -54.494 -11.557 58.459 1.00 101.71 682 SER E N 1
ATOM 20649 C CA . SER B 1 682 ? -55.506 -11.640 57.413 1.00 94.67 682 SER E CA 1
ATOM 20650 C C . SER B 1 682 ? -56.633 -12.586 57.813 1.00 96.32 682 SER E C 1
ATOM 20651 O O . SER B 1 682 ? -57.810 -12.237 57.722 1.00 103.50 682 SER E O 1
ATOM 20659 N N . ALA B 1 683 ? -56.265 -13.781 58.263 1.00 115.48 683 ALA E N 1
ATOM 20660 C CA . ALA B 1 683 ? -57.239 -14.813 58.603 1.00 114.74 683 ALA E CA 1
ATOM 20661 C C . ALA B 1 683 ? -58.041 -14.473 59.861 1.00 110.17 683 ALA E C 1
ATOM 20662 O O . ALA B 1 683 ? -59.019 -15.150 60.176 1.00 102.80 683 ALA E O 1
ATOM 20669 N N . GLN B 1 684 ? -57.626 -13.427 60.571 1.00 116.50 684 GLN E N 1
ATOM 20670 C CA . GLN B 1 684 ? -58.249 -13.051 61.838 1.00 111.11 684 GLN E CA 1
ATOM 20671 C C . GLN B 1 684 ? -59.135 -11.808 61.709 1.00 110.69 684 GLN E C 1
ATOM 20672 O O . GLN B 1 684 ? -59.836 -11.445 62.653 1.00 118.54 684 GLN E O 1
ATOM 20686 N N . SER B 1 685 ? -59.117 -11.170 60.540 1.00 105.67 685 SER E N 1
ATOM 20687 C CA . SER B 1 685 ? -59.758 -9.865 60.369 1.00 112.70 685 SER E CA 1
ATOM 20688 C C . SER B 1 685 ? -61.130 -9.949 59.699 1.00 126.39 685 SER E C 1
ATOM 20689 O O . SER B 1 685 ? -61.421 -10.895 58.964 1.00 120.43 685 SER E O 1
ATOM 20697 N N . TYR B 1 686 ? -61.961 -8.942 59.963 1.00 138.51 686 TYR E N 1
ATOM 20698 C CA . TYR B 1 686 ? -63.308 -8.856 59.403 1.00 145.21 686 TYR E CA 1
ATOM 20699 C C . TYR B 1 686 ? -63.410 -7.783 58.317 1.00 141.54 686 TYR E C 1
ATOM 20700 O O . TYR B 1 686 ? -63.013 -6.639 58.543 1.00 135.58 686 TYR E O 1
ATOM 20718 N N . PRO B 1 687 ? -63.942 -8.143 57.135 1.00 144.46 687 PRO E N 1
ATOM 20719 C CA . PRO B 1 687 ? -64.323 -7.112 56.164 1.00 146.86 687 PRO E CA 1
ATOM 20720 C C . PRO B 1 687 ? -65.736 -6.583 56.419 1.00 147.49 687 PRO E C 1
ATOM 20721 O O . PRO B 1 687 ? -66.346 -5.988 55.530 1.00 144.85 687 PRO E O 1
ATOM 20732 N N . TRP B 1 690 ? -70.113 -2.732 56.978 1.00 154.46 690 TRP E N 1
ATOM 20733 C CA . TRP B 1 690 ? -71.458 -2.171 56.928 1.00 153.33 690 TRP E CA 1
ATOM 20734 C C . TRP B 1 690 ? -71.735 -1.273 58.128 1.00 149.79 690 TRP E C 1
ATOM 20735 O O . TRP B 1 690 ? -71.632 -1.706 59.276 1.00 150.70 690 TRP E O 1
ATOM 20755 N N . THR B 1 691 ? -72.088 -0.021 57.854 1.00 140.23 691 THR E N 1
ATOM 20756 C CA . THR B 1 691 ? -72.460 0.917 58.905 1.00 140.19 691 THR E CA 1
ATOM 20757 C C . THR B 1 691 ? -73.735 0.451 59.598 1.00 147.59 691 THR E C 1
ATOM 20758 O O . THR B 1 691 ? -74.508 -0.322 59.031 1.00 144.87 691 THR E O 1
ATOM 20762 N N . TYR B 1 692 ? -73.945 0.916 60.826 1.00 155.95 692 TYR E N 1
ATOM 20763 C CA . TYR B 1 692 ? -75.151 0.581 61.574 1.00 150.41 692 TYR E CA 1
ATOM 20764 C C . TYR B 1 692 ? -76.385 1.048 60.810 1.00 147.95 692 TYR E C 1
ATOM 20765 O O . TYR B 1 692 ? -77.346 0.297 60.642 1.00 148.56 692 TYR E O 1
ATOM 20769 N N . ILE B 1 693 ? -76.347 2.293 60.347 1.00 148.53 693 ILE E N 1
ATOM 20770 C CA . ILE B 1 693 ? -77.416 2.842 59.522 1.00 149.94 693 ILE E CA 1
ATOM 20771 C C . ILE B 1 693 ? -77.447 2.165 58.156 1.00 151.89 693 ILE E C 1
ATOM 20772 O O . ILE B 1 693 ? -78.517 1.869 57.623 1.00 157.29 693 ILE E O 1
ATOM 20776 N N . GLU B 1 694 ? -76.263 1.926 57.599 1.00 147.50 694 GLU E N 1
ATOM 20777 C CA . GLU B 1 694 ? -76.128 1.313 56.281 1.00 146.05 694 GLU E CA 1
ATOM 20778 C C . GLU B 1 694 ? -76.840 -0.036 56.200 1.00 145.13 694 GLU E C 1
ATOM 20779 O O . GLU B 1 694 ? -77.447 -0.366 55.181 1.00 143.23 694 GLU E O 1
ATOM 20783 N N . PHE B 1 695 ? -76.765 -0.810 57.278 1.00 137.77 695 PHE E N 1
ATOM 20784 C CA . PHE B 1 695 ? -77.404 -2.120 57.321 1.00 133.96 695 PHE E CA 1
ATOM 20785 C C . PHE B 1 695 ? -78.917 -1.994 57.471 1.00 138.63 695 PHE E C 1
ATOM 20786 O O . PHE B 1 695 ? -79.673 -2.718 56.822 1.00 135.89 695 PHE E O 1
ATOM 20803 N N . TYR B 1 696 ? -79.348 -1.081 58.336 1.00 141.58 696 TYR E N 1
ATOM 20804 C CA . TYR B 1 696 ? -80.770 -0.847 58.568 1.00 138.13 696 TYR E CA 1
ATOM 20805 C C . TYR B 1 696 ? -81.478 -0.474 57.271 1.00 139.46 696 TYR E C 1
ATOM 20806 O O . TYR B 1 696 ? -82.569 -0.965 56.983 1.00 139.83 696 TYR E O 1
ATOM 20810 N N . SER B 1 697 ? -80.846 0.395 56.490 1.00 138.76 697 SER E N 1
ATOM 20811 C CA . SER B 1 697 ? -81.402 0.828 55.214 1.00 139.91 697 SER E CA 1
ATOM 20812 C C . SER B 1 697 ? -81.310 -0.271 54.159 1.00 141.25 697 SER E C 1
ATOM 20813 O O . SER B 1 697 ? -82.235 -0.464 53.370 1.00 136.11 697 SER E O 1
ATOM 20817 N N . ARG B 1 698 ? -80.193 -0.992 54.154 1.00 144.32 698 ARG E N 1
ATOM 20818 C CA . ARG B 1 698 ? -79.921 -1.989 53.122 1.00 141.42 698 ARG E CA 1
ATOM 20819 C C . ARG B 1 698 ? -80.882 -3.177 53.173 1.00 135.52 698 ARG E C 1
ATOM 20820 O O . ARG B 1 698 ? -81.575 -3.462 52.196 1.00 137.13 698 ARG E O 1
ATOM 20824 N N . TYR B 1 699 ? -80.918 -3.865 54.311 1.00 116.41 699 TYR E N 1
ATOM 20825 C CA . TYR B 1 699 ? -81.717 -5.080 54.457 1.00 109.52 699 TYR E CA 1
ATOM 20826 C C . TYR B 1 699 ? -83.074 -4.793 55.098 1.00 118.01 699 TYR E C 1
ATOM 20827 O O . TYR B 1 699 ? -83.610 -5.627 55.829 1.00 108.92 699 TYR E O 1
ATOM 20831 N N . GLY B 1 700 ? -83.624 -3.617 54.810 1.00 144.00 700 GLY E N 1
ATOM 20832 C CA . GLY B 1 700 ? -84.869 -3.172 55.413 1.00 150.28 700 GLY E CA 1
ATOM 20833 C C . GLY B 1 700 ? -86.026 -4.147 55.285 1.00 150.28 700 GLY E C 1
ATOM 20834 O O . GLY B 1 700 ? -86.695 -4.456 56.272 1.00 152.57 700 GLY E O 1
ATOM 20838 N N . ILE B 1 701 ? -86.266 -4.631 54.070 1.00 126.06 701 ILE E N 1
ATOM 20839 C CA . ILE B 1 701 ? -87.376 -5.545 53.812 1.00 117.17 701 ILE E CA 1
ATOM 20840 C C . ILE B 1 701 ? -87.212 -6.865 54.561 1.00 123.58 701 ILE E C 1
ATOM 20841 O O . ILE B 1 701 ? -88.191 -7.566 54.821 1.00 124.11 701 ILE E O 1
ATOM 20845 N N . LEU B 1 702 ? -85.972 -7.198 54.907 1.00 130.83 702 LEU E N 1
ATOM 20846 C CA . LEU B 1 702 ? -85.682 -8.433 55.627 1.00 127.06 702 LEU E CA 1
ATOM 20847 C C . LEU B 1 702 ? -86.010 -8.292 57.110 1.00 125.17 702 LEU E C 1
ATOM 20848 O O . LEU B 1 702 ? -87.110 -7.877 57.477 1.00 117.32 702 LEU E O 1
ATOM 20852 N N . LYS B 1 705 ? -89.339 -6.727 59.772 1.00 124.88 705 LYS E N 1
ATOM 20853 C CA . LYS B 1 705 ? -90.691 -6.809 60.312 1.00 128.54 705 LYS E CA 1
ATOM 20854 C C . LYS B 1 705 ? -91.143 -5.459 60.858 1.00 129.49 705 LYS E C 1
ATOM 20855 O O . LYS B 1 705 ? -90.321 -4.593 61.158 1.00 124.10 705 LYS E O 1
ATOM 20858 N N . GLN B 1 706 ? -92.455 -5.283 60.980 1.00 131.86 706 GLN E N 1
ATOM 20859 C CA . GLN B 1 706 ? -93.010 -4.065 61.556 1.00 129.54 706 GLN E CA 1
ATOM 20860 C C . GLN B 1 706 ? -92.660 -3.987 63.038 1.00 139.75 706 GLN E C 1
ATOM 20861 O O . GLN B 1 706 ? -92.439 -2.904 63.580 1.00 137.21 706 GLN E O 1
ATOM 20865 N N . GLU B 1 707 ? -92.611 -5.148 63.685 1.00 161.51 707 GLU E N 1
ATOM 20866 C CA . GLU B 1 707 ? -92.219 -5.232 65.086 1.00 162.43 707 GLU E CA 1
ATOM 20867 C C . GLU B 1 707 ? -90.702 -5.145 65.214 1.00 161.92 707 GLU E C 1
ATOM 20868 O O . GLU B 1 707 ? -90.182 -4.666 66.223 1.00 165.76 707 GLU E O 1
ATOM 20872 N N . LEU B 1 708 ? -89.996 -5.614 64.189 1.00 143.48 708 LEU E N 1
ATOM 20873 C CA . LEU B 1 708 ? -88.548 -5.451 64.126 1.00 133.47 708 LEU E CA 1
ATOM 20874 C C . LEU B 1 708 ? -88.205 -3.966 64.067 1.00 139.53 708 LEU E C 1
ATOM 20875 O O . LEU B 1 708 ? -87.095 -3.558 64.408 1.00 134.98 708 LEU E O 1
ATOM 20882 N N . SER B 1 709 ? -89.172 -3.167 63.626 1.00 166.91 709 SER E N 1
ATOM 20883 C CA . SER B 1 709 ? -89.054 -1.716 63.665 1.00 171.19 709 SER E CA 1
ATOM 20884 C C . SER B 1 709 ? -89.400 -1.210 65.062 1.00 167.65 709 SER E C 1
ATOM 20885 O O . SER B 1 709 ? -90.488 -1.480 65.575 1.00 166.29 709 SER E O 1
ATOM 20889 N N . PHE B 1 710 ? -88.467 -0.485 65.671 1.00 141.62 710 PHE E N 1
ATOM 20890 C CA . PHE B 1 710 ? -88.663 0.073 67.005 1.00 127.76 710 PHE E CA 1
ATOM 20891 C C . PHE B 1 710 ? -88.212 1.529 67.047 1.00 124.54 710 PHE E C 1
ATOM 20892 O O . PHE B 1 710 ? -88.046 2.167 66.007 1.00 121.66 710 PHE E O 1
ATOM 20896 N N . VAL B 1 716 ? -81.168 -2.009 66.751 1.00 126.89 716 VAL E N 1
ATOM 20897 C CA . VAL B 1 716 ? -82.316 -2.728 66.211 1.00 124.20 716 VAL E CA 1
ATOM 20898 C C . VAL B 1 716 ? -81.866 -3.939 65.399 1.00 126.35 716 VAL E C 1
ATOM 20899 O O . VAL B 1 716 ? -82.476 -5.006 65.466 1.00 123.47 716 VAL E O 1
ATOM 20902 N N . CYS B 1 717 ? -80.792 -3.765 64.634 1.00 126.61 717 CYS E N 1
ATOM 20903 C CA . CYS B 1 717 ? -80.268 -4.831 63.788 1.00 126.95 717 CYS E CA 1
ATOM 20904 C C . CYS B 1 717 ? -79.447 -5.835 64.593 1.00 122.43 717 CYS E C 1
ATOM 20905 O O . CYS B 1 717 ? -79.228 -6.964 64.152 1.00 118.97 717 CYS E O 1
ATOM 20909 N N . LYS B 1 718 ? -78.997 -5.419 65.774 1.00 118.17 718 LYS E N 1
ATOM 20910 C CA . LYS B 1 718 ? -78.177 -6.271 66.630 1.00 123.22 718 LYS E CA 1
ATOM 20911 C C . LYS B 1 718 ? -78.912 -7.542 67.058 1.00 133.20 718 LYS E C 1
ATOM 20912 O O . LYS B 1 718 ? -78.285 -8.509 67.495 1.00 128.03 718 LYS E O 1
ATOM 20916 N N . VAL B 1 719 ? -80.237 -7.536 66.925 1.00 155.23 719 VAL E N 1
ATOM 20917 C CA . VAL B 1 719 ? -81.062 -8.673 67.322 1.00 161.89 719 VAL E CA 1
ATOM 20918 C C . VAL B 1 719 ? -81.619 -9.416 66.112 1.00 161.51 719 VAL E C 1
ATOM 20919 O O . VAL B 1 719 ? -81.578 -10.646 66.060 1.00 165.37 719 VAL E O 1
ATOM 20923 N N . VAL B 1 720 ? -82.137 -8.663 65.146 1.00 143.27 720 VAL E N 1
ATOM 20924 C CA . VAL B 1 720 ? -82.779 -9.244 63.969 1.00 135.66 720 VAL E CA 1
ATOM 20925 C C . VAL B 1 720 ? -81.850 -10.196 63.219 1.00 137.22 720 VAL E C 1
ATOM 20926 O O . VAL B 1 720 ? -82.259 -11.285 62.816 1.00 132.31 720 VAL E O 1
ATOM 20930 N N . LEU B 1 721 ? -80.601 -9.780 63.035 1.00 140.17 721 LEU E N 1
ATOM 20931 C CA . LEU B 1 721 ? -79.609 -10.614 62.366 1.00 138.13 721 LEU E CA 1
ATOM 20932 C C . LEU B 1 721 ? -79.169 -11.766 63.266 1.00 148.61 721 LEU E C 1
ATOM 20933 O O . LEU B 1 721 ? -78.771 -12.827 62.782 1.00 145.74 721 LEU E O 1
ATOM 20937 N N . HIS B 1 722 ? -79.246 -11.547 64.575 1.00 164.28 722 HIS E N 1
ATOM 20938 C CA . HIS B 1 722 ? -78.822 -12.542 65.556 1.00 166.94 722 HIS E CA 1
ATOM 20939 C C . HIS B 1 722 ? -79.693 -13.794 65.506 1.00 169.51 722 HIS E C 1
ATOM 20940 O O . HIS B 1 722 ? -79.193 -14.913 65.612 1.00 167.53 722 HIS E O 1
ATOM 20944 N N . ARG B 1 723 ? -80.999 -13.598 65.352 1.00 166.98 723 ARG E N 1
ATOM 20945 C CA . ARG B 1 723 ? -81.937 -14.712 65.269 1.00 168.17 723 ARG E CA 1
ATOM 20946 C C . ARG B 1 723 ? -81.812 -15.438 63.932 1.00 171.94 723 ARG E C 1
ATOM 20947 O O . ARG B 1 723 ? -81.929 -16.662 63.868 1.00 172.12 723 ARG E O 1
ATOM 20951 N N . LEU B 1 724 ? -81.575 -14.673 62.869 1.00 176.79 724 LEU E N 1
ATOM 20952 C CA . LEU B 1 724 ? -81.429 -15.232 61.528 1.00 173.83 724 LEU E CA 1
ATOM 20953 C C . LEU B 1 724 ? -80.275 -16.231 61.483 1.00 169.34 724 LEU E C 1
ATOM 20954 O O . LEU B 1 724 ? -80.438 -17.365 61.031 1.00 170.28 724 LEU E O 1
ATOM 20958 N N . ILE B 1 725 ? -79.111 -15.789 61.951 1.00 156.03 725 ILE E N 1
ATOM 20959 C CA . ILE B 1 725 ? -77.947 -16.654 62.112 1.00 150.57 725 ILE E CA 1
ATOM 20960 C C . ILE B 1 725 ? -77.503 -16.617 63.571 1.00 154.07 725 ILE E C 1
ATOM 20961 O O . ILE B 1 725 ? -76.955 -15.617 64.036 1.00 152.04 725 ILE E O 1
ATOM 20965 N N . GLN B 1 726 ? -77.735 -17.717 64.282 1.00 165.23 726 GLN E N 1
ATOM 20966 C CA . GLN B 1 726 ? -77.515 -17.779 65.726 1.00 165.17 726 GLN E CA 1
ATOM 20967 C C . GLN B 1 726 ? -76.069 -17.496 66.130 1.00 166.32 726 GLN E C 1
ATOM 20968 O O . GLN B 1 726 ? -75.779 -17.277 67.308 1.00 162.51 726 GLN E O 1
ATOM 20972 N N . ASP B 1 727 ? -75.167 -17.497 65.155 1.00 160.94 727 ASP E N 1
ATOM 20973 C CA . ASP B 1 727 ? -73.747 -17.313 65.425 1.00 157.85 727 ASP E CA 1
ATOM 20974 C C . ASP B 1 727 ? -73.421 -15.887 65.855 1.00 157.17 727 ASP E C 1
ATOM 20975 O O . ASP B 1 727 ? -73.393 -14.971 65.032 1.00 161.42 727 ASP E O 1
ATOM 20979 N N . SER B 1 728 ? -73.181 -15.706 67.149 1.00 149.30 728 SER E N 1
ATOM 20980 C CA . SER B 1 728 ? -72.633 -14.455 67.652 1.00 146.52 728 SER E CA 1
ATOM 20981 C C . SER B 1 728 ? -71.184 -14.332 67.191 1.00 154.49 728 SER E C 1
ATOM 20982 O O . SER B 1 728 ? -70.654 -13.230 67.055 1.00 154.97 728 SER E O 1
ATOM 20986 N N . ASN B 1 729 ? -70.552 -15.478 66.950 1.00 160.80 729 ASN E N 1
ATOM 20987 C CA . ASN B 1 729 ? -69.174 -15.524 66.473 1.00 159.74 729 ASN E CA 1
ATOM 20988 C C . ASN B 1 729 ? -69.055 -15.170 64.991 1.00 155.69 729 ASN E C 1
ATOM 20989 O O . ASN B 1 729 ? -67.970 -14.839 64.511 1.00 158.53 729 ASN E O 1
ATOM 20993 N N . GLN B 1 730 ? -70.173 -15.239 64.273 1.00 132.43 730 GLN E N 1
ATOM 20994 C CA . GLN B 1 730 ? -70.185 -14.969 62.838 1.00 126.15 730 GLN E CA 1
ATOM 20995 C C . GLN B 1 730 ? -70.207 -13.472 62.532 1.00 125.63 730 GLN E C 1
ATOM 20996 O O . GLN B 1 730 ? -70.229 -13.071 61.367 1.00 116.06 730 GLN E O 1
ATOM 21000 N N . TYR B 1 731 ? -70.201 -12.651 63.577 1.00 142.46 731 TYR E N 1
ATOM 21001 C CA . TYR B 1 731 ? -70.211 -11.201 63.415 1.00 142.65 731 TYR E CA 1
ATOM 21002 C C . TYR B 1 731 ? -69.719 -10.509 64.682 1.00 138.90 731 TYR E C 1
ATOM 21003 O O . TYR B 1 731 ? -69.399 -11.164 65.673 1.00 145.12 731 TYR E O 1
ATOM 21007 N N . GLN B 1 732 ? -69.655 -9.181 64.642 1.00 119.78 732 GLN E N 1
ATOM 21008 C CA . GLN B 1 732 ? -69.225 -8.397 65.794 1.00 115.60 732 GLN E CA 1
ATOM 21009 C C . GLN B 1 732 ? -69.771 -6.973 65.713 1.00 121.13 732 GLN E C 1
ATOM 21010 O O . GLN B 1 732 ? -69.784 -6.365 64.642 1.00 119.32 732 GLN E O 1
ATOM 21014 N N . PHE B 1 733 ? -70.217 -6.450 66.852 1.00 132.62 733 PHE E N 1
ATOM 21015 C CA . PHE B 1 733 ? -70.827 -5.125 66.912 1.00 132.48 733 PHE E CA 1
ATOM 21016 C C . PHE B 1 733 ? -69.794 -4.040 67.202 1.00 133.33 733 PHE E C 1
ATOM 21017 O O . PHE B 1 733 ? -69.148 -4.049 68.252 1.00 128.84 733 PHE E O 1
ATOM 21021 N N . GLY B 1 734 ? -69.651 -3.107 66.264 1.00 129.93 734 GLY E N 1
ATOM 21022 C CA . GLY B 1 734 ? -68.726 -1.997 66.406 1.00 124.59 734 GLY E CA 1
ATOM 21023 C C . GLY B 1 734 ? -69.442 -0.698 66.725 1.00 134.71 734 GLY E C 1
ATOM 21024 O O . GLY B 1 734 ? -70.656 -0.595 66.552 1.00 130.62 734 GLY E O 1
ATOM 21028 N N . LYS B 1 735 ? -68.679 0.288 67.193 1.00 156.10 735 LYS E N 1
ATOM 21029 C CA . LYS B 1 735 ? -69.207 1.597 67.581 1.00 160.08 735 LYS E CA 1
ATOM 21030 C C . LYS B 1 735 ? -70.183 2.186 66.563 1.00 158.04 735 LYS E C 1
ATOM 21031 O O . LYS B 1 735 ? -71.200 2.771 66.940 1.00 158.21 735 LYS E O 1
ATOM 21035 N N . THR B 1 736 ? -69.866 2.037 65.280 1.00 149.85 736 THR E N 1
ATOM 21036 C CA . THR B 1 736 ? -70.742 2.514 64.212 1.00 148.88 736 THR E CA 1
ATOM 21037 C C . THR B 1 736 ? -70.788 1.548 63.026 1.00 142.20 736 THR E C 1
ATOM 21038 O O . THR B 1 736 ? -71.729 1.583 62.231 1.00 143.70 736 THR E O 1
ATOM 21049 N N . LYS B 1 737 ? -69.777 0.690 62.912 1.00 116.02 737 LYS E N 1
ATOM 21050 C CA . LYS B 1 737 ? -69.720 -0.298 61.837 1.00 109.73 737 LYS E CA 1
ATOM 21051 C C . LYS B 1 737 ? -70.219 -1.659 62.314 1.00 113.74 737 LYS E C 1
ATOM 21052 O O . LYS B 1 737 ? -70.444 -1.862 63.508 1.00 98.14 737 LYS E O 1
ATOM 21056 N N . ILE B 1 738 ? -70.390 -2.584 61.372 1.00 138.36 738 ILE E N 1
ATOM 21057 C CA . ILE B 1 738 ? -70.856 -3.935 61.675 1.00 137.36 738 ILE E CA 1
ATOM 21058 C C . ILE B 1 738 ? -69.985 -4.966 60.967 1.00 137.45 738 ILE E C 1
ATOM 21059 O O . ILE B 1 738 ? -70.186 -5.260 59.789 1.00 137.82 738 ILE E O 1
ATOM 21063 N N . PHE B 1 739 ? -69.023 -5.516 61.701 1.00 136.97 739 PHE E N 1
ATOM 21064 C CA . PHE B 1 739 ? -68.047 -6.441 61.134 1.00 127.51 739 PHE E CA 1
ATOM 21065 C C . PHE B 1 739 ? -68.686 -7.764 60.714 1.00 128.85 739 PHE E C 1
ATOM 21066 O O . PHE B 1 739 ? -69.351 -8.425 61.513 1.00 131.25 739 PHE E O 1
ATOM 21073 N N . PHE B 1 740 ? -68.469 -8.140 59.455 1.00 132.48 740 PHE E N 1
ATOM 21074 C CA . PHE B 1 740 ? -69.031 -9.366 58.891 1.00 134.28 740 PHE E CA 1
ATOM 21075 C C . PHE B 1 740 ? -67.961 -10.404 58.580 1.00 136.23 740 PHE E C 1
ATOM 21076 O O . PHE B 1 740 ? -66.880 -10.069 58.096 1.00 134.32 740 PHE E O 1
ATOM 21093 N N . ARG B 1 741 ? -68.275 -11.666 58.857 1.00 141.64 741 ARG E N 1
ATOM 21094 C CA . ARG B 1 741 ? -67.444 -12.780 58.417 1.00 140.85 741 ARG E CA 1
ATOM 21095 C C . ARG B 1 741 ? -67.809 -13.135 56.980 1.00 139.19 741 ARG E C 1
ATOM 21096 O O . ARG B 1 741 ? -68.980 -13.077 56.602 1.00 137.33 741 ARG E O 1
ATOM 21100 N N . ALA B 1 742 ? -66.810 -13.494 56.180 1.00 127.95 742 ALA E N 1
ATOM 21101 C CA . ALA B 1 742 ? -67.039 -13.841 54.782 1.00 127.45 742 ALA E CA 1
ATOM 21102 C C . ALA B 1 742 ? -67.706 -15.207 54.663 1.00 129.79 742 ALA E C 1
ATOM 21103 O O . ALA B 1 742 ? -68.887 -15.362 54.974 1.00 131.65 742 ALA E O 1
ATOM 21110 N N . VAL B 1 745 ? -72.605 -11.167 54.591 1.00 124.57 745 VAL E N 1
ATOM 21111 C CA . VAL B 1 745 ? -73.083 -10.171 53.640 1.00 127.15 745 VAL E CA 1
ATOM 21112 C C . VAL B 1 745 ? -73.731 -10.838 52.432 1.00 133.02 745 VAL E C 1
ATOM 21113 O O . VAL B 1 745 ? -74.888 -10.568 52.109 1.00 137.49 745 VAL E O 1
ATOM 21116 N N . ALA B 1 746 ? -72.978 -11.708 51.766 1.00 130.89 746 ALA E N 1
ATOM 21117 C CA . ALA B 1 746 ? -73.477 -12.417 50.594 1.00 132.30 746 ALA E CA 1
ATOM 21118 C C . ALA B 1 746 ? -74.673 -13.292 50.955 1.00 135.21 746 ALA E C 1
ATOM 21119 O O . ALA B 1 746 ? -75.553 -13.528 50.127 1.00 130.91 746 ALA E O 1
ATOM 21126 N N . TYR B 1 747 ? -74.699 -13.771 52.195 1.00 150.81 747 TYR E N 1
ATOM 21127 C CA . TYR B 1 747 ? -75.813 -14.576 52.682 1.00 151.54 747 TYR E CA 1
ATOM 21128 C C . TYR B 1 747 ? -77.034 -13.703 52.967 1.00 150.70 747 TYR E C 1
ATOM 21129 O O . TYR B 1 747 ? -78.132 -14.215 53.190 1.00 156.35 747 TYR E O 1
ATOM 21133 N N . LEU B 1 748 ? -76.833 -12.387 52.961 1.00 131.70 748 LEU E N 1
ATOM 21134 C CA . LEU B 1 748 ? -77.920 -11.436 53.171 1.00 123.58 748 LEU E CA 1
ATOM 21135 C C . LEU B 1 748 ? -78.435 -10.893 51.843 1.00 126.00 748 LEU E C 1
ATOM 21136 O O . LEU B 1 748 ? -79.641 -10.755 51.648 1.00 120.22 748 LEU E O 1
ATOM 21152 N N . GLU B 1 749 ? -77.515 -10.583 50.935 1.00 136.65 749 GLU E N 1
ATOM 21153 C CA . GLU B 1 749 ? -77.883 -10.046 49.630 1.00 136.60 749 GLU E CA 1
ATOM 21154 C C . GLU B 1 749 ? -78.627 -11.084 48.797 1.00 136.69 749 GLU E C 1
ATOM 21155 O O . GLU B 1 749 ? -79.514 -10.743 48.014 1.00 130.38 749 GLU E O 1
ATOM 21167 N N . LYS B 1 750 ? -78.258 -12.351 48.965 1.00 142.58 750 LYS E N 1
ATOM 21168 C CA . LYS B 1 750 ? -78.923 -13.443 48.264 1.00 142.58 750 LYS E CA 1
ATOM 21169 C C . LYS B 1 750 ? -80.386 -13.536 48.686 1.00 141.68 750 LYS E C 1
ATOM 21170 O O . LYS B 1 750 ? -81.278 -13.671 47.848 1.00 143.94 750 LYS E O 1
ATOM 21174 N N . LEU B 1 751 ? -80.622 -13.463 49.993 1.00 133.52 751 LEU E N 1
ATOM 21175 C CA . LEU B 1 751 ? -81.978 -13.474 50.530 1.00 135.22 751 LEU E CA 1
ATOM 21176 C C . LEU B 1 751 ? -82.707 -12.190 50.150 1.00 138.38 751 LEU E C 1
ATOM 21177 O O . LEU B 1 751 ? -83.923 -12.189 49.957 1.00 133.42 751 LEU E O 1
ATOM 21181 N N . ARG B 1 752 ? -81.954 -11.098 50.048 1.00 142.55 752 ARG E N 1
ATOM 21182 C CA . ARG B 1 752 ? -82.509 -9.817 49.627 1.00 140.55 752 ARG E CA 1
ATOM 21183 C C . ARG B 1 752 ? -83.091 -9.943 48.224 1.00 140.02 752 ARG E C 1
ATOM 21184 O O . ARG B 1 752 ? -84.119 -9.343 47.910 1.00 133.19 752 ARG E O 1
ATOM 21205 N N . LEU B 1 753 ? -82.422 -10.731 47.387 1.00 145.18 753 LEU E N 1
ATOM 21206 C CA . LEU B 1 753 ? -82.887 -10.989 46.029 1.00 141.41 753 LEU E CA 1
ATOM 21207 C C . LEU B 1 753 ? -83.893 -12.136 46.008 1.00 145.28 753 LEU E C 1
ATOM 21208 O O . LEU B 1 753 ? -83.722 -13.110 45.275 1.00 140.60 753 LEU E O 1
ATOM 21212 N N . ASP B 1 754 ? -84.939 -12.010 46.820 1.00 153.08 754 ASP E N 1
ATOM 21213 C CA . ASP B 1 754 ? -85.994 -13.016 46.898 1.00 157.91 754 ASP E CA 1
ATOM 21214 C C . ASP B 1 754 ? -87.132 -12.524 47.788 1.00 154.21 754 ASP E C 1
ATOM 21215 O O . ASP B 1 754 ? -88.195 -12.135 47.303 1.00 153.25 754 ASP E O 1
#

CATH classification: 1.20.58.530

Nearest PDB structures (foldseek):
  4zg4-assembly1_B  TM=1.001E+00  e=0.000E+00  Homo sapiens
  5hmp-assembly2_B  TM=9.884E-01  e=0.000E+00  Homo sapiens
  5hmp-assembly1_A  TM=9.797E-01  e=0.000E+00  Homo sapiens
  8rbg-assembly1_A  TM=9.852E-01  e=3.575E-93  Mus musculus
  7plx-assembly1_A  TM=8.302E-01  e=1.193E-80  Gallus gallus

Secondary structure (DSSP, 8-state):
-THHHHS-TT-EEEEEETTTEEEEEEESS------EEEEEETTEEEEEE--SSSPPPBPPPP-SS--SBGGG-SS-SHHHHHHHHHIIIIIT---EEEETTEEEEE--SS--S--SHHHHHHHTTPPTTTSPP-HHHHHHHHHHHHHHH---EEEEEE-STTSSHHHHHHHHHHHHHHHH-S---HHHHHHHHHHHHHHHHEE--SS-TTEE-SEEEEEEEE-TT--EEEEEEEEE---SGGGT---TT--SBHHHHHHHTTTTSGGGGGG----TTTSHHHHTTS----TT--HHHHHHHHHHHHHHTT--HHHHHHHHHHHHHHHHHTT---EEETTTEEE--TT-HHHHHHHHHHT--HHHHHHHHSEEEEE-SS-EEEEE--HHHHHHHHHHHHHHHHHHHHHHHHHHHHHHT--SS---EEEEEEE-PPP---SSB-HHHHHHHHHHHHHHHHHHIIIIIIHHHHHHHTT---PPPP----HHHHHHHHSTTSHHHHHHHHHHSTT--HHHHHHHHHHHHTTTSTTEE--TT-SSEEEEE-SS-EEEEE-TTHHHHHH----HHHHHHHHT-SSHHHHHHT------HHHHHHHHHHHHHHHHHTSEEEEEEEE---SS--TT---HHHHHHHHHHTTHHHHHHHHHHS-SB--HHHHHH--HHHHHHHHHTT-S-SSSEEE-SS-EEE--HHHHHHHH-/--SGGG--TT-EEEEEETTTEEEEEEE-SPPPTT-SEEEEE---EEE-BTTBPPPBPPPP-SS--SBGGG-SS-SHHHHHHHHHIIIIIT---EEEETTEEEEE--SS--S--SHHHHHHHTT--TTTSPS-HHHHHHHHHHHHHHH---EEEEEE-STTSSHHHHHHHHHHHHHHHS--GGG--HHHHHHHHHHHHHHHHEE--SS-TTEE-SEEEEEEEE-TTS-EEEEEEEEE---SGGGT---TT--SBHHHHHHHTTTTSGGGGGG----TTTSHHHHTTS----TT--HHHHHHHHHHHHHHTT--HHHHHHHHHHHHHHHHHTT---EEETTTEEE--TT-HHHHHHHHHHT--HHHHHHHHSEEEEE-SS-EEEEE--HHHHHHHHHHHHHHHHHHHHHHHHHHHHHHT--SS---EEEEEEE-PPP---SSB-HHHHHHHHHHHHHHHHHHIIIIIIHHHHHHHTT--PPP-----HHHHHHHHSTTSHHHHHHHHHHSTT--HHHHHHHHHHHHTTTSTTEE--TT-SSEEEEE-SS-EEEEE-TTHHHHHH----HHHHHHHHT-SSHHHHHHTS-----HHHHHHHHHHHHHHHHHTSEEEEEEEE---SS--TT---HHHHHHHHHHTTHHHHHHHHTT----BHHHHHHHTTT--TTT---HHHHHHHHS--STTEEE-SSBEEE---HHHHHHH--

Radius of gyration: 43.8 Å; Cα contacts (8 Å, |Δi|>4): 2462; chains: 2; bounding box: 160×86×96 Å

InterPro domains:
  IPR000048 IQ motif, EF-hand binding site [PF00612] (757-776)
  IPR000048 IQ motif, EF-hand binding site [PF00612] (809-828)
  IPR000048 IQ motif, EF-hand binding site [PF00612] (831-851)
  IPR000048 IQ motif, EF-hand binding site [PF00612] (858-876)
  IPR000048 IQ motif, EF-hand binding site [SM00015] (755-777)
  IPR000048 IQ motif, EF-hand binding site [SM00015] (778-800)
  IPR000048 IQ motif, EF-hand binding site [SM00015] (806-828)
  IPR000048 IQ motif, EF-hand binding site [SM00015] (829-851)
  IPR000048 IQ motif, EF-hand binding site [SM00015] (854-876)
  IPR001609 Myosin head, motor domain-like [PF00063] (70-741)
  IPR001609 Myosin head, motor domain-like [PR00193] (98-117)
  IPR001609 Myosin head, motor domain-like [PR00193] (154-179)
  IPR001609 Myosin head, motor domain-like [PR00193] (199-226)
  IPR001609 Myosin head, motor domain-like [PR00193] (430-458)
  IPR001609 Myosin head, motor domain-like [PR00193] (483-511)
  IPR001609 Myosin head, motor domain-like [PS51456] (67-753)
  IPR001609 Myosin head, motor domain-like [SM00242] (61-754)
  IPR002710 Dilute domain [PF01843] (1574-1675)
  IPR002710 Dilute domain [PS51126] (1421-1697)
  IPR002710 Dilute domain [SM01132] (1574-1679)

Foldseek 3Di:
DCVQVQQAAPWKFWDQDPFQRIAIWGFHGRGDQDFWGWTQHPDGIDTHTADSVDGTQTEFDDDPAQDQELLPTPRFDLVRVLVSCLRCQQPVVHQWGHLFLAIEGADQLDDDPQLDPVNLVVLAPDAQPPDRGDLSVNLNNQLVCCLVVLFFEEEAEADAWPLQQLVSLLSSLVSLLSVLPPDVRLSLLLSLLSLLCQQLAFWCDLQHRRFGQKWWKKKFFADNVRHTFFIAIDIADGDLVLQQDDAAPIFRRLNLQLLQLCCPPPVNVLLVHHHLCVFNRGPHNPDNDDPPDDSPVSNVVSQVSCVVLVNDPVNVVLLSLLSSLLRLLRVQDWAFDPFFWIFGDLVRVSLVSSCVSFVFRSVLQRQPLFWAWDDDPVDIDIGGHGSVSSSVLSSLVSSLSSVLSSVVSSVSSRVSRDGPDDGSYIYMYIDGHHQDADPAAEPSNLLRLLLSLLVLQLVCCPLANVQVVVCVVLPFDDDHQDDDHSVQLNCCDDNDLHLLVLLVVLLVDPPRDLLVSLVSNCVVDDVNPPQKHDDPPDSFWIWGQGLQGIHIHGSPCSSVQFASDHGPSNLVRQCPTPSPSSVVSSHPPDGTSSVVNSVVSVVVSVVNVSGHYRYYYGFHQDSPSDRSDHRSVRRSSSCSSSVVSSSSVSSSVHQDDKQPCQVVVVPLVCSVVVVCVVDVDPPQWDHGNHMIGGRVNVVVVVVVD/DDPLQVQAFQWKFWDQDDQFRTDIWTFHHRDDLDDQWTHTDDCDTHGADSVDGGFTEFDDDDQAALELLPTPGFDLVNVLVRCLSNCQPVVDQWHHLQLEIEGADQLDDDPQLDLVNLVVLAPDAQPPDRGDLSSLLNNQLCCCLVVLFFEEEEEADAWPLCQLVSLLSSLVSCCNRQAAPPNPGLSLLVSLVSLLCQQLAFWDDLQDRRFGQKWKKKKFFADNVSHTQFIAIDIADGDLVLQQDDAAPIFRGLNLQLLQLCCPPPLNVLLVHHHLCVFNRGCHNPDNDDPPDDSVVSNVVSVVSCVVLVHDPVNVVLLSLLSSLLRLLRVQDWAFDPQFWIFGDLVRPSLVSNCVSFVFRSVLLRQPLFWAWDDDPVDIDIGGHGRVSSSVLSSLVSSLSSVLSSVVVSVSSRVSRDGPDDGSYIYMYIDGHHQDADPAAAPSNVLRLLLSQVVLQLVCCPLAVPQVVVVVLWPDADHFDDDHSVLLNCLDPNPLHLLNLLQVQLPDPPRDLLVSLVSNCVVDDVNPPQKHDDPPDSQWIWGQGLLGIHIHGSPCSSVQFASDHGPSNLVRQCPTPSPSSVVSSDPPGGTSSVVNVVVSVVVSVVNVSGHYRYYYGFHQDSPSDRSDHSNVRRSSRCSSSVSSSSSVSSSGFFDAWPVRCCVPLVVLDPVCPVDVVVSVCVVPVDPVQWDDIPTGTTGDVVPVRVVVVVD